Protein AF-0000000072579150 (afdb_homodimer)

Sequence (1490 aa):
MTHGRAPGAPGARDAARRALRGLVMAATVRIHRPDAGYALDEPGTFLGSGYFIAPSWVLTCAHVACGGEGGEVVVVYEPAPGRGMSAVSGQVAAALPEGAGRLPGNWPAPDLALVRLSEPVDHECVYLSERPAAYFGEGTVLYAGWTVVDGRLRMLDGTLTVQGTIGGWNADVQMRLGDNDLPDGVSGGPVIDPERGEVIGVLKSRSDHARGGTSTGLEQLRTLPVPAGELKSEPDDLYQAVVHAHDRYHRDRQRHPDARRHTWADVQGQLGARPGQTLSPDERVQLLGRLADLPPPASTRSLLDLLDSLQDFEAPAPLPAPRGWRDGLGALYEYARDDGALYLVLDYAVHAMTADRPFLAPSTPAAEEALWAGVWQAAQRLGPGRRSALVERRMARMTARRPAPGPAAGPRGAPAGGPEGAAAGQSSVLVEIVRRGWEPDRCDWSVFVVRSDGEATRLKEVQRVPLADLSAHLSAPLKEAFRQCDTPGRPAVLQVATEASLLALDVDEWRLGPEDERLGTQRPVVLRCSDRDQLTENGENPEYGENPEYGETSGHGAYPGHGAYPGHGAYPGHGAYPAHRAYGENGDHRLDIDEERRARWRWLHAHPVTAAVLDCDDGLRKPVPPVEELRGLSHGTVPVLCRFDAHGVQGDAEGLARLVRGGFGVALWRRGYGLPETVCGEFHRGTLDQIAGPAGAHRLPEAVRDLRHRLRSGRPETFWAHGIALLYDDPHQPLPGAGDLLEAPMTHGRAPGAPGARDAARRALRGLVMAATVRIHRPDAGYALDEPGTFLGSGYFIAPSWVLTCAHVACGGEGGEVVVVYEPAPGRGMSAVSGQVAAALPEGAGRLPGNWPAPDLALVRLSEPVDHECVYLSERPAAYFGEGTVLYAGWTVVDGRLRMLDGTLTVQGTIGGWNADVQMRLGDNDLPDGVSGGPVIDPERGEVIGVLKSRSDHARGGTSTGLEQLRTLPVPAGELKSEPDDLYQAVVHAHDRYHRDRQRHPDARRHTWADVQGQLGARPGQTLSPDERVQLLGRLADLPPPASTRSLLDLLDSLQDFEAPAPLPAPRGWRDGLGALYEYARDDGALYLVLDYAVHAMTADRPFLAPSTPAAEEALWAGVWQAAQRLGPGRRSALVERRMARMTARRPAPGPAAGPRGAPAGGPEGAAAGQSSVLVEIVRRGWEPDRCDWSVFVVRSDGEATRLKEVQRVPLADLSAHLSAPLKEAFRQCDTPGRPAVLQVATEASLLALDVDEWRLGPEDERLGTQRPVVLRCSDRDQLTENGENPEYGENPEYGETSGHGAYPGHGAYPGHGAYPGHGAYPAHRAYGENGDHRLDIDEERRARWRWLHAHPVTAAVLDCDDGLRKPVPPVEELRGLSHGTVPVLCRFDAHGVQGDAEGLARLVRGGFGVALWRRGYGLPETVCGEFHRGTLDQIAGPAGAHRLPEAVRDLRHRLRSGRPETFWAHGIALLYDDPHQPLPGAGDLLEAP

Structure (mmCIF, N/CA/C/O backbone):
data_AF-0000000072579150-model_v1
#
loop_
_entity.id
_entity.type
_entity.pdbx_description
1 polymer 'vWA-MoxR associated protein C-terminal domain-containing protein'
#
loop_
_atom_site.group_PDB
_atom_site.id
_atom_site.type_symbol
_atom_site.label_atom_id
_atom_site.label_alt_id
_atom_site.label_comp_id
_atom_site.label_asym_id
_atom_site.label_entity_id
_atom_site.label_seq_id
_atom_site.pdbx_PDB_ins_code
_atom_site.Cartn_x
_atom_site.Cartn_y
_atom_site.Cartn_z
_atom_site.occupancy
_atom_site.B_iso_or_equiv
_atom_site.auth_seq_id
_atom_site.auth_comp_id
_atom_site.auth_asym_id
_atom_site.auth_atom_id
_atom_site.pdbx_PDB_model_num
ATOM 1 N N . MET A 1 1 ? -43.812 5.48 0.45 1 21.47 1 MET A N 1
ATOM 2 C CA . MET A 1 1 ? -43.812 4.441 -0.578 1 21.47 1 MET A CA 1
ATOM 3 C C . MET A 1 1 ? -42.406 3.918 -0.823 1 21.47 1 MET A C 1
ATOM 5 O O . MET A 1 1 ? -41.5 4.684 -1.188 1 21.47 1 MET A O 1
ATOM 9 N N . THR A 1 2 ? -41.969 2.936 -0.094 1 22.39 2 THR A N 1
ATOM 10 C CA . THR A 1 2 ? -40.719 2.246 0.233 1 22.39 2 THR A CA 1
ATOM 11 C C . THR A 1 2 ? -40.156 1.545 -0.997 1 22.39 2 THR A C 1
ATOM 13 O O . THR A 1 2 ? -40.719 0.555 -1.47 1 22.39 2 THR A O 1
ATOM 16 N N . HIS A 1 3 ? -39.812 2.314 -2.01 1 24.83 3 HIS A N 1
ATOM 17 C CA . HIS A 1 3 ? -39.5 1.744 -3.318 1 24.83 3 HIS A CA 1
ATOM 18 C C . HIS A 1 3 ? -38.469 0.644 -3.213 1 24.83 3 HIS A C 1
ATOM 20 O O . HIS A 1 3 ? -37.406 0.844 -2.605 1 24.83 3 HIS A O 1
ATOM 26 N N . GLY A 1 4 ? -38.812 -0.585 -3.127 1 26.56 4 GLY A N 1
ATOM 27 C CA . GLY A 1 4 ? -38.25 -1.912 -3.191 1 26.56 4 GLY A CA 1
ATOM 28 C C . GLY A 1 4 ? -37.094 -2.016 -4.199 1 26.56 4 GLY A C 1
ATOM 29 O O . GLY A 1 4 ? -37.156 -1.399 -5.266 1 26.56 4 GLY A O 1
ATOM 30 N N . ARG A 1 5 ? -35.938 -2.23 -3.746 1 32.72 5 ARG A N 1
ATOM 31 C CA . ARG A 1 5 ? -34.875 -2.525 -4.676 1 32.72 5 ARG A CA 1
ATOM 32 C C . ARG A 1 5 ? -35.344 -3.434 -5.805 1 32.72 5 ARG A C 1
ATOM 34 O O . ARG A 1 5 ? -35.812 -4.547 -5.555 1 32.72 5 ARG A O 1
ATOM 41 N N . ALA A 1 6 ? -35.719 -2.891 -6.945 1 32.41 6 ALA A N 1
ATOM 42 C CA . ALA A 1 6 ? -36.219 -3.582 -8.141 1 32.41 6 ALA A CA 1
ATOM 43 C C . ALA A 1 6 ? -35.406 -4.855 -8.398 1 32.41 6 ALA A C 1
ATOM 45 O O . ALA A 1 6 ? -34.188 -4.824 -8.43 1 32.41 6 ALA A O 1
ATOM 46 N N . PRO A 1 7 ? -35.875 -6.008 -8.141 1 34.78 7 PRO A N 1
ATOM 47 C CA . PRO A 1 7 ? -35.219 -7.223 -8.641 1 34.78 7 PRO A CA 1
ATOM 48 C C . PRO A 1 7 ? -34.531 -7.023 -9.992 1 34.78 7 PRO A C 1
ATOM 50 O O . PRO A 1 7 ? -35 -6.195 -10.789 1 34.78 7 PRO A O 1
ATOM 53 N N . GLY A 1 8 ? -33.156 -7.023 -9.992 1 40.5 8 GLY A N 1
ATOM 54 C CA . GLY A 1 8 ? -32.594 -6.941 -11.344 1 40.5 8 GLY A CA 1
ATOM 55 C C . GLY A 1 8 ? -33.562 -7.469 -12.398 1 40.5 8 GLY A C 1
ATOM 56 O O . GLY A 1 8 ? -34.438 -8.297 -12.109 1 40.5 8 GLY A O 1
ATOM 57 N N . ALA A 1 9 ? -33.75 -6.816 -13.398 1 47.03 9 ALA A N 1
ATOM 58 C CA . ALA A 1 9 ? -34.562 -7.238 -14.539 1 47.03 9 ALA A CA 1
ATOM 59 C C . ALA A 1 9 ? -34.312 -8.711 -14.867 1 47.03 9 ALA A C 1
ATOM 61 O O . ALA A 1 9 ? -33.188 -9.18 -14.836 1 47.03 9 ALA A O 1
ATOM 62 N N . PRO A 1 10 ? -35.281 -9.633 -14.789 1 51.59 10 PRO A N 1
ATOM 63 C CA . PRO A 1 10 ? -35.188 -11.039 -15.18 1 51.59 10 PRO A CA 1
ATOM 64 C C . PRO A 1 10 ? -34.094 -11.273 -16.219 1 51.59 10 PRO A C 1
ATOM 66 O O . PRO A 1 10 ? -33.375 -12.297 -16.156 1 51.59 10 PRO A O 1
ATOM 69 N N . GLY A 1 11 ? -33.719 -10.305 -16.906 1 62.31 11 GLY A N 1
ATOM 70 C CA . GLY A 1 11 ? -32.719 -10.383 -17.953 1 62.31 11 GLY A CA 1
ATOM 71 C C . GLY A 1 11 ? -31.297 -10.383 -17.391 1 62.31 11 GLY A C 1
ATOM 72 O O . GLY A 1 11 ? -30.438 -11.094 -17.891 1 62.31 11 GLY A O 1
ATOM 73 N N . ALA A 1 12 ? -31.109 -9.711 -16.297 1 72.88 12 ALA A N 1
ATOM 74 C CA . ALA A 1 12 ? -29.766 -9.617 -15.727 1 72.88 12 ALA A CA 1
ATOM 75 C C . ALA A 1 12 ? -29.359 -10.922 -15.047 1 72.88 12 ALA A C 1
ATOM 77 O O . ALA A 1 12 ? -28.203 -11.352 -15.141 1 72.88 12 ALA A O 1
ATOM 78 N N . ARG A 1 13 ? -30.266 -11.633 -14.469 1 79.19 13 ARG A N 1
ATOM 79 C CA . ARG A 1 13 ? -29.984 -12.906 -13.812 1 79.19 13 ARG A CA 1
ATOM 80 C C . ARG A 1 13 ? -29.719 -14 -14.836 1 79.19 13 ARG A C 1
ATOM 82 O O . ARG A 1 13 ? -28.859 -14.859 -14.625 1 79.19 13 ARG A O 1
ATOM 89 N N . ASP A 1 14 ? -30.375 -13.953 -15.93 1 79.69 14 ASP A N 1
ATOM 90 C CA . ASP A 1 14 ? -30.156 -14.922 -17 1 79.69 14 ASP A CA 1
ATOM 91 C C . ASP A 1 14 ? -28.781 -14.727 -17.641 1 79.69 14 ASP A C 1
ATOM 93 O O . ASP A 1 14 ? -28.094 -15.703 -17.953 1 79.69 14 ASP A O 1
ATOM 97 N N . ALA A 1 15 ? -28.484 -13.555 -17.781 1 84.06 15 ALA A N 1
ATOM 98 C CA . ALA A 1 15 ? -27.172 -13.25 -18.344 1 84.06 15 ALA A CA 1
ATOM 99 C C . ALA A 1 15 ? -26.047 -13.727 -17.422 1 84.06 15 ALA A C 1
ATOM 101 O O . ALA A 1 15 ? -25.031 -14.242 -17.875 1 84.06 15 ALA A O 1
ATOM 102 N N . ALA A 1 16 ? -26.266 -13.57 -16.125 1 88.56 16 ALA A N 1
ATOM 103 C CA . ALA A 1 16 ? -25.281 -14.016 -15.148 1 88.56 16 ALA A CA 1
ATOM 104 C C . ALA A 1 16 ? -25.125 -15.531 -15.164 1 88.56 16 ALA A C 1
ATOM 106 O O . ALA A 1 16 ? -24.016 -16.047 -15.055 1 88.56 16 ALA A O 1
ATOM 107 N N . ARG A 1 17 ? -26.156 -16.219 -15.344 1 87.56 17 ARG A N 1
ATOM 108 C CA . ARG A 1 17 ? -26.109 -17.672 -15.383 1 87.56 17 ARG A CA 1
ATOM 109 C C . ARG A 1 17 ? -25.406 -18.172 -16.641 1 87.56 17 ARG A C 1
ATOM 111 O O . ARG A 1 17 ? -24.688 -19.172 -16.609 1 87.56 17 ARG A O 1
ATOM 118 N N . ARG A 1 18 ? -25.656 -17.484 -17.734 1 87.38 18 ARG A N 1
ATOM 119 C CA . ARG A 1 18 ? -24.953 -17.828 -18.969 1 87.38 18 ARG A CA 1
ATOM 120 C C . ARG A 1 18 ? -23.453 -17.609 -18.812 1 87.38 18 ARG A C 1
ATOM 122 O O . ARG A 1 18 ? -22.641 -18.422 -19.281 1 87.38 18 ARG A O 1
ATOM 129 N N . ALA A 1 19 ? -23.172 -16.5 -18.172 1 89.94 19 ALA A N 1
ATOM 130 C CA . ALA A 1 19 ? -21.75 -16.219 -17.922 1 89.94 19 ALA A CA 1
ATOM 131 C C . ALA A 1 19 ? -21.125 -17.281 -17.031 1 89.94 19 ALA A C 1
ATOM 133 O O . ALA A 1 19 ? -19.984 -17.688 -17.25 1 89.94 19 ALA A O 1
ATOM 134 N N . LEU A 1 20 ? -21.828 -17.688 -16.047 1 92.5 20 LEU A N 1
ATOM 135 C CA . LEU A 1 20 ? -21.359 -18.75 -15.148 1 92.5 20 LEU A CA 1
ATOM 136 C C . LEU A 1 20 ? -21.078 -20.031 -15.914 1 92.5 20 LEU A C 1
ATOM 138 O O . LEU A 1 20 ? -20.031 -20.656 -15.727 1 92.5 20 LEU A O 1
ATOM 142 N N . ARG A 1 21 ? -21.953 -20.375 -16.797 1 88.69 21 ARG A N 1
ATOM 143 C CA . ARG A 1 21 ? -21.781 -21.562 -17.609 1 88.69 21 ARG A CA 1
ATOM 144 C C . ARG A 1 21 ? -20.531 -21.453 -18.484 1 88.69 21 ARG A C 1
ATOM 146 O O . ARG A 1 21 ? -19.797 -22.422 -18.641 1 88.69 21 ARG A O 1
ATOM 153 N N . GLY A 1 22 ? -20.375 -20.281 -19.016 1 88.31 22 GLY A N 1
ATOM 154 C CA . GLY A 1 22 ? -19.188 -20.047 -19.812 1 88.31 22 GLY A CA 1
ATOM 155 C C . GLY A 1 22 ? -17.891 -20.266 -19.047 1 88.31 22 GLY A C 1
ATOM 156 O O . GLY A 1 22 ? -16.953 -20.875 -19.562 1 88.31 22 GLY A O 1
ATOM 157 N N . LEU A 1 23 ? -17.859 -19.781 -17.844 1 91.94 23 LEU A N 1
ATOM 158 C CA . LEU A 1 23 ? -16.672 -19.922 -17 1 91.94 23 LEU A CA 1
ATOM 159 C C . LEU A 1 23 ? -16.422 -21.391 -16.672 1 91.94 23 LEU A C 1
ATOM 161 O O . LEU A 1 23 ? -15.273 -21.859 -16.688 1 91.94 23 LEU A O 1
ATOM 165 N N . VAL A 1 24 ? -17.422 -22.109 -16.375 1 93.5 24 VAL A N 1
ATOM 166 C CA . VAL A 1 24 ? -17.328 -23.516 -16.016 1 93.5 24 VAL A CA 1
ATOM 167 C C . VAL A 1 24 ? -16.812 -24.328 -17.203 1 93.5 24 VAL A C 1
ATOM 169 O O . VAL A 1 24 ? -15.883 -25.125 -17.062 1 93.5 24 VAL A O 1
ATOM 172 N N . MET A 1 25 ? -17.391 -24.094 -18.328 1 89.81 25 MET A N 1
ATOM 173 C CA . MET A 1 25 ? -17.016 -24.844 -19.531 1 89.81 25 MET A CA 1
ATOM 174 C C . MET A 1 25 ? -15.562 -24.562 -19.906 1 89.81 25 MET A C 1
ATOM 176 O O . MET A 1 25 ? -14.844 -25.469 -20.328 1 89.81 25 MET A O 1
ATOM 180 N N . ALA A 1 26 ? -15.172 -23.359 -19.719 1 90.25 26 ALA A N 1
ATOM 181 C CA . ALA A 1 26 ? -13.812 -22.969 -20.062 1 90.25 26 ALA A CA 1
ATOM 182 C C . ALA A 1 26 ? -12.781 -23.703 -19.203 1 90.25 26 ALA A C 1
ATOM 184 O O . ALA A 1 26 ? -11.656 -23.938 -19.641 1 90.25 26 ALA A O 1
ATOM 185 N N . ALA A 1 27 ? -13.195 -24.109 -18 1 95.31 27 ALA A N 1
ATOM 186 C CA . ALA A 1 27 ? -12.266 -24.719 -17.062 1 95.31 27 ALA A CA 1
ATOM 187 C C . ALA A 1 27 ? -12.398 -26.25 -17.078 1 95.31 27 ALA A C 1
ATOM 189 O O . ALA A 1 27 ? -11.609 -26.953 -16.453 1 95.31 27 ALA A O 1
ATOM 190 N N . THR A 1 28 ? -13.438 -26.781 -17.734 1 95.25 28 THR A N 1
ATOM 191 C CA . THR A 1 28 ? -13.68 -28.219 -17.797 1 95.25 28 THR A CA 1
ATOM 192 C C . THR A 1 28 ? -12.781 -28.875 -18.844 1 95.25 28 THR A C 1
ATOM 194 O O . THR A 1 28 ? -12.602 -28.328 -19.938 1 95.25 28 THR A O 1
ATOM 197 N N . VAL A 1 29 ? -12.242 -30.094 -18.547 1 96.56 29 VAL A N 1
ATOM 198 C CA . VAL A 1 29 ? -11.258 -30.719 -19.422 1 96.56 29 VAL A CA 1
ATOM 199 C C . VAL A 1 29 ? -11.648 -32.188 -19.672 1 96.56 29 VAL A C 1
ATOM 201 O O . VAL A 1 29 ? -12.516 -32.719 -18.984 1 96.56 29 VAL A O 1
ATOM 204 N N . ARG A 1 30 ? -10.961 -32.812 -20.672 1 94.19 30 ARG A N 1
ATOM 205 C CA . ARG A 1 30 ? -11.039 -34.25 -20.922 1 94.19 30 ARG A CA 1
ATOM 206 C C . ARG A 1 30 ? -9.75 -34.938 -20.516 1 94.19 30 ARG A C 1
ATOM 208 O O . ARG A 1 30 ? -8.656 -34.406 -20.734 1 94.19 30 ARG A O 1
ATOM 215 N N . ILE A 1 31 ? -9.945 -35.969 -19.875 1 94.06 31 ILE A N 1
ATOM 216 C CA . ILE A 1 31 ? -8.812 -36.781 -19.453 1 94.06 31 ILE A CA 1
ATOM 217 C C . ILE A 1 31 ? -8.688 -38 -20.359 1 94.06 31 ILE A C 1
ATOM 219 O O . ILE A 1 31 ? -9.664 -38.75 -20.547 1 94.06 31 ILE A O 1
ATOM 223 N N . HIS A 1 32 ? -7.516 -38.25 -20.922 1 92.69 32 HIS A N 1
ATOM 224 C CA . HIS A 1 32 ? -7.262 -39.312 -21.859 1 92.69 32 HIS A CA 1
ATOM 225 C C . HIS A 1 32 ? -6.105 -40.188 -21.391 1 92.69 32 HIS A C 1
ATOM 227 O O . HIS A 1 32 ? -5.305 -39.781 -20.547 1 92.69 32 HIS A O 1
ATOM 233 N N . ARG A 1 33 ? -6.02 -41.344 -21.922 1 90.5 33 ARG A N 1
ATOM 234 C CA . ARG A 1 33 ? -4.867 -42.219 -21.734 1 90.5 33 ARG A CA 1
ATOM 235 C C . ARG A 1 33 ? -3.617 -41.625 -22.375 1 90.5 33 ARG A C 1
ATOM 237 O O . ARG A 1 33 ? -3.713 -40.812 -23.297 1 90.5 33 ARG A O 1
ATOM 244 N N . PRO A 1 34 ? -2.434 -41.938 -21.812 1 84.69 34 PRO A N 1
ATOM 245 C CA . PRO A 1 34 ? -1.193 -41.344 -22.312 1 84.69 34 PRO A CA 1
ATOM 246 C C . PRO A 1 34 ? -0.967 -41.625 -23.797 1 84.69 34 PRO A C 1
ATOM 248 O O . PRO A 1 34 ? -0.273 -40.875 -24.484 1 84.69 34 PRO A O 1
ATOM 251 N N . ASP A 1 35 ? -1.376 -42.719 -24.312 1 74.38 35 ASP A N 1
ATOM 252 C CA . ASP A 1 35 ? -1.119 -43.094 -25.688 1 74.38 35 ASP A CA 1
ATOM 253 C C . ASP A 1 35 ? -1.994 -42.281 -26.656 1 74.38 35 ASP A C 1
ATOM 255 O O . ASP A 1 35 ? -2.078 -42.594 -27.844 1 74.38 35 ASP A O 1
ATOM 259 N N . ALA A 1 36 ? -2.781 -41.375 -26.125 1 63.34 36 ALA A N 1
ATOM 260 C CA . ALA A 1 36 ? -3.688 -40.594 -26.969 1 63.34 36 ALA A CA 1
ATOM 261 C C . ALA A 1 36 ? -2.912 -39.75 -27.984 1 63.34 36 ALA A C 1
ATOM 263 O O . ALA A 1 36 ? -3.443 -39.375 -29.031 1 63.34 36 ALA A O 1
ATOM 264 N N . GLY A 1 37 ? -1.57 -39.969 -28.047 1 57.25 37 GLY A N 1
ATOM 265 C CA . GLY A 1 37 ? -0.723 -39.312 -29.016 1 57.25 37 GLY A CA 1
ATOM 266 C C . GLY A 1 37 ? -1.36 -38.062 -29.609 1 57.25 37 GLY A C 1
ATOM 267 O O . GLY A 1 37 ? -1.888 -37.219 -28.875 1 57.25 37 GLY A O 1
ATOM 268 N N . TYR A 1 38 ? -1.384 -37.969 -31.062 1 57.72 38 TYR A N 1
ATOM 269 C CA . TYR A 1 38 ? -1.849 -36.875 -31.922 1 57.72 38 TYR A CA 1
ATOM 270 C C . TYR A 1 38 ? -3.348 -37 -32.156 1 57.72 38 TYR A C 1
ATOM 272 O O . TYR A 1 38 ? -3.939 -36.125 -32.812 1 57.72 38 TYR A O 1
ATOM 280 N N . ALA A 1 39 ? -3.965 -38.062 -31.641 1 65.62 39 ALA A N 1
ATOM 281 C CA . ALA A 1 39 ? -5.375 -38.188 -32 1 65.62 39 ALA A CA 1
ATOM 282 C C . ALA A 1 39 ? -6.277 -37.75 -30.859 1 65.62 39 ALA A C 1
ATOM 284 O O . ALA A 1 39 ? -6.969 -38.562 -30.25 1 65.62 39 ALA A O 1
ATOM 285 N N . LEU A 1 40 ? -6.332 -36.469 -30.578 1 71.38 40 LEU A N 1
ATOM 286 C CA . LEU A 1 40 ? -7.008 -35.844 -29.438 1 71.38 40 LEU A CA 1
ATOM 287 C C . LEU A 1 40 ? -8.523 -36 -29.562 1 71.38 40 LEU A C 1
ATOM 289 O O . LEU A 1 40 ? -9.234 -35.969 -28.547 1 71.38 40 LEU A O 1
ATOM 293 N N . ASP A 1 41 ? -9 -36.406 -30.703 1 76 41 ASP A N 1
ATOM 294 C CA . ASP A 1 41 ? -10.445 -36.469 -30.875 1 76 41 ASP A CA 1
ATOM 295 C C . ASP A 1 41 ? -10.93 -37.906 -30.938 1 76 41 ASP A C 1
ATOM 297 O O . ASP A 1 41 ? -12.125 -38.156 -31.156 1 76 41 ASP A O 1
ATOM 301 N N . GLU A 1 42 ? -10.023 -38.844 -30.641 1 78.06 42 GLU A N 1
ATOM 302 C CA . GLU A 1 42 ? -10.422 -40.25 -30.656 1 78.06 42 GLU A CA 1
ATOM 303 C C . GLU A 1 42 ? -11.078 -40.656 -29.344 1 78.06 42 GLU A C 1
ATOM 305 O O . GLU A 1 42 ? -10.461 -40.562 -28.281 1 78.06 42 GLU A O 1
ATOM 310 N N . PRO A 1 43 ? -12.266 -41.125 -29.359 1 84 43 PRO A N 1
ATOM 311 C CA . PRO A 1 43 ? -12.992 -41.531 -28.156 1 84 43 PRO A CA 1
ATOM 312 C C . PRO A 1 43 ? -12.344 -42.719 -27.438 1 84 43 PRO A C 1
ATOM 314 O O . PRO A 1 43 ? -12.586 -42.938 -26.234 1 84 43 PRO A O 1
ATOM 317 N N . GLY A 1 44 ? -11.586 -43.469 -28.125 1 83.81 44 GLY A N 1
ATOM 318 C CA . GLY A 1 44 ? -11 -44.656 -27.547 1 83.81 44 GLY A CA 1
ATOM 319 C C . GLY A 1 44 ? -10.062 -44.375 -26.391 1 83.81 44 GLY A C 1
ATOM 320 O O . GLY A 1 44 ? -9.875 -45.219 -25.516 1 83.81 44 GLY A O 1
ATOM 321 N N . THR A 1 45 ? -9.469 -43.312 -26.391 1 88.12 45 THR A N 1
ATOM 322 C CA . THR A 1 45 ? -8.516 -42.969 -25.328 1 88.12 45 THR A CA 1
ATOM 323 C C . THR A 1 45 ? -9.18 -42.125 -24.25 1 88.12 45 THR A C 1
ATOM 325 O O . THR A 1 45 ? -8.555 -41.812 -23.234 1 88.12 45 THR A O 1
ATOM 328 N N . PHE A 1 46 ? -10.438 -41.812 -24.375 1 91.75 46 PHE A N 1
ATOM 329 C CA . PHE A 1 46 ? -11.18 -40.938 -23.469 1 91.75 46 PHE A CA 1
ATOM 330 C C . PHE A 1 46 ? -11.555 -41.688 -22.203 1 91.75 46 PHE A C 1
ATOM 332 O O . PHE A 1 46 ? -12.156 -42.75 -22.25 1 91.75 46 PHE A O 1
ATOM 339 N N . LEU A 1 47 ? -11.148 -41.125 -21.031 1 90.56 47 LEU A N 1
ATOM 340 C CA . LEU A 1 47 ? -11.383 -41.781 -19.75 1 90.56 47 LEU A CA 1
ATOM 341 C C . LEU A 1 47 ? -12.523 -41.094 -19 1 90.56 47 LEU A C 1
ATOM 343 O O . LEU A 1 47 ? -13.234 -41.75 -18.234 1 90.56 47 LEU A O 1
ATOM 347 N N . GLY A 1 48 ? -12.609 -39.781 -19.141 1 93.69 48 GLY A N 1
ATOM 348 C CA . GLY A 1 48 ? -13.609 -39 -18.422 1 93.69 48 GLY A CA 1
ATOM 349 C C . GLY A 1 48 ? -13.32 -37.5 -18.406 1 93.69 48 GLY A C 1
ATOM 350 O O . GLY A 1 48 ? -12.523 -37.031 -19.203 1 93.69 48 GLY A O 1
ATOM 351 N N . SER A 1 49 ? -14.031 -36.812 -17.516 1 95.62 49 SER A N 1
ATOM 352 C CA . SER A 1 49 ? -13.914 -35.375 -17.438 1 95.62 49 SER A CA 1
ATOM 353 C C . SER A 1 49 ? -13.148 -34.938 -16.188 1 95.62 49 SER A C 1
ATOM 355 O O . SER A 1 49 ? -12.844 -35.75 -15.328 1 95.62 49 SER A O 1
ATOM 357 N N . GLY A 1 50 ? -12.727 -33.75 -16.109 1 97.94 50 GLY A N 1
ATOM 358 C CA . GLY A 1 50 ? -12.125 -33.031 -15 1 97.94 50 GLY A CA 1
ATOM 359 C C . GLY A 1 50 ? -12.234 -31.531 -15.133 1 97.94 50 GLY A C 1
ATOM 360 O O . GLY A 1 50 ? -12.891 -31.031 -16.047 1 97.94 50 GLY A O 1
ATOM 361 N N . TYR A 1 51 ? -11.688 -30.828 -14.227 1 98.19 51 TYR A N 1
ATOM 362 C CA . TYR A 1 51 ? -11.672 -29.375 -14.336 1 98.19 51 TYR A CA 1
ATOM 363 C C . TYR A 1 51 ? -10.484 -28.781 -13.586 1 98.19 51 TYR A C 1
ATOM 365 O O . TYR A 1 51 ? -10.023 -29.344 -12.594 1 98.19 51 TYR A O 1
ATOM 373 N N . PHE A 1 52 ? -9.977 -27.641 -14.102 1 97.94 52 PHE A N 1
ATOM 374 C CA . PHE A 1 52 ? -8.867 -26.922 -13.477 1 97.94 52 PHE A CA 1
ATOM 375 C C . PHE A 1 52 ? -9.312 -26.266 -12.18 1 97.94 52 PHE A C 1
ATOM 377 O O . PHE A 1 52 ? -10.266 -25.484 -12.172 1 97.94 52 PHE A O 1
ATOM 384 N N . ILE A 1 53 ? -8.633 -26.531 -11.078 1 98 53 ILE A N 1
ATOM 385 C CA . ILE A 1 53 ? -9 -25.938 -9.797 1 98 53 ILE A CA 1
ATOM 386 C C . ILE A 1 53 ? -7.918 -24.953 -9.367 1 98 53 ILE A C 1
ATOM 388 O O . ILE A 1 53 ? -8.148 -24.109 -8.484 1 98 53 ILE A O 1
ATOM 392 N N . ALA A 1 54 ? -6.781 -25.062 -9.891 1 96.94 54 ALA A N 1
ATOM 393 C CA . ALA A 1 54 ? -5.633 -24.172 -9.711 1 96.94 54 ALA A CA 1
ATOM 394 C C . ALA A 1 54 ? -4.703 -24.234 -10.922 1 96.94 54 ALA A C 1
ATOM 396 O O . ALA A 1 54 ? -4.832 -25.125 -11.766 1 96.94 54 ALA A O 1
ATOM 397 N N . PRO A 1 55 ? -3.799 -23.297 -11.031 1 93.12 55 PRO A N 1
ATOM 398 C CA . PRO A 1 55 ? -2.879 -23.375 -12.172 1 93.12 55 PRO A CA 1
ATOM 399 C C . PRO A 1 55 ? -2.121 -24.703 -12.219 1 93.12 55 PRO A C 1
ATOM 401 O O . PRO A 1 55 ? -1.401 -25.031 -11.281 1 93.12 55 PRO A O 1
ATOM 404 N N . SER A 1 56 ? -2.355 -25.469 -13.281 1 94.44 56 SER A N 1
ATOM 405 C CA . SER A 1 56 ? -1.661 -26.703 -13.602 1 94.44 56 SER A CA 1
ATOM 406 C C . SER A 1 56 ? -2.186 -27.859 -12.758 1 94.44 56 SER A C 1
ATOM 408 O O . SER A 1 56 ? -1.519 -28.891 -12.617 1 94.44 56 SER A O 1
ATOM 410 N N . TRP A 1 57 ? -3.379 -27.641 -12.117 1 97.06 57 TRP A N 1
ATOM 411 C CA . TRP A 1 57 ? -3.975 -28.703 -11.312 1 97.06 57 TRP A CA 1
ATOM 412 C C . TRP A 1 57 ? -5.395 -29.016 -11.773 1 97.06 57 TRP A C 1
ATOM 414 O O . TRP A 1 57 ? -6.223 -28.109 -11.898 1 97.06 57 TRP A O 1
ATOM 424 N N . VAL A 1 58 ? -5.637 -30.281 -11.969 1 98 58 VAL A N 1
ATOM 425 C CA . VAL A 1 58 ? -6.953 -30.75 -12.383 1 98 58 VAL A CA 1
ATOM 426 C C . VAL A 1 58 ? -7.535 -31.672 -11.32 1 98 58 VAL A C 1
ATOM 428 O O . VAL A 1 58 ? -6.84 -32.531 -10.805 1 98 58 VAL A O 1
ATOM 431 N N . LEU A 1 59 ? -8.75 -31.422 -10.938 1 98.31 59 LEU A N 1
ATOM 432 C CA . LEU A 1 59 ? -9.516 -32.312 -10.07 1 98.31 59 LEU A CA 1
ATOM 433 C C . LEU A 1 59 ? -10.453 -33.188 -10.875 1 98.31 59 LEU A C 1
ATOM 435 O O . LEU A 1 59 ? -11.109 -32.719 -11.812 1 98.31 59 LEU A O 1
ATOM 439 N N . THR A 1 60 ? -10.461 -34.438 -10.625 1 96.88 60 THR A N 1
ATOM 440 C CA . THR A 1 60 ? -11.312 -35.406 -11.281 1 96.88 60 THR A CA 1
ATOM 441 C C . THR A 1 60 ? -11.594 -36.594 -10.352 1 96.88 60 THR A C 1
ATOM 443 O O . THR A 1 60 ? -11.375 -36.5 -9.141 1 96.88 60 THR A O 1
ATOM 446 N N . CYS A 1 61 ? -12.297 -37.625 -10.883 1 93.56 61 CYS A N 1
ATOM 447 C CA . CYS A 1 61 ? -12.516 -38.844 -10.133 1 93.56 61 CYS A CA 1
ATOM 448 C C . CYS A 1 61 ? -11.289 -39.75 -10.219 1 93.56 61 CYS A C 1
ATOM 450 O O . CYS A 1 61 ? -10.625 -39.812 -11.25 1 93.56 61 CYS A O 1
ATOM 452 N N . ALA A 1 62 ? -11.023 -40.438 -9.141 1 92.5 62 ALA A N 1
ATOM 453 C CA . ALA A 1 62 ? -9.906 -41.375 -9.102 1 92.5 62 ALA A CA 1
ATOM 454 C C . ALA A 1 62 ? -10.07 -42.469 -10.148 1 92.5 62 ALA A C 1
ATOM 456 O O . ALA A 1 62 ? -9.102 -42.875 -10.797 1 92.5 62 ALA A O 1
ATOM 457 N N . HIS A 1 63 ? -11.289 -42.969 -10.391 1 88.69 63 HIS A N 1
ATOM 458 C CA . HIS A 1 63 ? -11.492 -44.062 -11.359 1 88.69 63 HIS A CA 1
ATOM 459 C C . HIS A 1 63 ? -11.273 -43.562 -12.781 1 88.69 63 HIS A C 1
ATOM 461 O O . HIS A 1 63 ? -11.031 -44.375 -13.688 1 88.69 63 HIS A O 1
ATOM 467 N N . VAL A 1 64 ? -11.391 -42.281 -12.969 1 91.12 64 VAL A N 1
ATOM 468 C CA . VAL A 1 64 ? -11.109 -41.688 -14.266 1 91.12 64 VAL A CA 1
ATOM 469 C C . VAL A 1 64 ? -9.602 -41.562 -14.469 1 91.12 64 VAL A C 1
ATOM 471 O O . VAL A 1 64 ? -9.055 -42.094 -15.43 1 91.12 64 VAL A O 1
ATOM 474 N N . ALA A 1 65 ? -8.891 -40.938 -13.508 1 91.5 65 ALA A N 1
ATOM 475 C CA . ALA A 1 65 ? -7.465 -40.625 -13.641 1 91.5 65 ALA A CA 1
ATOM 476 C C . ALA A 1 65 ? -6.625 -41.906 -13.562 1 91.5 65 ALA A C 1
ATOM 478 O O . ALA A 1 65 ? -5.566 -42 -14.195 1 91.5 65 ALA A O 1
ATOM 479 N N . CYS A 1 66 ? -7.047 -42.812 -12.758 1 87.12 66 CYS A N 1
ATOM 480 C CA . CYS A 1 66 ? -6.262 -44.031 -12.547 1 87.12 66 CYS A CA 1
ATOM 481 C C . CYS A 1 66 ? -6.688 -45.125 -13.516 1 87.12 66 CYS A C 1
ATOM 483 O O . CYS A 1 66 ? -6.168 -46.25 -13.461 1 87.12 66 CYS A O 1
ATOM 485 N N . GLY A 1 67 ? -7.688 -44.844 -14.227 1 75.5 67 GLY A N 1
ATOM 486 C CA . GLY A 1 67 ? -8.062 -45.781 -15.273 1 75.5 67 GLY A CA 1
ATOM 487 C C . GLY A 1 67 ? -6.988 -45.969 -16.328 1 75.5 67 GLY A C 1
ATOM 488 O O . GLY A 1 67 ? -6.977 -46.969 -17.047 1 75.5 67 GLY A O 1
ATOM 489 N N . GLY A 1 68 ? -6.145 -45 -16.422 1 64.06 68 GLY A N 1
ATOM 490 C CA . GLY A 1 68 ? -5.023 -45.094 -17.344 1 64.06 68 GLY A CA 1
ATOM 491 C C . GLY A 1 68 ? -3.873 -45.906 -16.797 1 64.06 68 GLY A C 1
ATOM 492 O O . GLY A 1 68 ? -3.918 -46.375 -15.656 1 64.06 68 GLY A O 1
ATOM 493 N N . GLU A 1 69 ? -2.926 -46.344 -17.672 1 65.31 69 GLU A N 1
ATOM 494 C CA . GLU A 1 69 ? -1.725 -47.094 -17.281 1 65.31 69 GLU A CA 1
ATOM 495 C C . GLU A 1 69 ? -0.73 -46.188 -16.562 1 65.31 69 GLU A C 1
ATOM 497 O O . GLU A 1 69 ? -0.342 -45.125 -17.094 1 65.31 69 GLU A O 1
ATOM 502 N N . GLY A 1 70 ? -0.331 -46.469 -15.336 1 67.81 70 GLY A N 1
ATOM 503 C CA . GLY A 1 70 ? 0.861 -45.938 -14.688 1 67.81 70 GLY A CA 1
ATOM 504 C C . GLY A 1 70 ? 0.646 -44.594 -14.062 1 67.81 70 GLY A C 1
ATOM 505 O O . GLY A 1 70 ? 1.604 -43.844 -13.828 1 67.81 70 GLY A O 1
ATOM 506 N N . GLY A 1 71 ? -0.633 -44.188 -13.898 1 83.25 71 GLY A N 1
ATOM 507 C CA . GLY A 1 71 ? -0.859 -42.906 -13.242 1 83.25 71 GLY A CA 1
ATOM 508 C C . GLY A 1 71 ? -0.591 -41.719 -14.141 1 83.25 71 GLY A C 1
ATOM 509 O O . GLY A 1 71 ? -0.583 -40.562 -13.672 1 83.25 71 GLY A O 1
ATOM 510 N N . GLU A 1 72 ? -0.214 -41.906 -15.383 1 89.75 72 GLU A N 1
ATOM 511 C CA . GLU A 1 72 ? -0.027 -40.844 -16.359 1 89.75 72 GLU A CA 1
ATOM 512 C C . GLU A 1 72 ? -1.276 -40.656 -17.219 1 89.75 72 GLU A C 1
ATOM 514 O O . GLU A 1 72 ? -1.929 -41.625 -17.594 1 89.75 72 GLU A O 1
ATOM 519 N N . VAL A 1 73 ? -1.626 -39.375 -17.453 1 92.81 73 VAL A N 1
ATOM 520 C CA . VAL A 1 73 ? -2.787 -39.062 -18.281 1 92.81 73 VAL A CA 1
ATOM 521 C C . VAL A 1 73 ? -2.461 -37.906 -19.219 1 92.81 73 VAL A C 1
ATOM 523 O O . VAL A 1 73 ? -1.417 -37.281 -19.078 1 92.81 73 VAL A O 1
ATOM 526 N N . VAL A 1 74 ? -3.25 -37.75 -20.203 1 93.38 74 VAL A N 1
ATOM 527 C CA . VAL A 1 74 ? -3.223 -36.562 -21.062 1 93.38 74 VAL A CA 1
ATOM 528 C C . VAL A 1 74 ? -4.473 -35.719 -20.812 1 93.38 74 VAL A C 1
ATOM 530 O O . VAL A 1 74 ? -5.594 -36.219 -20.844 1 93.38 74 VAL A O 1
ATOM 533 N N . VAL A 1 75 ? -4.273 -34.5 -20.516 1 94.25 75 VAL A N 1
ATOM 534 C CA . VAL A 1 75 ? -5.371 -33.562 -20.297 1 94.25 75 VAL A CA 1
ATOM 535 C C . VAL A 1 75 ? -5.574 -32.719 -21.547 1 94.25 75 VAL A C 1
ATOM 537 O O . VAL A 1 75 ? -4.637 -32.062 -22.016 1 94.25 75 VAL A O 1
ATOM 540 N N . VAL A 1 76 ? -6.758 -32.719 -22.062 1 93.94 76 VAL A N 1
ATOM 541 C CA . VAL A 1 76 ? -7.109 -31.891 -23.219 1 93.94 76 VAL A CA 1
ATOM 542 C C . VAL A 1 76 ? -7.984 -30.719 -22.781 1 93.94 76 VAL A C 1
ATOM 544 O O . VAL A 1 76 ? -9.016 -30.922 -22.125 1 93.94 76 VAL A O 1
ATOM 547 N N . TYR A 1 77 ? -7.594 -29.562 -23.109 1 92.19 77 TYR A N 1
ATOM 548 C CA . TYR A 1 77 ? -8.227 -28.359 -22.594 1 92.19 77 TYR A CA 1
ATOM 549 C C . TYR A 1 77 ? -8.195 -27.25 -23.641 1 92.19 77 TYR A C 1
ATOM 551 O O . TYR A 1 77 ? -7.555 -27.391 -24.688 1 92.19 77 TYR A O 1
ATOM 559 N N . GLU A 1 78 ? -8.953 -26.203 -23.391 1 87.25 78 GLU A N 1
ATOM 560 C CA . GLU A 1 78 ? -8.914 -24.969 -24.172 1 87.25 78 GLU A CA 1
ATOM 561 C C . GLU A 1 78 ? -8.227 -23.844 -23.391 1 87.25 78 GLU A C 1
ATOM 563 O O . GLU A 1 78 ? -8.727 -23.406 -22.359 1 87.25 78 GLU A O 1
ATOM 568 N N . PRO A 1 79 ? -7.109 -23.344 -23.906 1 82.44 79 PRO A N 1
ATOM 569 C CA . PRO A 1 79 ? -6.391 -22.297 -23.203 1 82.44 79 PRO A CA 1
ATOM 570 C C . PRO A 1 79 ? -7.234 -21.031 -23 1 82.44 79 PRO A C 1
ATOM 572 O O . PRO A 1 79 ? -7.145 -20.375 -21.969 1 82.44 79 PRO A O 1
ATOM 575 N N . ALA A 1 80 ? -7.938 -20.641 -24.031 1 78.19 80 ALA A N 1
ATOM 576 C CA . ALA A 1 80 ? -8.898 -19.547 -24.031 1 78.19 80 ALA A CA 1
ATOM 577 C C . ALA A 1 80 ? -10.062 -19.844 -24.969 1 78.19 80 ALA A C 1
ATOM 579 O O . ALA A 1 80 ? -9.922 -20.609 -25.922 1 78.19 80 ALA A O 1
ATOM 580 N N . PRO A 1 81 ? -11.141 -19.203 -24.641 1 73.44 81 PRO A N 1
ATOM 581 C CA . PRO A 1 81 ? -12.258 -19.453 -25.547 1 73.44 81 PRO A CA 1
ATOM 582 C C . PRO A 1 81 ? -11.922 -19.141 -27.016 1 73.44 81 PRO A C 1
ATOM 584 O O . PRO A 1 81 ? -11.422 -18.062 -27.312 1 73.44 81 PRO A O 1
ATOM 587 N N . GLY A 1 82 ? -12.055 -20.016 -27.797 1 74.88 82 GLY A N 1
ATOM 588 C CA . GLY A 1 82 ? -11.875 -19.812 -29.219 1 74.88 82 GLY A CA 1
ATOM 589 C C . GLY A 1 82 ? -10.469 -20.109 -29.703 1 74.88 82 GLY A C 1
ATOM 590 O O . GLY A 1 82 ? -10.172 -20.016 -30.891 1 74.88 82 GLY A O 1
ATOM 591 N N . ARG A 1 83 ? -9.57 -20.516 -28.875 1 80.44 83 ARG A N 1
ATOM 592 C CA . ARG A 1 83 ? -8.18 -20.719 -29.25 1 80.44 83 ARG A CA 1
ATOM 593 C C . ARG A 1 83 ? -7.934 -22.188 -29.625 1 80.44 83 ARG A C 1
ATOM 595 O O . ARG A 1 83 ? -6.793 -22.578 -29.891 1 80.44 83 ARG A O 1
ATOM 602 N N . GLY A 1 84 ? -8.93 -22.984 -29.719 1 84.12 84 GLY A N 1
ATOM 603 C CA . GLY A 1 84 ? -8.758 -24.391 -30.078 1 84.12 84 GLY A CA 1
ATOM 604 C C . GLY A 1 84 ? -8.312 -25.25 -28.906 1 84.12 84 GLY A C 1
ATOM 605 O O . GLY A 1 84 ? -7.945 -24.734 -27.844 1 84.12 84 GLY A O 1
ATOM 606 N N . MET A 1 85 ? -8.375 -26.562 -29.078 1 87.56 85 MET A N 1
ATOM 607 C CA . MET A 1 85 ? -8.031 -27.5 -28.016 1 87.56 85 MET A CA 1
ATOM 608 C C . MET A 1 85 ? -6.527 -27.766 -27.984 1 87.56 85 MET A C 1
ATOM 610 O O . MET A 1 85 ? -5.875 -27.781 -29.031 1 87.56 85 MET A O 1
ATOM 614 N N . SER A 1 86 ? -5.969 -27.875 -26.844 1 90.56 86 SER A N 1
ATOM 615 C CA . SER A 1 86 ? -4.57 -28.234 -26.609 1 90.56 86 SER A CA 1
ATOM 616 C C . SER A 1 86 ? -4.457 -29.438 -25.672 1 90.56 86 SER A C 1
ATOM 618 O O . SER A 1 86 ? -5.418 -29.797 -25 1 90.56 86 SER A O 1
ATOM 620 N N . ALA A 1 87 ? -3.316 -30.078 -25.734 1 92.62 87 ALA A N 1
ATOM 621 C CA . ALA A 1 87 ? -3.08 -31.25 -24.906 1 92.62 87 ALA A CA 1
ATOM 622 C C . ALA A 1 87 ? -1.789 -31.094 -24.094 1 92.62 87 ALA A C 1
ATOM 624 O O . ALA A 1 87 ? -0.817 -30.516 -24.578 1 92.62 87 ALA A O 1
ATOM 625 N N . VAL A 1 88 ? -1.862 -31.562 -22.891 1 92.62 88 VAL A N 1
ATOM 626 C CA . VAL A 1 88 ? -0.683 -31.547 -22.031 1 92.62 88 VAL A CA 1
ATOM 627 C C . VAL A 1 88 ? -0.65 -32.812 -21.172 1 92.62 88 VAL A C 1
ATOM 629 O O . VAL A 1 88 ? -1.693 -33.281 -20.719 1 92.62 88 VAL A O 1
ATOM 632 N N . SER A 1 89 ? 0.499 -33.344 -21 1 92.56 89 SER A N 1
ATOM 633 C CA . SER A 1 89 ? 0.639 -34.531 -20.156 1 92.56 89 SER A CA 1
ATOM 634 C C . SER A 1 89 ? 0.479 -34.188 -18.688 1 92.56 89 SER A C 1
ATOM 636 O O . SER A 1 89 ? 0.745 -33.031 -18.281 1 92.56 89 SER A O 1
ATOM 638 N N . GLY A 1 90 ? -0.075 -35.094 -17.922 1 93.38 90 GLY A N 1
ATOM 639 C CA . GLY A 1 90 ? -0.227 -34.938 -16.484 1 93.38 90 GLY A CA 1
ATOM 640 C C . GLY A 1 90 ? 0.038 -36.25 -15.719 1 93.38 90 GLY A C 1
ATOM 641 O O . GLY A 1 90 ? 0.087 -37.312 -16.312 1 93.38 90 GLY A O 1
ATOM 642 N N . GLN A 1 91 ? 0.302 -36.125 -14.469 1 93.12 91 GLN A N 1
ATOM 643 C CA . GLN A 1 91 ? 0.518 -37.25 -13.562 1 93.12 91 GLN A CA 1
ATOM 644 C C . GLN A 1 91 ? -0.426 -37.188 -12.367 1 93.12 91 GLN A C 1
ATOM 646 O O . GLN A 1 91 ? -0.677 -36.094 -11.828 1 93.12 91 GLN A O 1
ATOM 651 N N . VAL A 1 92 ? -0.999 -38.281 -12 1 93.62 92 VAL A N 1
ATOM 652 C CA . VAL A 1 92 ? -1.839 -38.312 -10.812 1 93.62 92 VAL A CA 1
ATOM 653 C C . VAL A 1 92 ? -0.987 -38.094 -9.562 1 93.62 92 VAL A C 1
ATOM 655 O O . VAL A 1 92 ? -0.133 -38.906 -9.227 1 93.62 92 VAL A O 1
ATOM 658 N N . ALA A 1 93 ? -1.174 -37 -8.906 1 93.12 93 ALA A N 1
ATOM 659 C CA . ALA A 1 93 ? -0.408 -36.625 -7.719 1 93.12 93 ALA A CA 1
ATOM 660 C C . ALA A 1 93 ? -0.978 -37.281 -6.473 1 93.12 93 ALA A C 1
ATOM 662 O O . ALA A 1 93 ? -0.241 -37.594 -5.531 1 93.12 93 ALA A O 1
ATOM 663 N N . ALA A 1 94 ? -2.303 -37.5 -6.496 1 92.88 94 ALA A N 1
ATOM 664 C CA . ALA A 1 94 ? -2.992 -38.156 -5.379 1 92.88 94 ALA A CA 1
ATOM 665 C C . ALA A 1 94 ? -4.324 -38.75 -5.828 1 92.88 94 ALA A C 1
ATOM 667 O O . ALA A 1 94 ? -4.977 -38.219 -6.73 1 92.88 94 ALA A O 1
ATOM 668 N N . ALA A 1 95 ? -4.684 -39.75 -5.289 1 92.06 95 ALA A N 1
ATOM 669 C CA . ALA A 1 95 ? -5.984 -40.375 -5.449 1 92.06 95 ALA A CA 1
ATOM 670 C C . ALA A 1 95 ? -6.57 -40.781 -4.098 1 92.06 95 ALA A C 1
ATOM 672 O O . ALA A 1 95 ? -5.859 -41.312 -3.234 1 92.06 95 ALA A O 1
ATOM 673 N N . LEU A 1 96 ? -7.777 -40.438 -3.928 1 88.62 96 LEU A N 1
ATOM 674 C CA . LEU A 1 96 ? -8.445 -40.688 -2.656 1 88.62 96 LEU A CA 1
ATOM 675 C C . LEU A 1 96 ? -9.539 -41.75 -2.814 1 88.62 96 LEU A C 1
ATOM 677 O O . LEU A 1 96 ? -10.336 -41.688 -3.75 1 88.62 96 LEU A O 1
ATOM 681 N N . PRO A 1 97 ? -9.766 -42.656 -2.01 1 84.44 97 PRO A N 1
ATOM 682 C CA . PRO A 1 97 ? -8.836 -42.875 -0.897 1 84.44 97 PRO A CA 1
ATOM 683 C C . PRO A 1 97 ? -7.5 -43.469 -1.354 1 84.44 97 PRO A C 1
ATOM 685 O O . PRO A 1 97 ? -7.422 -44.094 -2.416 1 84.44 97 PRO A O 1
ATOM 688 N N . GLU A 1 98 ? -6.57 -43.312 -0.521 1 77.88 98 GLU A N 1
ATOM 689 C CA . GLU A 1 98 ? -5.242 -43.812 -0.859 1 77.88 98 GLU A CA 1
ATOM 690 C C . GLU A 1 98 ? -5.188 -45.344 -0.779 1 77.88 98 GLU A C 1
ATOM 692 O O . GLU A 1 98 ? -5.836 -45.938 0.076 1 77.88 98 GLU A O 1
ATOM 697 N N . GLY A 1 99 ? -4.309 -45.938 -1.522 1 64.5 99 GLY A N 1
ATOM 698 C CA . GLY A 1 99 ? -4.043 -47.375 -1.433 1 64.5 99 GLY A CA 1
ATOM 699 C C . GLY A 1 99 ? -5.145 -48.219 -2.035 1 64.5 99 GLY A C 1
ATOM 700 O O . GLY A 1 99 ? -5.141 -49.438 -1.889 1 64.5 99 GLY A O 1
ATOM 701 N N . ALA A 1 100 ? -6.242 -47.531 -2.438 1 63.59 100 ALA A N 1
ATOM 702 C CA . ALA A 1 100 ? -7.332 -48.344 -2.996 1 63.59 100 ALA A CA 1
ATOM 703 C C . ALA A 1 100 ? -6.891 -49.062 -4.266 1 63.59 100 ALA A C 1
ATOM 705 O O . ALA A 1 100 ? -6.078 -48.531 -5.035 1 63.59 100 ALA A O 1
ATOM 706 N N . GLY A 1 101 ? -6.312 -50.219 -4.141 1 54.72 101 GLY A N 1
ATOM 707 C CA . GLY A 1 101 ? -5.914 -51.031 -5.285 1 54.72 101 GLY A CA 1
ATOM 708 C C . GLY A 1 101 ? -6.582 -50.594 -6.578 1 54.72 101 GLY A C 1
ATOM 709 O O . GLY A 1 101 ? -7.633 -49.938 -6.555 1 54.72 101 GLY A O 1
ATOM 710 N N . ARG A 1 102 ? -5.734 -50.375 -7.547 1 52.84 102 ARG A N 1
ATOM 711 C CA . ARG A 1 102 ? -6.074 -50 -8.914 1 52.84 102 ARG A CA 1
ATOM 712 C C . ARG A 1 102 ? -7.184 -50.875 -9.477 1 52.84 102 ARG A C 1
ATOM 714 O O . ARG A 1 102 ? -6.91 -51.844 -10.172 1 52.84 102 ARG A O 1
ATOM 721 N N . LEU A 1 103 ? -8.18 -51.188 -8.648 1 48.97 103 LEU A N 1
ATOM 722 C CA . LEU A 1 103 ? -9.117 -52.031 -9.391 1 48.97 103 LEU A CA 1
ATOM 723 C C . LEU A 1 103 ? -9.82 -51.219 -10.477 1 48.97 103 LEU A C 1
ATOM 725 O O . LEU A 1 103 ? -10.227 -50.062 -10.242 1 48.97 103 LEU A O 1
ATOM 729 N N . PRO A 1 104 ? -9.664 -51.625 -11.703 1 51.25 104 PRO A N 1
ATOM 730 C CA . PRO A 1 104 ? -10.391 -51.031 -12.836 1 51.25 104 PRO A CA 1
ATOM 731 C C . PRO A 1 104 ? -11.883 -50.844 -12.547 1 51.25 104 PRO A C 1
ATOM 733 O O . PRO A 1 104 ? -12.531 -51.75 -12.031 1 51.25 104 PRO A O 1
ATOM 736 N N . GLY A 1 105 ? -12.578 -49.656 -12.664 1 56.69 105 GLY A N 1
ATOM 737 C CA . GLY A 1 105 ? -13.992 -49.344 -12.773 1 56.69 105 GLY A CA 1
ATOM 738 C C . GLY A 1 105 ? -14.617 -48.969 -11.445 1 56.69 105 GLY A C 1
ATOM 739 O O . GLY A 1 105 ? -15.664 -48.312 -11.406 1 56.69 105 GLY A O 1
ATOM 740 N N . ASN A 1 106 ? -14.039 -49.469 -10.297 1 68.44 106 ASN A N 1
ATOM 741 C CA . ASN A 1 106 ? -14.781 -49.156 -9.07 1 68.44 106 ASN A CA 1
ATOM 742 C C . ASN A 1 106 ? -13.867 -48.594 -7.996 1 68.44 106 ASN A C 1
ATOM 744 O O . ASN A 1 106 ? -13.078 -49.312 -7.387 1 68.44 106 ASN A O 1
ATOM 748 N N . TRP A 1 107 ? -13.664 -47.312 -7.859 1 81.56 107 TRP A N 1
ATOM 749 C CA . TRP A 1 107 ? -12.914 -46.625 -6.805 1 81.56 107 TRP A CA 1
ATOM 750 C C . TRP A 1 107 ? -13.82 -46.281 -5.637 1 81.56 107 TRP A C 1
ATOM 752 O O . TRP A 1 107 ? -14.898 -45.688 -5.832 1 81.56 107 TRP A O 1
ATOM 762 N N . PRO A 1 108 ? -13.523 -46.688 -4.473 1 80.62 108 PRO A N 1
ATOM 763 C CA . PRO A 1 108 ? -14.375 -46.344 -3.33 1 80.62 108 PRO A CA 1
ATOM 764 C C . PRO A 1 108 ? -14.477 -44.844 -3.088 1 80.62 108 PRO A C 1
ATOM 766 O O . PRO A 1 108 ? -13.633 -44.062 -3.576 1 80.62 108 PRO A O 1
ATOM 769 N N . ALA A 1 109 ? -15.555 -44.469 -2.43 1 82.38 109 ALA A N 1
ATOM 770 C CA . ALA A 1 109 ? -15.711 -43.094 -2.059 1 82.38 109 ALA A CA 1
ATOM 771 C C . ALA A 1 109 ? -14.523 -42.594 -1.227 1 82.38 109 ALA A C 1
ATOM 773 O O . ALA A 1 109 ? -13.984 -43.344 -0.413 1 82.38 109 ALA A O 1
ATOM 774 N N . PRO A 1 110 ? -14.008 -41.438 -1.388 1 87.94 110 PRO A N 1
ATOM 775 C CA . PRO A 1 110 ? -14.688 -40.344 -2.066 1 87.94 110 PRO A CA 1
ATOM 776 C C . PRO A 1 110 ? -14.391 -40.281 -3.562 1 87.94 110 PRO A C 1
ATOM 778 O O . PRO A 1 110 ? -14.992 -39.5 -4.289 1 87.94 110 PRO A O 1
ATOM 781 N N . ASP A 1 111 ? -13.453 -41.188 -4.098 1 89.44 111 ASP A N 1
ATOM 782 C CA . ASP A 1 111 ? -13.172 -41.312 -5.523 1 89.44 111 ASP A CA 1
ATOM 783 C C . ASP A 1 111 ? -12.75 -39.969 -6.129 1 89.44 111 ASP A C 1
ATOM 785 O O . ASP A 1 111 ? -13.359 -39.5 -7.09 1 89.44 111 ASP A O 1
ATOM 789 N N . LEU A 1 112 ? -11.703 -39.375 -5.566 1 93.38 112 LEU A N 1
ATOM 790 C CA . LEU A 1 112 ? -11.141 -38.125 -6.062 1 93.38 112 LEU A CA 1
ATOM 791 C C . LEU A 1 112 ? -9.68 -38.312 -6.469 1 93.38 112 LEU A C 1
ATOM 793 O O . LEU A 1 112 ? -8.969 -39.125 -5.887 1 93.38 112 LEU A O 1
ATOM 797 N N . ALA A 1 113 ? -9.305 -37.594 -7.438 1 94.62 113 ALA A N 1
ATOM 798 C CA . ALA A 1 113 ? -7.906 -37.594 -7.852 1 94.62 113 ALA A CA 1
ATOM 799 C C . ALA A 1 113 ? -7.457 -36.188 -8.258 1 94.62 113 ALA A C 1
ATOM 801 O O . ALA A 1 113 ? -8.234 -35.406 -8.836 1 94.62 113 ALA A O 1
ATOM 802 N N . LEU A 1 114 ? -6.258 -35.844 -7.891 1 96.31 114 LEU A N 1
ATOM 803 C CA . LEU A 1 114 ? -5.594 -34.625 -8.344 1 96.31 114 LEU A CA 1
ATOM 804 C C . LEU A 1 114 ? -4.535 -34.969 -9.398 1 96.31 114 LEU A C 1
ATOM 806 O O . LEU A 1 114 ? -3.656 -35.781 -9.164 1 96.31 114 LEU A O 1
ATOM 810 N N . VAL A 1 115 ? -4.691 -34.312 -10.531 1 95.75 115 VAL A N 1
ATOM 811 C CA . VAL A 1 115 ? -3.736 -34.469 -11.625 1 95.75 115 VAL A CA 1
ATOM 812 C C . VAL A 1 115 ? -2.871 -33.219 -11.75 1 95.75 115 VAL A C 1
ATOM 814 O O . VAL A 1 115 ? -3.391 -32.094 -11.844 1 95.75 115 VAL A O 1
ATOM 817 N N . ARG A 1 116 ? -1.61 -33.375 -11.711 1 95.5 116 ARG A N 1
ATOM 818 C CA . ARG A 1 116 ? -0.683 -32.281 -11.938 1 95.5 116 ARG A CA 1
ATOM 819 C C . ARG A 1 116 ? -0.165 -32.281 -13.375 1 95.5 116 ARG A C 1
ATOM 821 O O . ARG A 1 116 ? 0.262 -33.312 -13.883 1 95.5 116 ARG A O 1
ATOM 828 N N . LEU A 1 117 ? -0.159 -31.188 -14.016 1 95.12 117 LEU A N 1
ATOM 829 C CA . LEU A 1 117 ? 0.344 -31.078 -15.383 1 95.12 117 LEU A CA 1
ATOM 830 C C . LEU A 1 117 ? 1.869 -31.078 -15.398 1 95.12 117 LEU A C 1
ATOM 832 O O . LEU A 1 117 ? 2.506 -30.641 -14.438 1 95.12 117 LEU A O 1
ATOM 836 N N . SER A 1 118 ? 2.43 -31.469 -16.469 1 91.69 118 SER A N 1
ATOM 837 C CA . SER A 1 118 ? 3.877 -31.609 -16.578 1 91.69 118 SER A CA 1
ATOM 838 C C . SER A 1 118 ? 4.527 -30.281 -16.969 1 91.69 118 SER A C 1
ATOM 840 O O . SER A 1 118 ? 5.742 -30.125 -16.828 1 91.69 118 SER A O 1
ATOM 842 N N . GLU A 1 119 ? 3.781 -29.359 -17.5 1 89.19 119 GLU A N 1
ATOM 843 C CA . GLU A 1 119 ? 4.281 -28.047 -17.906 1 89.19 119 GLU A CA 1
ATOM 844 C C . GLU A 1 119 ? 3.248 -26.953 -17.656 1 89.19 119 GLU A C 1
ATOM 846 O O . GLU A 1 119 ? 2.053 -27.234 -17.562 1 89.19 119 GLU A O 1
ATOM 851 N N . PRO A 1 120 ? 3.805 -25.797 -17.516 1 87.25 120 PRO A N 1
ATOM 852 C CA . PRO A 1 120 ? 2.861 -24.688 -17.312 1 87.25 120 PRO A CA 1
ATOM 853 C C . PRO A 1 120 ? 2.068 -24.359 -18.578 1 87.25 120 PRO A C 1
ATOM 855 O O . PRO A 1 120 ? 2.633 -24.312 -19.672 1 87.25 120 PRO A O 1
ATOM 858 N N . VAL A 1 121 ? 0.792 -24.219 -18.438 1 88 121 VAL A N 1
ATOM 859 C CA . VAL A 1 121 ? -0.073 -23.844 -19.562 1 88 121 VAL A CA 1
ATOM 860 C C . VAL A 1 121 ? -1.084 -22.797 -19.094 1 88 121 VAL A C 1
ATOM 862 O O . VAL A 1 121 ? -1.387 -22.703 -17.906 1 88 121 VAL A O 1
ATOM 865 N N . ASP A 1 122 ? -1.556 -22.016 -20.016 1 85.94 122 ASP A N 1
ATOM 866 C CA . ASP A 1 122 ? -2.602 -21.031 -19.719 1 85.94 122 ASP A CA 1
ATOM 867 C C . ASP A 1 122 ? -3.979 -21.688 -19.703 1 85.94 122 ASP A C 1
ATOM 869 O O . ASP A 1 122 ? -4.312 -22.484 -20.594 1 85.94 122 ASP A O 1
ATOM 873 N N . HIS A 1 123 ? -4.715 -21.438 -18.75 1 90.56 123 HIS A N 1
ATOM 874 C CA . HIS A 1 123 ? -6.074 -21.969 -18.625 1 90.56 123 HIS A CA 1
ATOM 875 C C . HIS A 1 123 ? -6.855 -21.219 -17.547 1 90.56 123 HIS A C 1
ATOM 877 O O . HIS A 1 123 ? -6.27 -20.547 -16.703 1 90.56 123 HIS A O 1
ATOM 883 N N . GLU A 1 124 ? -8.195 -21.344 -17.594 1 91.5 124 GLU A N 1
ATOM 884 C CA . GLU A 1 124 ? -9.078 -20.812 -16.547 1 91.5 124 GLU A CA 1
ATOM 885 C C . GLU A 1 124 ? -9.289 -21.844 -15.445 1 91.5 124 GLU A C 1
ATOM 887 O O . GLU A 1 124 ? -9.219 -23.062 -15.688 1 91.5 124 GLU A O 1
ATOM 892 N N . CYS A 1 125 ? -9.484 -21.391 -14.289 1 96 125 CYS A N 1
ATOM 893 C CA . CYS A 1 125 ? -9.812 -22.266 -13.156 1 96 125 CYS A CA 1
ATOM 894 C C . CYS A 1 125 ? -11.219 -21.984 -12.648 1 96 125 CYS A C 1
ATOM 896 O O . CYS A 1 125 ? -11.703 -20.859 -12.727 1 96 125 CYS A O 1
ATOM 898 N N . VAL A 1 126 ? -11.828 -22.984 -12.133 1 97.88 126 VAL A N 1
ATOM 899 C CA . VAL A 1 126 ? -13.125 -22.797 -11.5 1 97.88 126 VAL A CA 1
ATOM 900 C C . VAL A 1 126 ? -12.938 -22.188 -10.109 1 97.88 126 VAL A C 1
ATOM 902 O O . VAL A 1 126 ? -11.844 -22.25 -9.547 1 97.88 126 VAL A O 1
ATOM 905 N N . TYR A 1 127 ? -14.008 -21.594 -9.609 1 97.38 127 TYR A N 1
ATOM 906 C CA . TYR A 1 127 ? -14.016 -21.094 -8.242 1 97.38 127 TYR A CA 1
ATOM 907 C C . TYR A 1 127 ? -14.617 -22.109 -7.281 1 97.38 127 TYR A C 1
ATOM 909 O O . TYR A 1 127 ? -15.797 -22.453 -7.391 1 97.38 127 TYR A O 1
ATOM 917 N N . LEU A 1 128 ? -13.836 -22.594 -6.309 1 97.19 128 LEU A N 1
ATOM 918 C CA . LEU A 1 128 ? -14.273 -23.594 -5.352 1 97.19 128 LEU A CA 1
ATOM 919 C C . LEU A 1 128 ? -14.953 -22.953 -4.152 1 97.19 128 LEU A C 1
ATOM 921 O O . LEU A 1 128 ? -14.477 -21.938 -3.631 1 97.19 128 LEU A O 1
ATOM 925 N N . SER A 1 129 ? -15.977 -23.531 -3.73 1 92.5 129 SER A N 1
ATOM 926 C CA . SER A 1 129 ? -16.641 -23.078 -2.516 1 92.5 129 SER A CA 1
ATOM 927 C C . SER A 1 129 ? -15.805 -23.391 -1.277 1 92.5 129 SER A C 1
ATOM 929 O O . SER A 1 129 ? -15.188 -24.453 -1.189 1 92.5 129 SER A O 1
ATOM 931 N N . GLU A 1 130 ? -15.82 -22.5 -0.363 1 88.56 130 GLU A N 1
ATOM 932 C CA . GLU A 1 130 ? -15.203 -22.781 0.928 1 88.56 130 GLU A CA 1
ATOM 933 C C . GLU A 1 130 ? -16.203 -23.406 1.898 1 88.56 130 GLU A C 1
ATOM 935 O O . GLU A 1 130 ? -15.82 -23.828 2.992 1 88.56 130 GLU A O 1
ATOM 940 N N . ARG A 1 131 ? -17.406 -23.5 1.475 1 83.31 131 ARG A N 1
ATOM 941 C CA . ARG A 1 131 ? -18.438 -24.094 2.299 1 83.31 131 ARG A CA 1
ATOM 942 C C . ARG A 1 131 ? -18.625 -25.578 1.952 1 83.31 131 ARG A C 1
ATOM 944 O O . ARG A 1 131 ? -18.594 -25.953 0.778 1 83.31 131 ARG A O 1
ATOM 951 N N . PRO A 1 132 ? -18.812 -26.344 2.947 1 77.19 132 PRO A N 1
ATOM 952 C CA . PRO A 1 132 ? -19.047 -27.766 2.662 1 77.19 132 PRO A CA 1
ATOM 953 C C . PRO A 1 132 ? -20.328 -28.016 1.884 1 77.19 132 PRO A C 1
ATOM 955 O O . PRO A 1 132 ? -21.328 -27.328 2.107 1 77.19 132 PRO A O 1
ATOM 958 N N . ALA A 1 133 ? -20.234 -28.969 1.005 1 73.31 133 ALA A N 1
ATOM 959 C CA . ALA A 1 133 ? -21.344 -29.328 0.136 1 73.31 133 ALA A CA 1
ATOM 960 C C . ALA A 1 133 ? -22.547 -29.797 0.951 1 73.31 133 ALA A C 1
ATOM 962 O O . ALA A 1 133 ? -23.688 -29.641 0.529 1 73.31 133 ALA A O 1
ATOM 963 N N . ALA A 1 134 ? -22.266 -30.406 2.031 1 65.31 134 ALA A N 1
ATOM 964 C CA . ALA A 1 134 ? -23.344 -30.922 2.881 1 65.31 134 ALA A CA 1
ATOM 965 C C . ALA A 1 134 ? -24.312 -29.812 3.262 1 65.31 134 ALA A C 1
ATOM 967 O O . ALA A 1 134 ? -25.469 -30.078 3.613 1 65.31 134 ALA A O 1
ATOM 968 N N . TYR A 1 135 ? -23.875 -28.656 3.104 1 64.06 135 TYR A N 1
ATOM 969 C CA . TYR A 1 135 ? -24.703 -27.531 3.512 1 64.06 135 TYR A CA 1
ATOM 970 C C . TYR A 1 135 ? -25.578 -27.047 2.355 1 64.06 135 TYR A C 1
ATOM 972 O O . TYR A 1 135 ? -26.422 -26.172 2.535 1 64.06 135 TYR A O 1
ATOM 980 N N . PHE A 1 136 ? -25.188 -27.641 1.201 1 68.25 136 PHE A N 1
ATOM 981 C CA . PHE A 1 136 ? -26.062 -27.344 0.075 1 68.25 136 PHE A CA 1
ATOM 982 C C . PHE A 1 136 ? -27.406 -28.047 0.234 1 68.25 136 PHE A C 1
ATOM 984 O O . PHE A 1 136 ? -27.469 -29.266 0.379 1 68.25 136 PHE A O 1
ATOM 991 N N . GLY A 1 137 ? -28.453 -27.469 0.825 1 63.84 137 GLY A N 1
ATOM 992 C CA . GLY A 1 137 ? -29.766 -28.016 1.079 1 63.84 137 GLY A CA 1
ATOM 993 C C . GLY A 1 137 ? -30.453 -28.547 -0.172 1 63.84 137 GLY A C 1
ATOM 994 O O . GLY A 1 137 ? -29.781 -29.125 -1.046 1 63.84 137 GLY A O 1
ATOM 995 N N . GLU A 1 138 ? -31.641 -28.297 -0.393 1 68.06 138 GLU A N 1
ATOM 996 C CA . GLU A 1 138 ? -32.5 -28.703 -1.501 1 68.06 138 GLU A CA 1
ATOM 997 C C . GLU A 1 138 ? -32.469 -27.688 -2.633 1 68.06 138 GLU A C 1
ATOM 999 O O . GLU A 1 138 ? -32.188 -26.5 -2.4 1 68.06 138 GLU A O 1
ATOM 1004 N N . GLY A 1 139 ? -32.219 -28.219 -3.852 1 79.94 139 GLY A N 1
ATOM 1005 C CA . GLY A 1 139 ? -32.281 -27.297 -4.969 1 79.94 139 GLY A CA 1
ATOM 1006 C C . GLY A 1 139 ? -31.672 -27.859 -6.242 1 79.94 139 GLY A C 1
ATOM 1007 O O . GLY A 1 139 ? -31.5 -29.062 -6.375 1 79.94 139 GLY A O 1
ATOM 1008 N N . THR A 1 140 ? -31.531 -26.953 -7.152 1 86.06 140 THR A N 1
ATOM 1009 C CA . THR A 1 140 ? -31 -27.297 -8.469 1 86.06 140 THR A CA 1
ATOM 1010 C C . THR A 1 140 ? -29.516 -26.953 -8.562 1 86.06 140 THR A C 1
ATOM 1012 O O . THR A 1 140 ? -29.078 -25.906 -8.078 1 86.06 140 THR A O 1
ATOM 1015 N N . VAL A 1 141 ? -28.734 -27.938 -9.086 1 90.19 141 VAL A N 1
ATOM 1016 C CA . VAL A 1 141 ? -27.328 -27.688 -9.344 1 90.19 141 VAL A CA 1
ATOM 1017 C C . VAL A 1 141 ? -27.047 -27.766 -10.844 1 90.19 141 VAL A C 1
ATOM 1019 O O . VAL A 1 141 ? -27.859 -28.297 -11.602 1 90.19 141 VAL A O 1
ATOM 1022 N N . LEU A 1 142 ? -26 -27.203 -11.266 1 89.62 142 LEU A N 1
ATOM 1023 C CA . LEU A 1 142 ? -25.516 -27.297 -12.633 1 89.62 142 LEU A CA 1
ATOM 1024 C C . LEU A 1 142 ? -24.344 -28.281 -12.719 1 89.62 142 LEU A C 1
ATOM 1026 O O . LEU A 1 142 ? -23.641 -28.5 -11.727 1 89.62 142 LEU A O 1
ATOM 1030 N N . TYR A 1 143 ? -24.172 -28.938 -13.797 1 91 143 TYR A N 1
ATOM 1031 C CA . TYR A 1 143 ? -23.016 -29.781 -14.039 1 91 143 TYR A CA 1
ATOM 1032 C C . TYR A 1 143 ? -22.469 -29.562 -15.445 1 91 143 TYR A C 1
ATOM 1034 O O . TYR A 1 143 ? -23.141 -28.984 -16.297 1 91 143 TYR A O 1
ATOM 1042 N N . ALA A 1 144 ? -21.219 -29.906 -15.68 1 92.06 144 ALA A N 1
ATOM 1043 C CA . ALA A 1 144 ? -20.562 -29.875 -16.984 1 92.06 144 ALA A CA 1
ATOM 1044 C C . ALA A 1 144 ? -19.609 -31.062 -17.141 1 92.06 144 ALA A C 1
ATOM 1046 O O . ALA A 1 144 ? -19.172 -31.656 -16.156 1 92.06 144 ALA A O 1
ATOM 1047 N N . GLY A 1 145 ? -19.422 -31.453 -18.359 1 93 145 GLY A N 1
ATOM 1048 C CA . GLY A 1 145 ? -18.5 -32.531 -18.672 1 93 145 GLY A CA 1
ATOM 1049 C C . GLY A 1 145 ? -18.438 -32.844 -20.156 1 93 145 GLY A C 1
ATOM 1050 O O . GLY A 1 145 ? -18.953 -32.094 -20.969 1 93 145 GLY A O 1
ATOM 1051 N N . TRP A 1 146 ? -17.672 -33.812 -20.438 1 91.56 146 TRP A N 1
ATOM 1052 C CA . TRP A 1 146 ? -17.547 -34.312 -21.797 1 91.56 146 TRP A CA 1
ATOM 1053 C C . TRP A 1 146 ? -18.172 -35.688 -21.938 1 91.56 146 TRP A C 1
ATOM 1055 O O . TRP A 1 146 ? -18.266 -36.438 -20.969 1 91.56 146 TRP A O 1
ATOM 1065 N N . THR A 1 147 ? -18.656 -35.969 -23.078 1 88.44 147 THR A N 1
ATOM 1066 C CA . THR A 1 147 ? -19.219 -37.25 -23.406 1 88.44 147 THR A CA 1
ATOM 1067 C C . THR A 1 147 ? -19 -37.594 -24.875 1 88.44 147 THR A C 1
ATOM 1069 O O . THR A 1 147 ? -18.406 -36.812 -25.609 1 88.44 147 THR A O 1
ATOM 1072 N N . VAL A 1 148 ? -19.312 -38.844 -25.188 1 87.81 148 VAL A N 1
ATOM 1073 C CA . VAL A 1 148 ? -19.234 -39.281 -26.578 1 87.81 148 VAL A CA 1
ATOM 1074 C C . VAL A 1 148 ? -20.641 -39.344 -27.172 1 87.81 148 VAL A C 1
ATOM 1076 O O . VAL A 1 148 ? -21.5 -40.094 -26.656 1 87.81 148 VAL A O 1
ATOM 1079 N N . VAL A 1 149 ? -20.891 -38.531 -28.141 1 81.31 149 VAL A N 1
ATOM 1080 C CA . VAL A 1 149 ? -22.141 -38.531 -28.891 1 81.31 149 VAL A CA 1
ATOM 1081 C C . VAL A 1 149 ? -21.844 -38.844 -30.359 1 81.31 149 VAL A C 1
ATOM 1083 O O . VAL A 1 149 ? -21.125 -38.125 -31.031 1 81.31 149 VAL A O 1
ATOM 1086 N N . ASP A 1 150 ? -22.438 -39.875 -30.875 1 82.62 150 ASP A N 1
ATOM 1087 C CA . ASP A 1 150 ? -22.266 -40.281 -32.281 1 82.62 150 ASP A CA 1
ATOM 1088 C C . ASP A 1 150 ? -20.781 -40.406 -32.625 1 82.62 150 ASP A C 1
ATOM 1090 O O . ASP A 1 150 ? -20.328 -39.906 -33.656 1 82.62 150 ASP A O 1
ATOM 1094 N N . GLY A 1 151 ? -20.062 -40.875 -31.672 1 82.31 151 GLY A N 1
ATOM 1095 C CA . GLY A 1 151 ? -18.656 -41.188 -31.891 1 82.31 151 GLY A CA 1
ATOM 1096 C C . GLY A 1 151 ? -17.766 -39.969 -31.781 1 82.31 151 GLY A C 1
ATOM 1097 O O . GLY A 1 151 ? -16.562 -40.031 -32.062 1 82.31 151 GLY A O 1
ATOM 1098 N N . ARG A 1 152 ? -18.391 -38.938 -31.438 1 86.56 152 ARG A N 1
ATOM 1099 C CA . ARG A 1 152 ? -17.594 -37.719 -31.312 1 86.56 152 ARG A CA 1
ATOM 1100 C C . ARG A 1 152 ? -17.641 -37.188 -29.875 1 86.56 152 ARG A C 1
ATOM 1102 O O . ARG A 1 152 ? -18.672 -37.25 -29.203 1 86.56 152 ARG A O 1
ATOM 1109 N N . LEU A 1 153 ? -16.453 -36.719 -29.453 1 89.5 153 LEU A N 1
ATOM 1110 C CA . LEU A 1 153 ? -16.375 -36.125 -28.109 1 89.5 153 LEU A CA 1
ATOM 1111 C C . LEU A 1 153 ? -17.031 -34.75 -28.109 1 89.5 153 LEU A C 1
ATOM 1113 O O . LEU A 1 153 ? -16.719 -33.906 -28.938 1 89.5 153 LEU A O 1
ATOM 1117 N N . ARG A 1 154 ? -17.953 -34.562 -27.25 1 86.75 154 ARG A N 1
ATOM 1118 C CA . ARG A 1 154 ? -18.688 -33.312 -27.125 1 86.75 154 ARG A CA 1
ATOM 1119 C C . ARG A 1 154 ? -18.797 -32.875 -25.672 1 86.75 154 ARG A C 1
ATOM 1121 O O . ARG A 1 154 ? -18.922 -33.719 -24.766 1 86.75 154 ARG A O 1
ATOM 1128 N N . MET A 1 155 ? -18.703 -31.578 -25.531 1 88.75 155 MET A N 1
ATOM 1129 C CA . MET A 1 155 ? -18.938 -31.016 -24.203 1 88.75 155 MET A CA 1
ATOM 1130 C C . MET A 1 155 ? -20.438 -30.938 -23.922 1 88.75 155 MET A C 1
ATOM 1132 O O . MET A 1 155 ? -21.234 -30.625 -24.812 1 88.75 155 MET A O 1
ATOM 1136 N N . LEU A 1 156 ? -20.812 -31.219 -22.734 1 85.31 156 LEU A N 1
ATOM 1137 C CA . LEU A 1 156 ? -22.219 -31.125 -22.344 1 85.31 156 LEU A CA 1
ATOM 1138 C C . LEU A 1 156 ? -22.359 -30.453 -20.984 1 85.31 156 LEU A C 1
ATOM 1140 O O . LEU A 1 156 ? -21.453 -30.516 -20.156 1 85.31 156 LEU A O 1
ATOM 1144 N N . ASP A 1 157 ? -23.406 -29.688 -20.766 1 87.06 157 ASP A N 1
ATOM 1145 C CA . ASP A 1 157 ? -23.812 -29.141 -19.469 1 87.06 157 ASP A CA 1
ATOM 1146 C C . ASP A 1 157 ? -25.312 -29.266 -19.25 1 87.06 157 ASP A C 1
ATOM 1148 O O . ASP A 1 157 ? -26.062 -29.547 -20.203 1 87.06 157 ASP A O 1
ATOM 1152 N N . GLY A 1 158 ? -25.734 -29.25 -18.031 1 85.44 158 GLY A N 1
ATOM 1153 C CA . GLY A 1 158 ? -27.141 -29.375 -17.719 1 85.44 158 GLY A CA 1
ATOM 1154 C C . GLY A 1 158 ? -27.453 -29.125 -16.25 1 85.44 158 GLY A C 1
ATOM 1155 O O . GLY A 1 158 ? -26.609 -28.594 -15.516 1 85.44 158 GLY A O 1
ATOM 1156 N N . THR A 1 159 ? -28.672 -29.359 -15.898 1 86.81 159 THR A N 1
ATOM 1157 C CA . THR A 1 159 ? -29.125 -29.172 -14.523 1 86.81 159 THR A CA 1
ATOM 1158 C C . THR A 1 159 ? -29.484 -30.531 -13.898 1 86.81 159 THR A C 1
ATOM 1160 O O . THR A 1 159 ? -29.875 -31.453 -14.594 1 86.81 159 THR A O 1
ATOM 1163 N N . LEU A 1 160 ? -29.203 -30.609 -12.617 1 85.81 160 LEU A N 1
ATOM 1164 C CA . LEU A 1 160 ? -29.609 -31.75 -11.797 1 85.81 160 LEU A CA 1
ATOM 1165 C C . LEU A 1 160 ? -30.328 -31.281 -10.531 1 85.81 160 LEU A C 1
ATOM 1167 O O . LEU A 1 160 ? -30.141 -30.141 -10.102 1 85.81 160 LEU A O 1
ATOM 1171 N N . THR A 1 161 ? -31.125 -32.125 -10.047 1 84.38 161 THR A N 1
ATOM 1172 C CA . THR A 1 161 ? -31.797 -31.828 -8.781 1 84.38 161 THR A CA 1
ATOM 1173 C C . THR A 1 161 ? -31.188 -32.656 -7.645 1 84.38 161 THR A C 1
ATOM 1175 O O . THR A 1 161 ? -30.922 -33.844 -7.797 1 84.38 161 THR A O 1
ATOM 1178 N N . VAL A 1 162 ? -31.016 -31.953 -6.562 1 82.56 162 VAL A N 1
ATOM 1179 C CA . VAL A 1 162 ? -30.484 -32.625 -5.375 1 82.56 162 VAL A CA 1
ATOM 1180 C C . VAL A 1 162 ? -31.609 -33.406 -4.684 1 82.56 162 VAL A C 1
ATOM 1182 O O . VAL A 1 162 ? -32.625 -32.812 -4.293 1 82.56 162 VAL A O 1
ATOM 1185 N N . GLN A 1 163 ? -31.422 -34.625 -4.57 1 76.38 163 GLN A N 1
ATOM 1186 C CA . GLN A 1 163 ? -32.469 -35.5 -4.012 1 76.38 163 GLN A CA 1
ATOM 1187 C C . GLN A 1 163 ? -32.125 -35.906 -2.582 1 76.38 163 GLN A C 1
ATOM 1189 O O . GLN A 1 163 ? -32.938 -36.531 -1.9 1 76.38 163 GLN A O 1
ATOM 1194 N N . GLY A 1 164 ? -30.953 -35.5 -2.104 1 71.56 164 GLY A N 1
ATOM 1195 C CA . GLY A 1 164 ? -30.5 -35.875 -0.77 1 71.56 164 GLY A CA 1
ATOM 1196 C C . GLY A 1 164 ? -29.031 -36.219 -0.715 1 71.56 164 GLY A C 1
ATOM 1197 O O . GLY A 1 164 ? -28.25 -35.781 -1.568 1 71.56 164 GLY A O 1
ATOM 1198 N N . THR A 1 165 ? -28.656 -36.812 0.444 1 68.19 165 THR A N 1
ATOM 1199 C CA . THR A 1 165 ? -27.266 -37.188 0.625 1 68.19 165 THR A CA 1
ATOM 1200 C C . THR A 1 165 ? -27.125 -38.656 0.965 1 68.19 165 THR A C 1
ATOM 1202 O O . THR A 1 165 ? -28.094 -39.281 1.41 1 68.19 165 THR A O 1
ATOM 1205 N N . ILE A 1 166 ? -26.141 -39.281 0.505 1 65.94 166 ILE A N 1
ATOM 1206 C CA . ILE A 1 166 ? -25.781 -40.656 0.895 1 65.94 166 ILE A CA 1
ATOM 1207 C C . ILE A 1 166 ? -24.609 -40.625 1.864 1 65.94 166 ILE A C 1
ATOM 1209 O O . ILE A 1 166 ? -23.641 -39.875 1.659 1 65.94 166 ILE A O 1
ATOM 1213 N N . GLY A 1 167 ? -24.5 -41.469 2.934 1 59.53 167 GLY A N 1
ATOM 1214 C CA . GLY A 1 167 ? -23.406 -41.594 3.879 1 59.53 167 GLY A CA 1
ATOM 1215 C C . GLY A 1 167 ? -23.609 -40.75 5.137 1 59.53 167 GLY A C 1
ATOM 1216 O O . GLY A 1 167 ? -22.812 -40.844 6.078 1 59.53 167 GLY A O 1
ATOM 1217 N N . GLY A 1 168 ? -24.797 -40.125 5.371 1 49.53 168 GLY A N 1
ATOM 1218 C CA . GLY A 1 168 ? -25.094 -39.344 6.57 1 49.53 168 GLY A CA 1
ATOM 1219 C C . GLY A 1 168 ? -24.203 -38.125 6.758 1 49.53 168 GLY A C 1
ATOM 1220 O O . GLY A 1 168 ? -23.641 -37.625 5.789 1 49.53 168 GLY A O 1
ATOM 1221 N N . TRP A 1 169 ? -24.281 -37.469 7.926 1 47.97 169 TRP A N 1
ATOM 1222 C CA . TRP A 1 169 ? -23.5 -36.281 8.273 1 47.97 169 TRP A CA 1
ATOM 1223 C C . TRP A 1 169 ? -22.047 -36.656 8.5 1 47.97 169 TRP A C 1
ATOM 1225 O O . TRP A 1 169 ? -21.328 -35.938 9.203 1 47.97 169 TRP A O 1
ATOM 1235 N N . ASN A 1 170 ? -21.594 -37.812 7.855 1 47.94 170 ASN A N 1
ATOM 1236 C CA . ASN A 1 170 ? -20.25 -38.281 8.109 1 47.94 170 ASN A CA 1
ATOM 1237 C C . ASN A 1 170 ? -19.281 -37.875 7.004 1 47.94 170 ASN A C 1
ATOM 1239 O O . ASN A 1 170 ? -19.672 -37.188 6.062 1 47.94 170 ASN A O 1
ATOM 1243 N N . ALA A 1 171 ? -17.984 -38.25 7.148 1 51.53 171 ALA A N 1
ATOM 1244 C CA . ALA A 1 171 ? -16.797 -37.906 6.367 1 51.53 171 ALA A CA 1
ATOM 1245 C C . ALA A 1 171 ? -16.969 -38.312 4.902 1 51.53 171 ALA A C 1
ATOM 1247 O O . ALA A 1 171 ? -16.312 -37.75 4.02 1 51.53 171 ALA A O 1
ATOM 1248 N N . ASP A 1 172 ? -18.047 -39.125 4.512 1 55.38 172 ASP A N 1
ATOM 1249 C CA . ASP A 1 172 ? -18.094 -39.625 3.135 1 55.38 172 ASP A CA 1
ATOM 1250 C C . ASP A 1 172 ? -19.406 -39.188 2.459 1 55.38 172 ASP A C 1
ATOM 1252 O O . ASP A 1 172 ? -19.906 -39.906 1.579 1 55.38 172 ASP A O 1
ATOM 1256 N N . VAL A 1 173 ? -19.875 -38.125 2.84 1 56.19 173 VAL A N 1
ATOM 1257 C CA . VAL A 1 173 ? -21.188 -37.719 2.369 1 56.19 173 VAL A CA 1
ATOM 1258 C C . VAL A 1 173 ? -21.109 -37.344 0.891 1 56.19 173 VAL A C 1
ATOM 1260 O O . VAL A 1 173 ? -20.156 -36.688 0.458 1 56.19 173 VAL A O 1
ATOM 1263 N N . GLN A 1 174 ? -21.984 -38 0.081 1 72.5 174 GLN A N 1
ATOM 1264 C CA . GLN A 1 174 ? -22.172 -37.625 -1.318 1 72.5 174 GLN A CA 1
ATOM 1265 C C . GLN A 1 174 ? -23.594 -37.125 -1.568 1 72.5 174 GLN A C 1
ATOM 1267 O O . GLN A 1 174 ? -24.531 -37.594 -0.938 1 72.5 174 GLN A O 1
ATOM 1272 N N . MET A 1 175 ? -23.719 -36.125 -2.369 1 72.81 175 MET A N 1
ATOM 1273 C CA . MET A 1 175 ? -25.031 -35.688 -2.789 1 72.81 175 MET A CA 1
ATOM 1274 C C . MET A 1 175 ? -25.609 -36.562 -3.883 1 72.81 175 MET A C 1
ATOM 1276 O O . MET A 1 175 ? -24.891 -36.969 -4.805 1 72.81 175 MET A O 1
ATOM 1280 N N . ARG A 1 176 ? -26.797 -36.938 -3.686 1 72.69 176 ARG A N 1
ATOM 1281 C CA . ARG A 1 176 ? -27.484 -37.688 -4.723 1 72.69 176 ARG A CA 1
ATOM 1282 C C . ARG A 1 176 ? -28.172 -36.75 -5.723 1 72.69 176 ARG A C 1
ATOM 1284 O O . ARG A 1 176 ? -28.875 -35.844 -5.328 1 72.69 176 ARG A O 1
ATOM 1291 N N . LEU A 1 177 ? -27.891 -37 -6.969 1 76.81 177 LEU A N 1
ATOM 1292 C CA . LEU A 1 177 ? -28.406 -36.156 -8.031 1 76.81 177 LEU A CA 1
ATOM 1293 C C . LEU A 1 177 ? -29.359 -36.938 -8.938 1 76.81 177 LEU A C 1
ATOM 1295 O O . LEU A 1 177 ? -29.125 -38.094 -9.227 1 76.81 177 LEU A O 1
ATOM 1299 N N . GLY A 1 178 ? -30.5 -36.281 -9.164 1 73.94 178 GLY A N 1
ATOM 1300 C CA . GLY A 1 178 ? -31.5 -36.938 -9.984 1 73.94 178 GLY A CA 1
ATOM 1301 C C . GLY A 1 178 ? -32 -36.062 -11.125 1 73.94 178 GLY A C 1
ATOM 1302 O O . GLY A 1 178 ? -31.406 -35.031 -11.453 1 73.94 178 GLY A O 1
ATOM 1303 N N . ASP A 1 179 ? -33.094 -36.688 -11.859 1 64.5 179 ASP A N 1
ATOM 1304 C CA . ASP A 1 179 ? -33.969 -36.062 -12.859 1 64.5 179 ASP A CA 1
ATOM 1305 C C . ASP A 1 179 ? -33.344 -36.156 -14.25 1 64.5 179 ASP A C 1
ATOM 1307 O O . ASP A 1 179 ? -34.031 -35.938 -15.258 1 64.5 179 ASP A O 1
ATOM 1311 N N . ASN A 1 180 ? -32.094 -36.25 -14.422 1 66.94 180 ASN A N 1
ATOM 1312 C CA . ASN A 1 180 ? -31.5 -36.375 -15.758 1 66.94 180 ASN A CA 1
ATOM 1313 C C . ASN A 1 180 ? -30.562 -37.562 -15.859 1 66.94 180 ASN A C 1
ATOM 1315 O O . ASN A 1 180 ? -29.969 -38 -14.867 1 66.94 180 ASN A O 1
ATOM 1319 N N . ASP A 1 181 ? -30.609 -38.219 -17.016 1 72 181 ASP A N 1
ATOM 1320 C CA . ASP A 1 181 ? -29.641 -39.281 -17.312 1 72 181 ASP A CA 1
ATOM 1321 C C . ASP A 1 181 ? -28.25 -38.688 -17.547 1 72 181 ASP A C 1
ATOM 1323 O O . ASP A 1 181 ? -28.094 -37.688 -18.281 1 72 181 ASP A O 1
ATOM 1327 N N . LEU A 1 182 ? -27.297 -39.125 -16.688 1 81.62 182 LEU A N 1
ATOM 1328 C CA . LEU A 1 182 ? -25.922 -38.688 -16.891 1 81.62 182 LEU A CA 1
ATOM 1329 C C . LEU A 1 182 ? -25.188 -39.594 -17.844 1 81.62 182 LEU A C 1
ATOM 1331 O O . LEU A 1 182 ? -25.016 -40.812 -17.562 1 81.62 182 LEU A O 1
ATOM 1335 N N . PRO A 1 183 ? -24.828 -39.125 -19 1 80.44 183 PRO A N 1
ATOM 1336 C CA . PRO A 1 183 ? -24.109 -39.938 -19.969 1 80.44 183 PRO A CA 1
ATOM 1337 C C . PRO A 1 183 ? -22.734 -40.375 -19.469 1 80.44 183 PRO A C 1
ATOM 1339 O O . PRO A 1 183 ? -22.203 -39.781 -18.531 1 80.44 183 PRO A O 1
ATOM 1342 N N . ASP A 1 184 ? -22.25 -41.375 -20.094 1 83.81 184 ASP A N 1
ATOM 1343 C CA . ASP A 1 184 ? -20.906 -41.844 -19.781 1 83.81 184 ASP A CA 1
ATOM 1344 C C . ASP A 1 184 ? -19.875 -40.781 -20.094 1 83.81 184 ASP A C 1
ATOM 1346 O O . ASP A 1 184 ? -20.016 -40.031 -21.062 1 83.81 184 ASP A O 1
ATOM 1350 N N . GLY A 1 185 ? -18.891 -40.688 -19.25 1 89.06 185 GLY A N 1
ATOM 1351 C CA . GLY A 1 185 ? -17.781 -39.781 -19.531 1 89.06 185 GLY A CA 1
ATOM 1352 C C . GLY A 1 185 ? -17.844 -38.5 -18.719 1 89.06 185 GLY A C 1
ATOM 1353 O O . GLY A 1 185 ? -16.844 -37.812 -18.562 1 89.06 185 GLY A O 1
ATOM 1354 N N . VAL A 1 186 ? -19.016 -38.188 -18.203 1 89.88 186 VAL A N 1
ATOM 1355 C CA . VAL A 1 186 ? -19.188 -36.906 -17.484 1 89.88 186 VAL A CA 1
ATOM 1356 C C . VAL A 1 186 ? -18.531 -37 -16.094 1 89.88 186 VAL A C 1
ATOM 1358 O O . VAL A 1 186 ? -18.312 -36 -15.438 1 89.88 186 VAL A O 1
ATOM 1361 N N . SER A 1 187 ? -18.219 -38.25 -15.719 1 92.25 187 SER A N 1
ATOM 1362 C CA . SER A 1 187 ? -17.594 -38.438 -14.414 1 92.25 187 SER A CA 1
ATOM 1363 C C . SER A 1 187 ? -16.328 -37.594 -14.289 1 92.25 187 SER A C 1
ATOM 1365 O O . SER A 1 187 ? -15.516 -37.531 -15.211 1 92.25 187 SER A O 1
ATOM 1367 N N . GLY A 1 188 ? -16.234 -36.938 -13.172 1 95.31 188 GLY A N 1
ATOM 1368 C CA . GLY A 1 188 ? -15.102 -36.094 -12.883 1 95.31 188 GLY A CA 1
ATOM 1369 C C . GLY A 1 188 ? -15.383 -34.625 -13.148 1 95.31 188 GLY A C 1
ATOM 1370 O O . GLY A 1 188 ? -14.594 -33.75 -12.766 1 95.31 188 GLY A O 1
ATOM 1371 N N . GLY A 1 189 ? -16.469 -34.344 -13.789 1 96 189 GLY A N 1
ATOM 1372 C CA . GLY A 1 189 ? -16.859 -32.969 -14.086 1 96 189 GLY A CA 1
ATOM 1373 C C . GLY A 1 189 ? -17.312 -32.188 -12.859 1 96 189 GLY A C 1
ATOM 1374 O O . GLY A 1 189 ? -17.547 -32.781 -11.797 1 96 189 GLY A O 1
ATOM 1375 N N . PRO A 1 190 ? -17.438 -30.891 -12.984 1 96.25 190 PRO A N 1
ATOM 1376 C CA . PRO A 1 190 ? -17.797 -30.031 -11.844 1 96.25 190 PRO A CA 1
ATOM 1377 C C . PRO A 1 190 ? -19.297 -30.016 -11.578 1 96.25 190 PRO A C 1
ATOM 1379 O O . PRO A 1 190 ? -20.094 -30.141 -12.516 1 96.25 190 PRO A O 1
ATOM 1382 N N . VAL A 1 191 ? -19.719 -29.891 -10.359 1 93.44 191 VAL A N 1
ATOM 1383 C CA . VAL A 1 191 ? -21.062 -29.594 -9.898 1 93.44 191 VAL A CA 1
ATOM 1384 C C . VAL A 1 191 ? -21.125 -28.188 -9.305 1 93.44 191 VAL A C 1
ATOM 1386 O O . VAL A 1 191 ? -20.328 -27.844 -8.43 1 93.44 191 VAL A O 1
ATOM 1389 N N . ILE A 1 192 ? -22.078 -27.359 -9.797 1 93.5 192 ILE A N 1
ATOM 1390 C CA . ILE A 1 192 ? -22.047 -25.922 -9.5 1 93.5 192 ILE A CA 1
ATOM 1391 C C . ILE A 1 192 ? -23.328 -25.531 -8.766 1 93.5 192 ILE A C 1
ATOM 1393 O O . ILE A 1 192 ? -24.422 -25.953 -9.125 1 93.5 192 ILE A O 1
ATOM 1397 N N . ASP A 1 193 ? -23.188 -24.781 -7.688 1 91.75 193 ASP A N 1
ATOM 1398 C CA . ASP A 1 193 ? -24.297 -24.047 -7.098 1 91.75 193 ASP A CA 1
ATOM 1399 C C . ASP A 1 193 ? -24.609 -22.797 -7.91 1 91.75 193 ASP A C 1
ATOM 1401 O O . ASP A 1 193 ? -23.844 -21.828 -7.898 1 91.75 193 ASP A O 1
ATOM 1405 N N . PRO A 1 194 ? -25.734 -22.766 -8.578 1 89.81 194 PRO A N 1
ATOM 1406 C CA . PRO A 1 194 ? -26 -21.641 -9.469 1 89.81 194 PRO A CA 1
ATOM 1407 C C . PRO A 1 194 ? -26.375 -20.359 -8.711 1 89.81 194 PRO A C 1
ATOM 1409 O O . PRO A 1 194 ? -26.344 -19.266 -9.289 1 89.81 194 PRO A O 1
ATOM 1412 N N . GLU A 1 195 ? -26.766 -20.5 -7.492 1 86.69 195 GLU A N 1
ATOM 1413 C CA . GLU A 1 195 ? -27.141 -19.328 -6.715 1 86.69 195 GLU A CA 1
ATOM 1414 C C . GLU A 1 195 ? -25.906 -18.562 -6.223 1 86.69 195 GLU A C 1
ATOM 1416 O O . GLU A 1 195 ? -25.859 -17.328 -6.281 1 86.69 195 GLU A O 1
ATOM 1421 N N . ARG A 1 196 ? -24.953 -19.281 -5.836 1 88.56 196 ARG A N 1
ATOM 1422 C CA . ARG A 1 196 ? -23.75 -18.656 -5.309 1 88.56 196 ARG A CA 1
ATOM 1423 C C . ARG A 1 196 ? -22.688 -18.516 -6.391 1 88.56 196 ARG A C 1
ATOM 1425 O O . ARG A 1 196 ? -21.719 -17.766 -6.23 1 88.56 196 ARG A O 1
ATOM 1432 N N . GLY A 1 197 ? -22.812 -19.312 -7.43 1 93 197 GLY A N 1
ATOM 1433 C CA . GLY A 1 197 ? -21.812 -19.312 -8.484 1 93 197 GLY A CA 1
ATOM 1434 C C . GLY A 1 197 ? -20.5 -19.922 -8.047 1 93 197 GLY A C 1
ATOM 1435 O O . GLY A 1 197 ? -19.438 -19.328 -8.25 1 93 197 GLY A O 1
ATOM 1436 N N . GLU A 1 198 ? -20.609 -21.031 -7.395 1 94.5 198 GLU A N 1
ATOM 1437 C CA . GLU A 1 198 ? -19.422 -21.734 -6.875 1 94.5 198 GLU A CA 1
ATOM 1438 C C . GLU A 1 198 ? -19.469 -23.219 -7.211 1 94.5 198 GLU A C 1
ATOM 1440 O O . GLU A 1 198 ? -20.547 -23.812 -7.242 1 94.5 198 GLU A O 1
ATOM 1445 N N . VAL A 1 199 ? -18.344 -23.75 -7.48 1 95.94 199 VAL A N 1
ATOM 1446 C CA . VAL A 1 199 ? -18.266 -25.188 -7.633 1 95.94 199 VAL A CA 1
ATOM 1447 C C . VAL A 1 199 ? -18.281 -25.859 -6.258 1 95.94 199 VAL A C 1
ATOM 1449 O O . VAL A 1 199 ? -17.531 -25.453 -5.363 1 95.94 199 VAL A O 1
ATOM 1452 N N . ILE A 1 200 ? -19.109 -26.906 -6.121 1 93.06 200 ILE A N 1
ATOM 1453 C CA . ILE A 1 200 ? -19.297 -27.453 -4.785 1 93.06 200 ILE A CA 1
ATOM 1454 C C . ILE A 1 200 ? -18.891 -28.922 -4.766 1 93.06 200 ILE A C 1
ATOM 1456 O O . ILE A 1 200 ? -18.797 -29.531 -3.697 1 93.06 200 ILE A O 1
ATOM 1460 N N . GLY A 1 201 ? -18.594 -29.5 -5.992 1 94.38 201 GLY A N 1
ATOM 1461 C CA . GLY A 1 201 ? -18.266 -30.922 -5.945 1 94.38 201 GLY A CA 1
ATOM 1462 C C . GLY A 1 201 ? -17.812 -31.469 -7.289 1 94.38 201 GLY A C 1
ATOM 1463 O O . GLY A 1 201 ? -17.594 -30.703 -8.234 1 94.38 201 GLY A O 1
ATOM 1464 N N . VAL A 1 202 ? -17.641 -32.844 -7.301 1 94.94 202 VAL A N 1
ATOM 1465 C CA . VAL A 1 202 ? -17.219 -33.594 -8.469 1 94.94 202 VAL A CA 1
ATOM 1466 C C . VAL A 1 202 ? -18.297 -34.625 -8.828 1 94.94 202 VAL A C 1
ATOM 1468 O O . VAL A 1 202 ? -18.766 -35.375 -7.965 1 94.94 202 VAL A O 1
ATOM 1471 N N . LEU A 1 203 ? -18.625 -34.656 -10.047 1 92.12 203 LEU A N 1
ATOM 1472 C CA . LEU A 1 203 ? -19.719 -35.5 -10.539 1 92.12 203 LEU A CA 1
ATOM 1473 C C . LEU A 1 203 ? -19.25 -36.938 -10.703 1 92.12 203 LEU A C 1
ATOM 1475 O O . LEU A 1 203 ? -18.141 -37.188 -11.211 1 92.12 203 LEU A O 1
ATOM 1479 N N . LYS A 1 204 ? -20.031 -37.875 -10.203 1 88.38 204 LYS A N 1
ATOM 1480 C CA . LYS A 1 204 ? -19.828 -39.281 -10.398 1 88.38 204 LYS A CA 1
ATOM 1481 C C . LYS A 1 204 ? -21.062 -39.938 -11.039 1 88.38 204 LYS A C 1
ATOM 1483 O O . LYS A 1 204 ? -22.141 -39.906 -10.461 1 88.38 204 LYS A O 1
ATOM 1488 N N . SER A 1 205 ? -20.906 -40.344 -12.25 1 76.25 205 SER A N 1
ATOM 1489 C CA . SER A 1 205 ? -22.016 -41 -12.938 1 76.25 205 SER A CA 1
ATOM 1490 C C . SER A 1 205 ? -22.125 -42.469 -12.547 1 76.25 205 SER A C 1
ATOM 1492 O O . SER A 1 205 ? -21.141 -43.094 -12.188 1 76.25 205 SER A O 1
ATOM 1494 N N . ARG A 1 206 ? -23.359 -43 -12.312 1 62.84 206 ARG A N 1
ATOM 1495 C CA . ARG A 1 206 ? -23.594 -44.406 -11.969 1 62.84 206 ARG A CA 1
ATOM 1496 C C . ARG A 1 206 ? -23.562 -45.281 -13.211 1 62.84 206 ARG A C 1
ATOM 1498 O O . ARG A 1 206 ? -24.016 -44.875 -14.281 1 62.84 206 ARG A O 1
ATOM 1505 N N . SER A 1 207 ? -22.594 -46.344 -13.297 1 51.44 207 SER A N 1
ATOM 1506 C CA . SER A 1 207 ? -22.375 -47.281 -14.398 1 51.44 207 SER A CA 1
ATOM 1507 C C . SER A 1 207 ? -23.688 -47.938 -14.82 1 51.44 207 SER A C 1
ATOM 1509 O O . SER A 1 207 ? -23.859 -48.281 -15.992 1 51.44 207 SER A O 1
ATOM 1511 N N . ASP A 1 208 ? -24.5 -48.469 -13.844 1 48.44 208 ASP A N 1
ATOM 1512 C CA . ASP A 1 208 ? -25.484 -49.5 -14.188 1 48.44 208 ASP A CA 1
ATOM 1513 C C . ASP A 1 208 ? -26.766 -48.875 -14.734 1 48.44 208 ASP A C 1
ATOM 1515 O O . ASP A 1 208 ? -27.859 -49.406 -14.547 1 48.44 208 ASP A O 1
ATOM 1519 N N . HIS A 1 209 ? -26.703 -48 -15.672 1 49.56 209 HIS A N 1
ATOM 1520 C CA . HIS A 1 209 ? -27.844 -47.5 -16.422 1 49.56 209 HIS A CA 1
ATOM 1521 C C . HIS A 1 209 ? -28.906 -46.938 -15.484 1 49.56 209 HIS A C 1
ATOM 1523 O O . HIS A 1 209 ? -30.094 -46.875 -15.836 1 49.56 209 HIS A O 1
ATOM 1529 N N . ALA A 1 210 ? -28.656 -46.875 -14.195 1 52.94 210 ALA A N 1
ATOM 1530 C CA . ALA A 1 210 ? -29.688 -46.281 -13.336 1 52.94 210 ALA A CA 1
ATOM 1531 C C . ALA A 1 210 ? -29.75 -44.781 -13.484 1 52.94 210 ALA A C 1
ATOM 1533 O O . ALA A 1 210 ? -28.75 -44.125 -13.859 1 52.94 210 ALA A O 1
ATOM 1534 N N . ARG A 1 211 ? -30.922 -44.125 -13.328 1 61.94 211 ARG A N 1
ATOM 1535 C CA . ARG A 1 211 ? -31.281 -42.719 -13.422 1 61.94 211 ARG A CA 1
ATOM 1536 C C . ARG A 1 211 ? -30.578 -41.906 -12.328 1 61.94 211 ARG A C 1
ATOM 1538 O O . ARG A 1 211 ? -30.562 -42.312 -11.164 1 61.94 211 ARG A O 1
ATOM 1545 N N . GLY A 1 212 ? -29.562 -40.969 -12.719 1 71.44 212 GLY A N 1
ATOM 1546 C CA . GLY A 1 212 ? -28.984 -39.969 -11.836 1 71.44 212 GLY A CA 1
ATOM 1547 C C . GLY A 1 212 ? -27.531 -40.219 -11.508 1 71.44 212 GLY A C 1
ATOM 1548 O O . GLY A 1 212 ? -26.828 -40.906 -12.266 1 71.44 212 GLY A O 1
ATOM 1549 N N . GLY A 1 213 ? -26.875 -39.594 -10.695 1 83.31 213 GLY A N 1
ATOM 1550 C CA . GLY A 1 213 ? -25.5 -39.688 -10.266 1 83.31 213 GLY A CA 1
ATOM 1551 C C . GLY A 1 213 ? -25.266 -39.125 -8.867 1 83.31 213 GLY A C 1
ATOM 1552 O O . GLY A 1 213 ? -26.219 -39 -8.094 1 83.31 213 GLY A O 1
ATOM 1553 N N . THR A 1 214 ? -24.094 -39.188 -8.43 1 85.25 214 THR A N 1
ATOM 1554 C CA . THR A 1 214 ? -23.719 -38.594 -7.141 1 85.25 214 THR A CA 1
ATOM 1555 C C . THR A 1 214 ? -22.641 -37.531 -7.32 1 85.25 214 THR A C 1
ATOM 1557 O O . THR A 1 214 ? -22.109 -37.344 -8.422 1 85.25 214 THR A O 1
ATOM 1560 N N . SER A 1 215 ? -22.516 -36.781 -6.336 1 88.75 215 SER A N 1
ATOM 1561 C CA . SER A 1 215 ? -21.469 -35.75 -6.293 1 88.75 215 SER A CA 1
ATOM 1562 C C . SER A 1 215 ? -20.672 -35.844 -4.996 1 88.75 215 SER A C 1
ATOM 1564 O O . SER A 1 215 ? -21.25 -35.938 -3.91 1 88.75 215 SER A O 1
ATOM 1566 N N . THR A 1 216 ? -19.438 -35.938 -5.156 1 89.81 216 THR A N 1
ATOM 1567 C CA . THR A 1 216 ? -18.547 -35.875 -3.994 1 89.81 216 THR A CA 1
ATOM 1568 C C . THR A 1 216 ? -18.188 -34.406 -3.676 1 89.81 216 THR A C 1
ATOM 1570 O O . THR A 1 216 ? -17.75 -33.688 -4.555 1 89.81 216 THR A O 1
ATOM 1573 N N . GLY A 1 217 ? -18.328 -34.062 -2.395 1 90.38 217 GLY A N 1
ATOM 1574 C CA . GLY A 1 217 ? -18.047 -32.719 -1.969 1 90.38 217 GLY A CA 1
ATOM 1575 C C . GLY A 1 217 ? -16.562 -32.375 -1.962 1 90.38 217 GLY A C 1
ATOM 1576 O O . GLY A 1 217 ? -15.734 -33.25 -1.692 1 90.38 217 GLY A O 1
ATOM 1577 N N . LEU A 1 218 ? -16.281 -31.094 -2.156 1 93.06 218 LEU A N 1
ATOM 1578 C CA . LEU A 1 218 ? -14.906 -30.641 -2.244 1 93.06 218 LEU A CA 1
ATOM 1579 C C . LEU A 1 218 ? -14.203 -30.766 -0.9 1 93.06 218 LEU A C 1
ATOM 1581 O O . LEU A 1 218 ? -12.969 -30.797 -0.841 1 93.06 218 LEU A O 1
ATOM 1585 N N . GLU A 1 219 ? -14.961 -30.75 0.218 1 89.94 219 GLU A N 1
ATOM 1586 C CA . GLU A 1 219 ? -14.375 -30.844 1.552 1 89.94 219 GLU A CA 1
ATOM 1587 C C . GLU A 1 219 ? -13.586 -32.156 1.721 1 89.94 219 GLU A C 1
ATOM 1589 O O . GLU A 1 219 ? -12.734 -32.25 2.602 1 89.94 219 GLU A O 1
ATOM 1594 N N . GLN A 1 220 ? -13.867 -33.094 0.81 1 90.38 220 GLN A N 1
ATOM 1595 C CA . GLN A 1 220 ? -13.164 -34.375 0.877 1 90.38 220 GLN A CA 1
ATOM 1596 C C . GLN A 1 220 ? -11.688 -34.219 0.515 1 90.38 220 GLN A C 1
ATOM 1598 O O . GLN A 1 220 ? -10.867 -35.094 0.82 1 90.38 220 GLN A O 1
ATOM 1603 N N . LEU A 1 221 ? -11.344 -33.156 -0.139 1 93.31 221 LEU A N 1
ATOM 1604 C CA . LEU A 1 221 ? -9.945 -32.844 -0.416 1 93.31 221 LEU A CA 1
ATOM 1605 C C . LEU A 1 221 ? -9.156 -32.688 0.879 1 93.31 221 LEU A C 1
ATOM 1607 O O . LEU A 1 221 ? -7.934 -32.812 0.888 1 93.31 221 LEU A O 1
ATOM 1611 N N . ARG A 1 222 ? -9.828 -32.344 1.975 1 91.5 222 ARG A N 1
ATOM 1612 C CA . ARG A 1 222 ? -9.188 -32.156 3.27 1 91.5 222 ARG A CA 1
ATOM 1613 C C . ARG A 1 222 ? -8.609 -33.469 3.789 1 91.5 222 ARG A C 1
ATOM 1615 O O . ARG A 1 222 ? -7.812 -33.469 4.73 1 91.5 222 ARG A O 1
ATOM 1622 N N . THR A 1 223 ? -8.984 -34.562 3.113 1 90.12 223 THR A N 1
ATOM 1623 C CA . THR A 1 223 ? -8.508 -35.875 3.557 1 90.12 223 THR A CA 1
ATOM 1624 C C . THR A 1 223 ? -7.215 -36.25 2.844 1 90.12 223 THR A C 1
ATOM 1626 O O . THR A 1 223 ? -6.672 -37.344 3.068 1 90.12 223 THR A O 1
ATOM 1629 N N . LEU A 1 224 ? -6.727 -35.438 2.006 1 92.25 224 LEU A N 1
ATOM 1630 C CA . LEU A 1 224 ? -5.398 -35.656 1.443 1 92.25 224 LEU A CA 1
ATOM 1631 C C . LEU A 1 224 ? -4.375 -35.906 2.545 1 92.25 224 LEU A C 1
ATOM 1633 O O . LEU A 1 224 ? -4.492 -35.375 3.645 1 92.25 224 LEU A O 1
ATOM 1637 N N . PRO A 1 225 ? -3.389 -36.656 2.252 1 87.06 225 PRO A N 1
ATOM 1638 C CA . PRO A 1 225 ? -2.422 -37 3.291 1 87.06 225 PRO A CA 1
ATOM 1639 C C . PRO A 1 225 ? -1.673 -35.781 3.844 1 87.06 225 PRO A C 1
ATOM 1641 O O . PRO A 1 225 ? -1.322 -34.875 3.088 1 87.06 225 PRO A O 1
ATOM 1644 N N . VAL A 1 226 ? -1.475 -35.781 5.109 1 87.31 226 VAL A N 1
ATOM 1645 C CA . VAL A 1 226 ? -0.679 -34.781 5.797 1 87.31 226 VAL A CA 1
ATOM 1646 C C . VAL A 1 226 ? 0.767 -35.25 5.922 1 87.31 226 VAL A C 1
ATOM 1648 O O . VAL A 1 226 ? 1.021 -36.375 6.379 1 87.31 226 VAL A O 1
ATOM 1651 N N . PRO A 1 227 ? 1.623 -34.469 5.551 1 85.06 227 PRO A N 1
ATOM 1652 C CA . PRO A 1 227 ? 3.018 -34.875 5.688 1 85.06 227 PRO A CA 1
ATOM 1653 C C . PRO A 1 227 ? 3.41 -35.188 7.133 1 85.06 227 PRO A C 1
ATOM 1655 O O . PRO A 1 227 ? 2.953 -34.5 8.047 1 85.06 227 PRO A O 1
ATOM 1658 N N . ALA A 1 228 ? 4.117 -36.281 7.441 1 78.94 228 ALA A N 1
ATOM 1659 C CA . ALA A 1 228 ? 4.508 -36.75 8.773 1 78.94 228 ALA A CA 1
ATOM 1660 C C . ALA A 1 228 ? 5.508 -35.781 9.406 1 78.94 228 ALA A C 1
ATOM 1662 O O . ALA A 1 228 ? 5.465 -35.531 10.617 1 78.94 228 ALA A O 1
ATOM 1663 N N . GLY A 1 229 ? 6.34 -35.031 8.711 1 78.12 229 GLY A N 1
ATOM 1664 C CA . GLY A 1 229 ? 7.383 -34.188 9.258 1 78.12 229 GLY A CA 1
ATOM 1665 C C . GLY A 1 229 ? 6.992 -32.719 9.281 1 78.12 229 GLY A C 1
ATOM 1666 O O . GLY A 1 229 ? 5.828 -32.375 9.062 1 78.12 229 GLY A O 1
ATOM 1667 N N . GLU A 1 230 ? 7.879 -32 9.961 1 81.38 230 GLU A N 1
ATOM 1668 C CA . GLU A 1 230 ? 7.676 -30.562 10.016 1 81.38 230 GLU A CA 1
ATOM 1669 C C . GLU A 1 230 ? 7.535 -29.969 8.617 1 81.38 230 GLU A C 1
ATOM 1671 O O . GLU A 1 230 ? 8.25 -30.359 7.691 1 81.38 230 GLU A O 1
ATOM 1676 N N . LEU A 1 231 ? 6.492 -29.219 8.484 1 86.81 231 LEU A N 1
ATOM 1677 C CA . LEU A 1 231 ? 6.32 -28.5 7.223 1 86.81 231 LEU A CA 1
ATOM 1678 C C . LEU A 1 231 ? 7.379 -27.422 7.062 1 86.81 231 LEU A C 1
ATOM 1680 O O . LEU A 1 231 ? 7.535 -26.562 7.934 1 86.81 231 LEU A O 1
ATOM 1684 N N . LYS A 1 232 ? 8.094 -27.5 6.004 1 85.31 232 LYS A N 1
ATOM 1685 C CA . LYS A 1 232 ? 9.141 -26.516 5.762 1 85.31 232 LYS A CA 1
ATOM 1686 C C . LYS A 1 232 ? 8.695 -25.484 4.734 1 85.31 232 LYS A C 1
ATOM 1688 O O . LYS A 1 232 ? 9.203 -24.359 4.711 1 85.31 232 LYS A O 1
ATOM 1693 N N . SER A 1 233 ? 7.793 -25.938 3.916 1 89.5 233 SER A N 1
ATOM 1694 C CA . SER A 1 233 ? 7.273 -25.047 2.879 1 89.5 233 SER A CA 1
ATOM 1695 C C . SER A 1 233 ? 5.871 -25.469 2.447 1 89.5 233 SER A C 1
ATOM 1697 O O . SER A 1 233 ? 5.414 -26.562 2.771 1 89.5 233 SER A O 1
ATOM 1699 N N . GLU A 1 234 ? 5.23 -24.641 1.771 1 91 234 GLU A N 1
ATOM 1700 C CA . GLU A 1 234 ? 3.842 -24.844 1.363 1 91 234 GLU A CA 1
ATOM 1701 C C . GLU A 1 234 ? 3.699 -26.062 0.463 1 91 234 GLU A C 1
ATOM 1703 O O . GLU A 1 234 ? 2.787 -26.875 0.649 1 91 234 GLU A O 1
ATOM 1708 N N . PRO A 1 235 ? 4.605 -26.344 -0.456 1 89.38 235 PRO A N 1
ATOM 1709 C CA . PRO A 1 235 ? 4.426 -27.484 -1.368 1 89.38 235 PRO A CA 1
ATOM 1710 C C . PRO A 1 235 ? 4.582 -28.828 -0.672 1 89.38 235 PRO A C 1
ATOM 1712 O O . PRO A 1 235 ? 4.242 -29.875 -1.245 1 89.38 235 PRO A O 1
ATOM 1715 N N . ASP A 1 236 ? 5.094 -28.828 0.55 1 89.75 236 ASP A N 1
ATOM 1716 C CA . ASP A 1 236 ? 5.25 -30.078 1.295 1 89.75 236 ASP A CA 1
ATOM 1717 C C . ASP A 1 236 ? 3.893 -30.703 1.597 1 89.75 236 ASP A C 1
ATOM 1719 O O . ASP A 1 236 ? 3.801 -31.922 1.814 1 89.75 236 ASP A O 1
ATOM 1723 N N . ASP A 1 237 ? 2.932 -29.891 1.645 1 93.56 237 ASP A N 1
ATOM 1724 C CA . ASP A 1 237 ? 1.561 -30.344 1.858 1 93.56 237 ASP A CA 1
ATOM 1725 C C . ASP A 1 237 ? 0.697 -30.078 0.626 1 93.56 237 ASP A C 1
ATOM 1727 O O . ASP A 1 237 ? 0.367 -28.938 0.327 1 93.56 237 ASP A O 1
ATOM 1731 N N . LEU A 1 238 ? 0.244 -31.125 0.037 1 94.19 238 LEU A N 1
ATOM 1732 C CA . LEU A 1 238 ? -0.436 -31.031 -1.251 1 94.19 238 LEU A CA 1
ATOM 1733 C C . LEU A 1 238 ? -1.733 -30.25 -1.127 1 94.19 238 LEU A C 1
ATOM 1735 O O . LEU A 1 238 ? -2.062 -29.438 -2.004 1 94.19 238 LEU A O 1
ATOM 1739 N N . TYR A 1 239 ? -2.502 -30.453 -0.099 1 95.75 239 TYR A N 1
ATOM 1740 C CA . TYR A 1 239 ? -3.74 -29.719 0.095 1 95.75 239 TYR A CA 1
ATOM 1741 C C . TYR A 1 239 ? -3.475 -28.219 0.124 1 95.75 239 TYR A C 1
ATOM 1743 O O . TYR A 1 239 ? -4.152 -27.438 -0.559 1 95.75 239 TYR A O 1
ATOM 1751 N N . GLN A 1 240 ? -2.49 -27.859 0.896 1 96 240 GLN A N 1
ATOM 1752 C CA . GLN A 1 240 ? -2.148 -26.438 1.038 1 96 240 GLN A CA 1
ATOM 1753 C C . GLN A 1 240 ? -1.68 -25.859 -0.289 1 96 240 GLN A C 1
ATOM 1755 O O . GLN A 1 240 ? -2.123 -24.781 -0.685 1 96 240 GLN A O 1
ATOM 1760 N N . ALA A 1 241 ? -0.816 -26.562 -0.937 1 95.25 241 ALA A N 1
ATOM 1761 C CA . ALA A 1 241 ? -0.246 -26.094 -2.195 1 95.25 241 ALA A CA 1
ATOM 1762 C C . ALA A 1 241 ? -1.34 -25.812 -3.221 1 95.25 241 ALA A C 1
ATOM 1764 O O . ALA A 1 241 ? -1.349 -24.75 -3.85 1 95.25 241 ALA A O 1
ATOM 1765 N N . VAL A 1 242 ? -2.285 -26.672 -3.344 1 96.88 242 VAL A N 1
ATOM 1766 C CA . VAL A 1 242 ? -3.301 -26.578 -4.387 1 96.88 242 VAL A CA 1
ATOM 1767 C C . VAL A 1 242 ? -4.332 -25.516 -4.02 1 96.88 242 VAL A C 1
ATOM 1769 O O . VAL A 1 242 ? -4.676 -24.672 -4.84 1 96.88 242 VAL A O 1
ATOM 1772 N N . VAL A 1 243 ? -4.758 -25.5 -2.828 1 97.44 243 VAL A N 1
ATOM 1773 C CA . VAL A 1 243 ? -5.816 -24.594 -2.412 1 97.44 243 VAL A CA 1
ATOM 1774 C C . VAL A 1 243 ? -5.277 -23.156 -2.346 1 97.44 243 VAL A C 1
ATOM 1776 O O . VAL A 1 243 ? -5.98 -22.203 -2.695 1 97.44 243 VAL A O 1
ATOM 1779 N N . HIS A 1 244 ? -4.074 -23 -1.878 1 97.31 244 HIS A N 1
ATOM 1780 C CA . HIS A 1 244 ? -3.459 -21.672 -1.898 1 97.31 244 HIS A CA 1
ATOM 1781 C C . HIS A 1 244 ? -3.324 -21.156 -3.324 1 97.31 244 HIS A C 1
ATOM 1783 O O . HIS A 1 244 ? -3.652 -20 -3.6 1 97.31 244 HIS A O 1
ATOM 1789 N N . ALA A 1 245 ? -2.814 -22.016 -4.168 1 96.38 245 ALA A N 1
ATOM 1790 C CA . ALA A 1 245 ? -2.684 -21.625 -5.566 1 96.38 245 ALA A CA 1
ATOM 1791 C C . ALA A 1 245 ? -4.031 -21.219 -6.156 1 96.38 245 ALA A C 1
ATOM 1793 O O . ALA A 1 245 ? -4.121 -20.266 -6.93 1 96.38 245 ALA A O 1
ATOM 1794 N N . HIS A 1 246 ? -5.078 -21.938 -5.797 1 97.62 246 HIS A N 1
ATOM 1795 C CA . HIS A 1 246 ? -6.438 -21.625 -6.23 1 97.62 246 HIS A CA 1
ATOM 1796 C C . HIS A 1 246 ? -6.844 -20.219 -5.812 1 97.62 246 HIS A C 1
ATOM 1798 O O . HIS A 1 246 ? -7.285 -19.422 -6.645 1 97.62 246 HIS A O 1
ATOM 1804 N N . ASP A 1 247 ? -6.711 -19.969 -4.578 1 97.88 247 ASP A N 1
ATOM 1805 C CA . ASP A 1 247 ? -7.176 -18.688 -4.039 1 97.88 247 ASP A CA 1
ATOM 1806 C C . ASP A 1 247 ? -6.355 -17.531 -4.59 1 97.88 247 ASP A C 1
ATOM 1808 O O . ASP A 1 247 ? -6.902 -16.484 -4.922 1 97.88 247 ASP A O 1
ATOM 1812 N N . ARG A 1 248 ? -5.059 -17.719 -4.664 1 96.12 248 ARG A N 1
ATOM 1813 C CA . ARG A 1 248 ? -4.199 -16.672 -5.223 1 96.12 248 ARG A CA 1
ATOM 1814 C C . ARG A 1 248 ? -4.547 -16.406 -6.684 1 96.12 248 ARG A C 1
ATOM 1816 O O . ARG A 1 248 ? -4.559 -15.258 -7.121 1 96.12 248 ARG A O 1
ATOM 1823 N N . TYR A 1 249 ? -4.859 -17.438 -7.414 1 95.19 249 TYR A N 1
ATOM 1824 C CA . TYR A 1 249 ? -5.23 -17.297 -8.82 1 95.19 249 TYR A CA 1
ATOM 1825 C C . TYR A 1 249 ? -6.449 -16.391 -8.977 1 95.19 249 TYR A C 1
ATOM 1827 O O . TYR A 1 249 ? -6.445 -15.469 -9.789 1 95.19 249 TYR A O 1
ATOM 1835 N N . HIS A 1 250 ? -7.465 -16.672 -8.25 1 96.12 250 HIS A N 1
ATOM 1836 C CA . HIS A 1 250 ? -8.703 -15.93 -8.414 1 96.12 250 HIS A CA 1
ATOM 1837 C C . HIS A 1 250 ? -8.547 -14.477 -7.965 1 96.12 250 HIS A C 1
ATOM 1839 O O . HIS A 1 250 ? -9.148 -13.578 -8.539 1 96.12 250 HIS A O 1
ATOM 1845 N N . ARG A 1 251 ? -7.77 -14.227 -6.93 1 94.38 251 ARG A N 1
ATOM 1846 C CA . ARG A 1 251 ? -7.465 -12.844 -6.551 1 94.38 251 ARG A CA 1
ATOM 1847 C C . ARG A 1 251 ? -6.75 -12.117 -7.68 1 94.38 251 ARG A C 1
ATOM 1849 O O . ARG A 1 251 ? -7.133 -11 -8.047 1 94.38 251 ARG A O 1
ATOM 1856 N N . ASP A 1 252 ? -5.695 -12.773 -8.164 1 91.38 252 ASP A N 1
ATOM 1857 C CA . ASP A 1 252 ? -4.879 -12.148 -9.195 1 91.38 252 ASP A CA 1
ATOM 1858 C C . ASP A 1 252 ? -5.684 -11.938 -10.477 1 91.38 252 ASP A C 1
ATOM 1860 O O . ASP A 1 252 ? -5.52 -10.922 -11.164 1 91.38 252 ASP A O 1
ATOM 1864 N N . ARG A 1 253 ? -6.543 -12.898 -10.781 1 90.88 253 ARG A N 1
ATOM 1865 C CA . ARG A 1 253 ? -7.391 -12.781 -11.969 1 90.88 253 ARG A CA 1
ATOM 1866 C C . ARG A 1 253 ? -8.367 -11.617 -11.828 1 90.88 253 ARG A C 1
ATOM 1868 O O . ARG A 1 253 ? -8.617 -10.898 -12.797 1 90.88 253 ARG A O 1
ATOM 1875 N N . GLN A 1 254 ? -8.867 -11.438 -10.656 1 90.62 254 GLN A N 1
ATOM 1876 C CA . GLN A 1 254 ? -9.812 -10.352 -10.422 1 90.62 254 GLN A CA 1
ATOM 1877 C C . GLN A 1 254 ? -9.133 -8.992 -10.555 1 90.62 254 GLN A C 1
ATOM 1879 O O . GLN A 1 254 ? -9.734 -8.031 -11.039 1 90.62 254 GLN A O 1
ATOM 1884 N N . ARG A 1 255 ? -7.949 -8.891 -10.211 1 86.75 255 ARG A N 1
ATOM 1885 C CA . ARG A 1 255 ? -7.238 -7.617 -10.148 1 86.75 255 ARG A CA 1
ATOM 1886 C C . ARG A 1 255 ? -6.488 -7.348 -11.445 1 86.75 255 ARG A C 1
ATOM 1888 O O . ARG A 1 255 ? -5.852 -6.301 -11.602 1 86.75 255 ARG A O 1
ATOM 1895 N N . HIS A 1 256 ? -6.52 -8.273 -12.305 1 84.75 256 HIS A N 1
ATOM 1896 C CA . HIS A 1 256 ? -5.766 -8.102 -13.547 1 84.75 256 HIS A CA 1
ATOM 1897 C C . HIS A 1 256 ? -6.309 -6.938 -14.367 1 84.75 256 HIS A C 1
ATOM 1899 O O . HIS A 1 256 ? -7.504 -6.891 -14.672 1 84.75 256 HIS A O 1
ATOM 1905 N N . PRO A 1 257 ? -5.461 -6.02 -14.711 1 76.75 257 PRO A N 1
ATOM 1906 C CA . PRO A 1 257 ? -5.922 -4.793 -15.367 1 76.75 257 PRO A CA 1
ATOM 1907 C C . PRO A 1 257 ? -6.402 -5.031 -16.797 1 76.75 257 PRO A C 1
ATOM 1909 O O . PRO A 1 257 ? -7.188 -4.238 -17.328 1 76.75 257 PRO A O 1
ATOM 1912 N N . ASP A 1 258 ? -5.934 -6.082 -17.469 1 73.5 258 ASP A N 1
ATOM 1913 C CA . ASP A 1 258 ? -6.273 -6.328 -18.875 1 73.5 258 ASP A CA 1
ATOM 1914 C C . ASP A 1 258 ? -7.348 -7.406 -18.984 1 73.5 258 ASP A C 1
ATOM 1916 O O . ASP A 1 258 ? -7.473 -8.047 -20.031 1 73.5 258 ASP A O 1
ATOM 1920 N N . ALA A 1 259 ? -8.039 -7.562 -17.953 1 74.12 259 ALA A N 1
ATOM 1921 C CA . ALA A 1 259 ? -9.078 -8.586 -18 1 74.12 259 ALA A CA 1
ATOM 1922 C C . ALA A 1 259 ? -10.219 -8.172 -18.922 1 74.12 259 ALA A C 1
ATOM 1924 O O . ALA A 1 259 ? -10.758 -7.066 -18.797 1 74.12 259 ALA A O 1
ATOM 1925 N N . ARG A 1 260 ? -10.453 -8.914 -19.953 1 75.06 260 ARG A N 1
ATOM 1926 C CA . ARG A 1 260 ? -11.516 -8.609 -20.891 1 75.06 260 ARG A CA 1
ATOM 1927 C C . ARG A 1 260 ? -12.742 -9.477 -20.641 1 75.06 260 ARG A C 1
ATOM 1929 O O . ARG A 1 260 ? -13.828 -9.18 -21.141 1 75.06 260 ARG A O 1
ATOM 1936 N N . ARG A 1 261 ? -12.555 -10.469 -19.875 1 82.5 261 ARG A N 1
ATOM 1937 C CA . ARG A 1 261 ? -13.656 -11.383 -19.594 1 82.5 261 ARG A CA 1
ATOM 1938 C C . ARG A 1 261 ? -14.062 -11.32 -18.125 1 82.5 261 ARG A C 1
ATOM 1940 O O . ARG A 1 261 ? -13.258 -10.953 -17.266 1 82.5 261 ARG A O 1
ATOM 1947 N N . HIS A 1 262 ? -15.273 -11.711 -17.906 1 88.56 262 HIS A N 1
ATOM 1948 C CA . HIS A 1 262 ? -15.789 -11.75 -16.531 1 88.56 262 HIS A CA 1
ATOM 1949 C C . HIS A 1 262 ? -15.023 -12.758 -15.688 1 88.56 262 HIS A C 1
ATOM 1951 O O . HIS A 1 262 ? -14.664 -13.836 -16.172 1 88.56 262 HIS A O 1
ATOM 1957 N N . THR A 1 263 ? -14.805 -12.328 -14.547 1 92.44 263 THR A N 1
ATOM 1958 C CA . THR A 1 263 ? -14.234 -13.25 -13.57 1 92.44 263 THR A CA 1
ATOM 1959 C C . THR A 1 263 ? -15.344 -13.914 -12.75 1 92.44 263 THR A C 1
ATOM 1961 O O . THR A 1 263 ? -16.516 -13.555 -12.875 1 92.44 263 THR A O 1
ATOM 1964 N N . TRP A 1 264 ? -14.961 -14.938 -12.047 1 94.5 264 TRP A N 1
ATOM 1965 C CA . TRP A 1 264 ? -15.93 -15.586 -11.164 1 94.5 264 TRP A CA 1
ATOM 1966 C C . TRP A 1 264 ? -16.516 -14.586 -10.172 1 94.5 264 TRP A C 1
ATOM 1968 O O . TRP A 1 264 ? -17.719 -14.602 -9.906 1 94.5 264 TRP A O 1
ATOM 1978 N N . ALA A 1 265 ? -15.719 -13.672 -9.609 1 92.94 265 ALA A N 1
ATOM 1979 C CA . ALA A 1 265 ? -16.203 -12.656 -8.672 1 92.94 265 ALA A CA 1
ATOM 1980 C C . ALA A 1 265 ? -17.203 -11.727 -9.336 1 92.94 265 ALA A C 1
ATOM 1982 O O . ALA A 1 265 ? -18.188 -11.32 -8.719 1 92.94 265 ALA A O 1
ATOM 1983 N N . ASP A 1 266 ? -16.969 -11.367 -10.57 1 91.81 266 ASP A N 1
ATOM 1984 C CA . ASP A 1 266 ? -17.906 -10.539 -11.32 1 91.81 266 ASP A CA 1
ATOM 1985 C C . ASP A 1 266 ? -19.281 -11.203 -11.414 1 91.81 266 ASP A C 1
ATOM 1987 O O . ASP A 1 266 ? -20.297 -10.578 -11.125 1 91.81 266 ASP A O 1
ATOM 1991 N N . VAL A 1 267 ? -19.219 -12.445 -11.844 1 92.44 267 VAL A N 1
ATOM 1992 C CA . VAL A 1 267 ? -20.469 -13.18 -12.062 1 92.44 267 VAL A CA 1
ATOM 1993 C C . VAL A 1 267 ? -21.188 -13.367 -10.734 1 92.44 267 VAL A C 1
ATOM 1995 O O . VAL A 1 267 ? -22.422 -13.242 -10.672 1 92.44 267 VAL A O 1
ATOM 1998 N N . GLN A 1 268 ? -20.484 -13.688 -9.695 1 92.12 268 GLN A N 1
ATOM 1999 C CA . GLN A 1 268 ? -21.078 -13.812 -8.367 1 92.12 268 GLN A CA 1
ATOM 2000 C C . GLN A 1 268 ? -21.766 -12.516 -7.938 1 92.12 268 GLN A C 1
ATOM 2002 O O . GLN A 1 268 ? -22.828 -12.547 -7.324 1 92.12 268 GLN A O 1
ATOM 2007 N N . GLY A 1 269 ? -21.094 -11.398 -8.195 1 87.75 269 GLY A N 1
ATOM 2008 C CA . GLY A 1 269 ? -21.719 -10.109 -7.93 1 87.75 269 GLY A CA 1
ATOM 2009 C C . GLY A 1 269 ? -23.016 -9.906 -8.688 1 87.75 269 GLY A C 1
ATOM 2010 O O . GLY A 1 269 ? -23.984 -9.391 -8.133 1 87.75 269 GLY A O 1
ATOM 2011 N N . GLN A 1 270 ? -23.078 -10.305 -9.906 1 86.5 270 GLN A N 1
ATOM 2012 C CA . GLN A 1 270 ? -24.25 -10.156 -10.758 1 86.5 270 GLN A CA 1
ATOM 2013 C C . GLN A 1 270 ? -25.375 -11.07 -10.289 1 86.5 270 GLN A C 1
ATOM 2015 O O . GLN A 1 270 ? -26.562 -10.75 -10.453 1 86.5 270 GLN A O 1
ATOM 2020 N N . LEU A 1 271 ? -24.953 -12.227 -9.719 1 87.5 271 LEU A N 1
ATOM 2021 C CA . LEU A 1 271 ? -25.938 -13.188 -9.211 1 87.5 271 LEU A CA 1
ATOM 2022 C C . LEU A 1 271 ? -26.531 -12.711 -7.887 1 87.5 271 LEU A C 1
ATOM 2024 O O . LEU A 1 271 ? -27.531 -13.258 -7.422 1 87.5 271 LEU A O 1
ATOM 2028 N N . GLY A 1 272 ? -25.875 -11.555 -7.352 1 78 272 GLY A N 1
ATOM 2029 C CA . GLY A 1 272 ? -26.312 -11.078 -6.051 1 78 272 GLY A CA 1
ATOM 2030 C C . GLY A 1 272 ? -25.922 -12 -4.914 1 78 272 GLY A C 1
ATOM 2031 O O . GLY A 1 272 ? -26.609 -12.062 -3.893 1 78 272 GLY A O 1
ATOM 2032 N N . ALA A 1 273 ? -24.953 -12.883 -5.309 1 63.53 273 ALA A N 1
ATOM 2033 C CA . ALA A 1 273 ? -24.484 -13.836 -4.312 1 63.53 273 ALA A CA 1
ATOM 2034 C C . ALA A 1 273 ? -23.875 -13.117 -3.111 1 63.53 273 ALA A C 1
ATOM 2036 O O . ALA A 1 273 ? -22.984 -12.273 -3.27 1 63.53 273 ALA A O 1
ATOM 2037 N N . ARG A 1 274 ? -24.5 -12.703 -2.031 1 58.62 274 ARG A N 1
ATOM 2038 C CA . ARG A 1 274 ? -23.875 -12.109 -0.863 1 58.62 274 ARG A CA 1
ATOM 2039 C C . ARG A 1 274 ? -23.781 -13.109 0.282 1 58.62 274 ARG A C 1
ATOM 2041 O O . ARG A 1 274 ? -24.781 -13.453 0.899 1 58.62 274 ARG A O 1
ATOM 2048 N N . PRO A 1 275 ? -22.625 -13.844 0.206 1 52.34 275 PRO A N 1
ATOM 2049 C CA . PRO A 1 275 ? -22.547 -14.688 1.4 1 52.34 275 PRO A CA 1
ATOM 2050 C C . PRO A 1 275 ? -22.719 -13.898 2.695 1 52.34 275 PRO A C 1
ATOM 2052 O O . PRO A 1 275 ? -21.891 -13.023 2.99 1 52.34 275 PRO A O 1
ATOM 2055 N N . GLY A 1 276 ? -23.578 -14.094 3.555 1 52.34 276 GLY A N 1
ATOM 2056 C CA . GLY A 1 276 ? -23.859 -13.609 4.898 1 52.34 276 GLY A CA 1
ATOM 2057 C C . GLY A 1 276 ? -23.875 -12.102 4.992 1 52.34 276 GLY A C 1
ATOM 2058 O O . GLY A 1 276 ? -23.812 -11.539 6.09 1 52.34 276 GLY A O 1
ATOM 2059 N N . GLN A 1 277 ? -24.031 -11.242 3.887 1 60.06 277 GLN A N 1
ATOM 2060 C CA . GLN A 1 277 ? -24.125 -9.789 3.85 1 60.06 277 GLN A CA 1
ATOM 2061 C C . GLN A 1 277 ? -22.859 -9.141 4.379 1 60.06 277 GLN A C 1
ATOM 2063 O O . GLN A 1 277 ? -22.922 -8.133 5.086 1 60.06 277 GLN A O 1
ATOM 2068 N N . THR A 1 278 ? -21.734 -9.852 4.203 1 80.38 278 THR A N 1
ATOM 2069 C CA . THR A 1 278 ? -20.484 -9.352 4.773 1 80.38 278 THR A CA 1
ATOM 2070 C C . THR A 1 278 ? -19.594 -8.742 3.691 1 80.38 278 THR A C 1
ATOM 2072 O O . THR A 1 278 ? -19.812 -7.598 3.283 1 80.38 278 THR A O 1
ATOM 2075 N N . LEU A 1 279 ? -18.75 -9.539 3.068 1 86.69 279 LEU A N 1
ATOM 2076 C CA . LEU A 1 279 ? -17.797 -9.07 2.062 1 86.69 279 LEU A CA 1
ATOM 2077 C C . LEU A 1 279 ? -18.359 -9.258 0.657 1 86.69 279 LEU A C 1
ATOM 2079 O O . LEU A 1 279 ? -19.016 -10.266 0.373 1 86.69 279 LEU A O 1
ATOM 2083 N N . SER A 1 280 ? -18.328 -8.258 -0.179 1 88.38 280 SER A N 1
ATOM 2084 C CA . SER A 1 280 ? -18.641 -8.438 -1.593 1 88.38 280 SER A CA 1
ATOM 2085 C C . SER A 1 280 ? -17.781 -9.547 -2.205 1 88.38 280 SER A C 1
ATOM 2087 O O . SER A 1 280 ? -16.766 -9.938 -1.633 1 88.38 280 SER A O 1
ATOM 2089 N N . PRO A 1 281 ? -18.219 -10.172 -3.326 1 90.75 281 PRO A N 1
ATOM 2090 C CA . PRO A 1 281 ? -17.453 -11.242 -3.945 1 90.75 281 PRO A CA 1
ATOM 2091 C C . PRO A 1 281 ? -16 -10.852 -4.223 1 90.75 281 PRO A C 1
ATOM 2093 O O . PRO A 1 281 ? -15.086 -11.656 -4.031 1 90.75 281 PRO A O 1
ATOM 2096 N N . ASP A 1 282 ? -15.789 -9.609 -4.625 1 91.31 282 ASP A N 1
ATOM 2097 C CA . ASP A 1 282 ? -14.422 -9.172 -4.887 1 91.31 282 ASP A CA 1
ATOM 2098 C C . ASP A 1 282 ? -13.609 -9.086 -3.596 1 91.31 282 ASP A C 1
ATOM 2100 O O . ASP A 1 282 ? -12.438 -9.445 -3.568 1 91.31 282 ASP A O 1
ATOM 2104 N N . GLU A 1 283 ? -14.219 -8.555 -2.512 1 92.06 283 GLU A N 1
ATOM 2105 C CA . GLU A 1 283 ? -13.539 -8.492 -1.221 1 92.06 283 GLU A CA 1
ATOM 2106 C C . GLU A 1 283 ? -13.211 -9.883 -0.697 1 92.06 283 GLU A C 1
ATOM 2108 O O . GLU A 1 283 ? -12.164 -10.094 -0.086 1 92.06 283 GLU A O 1
ATOM 2113 N N . ARG A 1 284 ? -14.125 -10.789 -0.922 1 93 284 ARG A N 1
ATOM 2114 C CA . ARG A 1 284 ? -13.945 -12.164 -0.476 1 93 284 ARG A CA 1
ATOM 2115 C C . ARG A 1 284 ? -12.773 -12.82 -1.205 1 93 284 ARG A C 1
ATOM 2117 O O . ARG A 1 284 ? -11.938 -13.477 -0.582 1 93 284 ARG A O 1
ATOM 2124 N N . VAL A 1 285 ? -12.742 -12.648 -2.512 1 94.62 285 VAL A N 1
ATOM 2125 C CA . VAL A 1 285 ? -11.664 -13.219 -3.312 1 94.62 285 VAL A CA 1
ATOM 2126 C C . VAL A 1 285 ? -10.32 -12.633 -2.875 1 94.62 285 VAL A C 1
ATOM 2128 O O . VAL A 1 285 ? -9.312 -13.336 -2.809 1 94.62 285 VAL A O 1
ATOM 2131 N N . GLN A 1 286 ? -10.328 -11.344 -2.518 1 94.88 286 GLN A N 1
ATOM 2132 C CA . GLN A 1 286 ? -9.109 -10.703 -2.043 1 94.88 286 GLN A CA 1
ATOM 2133 C C . GLN A 1 286 ? -8.688 -11.258 -0.684 1 94.88 286 GLN A C 1
ATOM 2135 O O . GLN A 1 286 ? -7.508 -11.523 -0.448 1 94.88 286 GLN A O 1
ATOM 2140 N N . LEU A 1 287 ? -9.633 -11.414 0.186 1 96.19 287 LEU A N 1
ATOM 2141 C CA . LEU A 1 287 ? -9.328 -11.945 1.512 1 96.19 287 LEU A CA 1
ATOM 2142 C C . LEU A 1 287 ? -8.758 -13.352 1.418 1 96.19 287 LEU A C 1
ATOM 2144 O O . LEU A 1 287 ? -7.746 -13.664 2.047 1 96.19 287 LEU A O 1
ATOM 2148 N N . LEU A 1 288 ? -9.375 -14.164 0.582 1 97.38 288 LEU A N 1
ATOM 2149 C CA . LEU A 1 288 ? -8.914 -15.539 0.425 1 97.38 288 LEU A CA 1
ATOM 2150 C C . LEU A 1 288 ? -7.512 -15.578 -0.162 1 97.38 288 LEU A C 1
ATOM 2152 O O . LEU A 1 288 ? -6.668 -16.359 0.284 1 97.38 288 LEU A O 1
ATOM 2156 N N . GLY A 1 289 ? -7.258 -14.742 -1.165 1 97.38 289 GLY A N 1
ATOM 2157 C CA . GLY A 1 289 ? -5.922 -14.648 -1.726 1 97.38 289 GLY A CA 1
ATOM 2158 C C . GLY A 1 289 ? -4.879 -14.195 -0.715 1 97.38 289 GLY A C 1
ATOM 2159 O O . GLY A 1 289 ? -3.773 -14.742 -0.676 1 97.38 289 GLY A O 1
ATOM 2160 N N . ARG A 1 290 ? -5.246 -13.219 0.116 1 97.56 290 ARG A N 1
ATOM 2161 C CA . ARG A 1 290 ? -4.32 -12.727 1.13 1 97.56 290 ARG A CA 1
ATOM 2162 C C . ARG A 1 290 ? -4.062 -13.781 2.199 1 97.56 290 ARG A C 1
ATOM 2164 O O . ARG A 1 290 ? -2.941 -13.906 2.699 1 97.56 290 ARG A O 1
ATOM 2171 N N . LEU A 1 291 ? -5.051 -14.523 2.578 1 97.94 291 LEU A N 1
ATOM 2172 C CA . LEU A 1 291 ? -4.871 -15.625 3.518 1 97.94 291 LEU A CA 1
ATOM 2173 C C . LEU A 1 291 ? -3.965 -16.703 2.926 1 97.94 291 LEU A C 1
ATOM 2175 O O . LEU A 1 291 ? -3.146 -17.281 3.637 1 97.94 291 LEU A O 1
ATOM 2179 N N . ALA A 1 292 ? -4.102 -16.875 1.602 1 97.69 292 ALA A N 1
ATOM 2180 C CA . ALA A 1 292 ? -3.312 -17.906 0.915 1 97.69 292 ALA A CA 1
ATOM 2181 C C . ALA A 1 292 ? -1.85 -17.484 0.802 1 97.69 292 ALA A C 1
ATOM 2183 O O . ALA A 1 292 ? -0.977 -18.312 0.533 1 97.69 292 ALA A O 1
ATOM 2184 N N . ASP A 1 293 ? -1.607 -16.203 0.982 1 96.25 293 ASP A N 1
ATOM 2185 C CA . ASP A 1 293 ? -0.23 -15.719 0.964 1 96.25 293 ASP A CA 1
ATOM 2186 C C . ASP A 1 293 ? 0.492 -16.062 2.264 1 96.25 293 ASP A C 1
ATOM 2188 O O . ASP A 1 293 ? 1.721 -15.992 2.338 1 96.25 293 ASP A O 1
ATOM 2192 N N . LEU A 1 294 ? -0.247 -16.422 3.289 1 96.62 294 LEU A N 1
ATOM 2193 C CA . LEU A 1 294 ? 0.333 -16.797 4.574 1 96.62 294 LEU A CA 1
ATOM 2194 C C . LEU A 1 294 ? 0.671 -18.281 4.609 1 96.62 294 LEU A C 1
ATOM 2196 O O . LEU A 1 294 ? 0.027 -19.094 3.934 1 96.62 294 LEU A O 1
ATOM 2200 N N . PRO A 1 295 ? 1.699 -18.641 5.414 1 95.06 295 PRO A N 1
ATOM 2201 C CA . PRO A 1 295 ? 1.823 -20.062 5.699 1 95.06 295 PRO A CA 1
ATOM 2202 C C . PRO A 1 295 ? 0.552 -20.656 6.305 1 95.06 295 PRO A C 1
ATOM 2204 O O . PRO A 1 295 ? -0.229 -19.938 6.934 1 95.06 295 PRO A O 1
ATOM 2207 N N . PRO A 1 296 ? 0.307 -21.891 6.02 1 95.94 296 PRO A N 1
ATOM 2208 C CA . PRO A 1 296 ? -0.895 -22.516 6.57 1 95.94 296 PRO A CA 1
ATOM 2209 C C . PRO A 1 296 ? -0.875 -22.609 8.094 1 95.94 296 PRO A C 1
ATOM 2211 O O . PRO A 1 296 ? 0.139 -22.281 8.719 1 95.94 296 PRO A O 1
ATOM 2214 N N . PRO A 1 297 ? -2.055 -22.891 8.719 1 94 297 PRO A N 1
ATOM 2215 C CA . PRO A 1 297 ? -2.035 -23.125 10.164 1 94 297 PRO A CA 1
ATOM 2216 C C . PRO A 1 297 ? -1.021 -24.203 10.562 1 94 297 PRO A C 1
ATOM 2218 O O . PRO A 1 297 ? -0.734 -25.109 9.789 1 94 297 PRO A O 1
ATOM 2221 N N . ALA A 1 298 ? -0.476 -24.109 11.766 1 89.75 298 ALA A N 1
ATOM 2222 C CA . ALA A 1 298 ? 0.543 -25.031 12.258 1 89.75 298 ALA A CA 1
ATOM 2223 C C . ALA A 1 298 ? 0.012 -26.453 12.305 1 89.75 298 ALA A C 1
ATOM 2225 O O . ALA A 1 298 ? 0.758 -27.406 12.062 1 89.75 298 ALA A O 1
ATOM 2226 N N . SER A 1 299 ? -1.22 -26.609 12.664 1 88.56 299 SER A N 1
ATOM 2227 C CA . SER A 1 299 ? -1.899 -27.906 12.711 1 88.56 299 SER A CA 1
ATOM 2228 C C . SER A 1 299 ? -3.414 -27.734 12.641 1 88.56 299 SER A C 1
ATOM 2230 O O . SER A 1 299 ? -3.926 -26.625 12.781 1 88.56 299 SER A O 1
ATOM 2232 N N . THR A 1 300 ? -4.074 -28.812 12.328 1 89.38 300 THR A N 1
ATOM 2233 C CA . THR A 1 300 ? -5.531 -28.797 12.375 1 89.38 300 THR A CA 1
ATOM 2234 C C . THR A 1 300 ? -6.023 -28.391 13.758 1 89.38 300 THR A C 1
ATOM 2236 O O . THR A 1 300 ? -6.973 -27.609 13.883 1 89.38 300 THR A O 1
ATOM 2239 N N . ARG A 1 301 ? -5.387 -28.859 14.773 1 89.12 301 ARG A N 1
ATOM 2240 C CA . ARG A 1 301 ? -5.77 -28.531 16.141 1 89.12 301 ARG A CA 1
ATOM 2241 C C . ARG A 1 301 ? -5.605 -27.047 16.422 1 89.12 301 ARG A C 1
ATOM 2243 O O . ARG A 1 301 ? -6.469 -26.422 17.047 1 89.12 301 ARG A O 1
ATOM 2250 N N . SER A 1 302 ? -4.473 -26.547 15.953 1 90.94 302 SER A N 1
ATOM 2251 C CA . SER A 1 302 ? -4.246 -25.109 16.172 1 90.94 302 SER A CA 1
ATOM 2252 C C . SER A 1 302 ? -5.328 -24.281 15.508 1 90.94 302 SER A C 1
ATOM 2254 O O . SER A 1 302 ? -5.746 -23.25 16.047 1 90.94 302 SER A O 1
ATOM 2256 N N . LEU A 1 303 ? -5.742 -24.641 14.328 1 93.19 303 LEU A N 1
ATOM 2257 C CA . LEU A 1 303 ? -6.805 -23.938 13.625 1 93.19 303 LEU A CA 1
ATOM 2258 C C . LEU A 1 303 ? -8.125 -24.047 14.383 1 93.19 303 LEU A C 1
ATOM 2260 O O . LEU A 1 303 ? -8.852 -23.062 14.531 1 93.19 303 LEU A O 1
ATOM 2264 N N . LEU A 1 304 ? -8.445 -25.234 14.867 1 90.31 304 LEU A N 1
ATOM 2265 C CA . LEU A 1 304 ? -9.68 -25.453 15.633 1 90.31 304 LEU A CA 1
ATOM 2266 C C . LEU A 1 304 ? -9.664 -24.625 16.922 1 90.31 304 LEU A C 1
ATOM 2268 O O . LEU A 1 304 ? -10.68 -24.031 17.281 1 90.31 304 LEU A O 1
ATOM 2272 N N . ASP A 1 305 ? -8.555 -24.609 17.562 1 90.38 305 ASP A 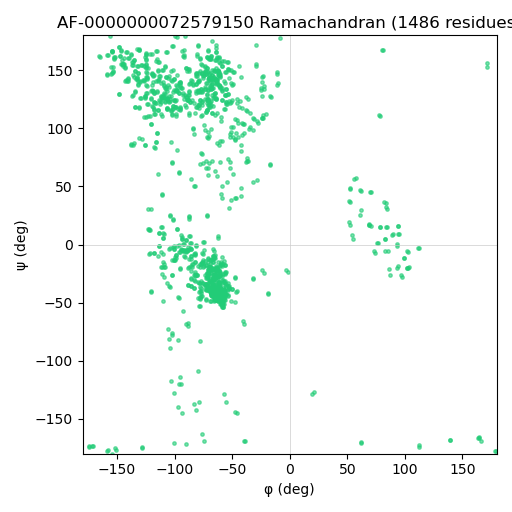N 1
ATOM 2273 C CA . ASP A 1 305 ? -8.414 -23.797 18.766 1 90.38 305 ASP A CA 1
ATOM 2274 C C . ASP A 1 305 ? -8.641 -22.312 18.469 1 90.38 305 ASP A C 1
ATOM 2276 O O . ASP A 1 305 ? -9.273 -21.609 19.25 1 90.38 305 ASP A O 1
ATOM 2280 N N . LEU A 1 306 ? -8.062 -21.891 17.375 1 93.12 306 LEU A N 1
ATOM 2281 C CA . LEU A 1 306 ? -8.227 -20.516 16.953 1 93.12 306 LEU A CA 1
ATOM 2282 C C . LEU A 1 306 ? -9.695 -20.188 16.703 1 93.12 306 LEU A C 1
ATOM 2284 O O . LEU A 1 306 ? -10.203 -19.172 17.156 1 93.12 306 LEU A O 1
ATOM 2288 N N . LEU A 1 307 ? -10.414 -21.031 16.031 1 90.88 307 LEU A N 1
ATOM 2289 C CA . LEU A 1 307 ? -11.836 -20.844 15.75 1 90.88 307 LEU A CA 1
ATOM 2290 C C . LEU A 1 307 ? -12.648 -20.797 17.047 1 90.88 307 LEU A C 1
ATOM 2292 O O . LEU A 1 307 ? -13.562 -19.984 17.188 1 90.88 307 LEU A O 1
ATOM 2296 N N . ASP A 1 308 ? -12.227 -21.578 17.969 1 88.62 308 ASP A N 1
ATOM 2297 C CA . ASP A 1 308 ? -12.922 -21.641 19.25 1 88.62 308 ASP A CA 1
ATOM 2298 C C . ASP A 1 308 ? -12.68 -20.375 20.062 1 88.62 308 ASP A C 1
ATOM 2300 O O . ASP A 1 308 ? -13.484 -20.031 20.938 1 88.62 308 ASP A O 1
ATOM 2304 N N . SER A 1 309 ? -11.586 -19.719 19.781 1 89.88 309 SER A N 1
ATOM 2305 C CA . SER A 1 309 ? -11.195 -18.547 20.562 1 89.88 309 SER A CA 1
ATOM 2306 C C . SER A 1 309 ? -11.938 -17.297 20.078 1 89.88 309 SER A C 1
ATOM 2308 O O . SER A 1 309 ? -11.945 -16.281 20.766 1 89.88 309 SER A O 1
ATOM 2310 N N . LEU A 1 310 ? -12.547 -17.375 18.906 1 90.81 310 LEU A N 1
ATOM 2311 C CA . LEU A 1 310 ? -13.266 -16.219 18.375 1 90.81 310 LEU A CA 1
ATOM 2312 C C . LEU A 1 310 ? -14.516 -15.938 19.203 1 90.81 310 LEU A C 1
ATOM 2314 O O . LEU A 1 310 ? -15.266 -16.859 19.531 1 90.81 310 LEU A O 1
ATOM 2318 N N . GLN A 1 311 ? -14.711 -14.68 19.469 1 80.5 311 GLN A N 1
ATOM 2319 C CA . GLN A 1 311 ? -15.852 -14.289 20.281 1 80.5 311 GLN A CA 1
ATOM 2320 C C . GLN A 1 311 ? -17.156 -14.445 19.516 1 80.5 311 GLN A C 1
ATOM 2322 O O . GLN A 1 311 ? -17.219 -14.156 18.312 1 80.5 311 GLN A O 1
ATOM 2327 N N . ASP A 1 312 ? -18.156 -14.906 20.094 1 73.62 312 ASP A N 1
ATOM 2328 C CA . ASP A 1 312 ? -19.531 -15 19.578 1 73.62 312 ASP A CA 1
ATOM 2329 C C . ASP A 1 312 ? -19.625 -16.016 18.453 1 73.62 312 ASP A C 1
ATOM 2331 O O . ASP A 1 312 ? -20.422 -15.859 17.531 1 73.62 312 ASP A O 1
ATOM 2335 N N . PHE A 1 313 ? -18.578 -16.922 18.328 1 79.06 313 PHE A N 1
ATOM 2336 C CA . PHE A 1 313 ? -18.641 -17.969 17.312 1 79.06 313 PHE A CA 1
ATOM 2337 C C . PHE A 1 313 ? -18.656 -19.344 17.938 1 79.06 313 PHE A C 1
ATOM 2339 O O . PHE A 1 313 ? -17.75 -19.703 18.703 1 79.06 313 PHE A O 1
ATOM 2346 N N . GLU A 1 314 ? -19.719 -19.969 17.797 1 73.88 314 GLU A N 1
ATOM 2347 C CA . GLU A 1 314 ? -19.859 -21.359 18.234 1 73.88 314 GLU A CA 1
ATOM 2348 C C . GLU A 1 314 ? -20.359 -22.25 17.109 1 73.88 314 GLU A C 1
ATOM 2350 O O . GLU A 1 314 ? -21.422 -22.016 16.547 1 73.88 314 GLU A O 1
ATOM 2355 N N . ALA A 1 315 ? -19.469 -23.078 16.656 1 74.88 315 ALA A N 1
ATOM 2356 C CA . ALA A 1 315 ? -19.844 -24 15.586 1 74.88 315 ALA A CA 1
ATOM 2357 C C . ALA A 1 315 ? -19.219 -25.375 15.812 1 74.88 315 ALA A C 1
ATOM 2359 O O . ALA A 1 315 ? -18.125 -25.484 16.359 1 74.88 315 ALA A O 1
ATOM 2360 N N . PRO A 1 316 ? -20.047 -26.375 15.445 1 74.06 316 PRO A N 1
ATOM 2361 C CA . PRO A 1 316 ? -19.438 -27.703 15.484 1 74.06 316 PRO A CA 1
ATOM 2362 C C . PRO A 1 316 ? -18.266 -27.844 14.508 1 74.06 316 PRO A C 1
ATOM 2364 O O . PRO A 1 316 ? -18.234 -27.156 13.477 1 74.06 316 PRO A O 1
ATOM 2367 N N . ALA A 1 317 ? -17.375 -28.625 14.867 1 69.12 317 ALA A N 1
ATOM 2368 C CA . ALA A 1 317 ? -16.234 -28.828 13.977 1 69.12 317 ALA A CA 1
ATOM 2369 C C . ALA A 1 317 ? -16.688 -29.484 12.672 1 69.12 317 ALA A C 1
ATOM 2371 O O . ALA A 1 317 ? -17.359 -30.516 12.688 1 69.12 317 ALA A O 1
ATOM 2372 N N . PRO A 1 318 ? -16.375 -28.906 11.656 1 73.88 318 PRO A N 1
ATOM 2373 C CA . PRO A 1 318 ? -16.734 -29.5 10.367 1 73.88 318 PRO A CA 1
ATOM 2374 C C . PRO A 1 318 ? -16 -30.828 10.109 1 73.88 318 PRO A C 1
ATOM 2376 O O . PRO A 1 318 ? -14.883 -31.016 10.586 1 73.88 318 PRO A O 1
ATOM 2379 N N . LEU A 1 319 ? -16.688 -31.797 9.508 1 76.44 319 LEU A N 1
ATOM 2380 C CA . LEU A 1 319 ? -16.062 -33.031 9.039 1 76.44 319 LEU A CA 1
ATOM 2381 C C . LEU A 1 319 ? -16.016 -33.062 7.516 1 76.44 319 LEU A C 1
ATOM 2383 O O . LEU A 1 319 ? -17 -32.781 6.848 1 76.44 319 LEU A O 1
ATOM 2387 N N . PRO A 1 320 ? -14.945 -33.469 6.945 1 85.19 320 PRO A N 1
ATOM 2388 C CA . PRO A 1 320 ? -13.617 -33.625 7.539 1 85.19 320 PRO A CA 1
ATOM 2389 C C . PRO A 1 320 ? -13.078 -32.344 8.156 1 85.19 320 PRO A C 1
ATOM 2391 O O . PRO A 1 320 ? -13.492 -31.234 7.77 1 85.19 320 PRO A O 1
ATOM 2394 N N . ALA A 1 321 ? -12.164 -32.469 9.047 1 86.44 321 ALA A N 1
ATOM 2395 C CA . ALA A 1 321 ? -11.648 -31.344 9.805 1 86.44 321 ALA A CA 1
ATOM 2396 C C . ALA A 1 321 ? -10.984 -30.328 8.875 1 86.44 321 ALA A C 1
ATOM 2398 O O . ALA A 1 321 ? -10.359 -30.688 7.879 1 86.44 321 ALA A O 1
ATOM 2399 N N . PRO A 1 322 ? -11.102 -29.047 9.227 1 91.12 322 PRO A N 1
ATOM 2400 C CA . PRO A 1 322 ? -10.484 -28.016 8.398 1 91.12 322 PRO A CA 1
ATOM 2401 C C . PRO A 1 322 ? -8.961 -28.094 8.398 1 91.12 322 PRO A C 1
ATOM 2403 O O . PRO A 1 322 ? -8.359 -28.5 9.398 1 91.12 322 PRO A O 1
ATOM 2406 N N . ARG A 1 323 ? -8.367 -27.688 7.27 1 93.25 323 ARG A N 1
ATOM 2407 C CA . ARG A 1 323 ? -6.918 -27.797 7.105 1 93.25 323 ARG A CA 1
ATOM 2408 C C . ARG A 1 323 ? -6.305 -26.422 6.855 1 93.25 323 ARG A C 1
ATOM 2410 O O . ARG A 1 323 ? -5.211 -26.125 7.344 1 93.25 323 ARG A O 1
ATOM 2417 N N . GLY A 1 324 ? -6.953 -25.641 6.082 1 95.5 324 GLY A N 1
ATOM 2418 C CA . GLY A 1 324 ? -6.395 -24.359 5.699 1 95.5 324 GLY A CA 1
ATOM 2419 C C . GLY A 1 324 ? -7.207 -23.188 6.211 1 95.5 324 GLY A C 1
ATOM 2420 O O . GLY A 1 324 ? -8.32 -23.359 6.711 1 95.5 324 GLY A O 1
ATOM 2421 N N . TRP A 1 325 ? -6.676 -21.953 6.172 1 97.31 325 TRP A N 1
ATOM 2422 C CA . TRP A 1 325 ? -7.359 -20.734 6.59 1 97.31 325 TRP A CA 1
ATOM 2423 C C . TRP A 1 325 ? -8.703 -20.594 5.887 1 97.31 325 TRP A C 1
ATOM 2425 O O . TRP A 1 325 ? -9.68 -20.141 6.484 1 97.31 325 TRP A O 1
ATOM 2435 N N . ARG A 1 326 ? -8.703 -20.984 4.602 1 96.06 326 ARG A N 1
ATOM 2436 C CA . ARG A 1 326 ? -9.93 -20.922 3.809 1 96.06 326 ARG A CA 1
ATOM 2437 C C . ARG A 1 326 ? -11.047 -21.734 4.457 1 96.06 326 ARG A C 1
ATOM 2439 O O . ARG A 1 326 ? -12.211 -21.344 4.422 1 96.06 326 ARG A O 1
ATOM 2446 N N . ASP A 1 327 ? -10.703 -22.891 5.016 1 93.38 327 ASP A N 1
ATOM 2447 C CA . ASP A 1 327 ? -11.688 -23.75 5.648 1 93.38 327 ASP A CA 1
ATOM 2448 C C . ASP A 1 327 ? -12.312 -23.078 6.867 1 93.38 327 ASP A C 1
ATOM 2450 O O . ASP A 1 327 ? -13.516 -23.219 7.109 1 93.38 327 ASP A O 1
ATOM 2454 N N . GLY A 1 328 ? -11.461 -22.391 7.609 1 91.56 328 GLY A N 1
ATOM 2455 C CA . GLY A 1 328 ? -11.992 -21.625 8.727 1 91.56 328 GLY A CA 1
ATOM 2456 C C . GLY A 1 328 ? -12.984 -20.562 8.305 1 91.56 328 GLY A C 1
ATOM 2457 O O . GLY A 1 328 ? -14.016 -20.359 8.953 1 91.56 328 GLY A O 1
ATOM 2458 N N . LEU A 1 329 ? -12.625 -19.875 7.277 1 91 329 LEU A N 1
ATOM 2459 C CA . LEU A 1 329 ? -13.523 -18.859 6.746 1 91 329 LEU A CA 1
ATOM 2460 C C . LEU A 1 329 ? -14.852 -19.469 6.309 1 91 329 LEU A C 1
ATOM 2462 O O . LEU A 1 329 ? -15.914 -18.906 6.539 1 91 329 LEU A O 1
ATOM 2466 N N . GLY A 1 330 ? -14.75 -20.672 5.625 1 88.62 330 GLY A N 1
ATOM 2467 C CA . GLY A 1 330 ? -15.961 -21.375 5.25 1 88.62 330 GLY A CA 1
ATOM 2468 C C . GLY A 1 330 ? -16.844 -21.719 6.434 1 88.62 330 GLY A C 1
ATOM 2469 O O . GLY A 1 330 ? -18.078 -21.609 6.348 1 88.62 330 GLY A O 1
ATOM 2470 N N . ALA A 1 331 ? -16.25 -22.062 7.488 1 85.62 331 ALA A N 1
ATOM 2471 C CA . ALA A 1 331 ? -16.984 -22.375 8.711 1 85.62 331 ALA A CA 1
ATOM 2472 C C . ALA A 1 331 ? -17.703 -21.141 9.25 1 85.62 331 ALA A C 1
ATOM 2474 O O . ALA A 1 331 ? -18.828 -21.219 9.727 1 85.62 331 ALA A O 1
ATOM 2475 N N . LEU A 1 332 ? -17.047 -19.984 9.211 1 85.81 332 LEU A N 1
ATOM 2476 C CA . LEU A 1 332 ? -17.641 -18.75 9.695 1 85.81 332 LEU A CA 1
ATOM 2477 C C . LEU A 1 332 ? -18.875 -18.391 8.875 1 85.81 332 LEU A C 1
ATOM 2479 O O . LEU A 1 332 ? -19.891 -17.953 9.422 1 85.81 332 LEU A O 1
ATOM 2483 N N . TYR A 1 333 ? -18.766 -18.484 7.594 1 79.62 333 TYR A N 1
ATOM 2484 C CA . TYR A 1 333 ? -19.875 -18.125 6.723 1 79.62 333 TYR A CA 1
ATOM 2485 C C . TYR A 1 333 ? -21.078 -19.031 6.941 1 79.62 333 TYR A C 1
ATOM 2487 O O . TYR A 1 333 ? -22.219 -18.625 6.754 1 79.62 333 TYR A O 1
ATOM 2495 N N . GLU A 1 334 ? -20.797 -20.156 7.332 1 75.06 334 GLU A N 1
ATOM 2496 C CA . GLU A 1 334 ? -21.875 -21.109 7.527 1 75.06 334 GLU A CA 1
ATOM 2497 C C . GLU A 1 334 ? -22.609 -20.844 8.836 1 75.06 334 GLU A C 1
ATOM 2499 O O . GLU A 1 334 ? -23.844 -21 8.906 1 75.06 334 GLU A O 1
ATOM 2504 N N . TYR A 1 335 ? -21.922 -20.391 9.797 1 72.44 335 TYR A N 1
ATOM 2505 C CA . TYR A 1 335 ? -22.547 -20.375 11.117 1 72.44 335 TYR A CA 1
ATOM 2506 C C . TYR A 1 335 ? -22.672 -18.953 11.648 1 72.44 335 TYR A C 1
ATOM 2508 O O . TYR A 1 335 ? -23.266 -18.734 12.711 1 72.44 335 TYR A O 1
ATOM 2516 N N . ALA A 1 336 ? -22.094 -17.984 10.953 1 67.06 336 ALA A N 1
ATOM 2517 C CA . ALA A 1 336 ? -22.141 -16.609 11.445 1 67.06 336 ALA A CA 1
ATOM 2518 C C . ALA A 1 336 ? -23.531 -16 11.281 1 67.06 336 ALA A C 1
ATOM 2520 O O . ALA A 1 336 ? -24.188 -16.234 10.266 1 67.06 336 ALA A O 1
ATOM 2521 N N . ARG A 1 337 ? -23.969 -15.352 12.375 1 63 337 ARG A N 1
ATOM 2522 C CA . ARG A 1 337 ? -25.234 -14.609 12.336 1 63 337 ARG A CA 1
ATOM 2523 C C . ARG A 1 337 ? -25.062 -13.289 11.586 1 63 337 ARG A C 1
ATOM 2525 O O . ARG A 1 337 ? -23.984 -12.711 11.578 1 63 337 ARG A O 1
ATOM 2532 N N . ASP A 1 338 ? -26.047 -12.836 10.922 1 63.22 338 ASP A N 1
ATOM 2533 C CA . ASP A 1 338 ? -26.031 -11.68 10.031 1 63.22 338 ASP A CA 1
ATOM 2534 C C . ASP A 1 338 ? -25.484 -10.445 10.75 1 63.22 338 ASP A C 1
ATOM 2536 O O . ASP A 1 338 ? -24.656 -9.711 10.203 1 63.22 338 ASP A O 1
ATOM 2540 N N . ASP A 1 339 ? -25.922 -10.484 12.125 1 65.25 339 ASP A N 1
ATOM 2541 C CA . ASP A 1 339 ? -25.5 -9.289 12.836 1 65.25 339 ASP A CA 1
ATOM 2542 C C . ASP A 1 339 ? -24.062 -9.438 13.352 1 65.25 339 ASP A C 1
ATOM 2544 O O . ASP A 1 339 ? -23.719 -10.445 13.969 1 65.25 339 ASP A O 1
ATOM 2548 N N . GLY A 1 340 ? -23.016 -8.859 12.625 1 78.88 340 GLY A N 1
ATOM 2549 C CA . GLY A 1 340 ? -21.656 -8.867 13.125 1 78.88 340 GLY A CA 1
ATOM 2550 C C . GLY A 1 340 ? -20.719 -9.734 12.305 1 78.88 340 GLY A C 1
ATOM 2551 O O . GLY A 1 340 ? -19.562 -9.938 12.672 1 78.88 340 GLY A O 1
ATOM 2552 N N . ALA A 1 341 ? -21.359 -10.359 11.336 1 85.12 341 ALA A N 1
ATOM 2553 C CA . ALA A 1 341 ? -20.594 -11.297 10.516 1 85.12 341 ALA A CA 1
ATOM 2554 C C . ALA A 1 341 ? -19.312 -10.664 10 1 85.12 341 ALA A C 1
ATOM 2556 O O . ALA A 1 341 ? -18.266 -11.312 9.969 1 85.12 341 ALA A O 1
ATOM 2557 N N . LEU A 1 342 ? -19.469 -9.383 9.656 1 89.69 342 LEU A N 1
ATOM 2558 C CA . LEU A 1 342 ? -18.281 -8.734 9.125 1 89.69 342 LEU A CA 1
ATOM 2559 C C . LEU A 1 342 ? -17.172 -8.664 10.18 1 89.69 342 LEU A C 1
ATOM 2561 O O . LEU A 1 342 ? -16.016 -8.977 9.891 1 89.69 342 LEU A O 1
ATOM 2565 N N . TYR A 1 343 ? -17.531 -8.273 11.406 1 91.25 343 TYR A N 1
ATOM 2566 C CA . TYR A 1 343 ? -16.547 -8.203 12.477 1 91.25 343 TYR A CA 1
ATOM 2567 C C . TYR A 1 343 ? -15.914 -9.562 12.727 1 91.25 343 TYR A C 1
ATOM 2569 O O . TYR A 1 343 ? -14.703 -9.656 12.93 1 91.25 343 TYR A O 1
ATOM 2577 N N . LEU A 1 344 ? -16.719 -10.57 12.742 1 91.31 344 LEU A N 1
ATOM 2578 C CA . LEU A 1 344 ? -16.219 -11.922 13 1 91.31 344 LEU A CA 1
ATOM 2579 C C . LEU A 1 344 ? -15.211 -12.344 11.938 1 91.31 344 LEU A C 1
ATOM 2581 O O . LEU A 1 344 ? -14.164 -12.914 12.266 1 91.31 344 LEU A O 1
ATOM 2585 N N . VAL A 1 345 ? -15.484 -12.078 10.68 1 93 345 VAL A N 1
ATOM 2586 C CA . VAL A 1 345 ? -14.586 -12.422 9.586 1 93 345 VAL A CA 1
ATOM 2587 C C . VAL A 1 345 ? -13.273 -11.664 9.727 1 93 345 VAL A C 1
ATOM 2589 O O . VAL A 1 345 ? -12.195 -12.242 9.562 1 93 345 VAL A O 1
ATOM 2592 N N . LEU A 1 346 ? -13.391 -10.375 10.055 1 95.25 346 LEU A N 1
ATOM 2593 C CA . LEU A 1 346 ? -12.195 -9.555 10.203 1 95.25 346 LEU A CA 1
ATOM 2594 C C . LEU A 1 346 ? -11.391 -9.977 11.43 1 95.25 346 LEU A C 1
ATOM 2596 O O . LEU A 1 346 ? -10.156 -9.984 11.398 1 95.25 346 LEU A O 1
ATOM 2600 N N . ASP A 1 347 ? -12.086 -10.297 12.492 1 95.06 347 ASP A N 1
ATOM 2601 C CA . ASP A 1 347 ? -11.422 -10.797 13.688 1 95.06 347 ASP A CA 1
ATOM 2602 C C . ASP A 1 347 ? -10.68 -12.102 13.398 1 95.06 347 ASP A C 1
ATOM 2604 O O . ASP A 1 347 ? -9.555 -12.305 13.867 1 95.06 347 ASP A O 1
ATOM 2608 N N . TYR A 1 348 ? -11.312 -12.969 12.594 1 95.75 348 TYR A N 1
ATOM 2609 C CA . TYR A 1 348 ? -10.664 -14.203 12.164 1 95.75 348 TYR A CA 1
ATOM 2610 C C . TYR A 1 348 ? -9.383 -13.914 11.398 1 95.75 348 TYR A C 1
ATOM 2612 O O . TYR A 1 348 ? -8.359 -14.562 11.617 1 95.75 348 TYR A O 1
ATOM 2620 N N . ALA A 1 349 ? -9.438 -12.945 10.5 1 97.38 349 ALA A N 1
ATOM 2621 C CA . ALA A 1 349 ? -8.266 -12.57 9.711 1 97.38 349 ALA A CA 1
ATOM 2622 C C . ALA A 1 349 ? -7.145 -12.062 10.609 1 97.38 349 ALA A C 1
ATOM 2624 O O . ALA A 1 349 ? -5.969 -12.344 10.367 1 97.38 349 ALA A O 1
ATOM 2625 N N . VAL A 1 350 ? -7.496 -11.305 11.641 1 96.88 350 VAL A N 1
ATOM 2626 C CA . VAL A 1 350 ? -6.496 -10.812 12.586 1 96.88 350 VAL A CA 1
ATOM 2627 C C . VAL A 1 350 ? -5.848 -11.992 13.312 1 96.88 350 VAL A C 1
ATOM 2629 O O . VAL A 1 350 ? -4.625 -12.023 13.484 1 96.88 350 VAL A O 1
ATOM 2632 N N . HIS A 1 351 ? -6.605 -12.945 13.695 1 96.44 351 HIS A N 1
ATOM 2633 C CA . HIS A 1 351 ? -6.066 -14.141 14.336 1 96.44 351 HIS A CA 1
ATOM 2634 C C . HIS A 1 351 ? -5.152 -14.906 13.391 1 96.44 351 HIS A C 1
ATOM 2636 O O . HIS A 1 351 ? -4.086 -15.375 13.797 1 96.44 351 HIS A O 1
ATOM 2642 N N . ALA A 1 352 ? -5.559 -15.039 12.148 1 97.12 352 ALA A N 1
ATOM 2643 C CA . ALA A 1 352 ? -4.766 -15.766 11.164 1 97.12 352 ALA A CA 1
ATOM 2644 C C . ALA A 1 352 ? -3.412 -15.102 10.938 1 97.12 352 ALA A C 1
ATOM 2646 O O . ALA A 1 352 ? -2.381 -15.773 10.906 1 97.12 352 ALA A O 1
ATOM 2647 N N . MET A 1 353 ? -3.41 -13.742 10.812 1 96.38 353 MET A N 1
ATOM 2648 C CA . MET A 1 353 ? -2.172 -13.039 10.492 1 96.38 353 MET A CA 1
ATOM 2649 C C . MET A 1 353 ? -1.199 -13.078 11.664 1 96.38 353 MET A C 1
ATOM 2651 O O . MET A 1 353 ? 0.006 -12.898 11.484 1 96.38 353 MET A O 1
ATOM 2655 N N . THR A 1 354 ? -1.697 -13.352 12.867 1 94.81 354 THR A N 1
ATOM 2656 C CA . THR A 1 354 ? -0.851 -13.32 14.055 1 94.81 354 THR A CA 1
ATOM 2657 C C . THR A 1 354 ? -0.635 -14.734 14.594 1 94.81 354 THR A C 1
ATOM 2659 O O . THR A 1 354 ? -0.058 -14.906 15.672 1 94.81 354 THR A O 1
ATOM 2662 N N . ALA A 1 355 ? -1.104 -15.727 13.906 1 94.56 355 ALA A N 1
ATOM 2663 C CA . ALA A 1 355 ? -1.006 -17.109 14.367 1 94.56 355 ALA A CA 1
ATOM 2664 C C . ALA A 1 355 ? 0.431 -17.625 14.281 1 94.56 355 ALA A C 1
ATOM 2666 O O . ALA A 1 355 ? 1.24 -17.078 13.523 1 94.56 355 ALA A O 1
ATOM 2667 N N . ASP A 1 356 ? 0.685 -18.688 15.008 1 89.44 356 ASP A N 1
ATOM 2668 C CA . ASP A 1 356 ? 1.966 -19.375 14.898 1 89.44 356 ASP A CA 1
ATOM 2669 C C . ASP A 1 356 ? 2.107 -20.047 13.531 1 89.44 356 ASP A C 1
ATOM 2671 O O . ASP A 1 356 ? 1.121 -20.516 12.961 1 89.44 356 ASP A O 1
ATOM 2675 N N . ARG A 1 357 ? 3.344 -20.016 13.133 1 89.56 357 ARG A N 1
ATOM 2676 C CA . ARG A 1 357 ? 3.605 -20.516 11.789 1 89.56 357 ARG A CA 1
ATOM 2677 C C . ARG A 1 357 ? 4.453 -21.781 11.828 1 89.56 357 ARG A C 1
ATOM 2679 O O . ARG A 1 357 ? 5.355 -21.906 12.664 1 89.56 357 ARG A O 1
ATOM 2686 N N . PRO A 1 358 ? 4.102 -22.703 10.938 1 90.19 358 PRO A N 1
ATOM 2687 C CA . PRO A 1 358 ? 4.977 -23.875 10.836 1 90.19 358 PRO A CA 1
ATOM 2688 C C . PRO A 1 358 ? 6.328 -23.547 10.203 1 90.19 358 PRO A C 1
ATOM 2690 O O . PRO A 1 358 ? 7.312 -24.25 10.445 1 90.19 358 PRO A O 1
ATOM 2693 N N . PHE A 1 359 ? 6.391 -22.562 9.383 1 89.5 359 PHE A N 1
ATOM 2694 C CA . PHE A 1 359 ? 7.59 -22.047 8.734 1 89.5 359 PHE A CA 1
ATOM 2695 C C . PHE A 1 359 ? 7.438 -20.578 8.406 1 89.5 359 PHE A C 1
ATOM 2697 O O . PHE A 1 359 ? 6.332 -20.031 8.477 1 89.5 359 PHE A O 1
ATOM 2704 N N . LEU A 1 360 ? 8.547 -19.922 8.172 1 87.56 360 LEU A N 1
ATOM 2705 C CA . LEU A 1 360 ? 8.531 -18.516 7.758 1 87.56 360 LEU A CA 1
ATOM 2706 C C . LEU A 1 360 ? 9.141 -18.344 6.371 1 87.56 360 LEU A C 1
ATOM 2708 O O . LEU A 1 360 ? 10.305 -18.703 6.152 1 87.56 360 LEU A O 1
ATOM 2712 N N . ALA A 1 361 ? 8.336 -17.922 5.477 1 87.56 361 ALA A N 1
ATOM 2713 C CA . ALA A 1 361 ? 8.852 -17.547 4.164 1 87.56 361 ALA A CA 1
ATOM 2714 C C . ALA A 1 361 ? 9.242 -16.062 4.137 1 87.56 361 ALA A C 1
ATOM 2716 O O . ALA A 1 361 ? 8.688 -15.258 4.887 1 87.56 361 ALA A O 1
ATOM 2717 N N . PRO A 1 362 ? 10.188 -15.672 3.328 1 84.81 362 PRO A N 1
ATOM 2718 C CA . PRO A 1 362 ? 10.586 -14.266 3.215 1 84.81 362 PRO A CA 1
ATOM 2719 C C . PRO A 1 362 ? 9.414 -13.352 2.865 1 84.81 362 PRO A C 1
ATOM 2721 O O . PRO A 1 362 ? 9.422 -12.164 3.223 1 84.81 362 PRO A O 1
ATOM 2724 N N . SER A 1 363 ? 8.414 -13.898 2.238 1 89.44 363 SER A N 1
ATOM 2725 C CA . SER A 1 363 ? 7.273 -13.086 1.829 1 89.44 363 SER A CA 1
ATOM 2726 C C . SER A 1 363 ? 6.258 -12.953 2.957 1 89.44 363 SER A C 1
ATOM 2728 O O . SER A 1 363 ? 5.32 -12.156 2.865 1 89.44 363 SER A O 1
ATOM 2730 N N . THR A 1 364 ? 6.395 -13.68 4.02 1 91.69 364 THR A N 1
ATOM 2731 C CA . THR A 1 364 ? 5.379 -13.781 5.062 1 91.69 364 THR A CA 1
ATOM 2732 C C . THR A 1 364 ? 5.129 -12.422 5.707 1 91.69 364 THR A C 1
ATOM 2734 O O . THR A 1 364 ? 3.977 -12.008 5.867 1 91.69 364 THR A O 1
ATOM 2737 N N . PRO A 1 365 ? 6.184 -11.641 6.059 1 88.12 365 PRO A N 1
ATOM 2738 C CA . PRO A 1 365 ? 5.914 -10.344 6.688 1 88.12 365 PRO A CA 1
ATOM 2739 C C . PRO A 1 365 ? 5.098 -9.414 5.793 1 88.12 365 PRO A C 1
ATOM 2741 O O . PRO A 1 365 ? 4.156 -8.766 6.262 1 88.12 365 PRO A O 1
ATOM 2744 N N . ALA A 1 366 ? 5.492 -9.352 4.574 1 89.75 366 ALA A N 1
ATOM 2745 C CA . ALA A 1 366 ? 4.746 -8.516 3.637 1 89.75 366 ALA A CA 1
ATOM 2746 C C . ALA A 1 366 ? 3.307 -9 3.496 1 89.75 366 ALA A C 1
ATOM 2748 O O . ALA A 1 366 ? 2.387 -8.195 3.338 1 89.75 366 ALA A O 1
ATOM 2749 N N . ALA A 1 367 ? 3.115 -10.32 3.512 1 94.94 367 ALA A N 1
ATOM 2750 C CA . ALA A 1 367 ? 1.775 -10.898 3.426 1 94.94 367 ALA A CA 1
ATOM 2751 C C . ALA A 1 367 ? 0.93 -10.5 4.633 1 94.94 367 ALA A C 1
ATOM 2753 O O . ALA A 1 367 ? -0.255 -10.188 4.492 1 94.94 367 ALA A O 1
ATOM 2754 N N . GLU A 1 368 ? 1.529 -10.547 5.789 1 95 368 GLU A N 1
ATOM 2755 C CA . GLU A 1 368 ? 0.833 -10.141 7.008 1 95 368 GLU A CA 1
ATOM 2756 C C . GLU A 1 368 ? 0.399 -8.68 6.93 1 95 368 GLU A C 1
ATOM 2758 O O . GLU A 1 368 ? -0.735 -8.344 7.277 1 95 368 GLU A O 1
ATOM 2763 N N . GLU A 1 369 ? 1.262 -7.855 6.426 1 91.94 369 GLU A N 1
ATOM 2764 C CA . GLU A 1 369 ? 0.953 -6.434 6.305 1 91.94 369 GLU A CA 1
ATOM 2765 C C . GLU A 1 369 ? -0.151 -6.195 5.277 1 91.94 369 GLU A C 1
ATOM 2767 O O . GLU A 1 369 ? -1.022 -5.348 5.484 1 91.94 369 GLU A O 1
ATOM 2772 N N . ALA A 1 370 ? -0.043 -6.855 4.188 1 93.75 370 ALA A N 1
ATOM 2773 C CA . ALA A 1 370 ? -1.071 -6.727 3.16 1 93.75 370 ALA A CA 1
ATOM 2774 C C . ALA A 1 370 ? -2.434 -7.164 3.689 1 93.75 370 ALA A C 1
ATOM 2776 O O . ALA A 1 370 ? -3.455 -6.547 3.379 1 93.75 370 ALA A O 1
ATOM 2777 N N . LEU A 1 371 ? -2.455 -8.273 4.441 1 96.94 371 LEU A N 1
ATOM 2778 C CA . LEU A 1 371 ? -3.703 -8.742 5.039 1 96.94 371 LEU A CA 1
ATOM 2779 C C . LEU A 1 371 ? -4.262 -7.707 6.008 1 96.94 371 LEU A C 1
ATOM 2781 O O . LEU A 1 371 ? -5.465 -7.426 6 1 96.94 371 LEU A O 1
ATOM 2785 N N . TRP A 1 372 ? -3.42 -7.121 6.781 1 94.31 372 TRP A N 1
ATOM 2786 C CA . TRP A 1 372 ? -3.875 -6.094 7.715 1 94.31 372 TRP A CA 1
ATOM 2787 C C . TRP A 1 372 ? -4.469 -4.902 6.969 1 94.31 372 TRP A C 1
ATOM 2789 O O . TRP A 1 372 ? -5.512 -4.375 7.359 1 94.31 372 TRP A O 1
ATOM 2799 N N . ALA A 1 373 ? -3.758 -4.473 5.977 1 91.81 373 ALA A N 1
ATOM 2800 C CA . ALA A 1 373 ? -4.262 -3.35 5.191 1 91.81 373 ALA A CA 1
ATOM 2801 C C . ALA A 1 373 ? -5.672 -3.629 4.68 1 91.81 373 ALA A C 1
ATOM 2803 O O . ALA A 1 373 ? -6.535 -2.748 4.715 1 91.81 373 ALA A O 1
ATOM 2804 N N . GLY A 1 374 ? -5.887 -4.848 4.184 1 93.19 374 GLY A N 1
ATOM 2805 C CA . GLY A 1 374 ? -7.215 -5.234 3.736 1 93.19 374 GLY A CA 1
ATOM 2806 C C . GLY A 1 374 ? -8.242 -5.246 4.855 1 93.19 374 GLY A C 1
ATOM 2807 O O . GLY A 1 374 ? -9.367 -4.777 4.68 1 93.19 374 GLY A O 1
ATOM 2808 N N . VAL A 1 375 ? -7.848 -5.812 5.996 1 94.56 375 VAL A N 1
ATOM 2809 C CA . VAL A 1 375 ? -8.719 -5.875 7.164 1 94.56 375 VAL A CA 1
ATOM 2810 C C . VAL A 1 375 ? -9.086 -4.461 7.609 1 94.56 375 VAL A C 1
ATOM 2812 O O . VAL A 1 375 ? -10.258 -4.176 7.879 1 94.56 375 VAL A O 1
ATOM 2815 N N . TRP A 1 376 ? -8.102 -3.641 7.648 1 91.62 376 TRP A N 1
ATOM 2816 C CA . TRP A 1 376 ? -8.32 -2.283 8.141 1 91.62 376 TRP A CA 1
ATOM 2817 C C . TRP A 1 376 ? -9.227 -1.504 7.195 1 91.62 376 TRP A C 1
ATOM 2819 O O . TRP A 1 376 ? -10.078 -0.731 7.645 1 91.62 376 TRP A O 1
ATOM 2829 N N . G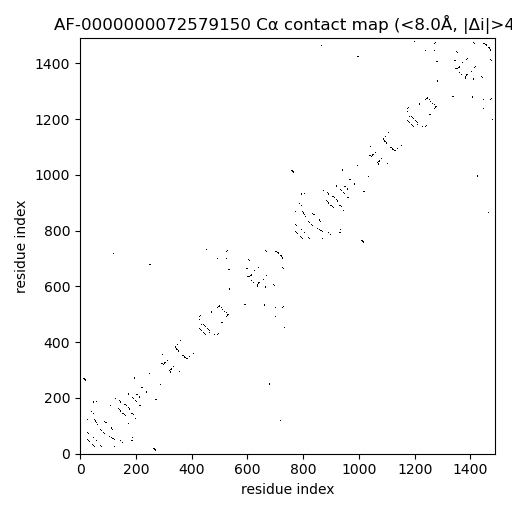LN A 1 377 ? -9.039 -1.685 5.949 1 89.81 377 GLN A N 1
ATOM 2830 C CA . GLN A 1 377 ? -9.922 -1.051 4.973 1 89.81 377 GLN A CA 1
ATOM 2831 C C . GLN A 1 377 ? -11.367 -1.491 5.172 1 89.81 377 GLN A C 1
ATOM 2833 O O . GLN A 1 377 ? -12.281 -0.66 5.191 1 89.81 377 GLN A O 1
ATOM 2838 N N . ALA A 1 378 ? -11.617 -2.775 5.301 1 91.62 378 ALA A N 1
ATOM 2839 C CA . ALA A 1 378 ? -12.969 -3.291 5.5 1 91.62 378 ALA A CA 1
ATOM 2840 C C . ALA A 1 378 ? -13.531 -2.852 6.848 1 91.62 378 ALA A C 1
ATOM 2842 O O . ALA A 1 378 ? -14.734 -2.613 6.98 1 91.62 378 ALA A O 1
ATOM 2843 N N . ALA A 1 379 ? -12.656 -2.703 7.84 1 91.81 379 ALA A N 1
ATOM 2844 C CA . ALA A 1 379 ? -13.062 -2.377 9.211 1 91.81 379 ALA A CA 1
ATOM 2845 C C . ALA A 1 379 ? -13.633 -0.966 9.289 1 91.81 379 ALA A C 1
ATOM 2847 O O . ALA A 1 379 ? -14.297 -0.613 10.266 1 91.81 379 ALA A O 1
ATOM 2848 N N . GLN A 1 380 ? -13.305 -0.137 8.305 1 88.12 380 GLN A N 1
ATOM 2849 C CA . GLN A 1 380 ? -13.805 1.233 8.328 1 88.12 380 GLN A CA 1
ATOM 2850 C C . GLN A 1 380 ? -15.328 1.262 8.305 1 88.12 380 GLN A C 1
ATOM 2852 O O . GLN A 1 380 ? -15.938 2.268 8.664 1 88.12 380 GLN A O 1
ATOM 2857 N N . ARG A 1 381 ? -15.953 0.168 7.902 1 86.75 381 ARG A N 1
ATOM 2858 C CA . ARG A 1 381 ? -17.406 0.064 7.852 1 86.75 381 ARG A CA 1
ATOM 2859 C C . ARG A 1 381 ? -17.969 -0.288 9.227 1 86.75 381 ARG A C 1
ATOM 2861 O O . ARG A 1 381 ? -19.188 -0.264 9.422 1 86.75 381 ARG A O 1
ATOM 2868 N N . LEU A 1 382 ? -17.109 -0.624 10.188 1 88.81 382 LEU A N 1
ATOM 2869 C CA . LEU A 1 382 ? -17.531 -1.003 11.531 1 88.81 382 LEU A CA 1
ATOM 2870 C C . LEU A 1 382 ? -17.578 0.212 12.453 1 88.81 382 LEU A C 1
ATOM 2872 O O . LEU A 1 382 ? -17.047 1.273 12.109 1 88.81 382 LEU A O 1
ATOM 2876 N N . GLY A 1 383 ? -18.266 0.106 13.586 1 87.12 383 GLY A N 1
ATOM 2877 C CA . GLY A 1 383 ? -18.25 1.136 14.617 1 87.12 383 GLY A CA 1
ATOM 2878 C C . GLY A 1 383 ? -16.891 1.327 15.25 1 87.12 383 GLY A C 1
ATOM 2879 O O . GLY A 1 383 ? -16.016 0.459 15.133 1 87.12 383 GLY A O 1
ATOM 2880 N N . PRO A 1 384 ? -16.594 2.406 15.844 1 86.69 384 PRO A N 1
ATOM 2881 C CA . PRO A 1 384 ? -15.281 2.713 16.406 1 86.69 384 PRO A CA 1
ATOM 2882 C C . PRO A 1 384 ? -14.828 1.69 17.453 1 86.69 384 PRO A C 1
ATOM 2884 O O . PRO A 1 384 ? -13.641 1.365 17.531 1 86.69 384 PRO A O 1
ATOM 2887 N N . GLY A 1 385 ? -15.789 1.253 18.281 1 86.88 385 GLY A N 1
ATOM 2888 C CA . GLY A 1 385 ? -15.422 0.254 19.281 1 86.88 385 GLY A CA 1
ATOM 2889 C C . GLY A 1 385 ? -14.844 -1.008 18.672 1 86.88 385 GLY A C 1
ATOM 2890 O O . GLY A 1 385 ? -13.812 -1.51 19.125 1 86.88 385 GLY A O 1
ATOM 2891 N N . ARG A 1 386 ? -15.484 -1.495 17.625 1 90.12 386 ARG A N 1
ATOM 2892 C CA . ARG A 1 386 ? -15.031 -2.711 16.953 1 90.12 386 ARG A CA 1
ATOM 2893 C C . ARG A 1 386 ? -13.727 -2.469 16.203 1 90.12 386 ARG A C 1
ATOM 2895 O O . ARG A 1 386 ? -12.859 -3.348 16.156 1 90.12 386 ARG A O 1
ATOM 2902 N N . ARG A 1 387 ? -13.57 -1.315 15.586 1 91.06 387 ARG A N 1
ATOM 2903 C CA . ARG A 1 387 ? -12.32 -0.972 14.922 1 91.06 387 ARG A CA 1
ATOM 2904 C C . ARG A 1 387 ? -11.156 -0.997 15.906 1 91.06 387 ARG A C 1
ATOM 2906 O O . ARG A 1 387 ? -10.125 -1.624 15.641 1 91.06 387 ARG A O 1
ATOM 2913 N N . SER A 1 388 ? -11.367 -0.365 17.031 1 88.56 388 SER A N 1
ATOM 2914 C CA . SER A 1 388 ? -10.32 -0.31 18.047 1 88.56 388 SER A CA 1
ATOM 2915 C C . SER A 1 388 ? -10.016 -1.698 18.609 1 88.56 388 SER A C 1
ATOM 2917 O O . SER A 1 388 ? -8.859 -2.014 18.906 1 88.56 388 SER A O 1
ATOM 2919 N N . ALA A 1 389 ? -11.062 -2.438 18.719 1 91.38 389 ALA A N 1
ATOM 2920 C CA . ALA A 1 389 ? -10.883 -3.791 19.25 1 91.38 389 ALA A CA 1
ATOM 2921 C C . ALA A 1 389 ? -9.992 -4.621 18.328 1 91.38 389 ALA A C 1
ATOM 2923 O O . ALA A 1 389 ? -9.18 -5.418 18.797 1 91.38 389 ALA A O 1
ATOM 2924 N N . LEU A 1 390 ? -10.164 -4.492 17.031 1 92.69 390 LEU A N 1
ATOM 2925 C CA . LEU A 1 390 ? -9.336 -5.223 16.078 1 92.69 390 LEU A CA 1
ATOM 2926 C C . LEU A 1 390 ? -7.875 -4.805 16.188 1 92.69 390 LEU A C 1
ATOM 2928 O O . LEU A 1 390 ? -6.98 -5.652 16.125 1 92.69 390 LEU A O 1
ATOM 2932 N N . VAL A 1 391 ? -7.645 -3.516 16.344 1 90.75 391 VAL A N 1
ATOM 2933 C CA . VAL A 1 391 ? -6.285 -2.996 16.484 1 90.75 391 VAL A CA 1
ATOM 2934 C C . VAL A 1 391 ? -5.656 -3.541 17.766 1 90.75 391 VAL A C 1
ATOM 2936 O O . VAL A 1 391 ? -4.52 -4.016 17.75 1 90.75 391 VAL A O 1
ATOM 2939 N N . GLU A 1 392 ? -6.406 -3.469 18.844 1 89.69 392 GLU A N 1
ATOM 2940 C CA . GLU A 1 392 ? -5.914 -3.963 20.125 1 89.69 392 GLU A CA 1
ATOM 2941 C C . GLU A 1 392 ? -5.605 -5.457 20.062 1 89.69 392 GLU A C 1
ATOM 2943 O O . GLU A 1 392 ? -4.602 -5.91 20.609 1 89.69 392 GLU A O 1
ATOM 2948 N N . ARG A 1 393 ? -6.473 -6.121 19.406 1 92.25 393 ARG A N 1
ATOM 2949 C CA . ARG A 1 393 ? -6.262 -7.559 19.25 1 92.25 393 ARG A CA 1
ATOM 2950 C C . ARG A 1 393 ? -4.984 -7.848 18.484 1 92.25 393 ARG A C 1
ATOM 2952 O O . ARG A 1 393 ? -4.195 -8.711 18.875 1 92.25 393 ARG A O 1
ATOM 2959 N N . ARG A 1 394 ? -4.812 -7.195 17.391 1 92.25 394 ARG A N 1
ATOM 2960 C CA . ARG A 1 394 ? -3.605 -7.387 16.594 1 92.25 394 ARG A CA 1
ATOM 2961 C C . ARG A 1 394 ? -2.355 -7.109 17.422 1 92.25 394 ARG A C 1
ATOM 2963 O O . ARG A 1 394 ? -1.412 -7.902 17.422 1 92.25 394 ARG A O 1
ATOM 2970 N N . MET A 1 395 ? -2.363 -6.027 18.156 1 87.75 395 MET A N 1
ATOM 2971 C CA . MET A 1 395 ? -1.21 -5.633 18.969 1 87.75 395 MET A CA 1
ATOM 2972 C C . MET A 1 395 ? -0.936 -6.652 20.062 1 87.75 395 MET A C 1
ATOM 2974 O O . MET A 1 395 ? 0.212 -7.047 20.281 1 87.75 395 MET A O 1
ATOM 2978 N N . ALA A 1 396 ? -1.963 -7.039 20.734 1 89.69 396 ALA A N 1
ATOM 2979 C CA . ALA A 1 396 ? -1.827 -8.008 21.828 1 89.69 396 ALA A CA 1
ATOM 2980 C C . ALA A 1 396 ? -1.269 -9.328 21.312 1 89.69 396 ALA A C 1
ATOM 2982 O O . ALA A 1 396 ? -0.37 -9.906 21.938 1 89.69 396 ALA A O 1
ATOM 2983 N N . ARG A 1 397 ? -1.723 -9.727 20.188 1 91.75 397 ARG A N 1
ATOM 2984 C CA . ARG A 1 397 ? -1.314 -11.023 19.656 1 91.75 397 ARG A CA 1
ATOM 2985 C C . ARG A 1 397 ? 0.088 -10.961 19.062 1 91.75 397 ARG A C 1
ATOM 2987 O O . ARG A 1 397 ? 0.839 -11.938 19.125 1 91.75 397 ARG A O 1
ATOM 2994 N N . MET A 1 398 ? 0.416 -9.891 18.438 1 87.5 398 MET A N 1
ATOM 2995 C CA . MET A 1 398 ? 1.769 -9.711 17.906 1 87.5 398 MET A CA 1
ATOM 2996 C C . MET A 1 398 ? 2.793 -9.719 19.047 1 87.5 398 MET A C 1
ATOM 2998 O O . MET A 1 398 ? 3.887 -10.266 18.891 1 87.5 398 MET A O 1
ATOM 3002 N N . THR A 1 399 ? 2.414 -9.125 20.141 1 83.19 399 THR A N 1
ATOM 3003 C CA . THR A 1 399 ? 3.303 -9.078 21.297 1 83.19 399 THR A CA 1
ATOM 3004 C C . THR A 1 399 ? 3.449 -10.469 21.922 1 83.19 399 THR A C 1
ATOM 3006 O O . THR A 1 399 ? 4.523 -10.82 22.406 1 83.19 399 THR A O 1
ATOM 3009 N N . ALA A 1 400 ? 2.443 -11.18 21.797 1 84.75 400 ALA A N 1
ATOM 3010 C CA . ALA A 1 400 ? 2.42 -12.5 22.422 1 84.75 400 ALA A CA 1
ATOM 3011 C C . ALA A 1 400 ? 3.072 -13.547 21.531 1 84.75 400 ALA A C 1
ATOM 3013 O O . ALA A 1 400 ? 3.43 -14.633 21.984 1 84.75 400 ALA A O 1
ATOM 3014 N N . ARG A 1 401 ? 3.189 -13.141 20.281 1 81 401 ARG A N 1
ATOM 3015 C CA . ARG A 1 401 ? 3.689 -14.133 19.328 1 81 401 ARG A CA 1
ATOM 3016 C C . ARG A 1 401 ? 5.133 -14.508 19.641 1 81 401 ARG A C 1
ATOM 3018 O O . ARG A 1 401 ? 5.973 -13.633 19.875 1 81 401 ARG A O 1
ATOM 3025 N N . ARG A 1 402 ? 5.375 -15.773 19.766 1 66.56 402 ARG A N 1
ATOM 3026 C CA . ARG A 1 402 ? 6.707 -16.328 19.953 1 66.56 402 ARG A CA 1
ATOM 3027 C C . ARG A 1 402 ? 7.562 -16.141 18.703 1 66.56 402 ARG A C 1
ATOM 3029 O O . ARG A 1 402 ? 7.066 -16.234 17.578 1 66.56 402 ARG A O 1
ATOM 3036 N N . PRO A 1 403 ? 8.82 -15.562 18.875 1 60.53 403 PRO A N 1
ATOM 3037 C CA . PRO A 1 403 ? 9.672 -15.445 17.688 1 60.53 403 PRO A CA 1
ATOM 3038 C C . PRO A 1 403 ? 9.711 -16.734 16.859 1 60.53 403 PRO A C 1
ATOM 3040 O O . PRO A 1 403 ? 9.789 -17.828 17.422 1 60.53 403 PRO A O 1
ATOM 3043 N N . ALA A 1 404 ? 9.055 -16.734 15.703 1 58.59 404 ALA A N 1
ATOM 3044 C CA . ALA A 1 404 ? 9.086 -17.891 14.828 1 58.59 404 ALA A CA 1
ATOM 3045 C C . ALA A 1 404 ? 10.516 -18.375 14.594 1 58.59 404 ALA A C 1
ATOM 3047 O O . ALA A 1 404 ? 11.453 -17.578 14.641 1 58.59 404 ALA A O 1
ATOM 3048 N N . PRO A 1 405 ? 10.688 -19.781 14.625 1 52.81 405 PRO A N 1
ATOM 3049 C CA . PRO A 1 405 ? 12.031 -20.25 14.281 1 52.81 405 PRO A CA 1
ATOM 3050 C C . PRO A 1 405 ? 12.547 -19.656 12.969 1 52.81 405 PRO A C 1
ATOM 3052 O O . PRO A 1 405 ? 11.766 -19.375 12.062 1 52.81 405 PRO A O 1
ATOM 3055 N N . GLY A 1 406 ? 13.359 -18.703 13.008 1 48.5 406 GLY A N 1
ATOM 3056 C CA . GLY A 1 406 ? 13.977 -18.125 11.82 1 48.5 406 GLY A CA 1
ATOM 3057 C C . GLY A 1 406 ? 14.039 -19.094 10.656 1 48.5 406 GLY A C 1
ATOM 3058 O O . GLY A 1 406 ? 13.883 -20.297 10.844 1 48.5 406 GLY A O 1
ATOM 3059 N N . PRO A 1 407 ? 13.703 -18.719 9.461 1 44.81 407 PRO A N 1
ATOM 3060 C CA . PRO A 1 407 ? 13.781 -19.641 8.336 1 44.81 407 PRO A CA 1
ATOM 3061 C C . PRO A 1 407 ? 14.727 -20.812 8.602 1 44.81 407 PRO A C 1
ATOM 3063 O O . PRO A 1 407 ? 15.758 -20.656 9.25 1 44.81 407 PRO A O 1
ATOM 3066 N N . ALA A 1 408 ? 14.219 -22.062 8.734 1 37.25 408 ALA A N 1
ATOM 3067 C CA . ALA A 1 408 ? 15.117 -23.219 8.688 1 37.25 408 ALA A CA 1
ATOM 3068 C C . ALA A 1 408 ? 16.266 -22.984 7.711 1 37.25 408 ALA A C 1
ATOM 3070 O O . ALA A 1 408 ? 16.047 -22.594 6.566 1 37.25 408 ALA A O 1
ATOM 3071 N N . ALA A 1 409 ? 17.453 -22.641 8.25 1 35.31 409 ALA A N 1
ATOM 3072 C CA . ALA A 1 409 ? 18.594 -22.766 7.336 1 35.31 409 ALA A CA 1
ATOM 3073 C C . ALA A 1 409 ? 18.422 -23.984 6.426 1 35.31 409 ALA A C 1
ATOM 3075 O O . ALA A 1 409 ? 18.25 -25.109 6.902 1 35.31 409 ALA A O 1
ATOM 3076 N N . GLY A 1 410 ? 17.562 -24.031 5.465 1 32.31 410 GLY A N 1
ATOM 3077 C CA . GLY A 1 410 ? 17.672 -25.234 4.652 1 32.31 410 GLY A CA 1
ATOM 3078 C C . GLY A 1 410 ? 18.938 -26.031 4.941 1 32.31 410 GLY A C 1
ATOM 3079 O O . GLY A 1 410 ? 19.844 -25.531 5.602 1 32.31 410 GLY A O 1
ATOM 3080 N N . PRO A 1 411 ? 18.891 -27.453 4.828 1 28.14 411 PRO A N 1
ATOM 3081 C CA . PRO A 1 411 ? 20.156 -28.141 5.082 1 28.14 411 PRO A CA 1
ATOM 3082 C C . PRO A 1 411 ? 21.375 -27.234 4.855 1 28.14 411 PRO A C 1
ATOM 3084 O O . PRO A 1 411 ? 21.359 -26.391 3.959 1 28.14 411 PRO A O 1
ATOM 3087 N N . ARG A 1 412 ? 22 -26.953 5.93 1 31.61 412 ARG A N 1
ATOM 3088 C CA . ARG A 1 412 ? 23.359 -26.484 5.746 1 31.61 412 ARG A CA 1
ATOM 3089 C C . ARG A 1 412 ? 24 -27.125 4.512 1 31.61 412 ARG A C 1
ATOM 3091 O O . ARG A 1 412 ? 24.312 -28.312 4.512 1 31.61 412 ARG A O 1
ATOM 3098 N N . GLY A 1 413 ? 23.328 -27.016 3.352 1 27.11 413 GLY A N 1
ATOM 3099 C CA . GLY A 1 413 ? 24.203 -27.594 2.336 1 27.11 413 GLY A CA 1
ATOM 3100 C C . GLY A 1 413 ? 25.656 -27.578 2.732 1 27.11 413 GLY A C 1
ATOM 3101 O O . GLY A 1 413 ? 26.047 -26.891 3.678 1 27.11 413 GLY A O 1
ATOM 3102 N N . ALA A 1 414 ? 26.406 -28.625 2.334 1 28.69 414 ALA A N 1
ATOM 3103 C CA . ALA A 1 414 ? 27.828 -28.688 2.641 1 28.69 414 ALA A CA 1
ATOM 3104 C C . ALA A 1 414 ? 28.406 -27.297 2.869 1 28.69 414 ALA A C 1
ATOM 3106 O O . ALA A 1 414 ? 28.016 -26.344 2.205 1 28.69 414 ALA A O 1
ATOM 3107 N N . PRO A 1 415 ? 28.766 -26.953 4.152 1 28.53 415 PRO A N 1
ATOM 3108 C CA . PRO A 1 415 ? 29.562 -25.734 4.324 1 28.53 415 PRO A CA 1
ATOM 3109 C C . PRO A 1 415 ? 30.203 -25.266 3.025 1 28.53 415 PRO A C 1
ATOM 3111 O O . PRO A 1 415 ? 31.094 -25.938 2.5 1 28.53 415 PRO A O 1
ATOM 3114 N N . ALA A 1 416 ? 29.453 -24.812 2.1 1 29 416 ALA A N 1
ATOM 3115 C CA . ALA A 1 416 ? 30.375 -24.312 1.09 1 29 416 ALA A CA 1
ATOM 3116 C C . ALA A 1 416 ? 31.516 -23.516 1.732 1 29 416 ALA A C 1
ATOM 3118 O O . ALA A 1 416 ? 31.312 -22.859 2.752 1 29 416 ALA A O 1
ATOM 3119 N N . GLY A 1 417 ? 32.75 -23.859 1.637 1 27.69 417 GLY A N 1
ATOM 3120 C CA . GLY A 1 417 ? 33.906 -23.125 2.064 1 27.69 417 GLY A CA 1
ATOM 3121 C C . GLY A 1 417 ? 33.656 -21.625 2.197 1 27.69 417 GLY A C 1
ATOM 3122 O O . GLY A 1 417 ? 32.688 -21.109 1.686 1 27.69 417 GLY A O 1
ATOM 3123 N N . GLY A 1 418 ? 34.062 -20.859 3.188 1 28.5 418 GLY A N 1
ATOM 3124 C CA . GLY A 1 418 ? 34.125 -19.406 3.383 1 28.5 418 GLY A CA 1
ATOM 3125 C C . GLY A 1 418 ? 33.875 -18.625 2.113 1 28.5 418 GLY A C 1
ATOM 3126 O O . GLY A 1 418 ? 33.938 -19.172 1.012 1 28.5 418 GLY A O 1
ATOM 3127 N N . PRO A 1 419 ? 33.094 -17.531 2.123 1 32.31 419 PRO A N 1
ATOM 3128 C CA . PRO A 1 419 ? 33 -16.766 0.879 1 32.31 419 PRO A CA 1
ATOM 3129 C C . PRO A 1 419 ? 34.156 -17.062 -0.09 1 32.31 419 PRO A C 1
ATOM 3131 O O . PRO A 1 419 ? 34.031 -16.781 -1.286 1 32.31 419 PRO A O 1
ATOM 3134 N N . GLU A 1 420 ? 35.281 -17.156 0.451 1 33.06 420 GLU A N 1
ATOM 3135 C CA . GLU A 1 420 ? 36.5 -17.422 -0.284 1 33.06 420 GLU A CA 1
ATOM 3136 C C . GLU A 1 420 ? 36.5 -18.797 -0.924 1 33.06 420 GLU A C 1
ATOM 3138 O O . GLU A 1 420 ? 37.25 -19.062 -1.869 1 33.06 420 GLU A O 1
ATOM 3143 N N . GLY A 1 421 ? 35.969 -19.906 -0.265 1 32.84 421 GLY A N 1
ATOM 3144 C CA . GLY A 1 421 ? 36.5 -21.25 -0.497 1 32.84 421 GLY A CA 1
ATOM 3145 C C . GLY A 1 421 ? 35.812 -21.953 -1.66 1 32.84 421 GLY A C 1
ATOM 3146 O O . GLY A 1 421 ? 36.469 -22.547 -2.506 1 32.84 421 GLY A O 1
ATOM 3147 N N . ALA A 1 422 ? 34.5 -22.328 -1.573 1 37.94 422 ALA A N 1
ATOM 3148 C CA . ALA A 1 422 ? 34.125 -23.328 -2.57 1 37.94 422 ALA A CA 1
ATOM 3149 C C . ALA A 1 422 ? 34.031 -22.703 -3.959 1 37.94 422 ALA A C 1
ATOM 3151 O O . ALA A 1 422 ? 34.281 -23.359 -4.965 1 37.94 422 ALA A O 1
ATOM 3152 N N . ALA A 1 423 ? 33.344 -21.531 -4.082 1 43.84 423 ALA A N 1
ATOM 3153 C CA . ALA A 1 423 ? 33.281 -20.953 -5.426 1 43.84 423 ALA A CA 1
ATOM 3154 C C . ALA A 1 423 ? 34.656 -20.391 -5.844 1 43.84 423 ALA A C 1
ATOM 3156 O O . ALA A 1 423 ? 34.875 -20.141 -7.031 1 43.84 423 ALA A O 1
ATOM 3157 N N . ALA A 1 424 ? 35.375 -19.906 -4.898 1 46.16 424 ALA A N 1
ATOM 3158 C CA . ALA A 1 424 ? 36.688 -19.266 -5.109 1 46.16 424 ALA A CA 1
ATOM 3159 C C . ALA A 1 424 ? 37.656 -20.234 -5.75 1 46.16 424 ALA A C 1
ATOM 3161 O O . ALA A 1 424 ? 38.688 -19.812 -6.316 1 46.16 424 ALA A O 1
ATOM 3162 N N . GLY A 1 425 ? 37.156 -21.391 -5.641 1 58.81 425 GLY A N 1
ATOM 3163 C CA . GLY A 1 425 ? 38.25 -22.203 -6.125 1 58.81 425 GLY A CA 1
ATOM 3164 C C . GLY A 1 425 ? 37.969 -22.875 -7.453 1 58.81 425 GLY A C 1
ATOM 3165 O O . GLY A 1 425 ? 38.844 -23.5 -8.055 1 58.81 425 GLY A O 1
ATOM 3166 N N . GLN A 1 426 ? 36.5 -22.656 -7.898 1 78.69 426 GLN A N 1
ATOM 3167 C CA . GLN A 1 426 ? 36.219 -23.422 -9.102 1 78.69 426 GLN A CA 1
ATOM 3168 C C . GLN A 1 426 ? 36.312 -22.562 -10.352 1 78.69 426 GLN A C 1
ATOM 3170 O O . GLN A 1 426 ? 35.938 -21.375 -10.312 1 78.69 426 GLN A O 1
ATOM 3175 N N . SER A 1 427 ? 36.906 -23.094 -11.328 1 90.25 427 SER A N 1
ATOM 3176 C CA . SER A 1 427 ? 37 -22.469 -12.641 1 90.25 427 SER A CA 1
ATOM 3177 C C . SER A 1 427 ? 35.594 -22.281 -13.258 1 90.25 427 SER A C 1
ATOM 3179 O O . SER A 1 427 ? 34.656 -22.969 -12.867 1 90.25 427 SER A O 1
ATOM 3181 N N . SER A 1 428 ? 35.438 -21.266 -14.039 1 95.25 428 SER A N 1
ATOM 3182 C CA . SER A 1 428 ? 34.188 -21 -14.75 1 95.25 428 SER A CA 1
ATOM 3183 C C . SER A 1 428 ? 34.406 -20.859 -16.25 1 95.25 428 SER A C 1
ATOM 3185 O O . SER A 1 428 ? 35.562 -20.844 -16.703 1 95.25 428 SER A O 1
ATOM 3187 N N . VAL A 1 429 ? 33.406 -20.938 -16.984 1 96.31 429 VAL A N 1
ATOM 3188 C CA . VAL A 1 429 ? 33.438 -20.766 -18.422 1 96.31 429 VAL A CA 1
ATOM 3189 C C . VAL A 1 429 ? 32.812 -19.422 -18.797 1 96.31 429 VAL A C 1
ATOM 3191 O O . VAL A 1 429 ? 31.75 -19.062 -18.281 1 96.31 429 VAL A O 1
ATOM 3194 N N . LEU A 1 430 ? 33.469 -18.672 -19.625 1 96.88 430 LEU A N 1
ATOM 3195 C CA . LEU A 1 430 ? 32.969 -17.375 -20.078 1 96.88 430 LEU A CA 1
ATOM 3196 C C . LEU A 1 430 ? 32.812 -17.359 -21.594 1 96.88 430 LEU A C 1
ATOM 3198 O O . LEU A 1 430 ? 33.719 -17.766 -22.328 1 96.88 430 LEU A O 1
ATOM 3202 N N . VAL A 1 431 ? 31.672 -17.016 -22.047 1 97.25 431 VAL A N 1
ATOM 3203 C CA . VAL A 1 431 ? 31.438 -16.781 -23.469 1 97.25 431 VAL A CA 1
ATOM 3204 C C . VAL A 1 431 ? 31.125 -15.305 -23.688 1 97.25 431 VAL A C 1
ATOM 3206 O O . VAL A 1 431 ? 30.266 -14.734 -23.031 1 97.25 431 VAL A O 1
ATOM 3209 N N . GLU A 1 432 ? 31.844 -14.672 -24.516 1 96 432 GLU A N 1
ATOM 3210 C CA . GLU A 1 432 ? 31.594 -13.289 -24.906 1 96 432 GLU A CA 1
ATOM 3211 C C . GLU A 1 432 ? 30.984 -13.211 -26.297 1 96 432 GLU A C 1
ATOM 3213 O O . GLU A 1 432 ? 31.531 -13.766 -27.25 1 96 432 GLU A O 1
ATOM 3218 N N . ILE A 1 433 ? 29.844 -12.602 -26.391 1 95.25 433 ILE A N 1
ATOM 3219 C CA . ILE A 1 433 ? 29.141 -12.414 -27.656 1 95.25 433 ILE A CA 1
ATOM 3220 C C . ILE A 1 433 ? 29.031 -10.922 -27.969 1 95.25 433 ILE A C 1
ATOM 3222 O O . ILE A 1 433 ? 28.453 -10.164 -27.172 1 95.25 433 ILE A O 1
ATOM 3226 N N . VAL A 1 434 ? 29.516 -10.477 -29.031 1 91.56 434 VAL A N 1
ATOM 3227 C CA . VAL A 1 434 ? 29.5 -9.07 -29.422 1 91.56 434 VAL A CA 1
ATOM 3228 C C . VAL A 1 434 ? 28.812 -8.906 -30.766 1 91.56 434 VAL A C 1
ATOM 3230 O O . VAL A 1 434 ? 29.25 -9.469 -31.766 1 91.56 434 VAL A O 1
ATOM 3233 N N . ARG A 1 435 ? 27.766 -8.125 -30.719 1 90.69 435 ARG A N 1
ATOM 3234 C CA . ARG A 1 435 ? 27.047 -7.848 -31.953 1 90.69 435 ARG A CA 1
ATOM 3235 C C . ARG A 1 435 ? 27.875 -6.961 -32.875 1 90.69 435 ARG A C 1
ATOM 3237 O O . ARG A 1 435 ? 28.531 -6.02 -32.438 1 90.69 435 ARG A O 1
ATOM 3244 N N . ARG A 1 436 ? 27.75 -7.23 -34.094 1 88.69 436 ARG A N 1
ATOM 3245 C CA . ARG A 1 436 ? 28.453 -6.395 -35.062 1 88.69 436 ARG A CA 1
ATOM 3246 C C . ARG A 1 436 ? 27.594 -5.195 -35.469 1 88.69 436 ARG A C 1
ATOM 3248 O O . ARG A 1 436 ? 26.406 -5.34 -35.781 1 88.69 436 ARG A O 1
ATOM 3255 N N . GLY A 1 437 ? 28.062 -3.99 -35.344 1 81.25 437 GLY A N 1
ATOM 3256 C CA . GLY A 1 437 ? 27.328 -2.756 -35.594 1 81.25 437 GLY A CA 1
ATOM 3257 C C . GLY A 1 437 ? 26.75 -2.686 -37 1 81.25 437 GLY A C 1
ATOM 3258 O O . GLY A 1 437 ? 25.609 -2.256 -37.188 1 81.25 437 GLY A O 1
ATOM 3259 N N . TRP A 1 438 ? 27.531 -3.098 -38.031 1 84.94 438 TRP A N 1
ATOM 3260 C CA . TRP A 1 438 ? 27.125 -2.924 -39.406 1 84.94 438 TRP A CA 1
ATOM 3261 C C . TRP A 1 438 ? 26.281 -4.102 -39.906 1 84.94 438 TRP A C 1
ATOM 3263 O O . TRP A 1 438 ? 25.609 -4.02 -40.906 1 84.94 438 TRP A O 1
ATOM 3273 N N . GLU A 1 439 ? 26.359 -5.223 -39.25 1 90.75 439 GLU A N 1
ATOM 3274 C CA . GLU A 1 439 ? 25.562 -6.418 -39.5 1 90.75 439 GLU A CA 1
ATOM 3275 C C . GLU A 1 439 ? 24.844 -6.883 -38.219 1 90.75 439 GLU A C 1
ATOM 3277 O O . GLU A 1 439 ? 25.266 -7.836 -37.594 1 90.75 439 GLU A O 1
ATOM 3282 N N . PRO A 1 440 ? 23.703 -6.309 -38 1 85.69 440 PRO A N 1
ATOM 3283 C CA . PRO A 1 440 ? 23.078 -6.523 -36.719 1 85.69 440 PRO A CA 1
ATOM 3284 C C . PRO A 1 440 ? 22.625 -7.969 -36.5 1 85.69 440 PRO A C 1
ATOM 3286 O O . PRO A 1 440 ? 22.344 -8.375 -35.375 1 85.69 440 PRO A O 1
ATOM 3289 N N . ASP A 1 441 ? 22.562 -8.773 -37.562 1 90.31 441 ASP A N 1
ATOM 3290 C CA . ASP A 1 441 ? 22.125 -10.164 -37.406 1 90.31 441 ASP A CA 1
ATOM 3291 C C . ASP A 1 441 ? 23.328 -11.094 -37.219 1 90.31 441 ASP A C 1
ATOM 3293 O O . ASP A 1 441 ? 23.156 -12.312 -37.156 1 90.31 441 ASP A O 1
ATOM 3297 N N . ARG A 1 442 ? 24.531 -10.469 -37.125 1 93.62 442 ARG A N 1
ATOM 3298 C CA . ARG A 1 442 ? 25.734 -11.258 -36.938 1 93.62 442 ARG A CA 1
ATOM 3299 C C . ARG A 1 442 ? 26.5 -10.797 -35.688 1 93.62 442 ARG A C 1
ATOM 3301 O O . ARG A 1 442 ? 26.297 -9.688 -35.219 1 93.62 442 ARG A O 1
ATOM 3308 N N . CYS A 1 443 ? 27.25 -11.758 -35.188 1 94.56 443 CYS A N 1
ATOM 3309 C CA . CYS A 1 443 ? 28.016 -11.453 -34 1 94.56 443 CYS A CA 1
ATOM 3310 C C . CYS A 1 443 ? 29.359 -12.164 -34 1 94.56 443 CYS A C 1
ATOM 3312 O O . CYS A 1 443 ? 29.562 -13.086 -34.781 1 94.56 443 CYS A O 1
ATOM 3314 N N . ASP A 1 444 ? 30.297 -11.586 -33.281 1 94.94 444 ASP A N 1
ATOM 3315 C CA . ASP A 1 444 ? 31.547 -12.25 -32.938 1 94.94 444 ASP A CA 1
ATOM 3316 C C . ASP A 1 444 ? 31.453 -12.883 -31.547 1 94.94 444 ASP A C 1
ATOM 3318 O O . ASP A 1 444 ? 30.766 -12.359 -30.672 1 94.94 444 ASP A O 1
ATOM 3322 N N . TRP A 1 445 ? 32 -14.062 -31.453 1 95.62 445 TRP A N 1
ATOM 3323 C CA . TRP A 1 445 ? 31.969 -14.648 -30.109 1 95.62 445 TRP A CA 1
ATOM 3324 C C . TRP A 1 445 ? 33.312 -15.242 -29.75 1 95.62 445 TRP A C 1
ATOM 3326 O O . TRP A 1 445 ? 34.156 -15.523 -30.625 1 95.62 445 TRP A O 1
ATOM 3336 N N . SER A 1 446 ? 33.719 -15.273 -28.469 1 96.56 446 SER A N 1
ATOM 3337 C CA . SER A 1 446 ? 34.906 -15.883 -27.891 1 96.56 446 SER A CA 1
ATOM 3338 C C . SER A 1 446 ? 34.562 -16.719 -26.672 1 96.56 446 SER A C 1
ATOM 3340 O O . SER A 1 446 ? 33.688 -16.359 -25.891 1 96.56 446 SER A O 1
ATOM 3342 N N . VAL A 1 447 ? 35.156 -17.891 -26.531 1 96.88 447 VAL A N 1
ATOM 3343 C CA . VAL A 1 447 ? 34.969 -18.766 -25.375 1 96.88 447 VAL A CA 1
ATOM 3344 C C . VAL A 1 447 ? 36.25 -18.781 -24.547 1 96.88 447 VAL A C 1
ATOM 3346 O O . VAL A 1 447 ? 37.344 -18.969 -25.078 1 96.88 447 VAL A O 1
ATOM 3349 N N . PHE A 1 448 ? 36.062 -18.562 -23.234 1 96.12 448 PHE A N 1
ATOM 3350 C CA . PHE A 1 448 ? 37.219 -18.516 -22.312 1 96.12 448 PHE A CA 1
ATOM 3351 C C . PHE A 1 448 ? 37.031 -19.516 -21.188 1 96.12 448 PHE A C 1
ATOM 3353 O O . PHE A 1 448 ? 35.906 -19.828 -20.781 1 96.12 448 PHE A O 1
ATOM 3360 N N . VAL A 1 449 ? 38.062 -20.062 -20.688 1 95.19 449 VAL A N 1
ATOM 3361 C CA . VAL A 1 449 ? 38.125 -20.75 -19.391 1 95.19 449 VAL A CA 1
ATOM 3362 C C . VAL A 1 449 ? 38.719 -19.797 -18.328 1 95.19 449 VAL A C 1
ATOM 3364 O O . VAL A 1 449 ? 39.812 -19.266 -18.5 1 95.19 449 VAL A O 1
ATOM 3367 N N . VAL A 1 450 ? 37.906 -19.562 -17.406 1 93.62 450 VAL A N 1
ATOM 3368 C CA . VAL A 1 450 ? 38.312 -18.641 -16.344 1 93.62 450 VAL A CA 1
ATOM 3369 C C . VAL A 1 450 ? 38.719 -19.438 -15.102 1 93.62 450 VAL A C 1
ATOM 3371 O O . VAL A 1 450 ? 37.875 -20.109 -14.5 1 93.62 450 VAL A O 1
ATOM 3374 N N . ARG A 1 451 ? 39.938 -19.312 -14.672 1 89.5 451 ARG A N 1
ATOM 3375 C CA . ARG A 1 451 ? 40.406 -20.016 -13.492 1 89.5 451 ARG A CA 1
ATOM 3376 C C . ARG A 1 451 ? 39.969 -19.328 -12.211 1 89.5 451 ARG A C 1
ATOM 3378 O O . ARG A 1 451 ? 39.375 -18.234 -12.25 1 89.5 451 ARG A O 1
ATOM 3385 N N . SER A 1 452 ? 40.188 -19.984 -11.109 1 84.88 452 SER A N 1
ATOM 3386 C CA . SER A 1 452 ? 39.719 -19.5 -9.812 1 84.88 452 SER A CA 1
ATOM 3387 C C . SER A 1 452 ? 40.438 -18.188 -9.438 1 84.88 452 SER A C 1
ATOM 3389 O O . SER A 1 452 ? 39.906 -17.391 -8.664 1 84.88 452 SER A O 1
ATOM 3391 N N . ASP A 1 453 ? 41.562 -17.953 -10.031 1 81.81 453 ASP A N 1
ATOM 3392 C CA . ASP A 1 453 ? 42.312 -16.75 -9.727 1 81.81 453 ASP A CA 1
ATOM 3393 C C . ASP A 1 453 ? 41.875 -15.586 -10.609 1 81.81 453 ASP A C 1
ATOM 3395 O O . ASP A 1 453 ? 42.375 -14.461 -10.445 1 81.81 453 ASP A O 1
ATOM 3399 N N . GLY A 1 454 ? 41 -15.844 -11.547 1 83.31 454 GLY A N 1
ATOM 3400 C CA . GLY A 1 454 ? 40.469 -14.773 -12.375 1 83.31 454 GLY A CA 1
ATOM 3401 C C . GLY A 1 454 ? 41.125 -14.727 -13.758 1 83.31 454 GLY A C 1
ATOM 3402 O O . GLY A 1 454 ? 40.656 -13.984 -14.625 1 83.31 454 GLY A O 1
ATOM 3403 N N . GLU A 1 455 ? 42.094 -15.516 -13.977 1 87.31 455 GLU A N 1
ATOM 3404 C CA . GLU A 1 455 ? 42.781 -15.516 -15.266 1 87.31 455 GLU A CA 1
ATOM 3405 C C . GLU A 1 455 ? 41.938 -16.234 -16.328 1 87.31 455 GLU A C 1
ATOM 3407 O O . GLU A 1 455 ? 41.469 -17.344 -16.109 1 87.31 455 GLU A O 1
ATOM 3412 N N . ALA A 1 456 ? 41.812 -15.578 -17.438 1 93.06 456 ALA A N 1
ATOM 3413 C CA . ALA A 1 456 ? 41 -16.109 -18.531 1 93.06 456 ALA A CA 1
ATOM 3414 C C . ALA A 1 456 ? 41.875 -16.562 -19.703 1 93.06 456 ALA A C 1
ATOM 3416 O O . ALA A 1 456 ? 42.75 -15.836 -20.125 1 93.06 456 ALA A O 1
ATOM 3417 N N . THR A 1 457 ? 41.656 -17.75 -20.078 1 92.88 457 THR A N 1
ATOM 3418 C CA . THR A 1 457 ? 42.344 -18.281 -21.266 1 92.88 457 THR A CA 1
ATOM 3419 C C . THR A 1 457 ? 41.344 -18.5 -22.391 1 92.88 457 THR A C 1
ATOM 3421 O O . THR A 1 457 ? 40.312 -19.188 -22.234 1 92.88 457 THR A O 1
ATOM 3424 N N . ARG A 1 458 ? 41.656 -17.938 -23.547 1 95.44 458 ARG A N 1
ATOM 3425 C CA . ARG A 1 458 ? 40.75 -18.062 -24.688 1 95.44 458 ARG A CA 1
ATOM 3426 C C . ARG A 1 458 ? 40.906 -19.422 -25.359 1 95.44 458 ARG A C 1
ATOM 3428 O O . ARG A 1 458 ? 42 -19.844 -25.688 1 95.44 458 ARG A O 1
ATOM 3435 N N . LEU A 1 459 ? 39.844 -20.047 -25.594 1 94.44 459 LEU A N 1
ATOM 3436 C CA . LEU A 1 459 ? 39.844 -21.359 -26.25 1 94.44 459 LEU A CA 1
ATOM 3437 C C . LEU A 1 459 ? 39.594 -21.219 -27.75 1 94.44 459 LEU A C 1
ATOM 3439 O O . LEU A 1 459 ? 40.188 -21.938 -28.547 1 94.44 459 LEU A O 1
ATOM 3443 N N . LYS A 1 460 ? 38.625 -20.422 -28.016 1 94.88 460 LYS A N 1
ATOM 3444 C CA . LYS A 1 460 ? 38.25 -20.266 -29.406 1 94.88 460 LYS A CA 1
ATOM 3445 C C . LYS A 1 460 ? 37.594 -18.906 -29.641 1 94.88 460 LYS A C 1
ATOM 3447 O O . LYS A 1 460 ? 36.969 -18.344 -28.734 1 94.88 460 LYS A O 1
ATOM 3452 N N . GLU A 1 461 ? 37.781 -18.344 -30.797 1 95.25 461 GLU A N 1
ATOM 3453 C CA . GLU A 1 461 ? 37.156 -17.109 -31.266 1 95.25 461 GLU A CA 1
ATOM 3454 C C . GLU A 1 461 ? 36.688 -17.25 -32.719 1 95.25 461 GLU A C 1
ATOM 3456 O O . GLU A 1 461 ? 37.406 -17.766 -33.562 1 95.25 461 GLU A O 1
ATOM 3461 N N . VAL A 1 462 ? 35.469 -16.938 -32.938 1 95.38 462 VAL A N 1
ATOM 3462 C CA . VAL A 1 462 ? 34.938 -16.969 -34.281 1 95.38 462 VAL A CA 1
ATOM 3463 C C . VAL A 1 462 ? 34.219 -15.648 -34.594 1 95.38 462 VAL A C 1
ATOM 3465 O O . VAL A 1 462 ? 33.562 -15.07 -33.719 1 95.38 462 VAL A O 1
ATOM 3468 N N . GLN A 1 463 ? 34.406 -15.164 -35.844 1 94.31 463 GLN A N 1
ATOM 3469 C CA . GLN A 1 463 ? 33.781 -13.891 -36.25 1 94.31 463 GLN A CA 1
ATOM 3470 C C . GLN A 1 463 ? 32.656 -14.117 -37.219 1 94.31 463 GLN A C 1
ATOM 3472 O O . GLN A 1 463 ? 32.594 -15.156 -37.875 1 94.31 463 GLN A O 1
ATOM 3477 N N . ARG A 1 464 ? 31.75 -13.172 -37.188 1 94.12 464 ARG A N 1
ATOM 3478 C CA . ARG A 1 464 ? 30.703 -13.016 -38.188 1 94.12 464 ARG A CA 1
ATOM 3479 C C . ARG A 1 464 ? 29.781 -14.234 -38.219 1 94.12 464 ARG A C 1
ATOM 3481 O O . ARG A 1 464 ? 29.531 -14.805 -39.281 1 94.12 464 ARG A O 1
ATOM 3488 N N . VAL A 1 465 ? 29.375 -14.68 -37.094 1 95.19 465 VAL A N 1
ATOM 3489 C CA . VAL A 1 465 ? 28.438 -15.797 -36.969 1 95.19 465 VAL A CA 1
ATOM 3490 C C . VAL A 1 465 ? 27 -15.258 -36.875 1 95.19 465 VAL A C 1
ATOM 3492 O O . VAL A 1 465 ? 26.75 -14.273 -36.188 1 95.19 465 VAL A O 1
ATOM 3495 N N . PRO A 1 466 ? 26.062 -15.859 -37.625 1 94.62 466 PRO A N 1
ATOM 3496 C CA . PRO A 1 466 ? 24.672 -15.43 -37.469 1 94.62 466 PRO A CA 1
ATOM 3497 C C . PRO A 1 466 ? 24.156 -15.672 -36.031 1 94.62 466 PRO A C 1
ATOM 3499 O O . PRO A 1 466 ? 24.375 -16.734 -35.469 1 94.62 466 PRO A O 1
ATOM 3502 N N . LEU A 1 467 ? 23.453 -14.742 -35.5 1 92.06 467 LEU A N 1
ATOM 3503 C CA . LEU A 1 467 ? 22.922 -14.805 -34.156 1 92.06 467 LEU A CA 1
ATOM 3504 C C . LEU A 1 467 ? 21.984 -16 -34 1 92.06 467 LEU A C 1
ATOM 3506 O O . LEU A 1 467 ? 21.922 -16.625 -32.938 1 92.06 467 LEU A O 1
ATOM 3510 N N . ALA A 1 468 ? 21.234 -16.359 -35.031 1 90.06 468 ALA A N 1
ATOM 3511 C CA . ALA A 1 468 ? 20.25 -17.422 -35 1 90.06 468 ALA A CA 1
ATOM 3512 C C . ALA A 1 468 ? 20.906 -18.797 -34.844 1 90.06 468 ALA A C 1
ATOM 3514 O O . ALA A 1 468 ? 20.281 -19.75 -34.375 1 90.06 468 ALA A O 1
ATOM 3515 N N . ASP A 1 469 ? 22.188 -18.906 -35.188 1 92.12 469 ASP A N 1
ATOM 3516 C CA . ASP A 1 469 ? 22.875 -20.203 -35.219 1 92.12 469 ASP A CA 1
ATOM 3517 C C . ASP A 1 469 ? 23.906 -20.281 -34.094 1 92.12 469 ASP A C 1
ATOM 3519 O O . ASP A 1 469 ? 24.797 -21.141 -34.125 1 92.12 469 ASP A O 1
ATOM 3523 N N . LEU A 1 470 ? 23.828 -19.438 -33.188 1 93.31 470 LEU A N 1
ATOM 3524 C CA . LEU A 1 470 ? 24.859 -19.312 -32.156 1 93.31 470 LEU A CA 1
ATOM 3525 C C . LEU A 1 470 ? 25 -20.625 -31.375 1 93.31 470 LEU A C 1
ATOM 3527 O O . LEU A 1 470 ? 26.125 -21.062 -31.094 1 93.31 470 LEU A O 1
ATOM 3531 N N . SER A 1 471 ? 23.891 -21.234 -30.984 1 93.06 471 SER A N 1
ATOM 3532 C CA . SER A 1 471 ? 23.938 -22.453 -30.172 1 93.06 471 SER A CA 1
ATOM 3533 C C . SER A 1 471 ? 24.688 -23.562 -30.906 1 93.06 471 SER A C 1
ATOM 3535 O O . SER A 1 471 ? 25.484 -24.281 -30.297 1 93.06 471 SER A O 1
ATOM 3537 N N . ALA A 1 472 ? 24.422 -23.672 -32.125 1 92.44 472 ALA A N 1
ATOM 3538 C CA . ALA A 1 472 ? 25.078 -24.703 -32.938 1 92.44 472 ALA A CA 1
ATOM 3539 C C . ALA A 1 472 ? 26.578 -24.438 -33.062 1 92.44 472 ALA A C 1
ATOM 3541 O O . ALA A 1 472 ? 27.375 -25.359 -32.938 1 92.44 472 ALA A O 1
ATOM 3542 N N . HIS A 1 473 ? 26.969 -23.188 -33.281 1 93.75 473 HIS A N 1
ATOM 3543 C CA . HIS A 1 473 ? 28.375 -22.812 -33.469 1 93.75 473 HIS A CA 1
ATOM 3544 C C . HIS A 1 473 ? 29.156 -22.891 -32.188 1 93.75 473 HIS A C 1
ATOM 3546 O O . HIS A 1 473 ? 30.359 -23.156 -32.188 1 93.75 473 HIS A O 1
ATOM 3552 N N . LEU A 1 474 ? 28.484 -22.734 -31.094 1 95.19 474 LEU A N 1
ATOM 3553 C CA . LEU A 1 474 ? 29.172 -22.672 -29.797 1 95.19 474 LEU A CA 1
ATOM 3554 C C . LEU A 1 474 ? 29.172 -24.031 -29.125 1 95.19 474 LEU A C 1
ATOM 3556 O O . LEU A 1 474 ? 29.812 -24.219 -28.094 1 95.19 474 LEU A O 1
ATOM 3560 N N . SER A 1 475 ? 28.5 -25.031 -29.656 1 94.44 475 SER A N 1
ATOM 3561 C CA . SER A 1 475 ? 28.312 -26.328 -29.016 1 94.44 475 SER A CA 1
ATOM 3562 C C . SER A 1 475 ? 29.641 -27.016 -28.719 1 94.44 475 SER A C 1
ATOM 3564 O O . SER A 1 475 ? 29.938 -27.344 -27.562 1 94.44 475 SER A O 1
ATOM 3566 N N . ALA A 1 476 ? 30.469 -27.141 -29.688 1 92 476 ALA A N 1
ATOM 3567 C CA . ALA A 1 476 ? 31.719 -27.859 -29.547 1 92 476 ALA A CA 1
ATOM 3568 C C . ALA A 1 476 ? 32.688 -27.109 -28.625 1 92 476 ALA A C 1
ATOM 3570 O O . ALA A 1 476 ? 33.25 -27.688 -27.703 1 92 476 ALA A O 1
ATOM 3571 N N . PRO A 1 477 ? 32.875 -25.812 -28.859 1 94.19 477 PRO A N 1
ATOM 3572 C CA . PRO A 1 477 ? 33.781 -25.078 -27.953 1 94.19 477 PRO A CA 1
ATOM 3573 C C . PRO A 1 477 ? 33.312 -25.109 -26.5 1 94.19 477 PRO A C 1
ATOM 3575 O O . PRO A 1 477 ? 34.125 -25.188 -25.594 1 94.19 477 PRO A O 1
ATOM 3578 N N . LEU A 1 478 ? 32.062 -24.984 -26.266 1 96.06 478 LEU A N 1
ATOM 3579 C CA . LEU A 1 478 ? 31.547 -25.016 -24.906 1 96.06 478 LEU A CA 1
ATOM 3580 C C . LEU A 1 478 ? 31.75 -26.375 -24.25 1 96.06 478 LEU A C 1
ATOM 3582 O O . LEU A 1 478 ? 32.125 -26.469 -23.078 1 96.06 478 LEU A O 1
ATOM 3586 N N . LYS A 1 479 ? 31.484 -27.453 -25.031 1 92.75 479 LYS A N 1
ATOM 3587 C CA . LYS A 1 479 ? 31.719 -28.781 -24.5 1 92.75 479 LYS A CA 1
ATOM 3588 C C . LYS A 1 479 ? 33.156 -28.953 -24.062 1 92.75 479 LYS A C 1
ATOM 3590 O O . LYS A 1 479 ? 33.438 -29.562 -23.016 1 92.75 479 LYS A O 1
ATOM 3595 N N . GLU A 1 480 ? 34.031 -28.422 -24.906 1 91.44 480 GLU A N 1
ATOM 3596 C CA . GLU A 1 480 ? 35.469 -28.5 -24.547 1 91.44 480 GLU A CA 1
ATOM 3597 C C . GLU A 1 480 ? 35.75 -27.672 -23.297 1 91.44 480 GLU A C 1
ATOM 3599 O O . GLU A 1 480 ? 36.5 -28.125 -22.422 1 91.44 480 GLU A O 1
ATOM 3604 N N . ALA A 1 481 ? 35.25 -26.516 -23.266 1 94.88 481 ALA A N 1
ATOM 3605 C CA . ALA A 1 481 ? 35.469 -25.672 -22.094 1 94.88 481 ALA A CA 1
ATOM 3606 C C . ALA A 1 481 ? 34.938 -26.344 -20.828 1 94.88 481 ALA A C 1
ATOM 3608 O O . ALA A 1 481 ? 35.594 -26.312 -19.781 1 94.88 481 ALA A O 1
ATOM 3609 N N . PHE A 1 482 ? 33.75 -26.938 -20.875 1 94.62 482 PHE A N 1
ATOM 3610 C CA . PHE A 1 482 ? 33.156 -27.609 -19.719 1 94.62 482 PHE A CA 1
ATOM 3611 C C . PHE A 1 482 ? 34 -28.797 -19.281 1 94.62 482 PHE A C 1
ATOM 3613 O O . PHE A 1 482 ? 34.156 -29.062 -18.094 1 94.62 482 PHE A O 1
ATOM 3620 N N . ARG A 1 483 ? 34.531 -29.5 -20.219 1 91 483 ARG A N 1
ATOM 3621 C CA . ARG A 1 483 ? 35.406 -30.625 -19.906 1 91 483 ARG A CA 1
ATOM 3622 C C . ARG A 1 483 ? 36.594 -30.172 -19.062 1 91 483 ARG A C 1
ATOM 3624 O O . ARG A 1 483 ? 37.031 -30.922 -18.203 1 91 483 ARG A O 1
ATOM 3631 N N . GLN A 1 484 ? 37 -28.984 -19.297 1 90.44 484 GLN A N 1
ATOM 3632 C CA . GLN A 1 484 ? 38.188 -28.453 -18.609 1 90.44 484 GLN A CA 1
ATOM 3633 C C . GLN A 1 484 ? 37.812 -27.922 -17.234 1 90.44 484 GLN A C 1
ATOM 3635 O O . GLN A 1 484 ? 38.656 -27.844 -16.328 1 90.44 484 GLN A O 1
ATOM 3640 N N . CYS A 1 485 ? 36.594 -27.547 -17.125 1 91.81 485 CYS A N 1
ATOM 3641 C CA . CYS A 1 485 ? 36.25 -26.781 -15.922 1 91.81 485 CYS A CA 1
ATOM 3642 C C . CYS A 1 485 ? 35.344 -27.594 -14.992 1 91.81 485 CYS A C 1
ATOM 3644 O O . CYS A 1 485 ? 35.312 -27.344 -13.789 1 91.81 485 CYS A O 1
ATOM 3646 N N . ASP A 1 486 ? 34.625 -28.5 -15.469 1 90.69 486 ASP A N 1
ATOM 3647 C CA . ASP A 1 486 ? 33.625 -29.234 -14.672 1 90.69 486 ASP A CA 1
ATOM 3648 C C . ASP A 1 486 ? 34.312 -30.125 -13.648 1 90.69 486 ASP A C 1
ATOM 3650 O O . ASP A 1 486 ? 35.406 -30.672 -13.914 1 90.69 486 ASP A O 1
ATOM 3654 N N . THR A 1 487 ? 33.781 -30.188 -12.523 1 86.31 487 THR A N 1
ATOM 3655 C CA . THR A 1 487 ? 34.156 -31.172 -11.508 1 86.31 487 THR A CA 1
ATOM 3656 C C . THR A 1 487 ? 32.969 -32.062 -11.18 1 86.31 487 THR A C 1
ATOM 3658 O O . THR A 1 487 ? 31.797 -31.688 -11.344 1 86.31 487 THR A O 1
ATOM 3661 N N . PRO A 1 488 ? 33.281 -33.312 -10.898 1 82.5 488 PRO A N 1
ATOM 3662 C CA . PRO A 1 488 ? 32.188 -34.25 -10.625 1 82.5 488 PRO A CA 1
ATOM 3663 C C . PRO A 1 488 ? 31.203 -33.688 -9.586 1 82.5 488 PRO A C 1
ATOM 3665 O O . PRO A 1 488 ? 31.609 -33.344 -8.484 1 82.5 488 PRO A O 1
ATOM 3668 N N . GLY A 1 489 ? 29.969 -33.625 -9.938 1 82.62 489 GLY A N 1
ATOM 3669 C CA . GLY A 1 489 ? 28.906 -33.156 -9.055 1 82.62 489 GLY A CA 1
ATOM 3670 C C . GLY A 1 489 ? 28.766 -31.656 -8.992 1 82.62 489 GLY A C 1
ATOM 3671 O O . GLY A 1 489 ? 27.844 -31.141 -8.367 1 82.62 489 GLY A O 1
ATOM 3672 N N . ARG A 1 490 ? 29.719 -31.031 -9.656 1 87.19 490 ARG A N 1
ATOM 3673 C CA . ARG A 1 490 ? 29.703 -29.578 -9.602 1 87.19 490 ARG A CA 1
ATOM 3674 C C . ARG A 1 490 ? 30 -28.969 -10.977 1 87.19 490 ARG A C 1
ATOM 3676 O O . ARG A 1 490 ? 31.125 -28.547 -11.242 1 87.19 490 ARG A O 1
ATOM 3683 N N . PRO A 1 491 ? 29.062 -28.844 -11.711 1 92.56 491 PRO A N 1
ATOM 3684 C CA . PRO A 1 491 ? 29.266 -28.203 -13.016 1 92.56 491 PRO A CA 1
ATOM 3685 C C . PRO A 1 491 ? 29.688 -26.734 -12.898 1 92.56 491 PRO A C 1
ATOM 3687 O O . PRO A 1 491 ? 29.203 -26.031 -12.016 1 92.56 491 PRO A O 1
ATOM 3690 N N . ALA A 1 492 ? 30.578 -26.344 -13.781 1 94.44 492 ALA A N 1
ATOM 3691 C CA . ALA A 1 492 ? 31.094 -24.984 -13.773 1 94.44 492 ALA A CA 1
ATOM 3692 C C . ALA A 1 492 ? 30 -23.984 -14.195 1 94.44 492 ALA A C 1
ATOM 3694 O O . ALA A 1 492 ? 29.172 -24.312 -15.047 1 94.44 492 ALA A O 1
ATOM 3695 N N . VAL A 1 493 ? 30.109 -22.828 -13.617 1 96.19 493 VAL A N 1
ATOM 3696 C CA . VAL A 1 493 ? 29.188 -21.75 -13.984 1 96.19 493 VAL A CA 1
ATOM 3697 C C . VAL A 1 493 ? 29.5 -21.281 -15.398 1 96.19 493 VAL A C 1
ATOM 3699 O O . VAL A 1 493 ? 30.656 -21.141 -15.781 1 96.19 493 VAL A O 1
ATOM 3702 N N . LEU A 1 494 ? 28.516 -21.109 -16.188 1 97.38 494 LEU A N 1
ATOM 3703 C CA . LEU A 1 494 ? 28.641 -20.469 -17.484 1 97.38 494 LEU A CA 1
ATOM 3704 C C . LEU A 1 494 ? 28.297 -19 -17.406 1 97.38 494 LEU A C 1
ATOM 3706 O O . LEU A 1 494 ? 27.172 -18.625 -17.094 1 97.38 494 LEU A O 1
ATOM 3710 N N . GLN A 1 495 ? 29.234 -18.156 -17.656 1 97.12 495 GLN A N 1
ATOM 3711 C CA . GLN A 1 495 ? 29.031 -16.719 -17.75 1 97.12 495 GLN A CA 1
ATOM 3712 C C . GLN A 1 495 ? 28.922 -16.266 -19.188 1 97.12 495 GLN A C 1
ATOM 3714 O O . GLN A 1 495 ? 29.781 -16.562 -20.016 1 97.12 495 GLN A O 1
ATOM 3719 N N . VAL A 1 496 ? 27.844 -15.617 -19.484 1 97.56 496 VAL A N 1
ATOM 3720 C CA . VAL A 1 496 ? 27.609 -15.117 -20.828 1 97.56 496 VAL A CA 1
ATOM 3721 C C . VAL A 1 496 ? 27.672 -13.594 -20.828 1 97.56 496 VAL A C 1
ATOM 3723 O O . VAL A 1 496 ? 26.797 -12.922 -20.281 1 97.56 496 VAL A O 1
ATOM 3726 N N . ALA A 1 497 ? 28.672 -13.062 -21.422 1 96.56 497 ALA A N 1
ATOM 3727 C CA . ALA A 1 497 ? 28.844 -11.617 -21.516 1 96.56 497 ALA A CA 1
ATOM 3728 C C . ALA A 1 497 ? 28.391 -11.094 -22.875 1 96.56 497 ALA A C 1
ATOM 3730 O O . ALA A 1 497 ? 28.891 -11.516 -23.906 1 96.56 497 ALA A O 1
ATOM 3731 N N . THR A 1 498 ? 27.438 -10.273 -22.844 1 94.12 498 THR A N 1
ATOM 3732 C CA . THR A 1 498 ? 26.922 -9.68 -24.062 1 94.12 498 THR A CA 1
ATOM 3733 C C . THR A 1 498 ? 26.562 -8.211 -23.844 1 94.12 498 THR A C 1
ATOM 3735 O O . THR A 1 498 ? 26.562 -7.73 -22.703 1 94.12 498 THR A O 1
ATOM 3738 N N . GLU A 1 499 ? 26.359 -7.508 -24.969 1 90.25 499 GLU A N 1
ATOM 3739 C CA . GLU A 1 499 ? 25.859 -6.137 -24.875 1 90.25 499 GLU A CA 1
ATOM 3740 C C . GLU A 1 499 ? 24.422 -6.102 -24.375 1 90.25 499 GLU A C 1
ATOM 3742 O O . GLU A 1 499 ? 23.719 -7.113 -24.438 1 90.25 499 GLU A O 1
ATOM 3747 N N . ALA A 1 500 ? 24.062 -4.941 -23.938 1 87.44 500 ALA A N 1
ATOM 3748 C CA . ALA A 1 500 ? 22.75 -4.77 -23.328 1 87.44 500 ALA A CA 1
ATOM 3749 C C . ALA A 1 500 ? 21.641 -5.211 -24.281 1 87.44 500 ALA A C 1
ATOM 3751 O O . ALA A 1 500 ? 20.625 -5.773 -23.844 1 87.44 500 ALA A O 1
ATOM 3752 N N . SER A 1 501 ? 21.781 -5.02 -25.531 1 83.38 501 SER A N 1
ATOM 3753 C CA . SER A 1 501 ? 20.75 -5.316 -26.516 1 83.38 501 SER A CA 1
ATOM 3754 C C . SER A 1 501 ? 20.562 -6.82 -26.688 1 83.38 501 SER A C 1
ATOM 3756 O O . SER A 1 501 ? 19.547 -7.27 -27.219 1 83.38 501 SER A O 1
ATOM 3758 N N . LEU A 1 502 ? 21.484 -7.641 -26.219 1 88.38 502 LEU A N 1
ATOM 3759 C CA . LEU A 1 502 ? 21.422 -9.086 -26.391 1 88.38 502 LEU A CA 1
ATOM 3760 C C . LEU A 1 502 ? 21.219 -9.797 -25.062 1 88.38 502 LEU A C 1
ATOM 3762 O O . LEU A 1 502 ? 21.312 -11.023 -24.984 1 88.38 502 LEU A O 1
ATOM 3766 N N . LEU A 1 503 ? 20.938 -9.039 -24.078 1 87.81 503 LEU A N 1
ATOM 3767 C CA . LEU A 1 503 ? 20.766 -9.641 -22.75 1 87.81 503 LEU A CA 1
ATOM 3768 C C . LEU A 1 503 ? 19.531 -10.547 -22.719 1 87.81 503 LEU A C 1
ATOM 3770 O O . LEU A 1 503 ? 19.375 -11.352 -21.812 1 87.81 503 LEU A O 1
ATOM 3774 N N . ALA A 1 504 ? 18.75 -10.5 -23.719 1 83 504 ALA A N 1
ATOM 3775 C CA . ALA A 1 504 ? 17.531 -11.305 -23.797 1 83 504 ALA A CA 1
ATOM 3776 C C . ALA A 1 504 ? 17.828 -12.695 -24.359 1 83 504 ALA A C 1
ATOM 3778 O O . ALA A 1 504 ? 16.938 -13.547 -24.406 1 83 504 ALA A O 1
ATOM 3779 N N . LEU A 1 505 ? 19.016 -12.977 -24.75 1 88.56 505 LEU A N 1
ATOM 3780 C CA . LEU A 1 505 ? 19.375 -14.281 -25.297 1 88.56 505 LEU A CA 1
ATOM 3781 C C . LEU A 1 505 ? 19.094 -15.391 -24.281 1 88.56 505 LEU A C 1
ATOM 3783 O O . LEU A 1 505 ? 19.422 -15.258 -23.094 1 88.56 505 LEU A O 1
ATOM 3787 N N . ASP A 1 506 ? 18.438 -16.453 -24.75 1 91.12 506 ASP A N 1
ATOM 3788 C CA . ASP A 1 506 ? 18.047 -17.531 -23.844 1 91.12 506 ASP A CA 1
ATOM 3789 C C . ASP A 1 506 ? 19.062 -18.672 -23.859 1 91.12 506 ASP A C 1
ATOM 3791 O O . ASP A 1 506 ? 18.703 -19.844 -24.062 1 91.12 506 ASP A O 1
ATOM 3795 N N . VAL A 1 507 ? 20.266 -18.359 -23.469 1 94.88 507 VAL A N 1
ATOM 3796 C CA . VAL A 1 507 ? 21.375 -19.312 -23.5 1 94.88 507 VAL A CA 1
ATOM 3797 C C . VAL A 1 507 ? 21.047 -20.484 -22.578 1 94.88 507 VAL A C 1
ATOM 3799 O O . VAL A 1 507 ? 21.4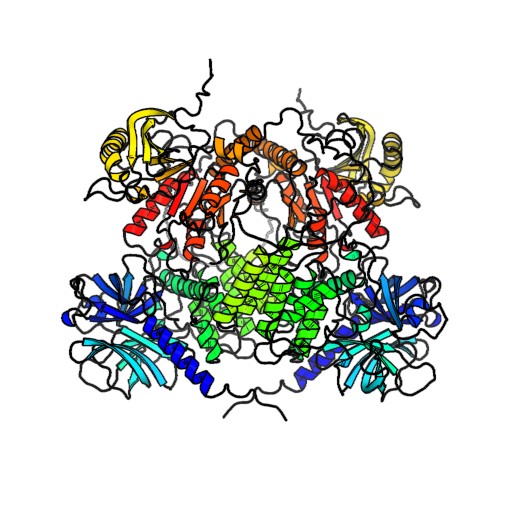38 -21.625 -22.859 1 94.88 507 VAL A O 1
ATOM 3802 N N . ASP A 1 508 ? 20.359 -20.25 -21.547 1 94.81 508 ASP A N 1
ATOM 3803 C CA . ASP A 1 508 ? 20.016 -21.297 -20.578 1 94.81 508 ASP A CA 1
ATOM 3804 C C . ASP A 1 508 ? 19.125 -22.359 -21.219 1 94.81 508 ASP A C 1
ATOM 3806 O O . ASP A 1 508 ? 19.016 -23.469 -20.719 1 94.81 508 ASP A O 1
ATOM 3810 N N . GLU A 1 509 ? 18.5 -22.062 -22.328 1 93.56 509 GLU A N 1
ATOM 3811 C CA . GLU A 1 509 ? 17.578 -22.984 -23 1 93.56 509 GLU A CA 1
ATOM 3812 C C . GLU A 1 509 ? 18.281 -23.797 -24.078 1 93.56 509 GLU A C 1
ATOM 3814 O O . GLU A 1 509 ? 17.703 -24.703 -24.672 1 93.56 509 GLU A O 1
ATOM 3819 N N . TRP A 1 510 ? 19.547 -23.516 -24.328 1 94.75 510 TRP A N 1
ATOM 3820 C CA . TRP A 1 510 ? 20.297 -24.188 -25.391 1 94.75 510 TRP A CA 1
ATOM 3821 C C . TRP A 1 510 ? 20.562 -25.641 -25.047 1 94.75 510 TRP A C 1
ATOM 3823 O O . TRP A 1 510 ? 20.781 -25.969 -23.875 1 94.75 510 TRP A O 1
ATOM 3833 N N . ARG A 1 511 ? 20.5 -26.438 -26.062 1 93.56 511 ARG A N 1
ATOM 3834 C CA . ARG A 1 511 ? 20.969 -27.812 -26.016 1 93.56 511 ARG A CA 1
ATOM 3835 C C . ARG A 1 511 ? 22.188 -28.016 -26.891 1 93.56 511 ARG A C 1
ATOM 3837 O O . ARG A 1 511 ? 22.172 -27.672 -28.078 1 93.56 511 ARG A O 1
ATOM 3844 N N . LEU A 1 512 ? 23.297 -28.453 -26.297 1 91.44 512 LEU A N 1
ATOM 3845 C CA . LEU A 1 512 ? 24.531 -28.594 -27.047 1 91.44 512 LEU A CA 1
ATOM 3846 C C . LEU A 1 512 ? 24.516 -29.859 -27.906 1 91.44 512 LEU A C 1
ATOM 3848 O O . LEU A 1 512 ? 25.328 -30 -28.812 1 91.44 512 LEU A O 1
ATOM 3852 N N . GLY A 1 513 ? 23.625 -30.844 -27.578 1 87.69 513 GLY A N 1
ATOM 3853 C CA . GLY A 1 513 ? 23.328 -32.031 -28.344 1 87.69 513 GLY A CA 1
ATOM 3854 C C . GLY A 1 513 ? 21.875 -32.438 -28.281 1 87.69 513 GLY A C 1
ATOM 3855 O O . GLY A 1 513 ? 21.141 -31.984 -27.406 1 87.69 513 GLY A O 1
ATOM 3856 N N . PRO A 1 514 ? 21.484 -33.25 -29.266 1 84.94 514 PRO A N 1
ATOM 3857 C CA . PRO A 1 514 ? 20.078 -33.656 -29.328 1 84.94 514 PRO A CA 1
ATOM 3858 C C . PRO A 1 514 ? 19.625 -34.375 -28.062 1 84.94 514 PRO A C 1
ATOM 3860 O O . PRO A 1 514 ? 18.469 -34.25 -27.672 1 84.94 514 PRO A O 1
ATOM 3863 N N . GLU A 1 515 ? 20.547 -35.094 -27.391 1 86.38 515 GLU A N 1
ATOM 3864 C CA . GLU A 1 515 ? 20.172 -35.844 -26.203 1 86.38 515 GLU A CA 1
ATOM 3865 C C . GLU A 1 515 ? 20.578 -35.125 -24.922 1 86.38 515 GLU A C 1
ATOM 3867 O O . GLU A 1 515 ? 20.312 -35.594 -23.812 1 86.38 515 GLU A O 1
ATOM 3872 N N . ASP A 1 516 ? 21.234 -33.969 -25.109 1 89.25 516 ASP A N 1
ATOM 3873 C CA . ASP A 1 516 ? 21.719 -33.219 -23.953 1 89.25 516 ASP A CA 1
ATOM 3874 C C . ASP A 1 516 ? 20.594 -32.438 -23.281 1 89.25 516 ASP A C 1
ATOM 3876 O O . ASP A 1 516 ? 19.656 -32 -23.953 1 89.25 516 ASP A O 1
ATOM 3880 N N . GLU A 1 517 ? 20.719 -32.312 -22 1 91.69 517 GLU A N 1
ATOM 3881 C CA . GLU A 1 517 ? 19.828 -31.438 -21.266 1 91.69 517 GLU A CA 1
ATOM 3882 C C . GLU A 1 517 ? 20.109 -29.969 -21.578 1 91.69 517 GLU A C 1
ATOM 3884 O O . GLU A 1 517 ? 21.172 -29.641 -22.094 1 91.69 517 GLU A O 1
ATOM 3889 N N . ARG A 1 518 ? 19.172 -29.203 -21.312 1 94.75 518 ARG A N 1
ATOM 3890 C CA . ARG A 1 518 ? 19.359 -27.766 -21.469 1 94.75 518 ARG A CA 1
ATOM 3891 C C . ARG A 1 518 ? 20.484 -27.266 -20.578 1 94.75 518 ARG A C 1
ATOM 3893 O O . ARG A 1 518 ? 20.656 -27.75 -19.453 1 94.75 518 ARG A O 1
ATOM 3900 N N . LEU A 1 519 ? 21.203 -26.281 -21.016 1 95.81 519 LEU A N 1
ATOM 3901 C CA . LEU A 1 519 ? 22.359 -25.75 -20.281 1 95.81 519 LEU A CA 1
ATOM 3902 C C . LEU A 1 519 ? 21.938 -25.266 -18.891 1 95.81 519 LEU A C 1
ATOM 3904 O O . LEU A 1 519 ? 22.641 -25.516 -17.906 1 95.81 519 LEU A O 1
ATOM 3908 N N . GLY A 1 520 ? 20.859 -24.562 -18.859 1 95.69 520 GLY A N 1
ATOM 3909 C CA . GLY A 1 520 ? 20.422 -23.953 -17.609 1 95.69 520 GLY A CA 1
ATOM 3910 C C . GLY A 1 520 ? 20.016 -24.984 -16.562 1 95.69 520 GLY A C 1
ATOM 3911 O O . GLY A 1 520 ? 19.953 -24.672 -15.367 1 95.69 520 GLY A O 1
ATOM 3912 N N . THR A 1 521 ? 19.609 -26.156 -16.938 1 94.94 521 THR A N 1
ATOM 3913 C CA . THR A 1 521 ? 19.25 -27.234 -16.016 1 94.94 521 THR A CA 1
ATOM 3914 C C . THR A 1 521 ? 20.5 -27.969 -15.539 1 94.94 521 THR A C 1
ATOM 3916 O O . THR A 1 521 ? 20.516 -28.5 -14.43 1 94.94 521 THR A O 1
ATOM 3919 N N . GLN A 1 522 ? 21.5 -27.953 -16.312 1 94.06 522 GLN A N 1
ATOM 3920 C CA . GLN A 1 522 ? 22.719 -28.703 -16.031 1 94.06 522 GLN A CA 1
ATOM 3921 C C . GLN A 1 522 ? 23.656 -27.906 -15.125 1 94.06 522 GLN A C 1
ATOM 3923 O O . GLN A 1 522 ? 24.391 -28.469 -14.328 1 94.06 522 GLN A O 1
ATOM 3928 N N . ARG A 1 523 ? 23.656 -26.625 -15.344 1 95.5 523 ARG A N 1
ATOM 3929 C CA . ARG A 1 523 ? 24.625 -25.781 -14.672 1 95.5 523 ARG A CA 1
ATOM 3930 C C . ARG A 1 523 ? 24.094 -24.359 -14.492 1 95.5 523 ARG A C 1
ATOM 3932 O O . ARG A 1 523 ? 23.109 -23.984 -15.148 1 95.5 523 ARG A O 1
ATOM 3939 N N . PRO A 1 524 ? 24.688 -23.594 -13.539 1 96.5 524 PRO A N 1
ATOM 3940 C CA . PRO A 1 524 ? 24.312 -22.172 -13.453 1 96.5 524 PRO A CA 1
ATOM 3941 C C . PRO A 1 524 ? 24.719 -21.391 -14.695 1 96.5 524 PRO A C 1
ATOM 3943 O O . PRO A 1 524 ? 25.828 -21.531 -15.195 1 96.5 524 PRO A O 1
ATOM 3946 N N . VAL A 1 525 ? 23.812 -20.656 -15.234 1 97.44 525 VAL A N 1
ATOM 3947 C CA . VAL A 1 525 ? 24.047 -19.766 -16.375 1 97.44 525 VAL A CA 1
ATOM 3948 C C . VAL A 1 525 ? 23.734 -18.328 -15.961 1 97.44 525 VAL A C 1
ATOM 3950 O O . VAL A 1 525 ? 22.609 -18.016 -15.578 1 97.44 525 VAL A O 1
ATOM 3953 N N . VAL A 1 526 ? 24.703 -17.469 -16.031 1 97.19 526 VAL A N 1
ATOM 3954 C CA . VAL A 1 526 ? 24.516 -16.078 -15.633 1 97.19 526 VAL A CA 1
ATOM 3955 C C . VAL A 1 526 ? 24.906 -15.156 -16.781 1 97.19 526 VAL A C 1
ATOM 3957 O O . VAL A 1 526 ? 25.75 -15.508 -17.609 1 97.19 526 VAL A O 1
ATOM 3960 N N . LEU A 1 527 ? 24.297 -14.016 -16.812 1 96.38 527 LEU A N 1
ATOM 3961 C CA . LEU A 1 527 ? 24.562 -13.023 -17.859 1 96.38 527 LEU A CA 1
ATOM 3962 C C . LEU A 1 527 ? 25.391 -11.867 -17.312 1 96.38 527 LEU A C 1
ATOM 3964 O O . LEU A 1 527 ? 25.281 -11.523 -16.125 1 96.38 527 LEU A O 1
ATOM 3968 N N . ARG A 1 528 ? 26.25 -11.367 -18.078 1 96.06 528 ARG A N 1
ATOM 3969 C CA . ARG A 1 528 ? 27.047 -10.172 -17.812 1 96.06 528 ARG A CA 1
ATOM 3970 C C . ARG A 1 528 ? 26.891 -9.148 -18.922 1 96.06 528 ARG A C 1
ATOM 3972 O O . ARG A 1 528 ? 26.594 -9.5 -20.062 1 96.06 528 ARG A O 1
ATOM 3979 N N . CYS A 1 529 ? 27.062 -7.926 -18.578 1 93.56 529 CYS A N 1
ATOM 3980 C CA . CYS A 1 529 ? 26.938 -6.855 -19.562 1 93.56 529 CYS A CA 1
ATOM 3981 C C . CYS A 1 529 ? 28.297 -6.375 -20.031 1 93.56 529 CYS A C 1
ATOM 3983 O O . CYS A 1 529 ? 29.016 -5.715 -19.281 1 93.56 529 CYS A O 1
ATOM 3985 N N . SER A 1 530 ? 28.562 -6.547 -21.25 1 91.56 530 SER A N 1
ATOM 3986 C CA . SER A 1 530 ? 29.906 -6.262 -21.766 1 91.56 530 SER A CA 1
ATOM 3987 C C . SER A 1 530 ? 30.094 -4.77 -22.016 1 91.56 530 SER A C 1
ATOM 3989 O O . SER A 1 530 ? 31.219 -4.27 -22.016 1 91.56 530 SER A O 1
ATOM 3991 N N . ASP A 1 531 ? 29.031 -4.078 -22.266 1 86.75 531 ASP A N 1
ATOM 3992 C CA . ASP A 1 531 ? 29.156 -2.656 -22.578 1 86.75 531 ASP A CA 1
ATOM 3993 C C . ASP A 1 531 ? 28.75 -1.795 -21.375 1 86.75 531 ASP A C 1
ATOM 3995 O O . ASP A 1 531 ? 28.281 -0.667 -21.547 1 86.75 531 ASP A O 1
ATOM 3999 N N . ARG A 1 532 ? 28.859 -2.324 -20.219 1 85.88 532 ARG A N 1
ATOM 4000 C CA . ARG A 1 532 ? 28.422 -1.631 -19 1 85.88 532 ARG A CA 1
ATOM 4001 C C . ARG A 1 532 ? 29.125 -0.283 -18.859 1 85.88 532 ARG A C 1
ATOM 4003 O O . ARG A 1 532 ? 28.484 0.716 -18.516 1 85.88 532 ARG A O 1
ATOM 4010 N N . ASP A 1 533 ? 30.406 -0.182 -19.141 1 78.75 533 ASP A N 1
ATOM 4011 C CA . ASP A 1 533 ? 31.156 1.054 -18.984 1 78.75 533 ASP A CA 1
ATOM 4012 C C . ASP A 1 533 ? 30.734 2.1 -20 1 78.75 533 ASP A C 1
ATOM 4014 O O . ASP A 1 533 ? 30.688 3.293 -19.703 1 78.75 533 ASP A O 1
ATOM 4018 N N . GLN A 1 534 ? 30.391 1.621 -21.156 1 76.06 534 GLN A N 1
ATOM 4019 C CA . GLN A 1 534 ? 29.906 2.521 -22.203 1 76.06 534 GLN A CA 1
ATOM 4020 C C . GLN A 1 534 ? 28.531 3.076 -21.859 1 76.06 534 GLN A C 1
ATOM 4022 O O . GLN A 1 534 ? 28.234 4.242 -22.125 1 76.06 534 GLN A O 1
ATOM 4027 N N . LEU A 1 535 ? 27.734 2.283 -21.297 1 73.19 535 LEU A N 1
ATOM 4028 C CA . LEU A 1 535 ? 26.391 2.684 -20.906 1 73.19 535 LEU A CA 1
ATOM 4029 C C . LEU A 1 535 ? 26.422 3.746 -19.812 1 73.19 535 LEU A C 1
ATOM 4031 O O . LEU A 1 535 ? 25.578 4.645 -19.781 1 73.19 535 LEU A O 1
ATOM 4035 N N . THR A 1 536 ? 27.25 3.68 -18.953 1 67.12 536 THR A N 1
ATOM 4036 C CA . THR A 1 536 ? 27.344 4.617 -17.844 1 67.12 536 THR A CA 1
ATOM 4037 C C . THR A 1 536 ? 27.859 5.973 -18.328 1 67.12 536 THR A C 1
ATOM 4039 O O . THR A 1 536 ? 27.5 7.012 -17.766 1 67.12 536 THR A O 1
ATOM 4042 N N . GLU A 1 537 ? 28.656 6.02 -19.422 1 56.56 537 GLU A N 1
ATOM 4043 C CA . GLU A 1 537 ? 29.188 7.258 -19.969 1 56.56 537 GLU A CA 1
ATOM 4044 C C . GLU A 1 537 ? 28.125 8 -20.781 1 56.56 537 GLU A C 1
ATOM 4046 O O . GLU A 1 537 ? 28.031 9.227 -20.703 1 56.56 537 GLU A O 1
ATOM 4051 N N . ASN A 1 538 ? 27.391 7.324 -21.672 1 49.66 538 ASN A N 1
ATOM 4052 C CA . ASN A 1 538 ? 26.469 7.914 -22.641 1 49.66 538 ASN A CA 1
ATOM 4053 C C . ASN A 1 538 ? 25.156 8.344 -21.984 1 49.66 538 ASN A C 1
ATOM 4055 O O . ASN A 1 538 ? 24.281 8.898 -22.641 1 49.66 538 ASN A O 1
ATOM 4059 N N . GLY A 1 539 ? 24.859 7.957 -20.969 1 48.72 539 GLY A N 1
ATOM 4060 C CA . GLY A 1 539 ? 23.547 8.242 -20.422 1 48.72 539 GLY A CA 1
ATOM 4061 C C . GLY A 1 539 ? 23.25 9.727 -20.312 1 48.72 539 GLY A C 1
ATOM 4062 O O . GLY A 1 539 ? 22.156 10.125 -19.922 1 48.72 539 GLY A O 1
ATOM 4063 N N . GLU A 1 540 ? 24.281 10.656 -20.375 1 40.25 540 GLU A N 1
ATOM 4064 C CA . GLU A 1 540 ? 23.953 12.078 -20.344 1 40.25 540 GLU A CA 1
ATOM 4065 C C . GLU A 1 540 ? 23.625 12.594 -21.75 1 40.25 540 GLU A C 1
ATOM 4067 O O . GLU A 1 540 ? 23.406 13.789 -21.938 1 40.25 540 GLU A O 1
ATOM 4072 N N . ASN A 1 541 ? 24.047 11.984 -22.844 1 32.81 541 ASN A N 1
ATOM 4073 C CA . ASN A 1 541 ? 23.875 12.734 -24.078 1 32.81 541 ASN A CA 1
ATOM 4074 C C . ASN A 1 541 ? 22.406 12.773 -24.516 1 32.81 541 ASN A C 1
ATOM 4076 O O . ASN A 1 541 ? 21.844 11.742 -24.891 1 32.81 541 ASN A O 1
ATOM 4080 N N . PRO A 1 542 ? 21.672 13.789 -24.266 1 35.62 542 PRO A N 1
ATOM 4081 C CA . PRO A 1 542 ? 20.391 14.086 -24.891 1 35.62 542 PRO A CA 1
ATOM 4082 C C . PRO A 1 542 ? 20.453 14.07 -26.422 1 35.62 542 PRO A C 1
ATOM 4084 O O . PRO A 1 542 ? 19.641 14.719 -27.078 1 35.62 542 PRO A O 1
ATOM 4087 N N . GLU A 1 543 ? 21.219 13.328 -27.109 1 27.66 543 GLU A N 1
ATOM 4088 C CA . GLU A 1 543 ? 21.328 13.562 -28.547 1 27.66 543 GLU A CA 1
ATOM 4089 C C . GLU A 1 543 ? 19.953 13.492 -29.219 1 27.66 543 GLU A C 1
ATOM 4091 O O . GLU A 1 543 ? 19.844 13.617 -30.438 1 27.66 543 GLU A O 1
ATOM 4096 N N . TYR A 1 544 ? 19 12.797 -28.875 1 29.86 544 TYR A N 1
ATOM 4097 C CA . TYR A 1 544 ? 17.953 12.75 -29.891 1 29.86 544 TYR A CA 1
ATOM 4098 C C . TYR A 1 544 ? 17.422 14.148 -30.188 1 29.86 544 TYR A C 1
ATOM 4100 O O . TYR A 1 544 ? 16.469 14.594 -29.547 1 29.86 544 TYR A O 1
ATOM 4108 N N . GLY A 1 545 ? 18.344 15.242 -30.328 1 22.53 545 GLY A N 1
ATOM 4109 C CA . GLY A 1 545 ? 17.859 16.5 -30.891 1 22.53 545 GLY A CA 1
ATOM 4110 C C . GLY A 1 545 ? 17.047 16.297 -32.156 1 22.53 545 GLY A C 1
ATOM 4111 O O . GLY A 1 545 ? 16.844 15.172 -32.625 1 22.53 545 GLY A O 1
ATOM 4112 N N . GLU A 1 546 ? 17.25 17.359 -33.156 1 23.75 546 GLU A N 1
ATOM 4113 C CA . GLU A 1 546 ? 16.594 18.031 -34.281 1 23.75 546 GLU A CA 1
ATOM 4114 C C . GLU A 1 546 ? 16.656 17.172 -35.562 1 23.75 546 GLU A C 1
ATOM 4116 O O . GLU A 1 546 ? 17.75 16.875 -36.062 1 23.75 546 GLU A O 1
ATOM 4121 N N . ASN A 1 547 ? 16 16.094 -35.688 1 21.08 547 ASN A N 1
ATOM 4122 C CA . ASN A 1 547 ? 15.922 15.68 -37.094 1 21.08 547 ASN A CA 1
ATOM 4123 C C . ASN A 1 547 ? 15.586 16.859 -38 1 21.08 547 ASN A C 1
ATOM 4125 O O . ASN A 1 547 ? 14.602 17.578 -37.75 1 21.08 547 ASN A O 1
ATOM 4129 N N . PRO A 1 548 ? 16.562 17.469 -38.812 1 21.06 548 PRO A N 1
ATOM 4130 C CA . PRO A 1 548 ? 16.438 18.5 -39.844 1 21.06 548 PRO A CA 1
ATOM 4131 C C . PRO A 1 548 ? 15.25 18.234 -40.781 1 21.06 548 PRO A C 1
ATOM 4133 O O . PRO A 1 548 ? 14.719 17.125 -40.812 1 21.06 548 PRO A O 1
ATOM 4136 N N . GLU A 1 549 ? 14.734 19.453 -41.375 1 20.03 549 GLU A N 1
ATOM 4137 C CA . GLU A 1 549 ? 13.773 19.828 -42.406 1 20.03 549 GLU A CA 1
ATOM 4138 C C . GLU A 1 549 ? 14.047 19.094 -43.719 1 20.03 549 GLU A C 1
ATOM 4140 O O . GLU A 1 549 ? 15.102 19.281 -44.312 1 20.03 549 GLU A O 1
ATOM 4145 N N . TYR A 1 550 ? 13.914 17.859 -43.812 1 19.38 550 TYR A N 1
ATOM 4146 C CA . TYR A 1 550 ? 14 17.375 -45.188 1 19.38 550 TYR A CA 1
ATOM 4147 C C . TYR A 1 550 ? 13.047 18.156 -46.094 1 19.38 550 TYR A C 1
ATOM 4149 O O . TYR A 1 550 ? 11.844 18.219 -45.812 1 19.38 550 TYR A O 1
ATOM 4157 N N . GLY A 1 551 ? 13.555 19.312 -46.781 1 17.94 551 GLY A N 1
ATOM 4158 C CA . GLY A 1 551 ? 13.141 20.141 -47.906 1 17.94 551 GLY A CA 1
ATOM 4159 C C . GLY A 1 551 ? 12.609 19.328 -49.062 1 17.94 551 GLY A C 1
ATOM 4160 O O . GLY A 1 551 ? 13.156 19.406 -50.188 1 17.94 551 GLY A O 1
ATOM 4161 N N . GLU A 1 552 ? 11.836 18.328 -48.969 1 17.83 552 GLU A N 1
ATOM 4162 C CA . GLU A 1 552 ? 11.508 17.875 -50.344 1 17.83 552 GLU A CA 1
ATOM 4163 C C . GLU A 1 552 ? 10.773 18.969 -51.125 1 17.83 552 GLU A C 1
ATOM 4165 O O . GLU A 1 552 ? 9.984 19.719 -50.531 1 17.83 552 GLU A O 1
ATOM 4170 N N . THR A 1 553 ? 11.117 19.234 -52.438 1 17.27 553 THR A N 1
ATOM 4171 C CA . THR A 1 553 ? 10.961 20.094 -53.594 1 17.27 553 THR A CA 1
ATOM 4172 C C . THR A 1 553 ? 9.539 20.031 -54.125 1 17.27 553 THR A C 1
ATOM 4174 O O . THR A 1 553 ? 9.188 20.719 -55.094 1 17.27 553 THR A O 1
ATOM 4177 N N . SER A 1 554 ? 8.516 19.297 -53.781 1 17.12 554 SER A N 1
ATOM 4178 C CA . SER A 1 554 ? 7.816 19.234 -55.062 1 17.12 554 SER A CA 1
ATOM 4179 C C . SER A 1 554 ? 7.262 20.594 -55.469 1 17.12 554 SER A C 1
ATOM 4181 O O . SER A 1 554 ? 7.121 21.484 -54.625 1 17.12 554 SER A O 1
ATOM 4183 N N . GLY A 1 555 ? 6.645 20.797 -56.719 1 16.05 555 GLY A N 1
ATOM 4184 C CA . GLY A 1 555 ? 6.465 21.625 -57.906 1 16.05 555 GLY A CA 1
ATOM 4185 C C . GLY A 1 555 ? 5.34 22.625 -57.781 1 16.05 555 GLY A C 1
ATOM 4186 O O . GLY A 1 555 ? 5.5 23.797 -58.125 1 16.05 555 GLY A O 1
ATOM 4187 N N . HIS A 1 556 ? 4.031 22.312 -57.719 1 16.86 556 HIS A N 1
ATOM 4188 C CA . HIS A 1 556 ? 3.307 23.031 -58.781 1 16.86 556 HIS A CA 1
ATOM 4189 C C . HIS A 1 556 ? 3.002 24.469 -58.344 1 16.86 556 HIS A C 1
ATOM 4191 O O . HIS A 1 556 ? 3.111 24.797 -57.156 1 16.86 556 HIS A O 1
ATOM 4197 N N . GLY A 1 557 ? 1.797 25.062 -58.688 1 15.71 557 GLY A N 1
ATOM 4198 C CA . GLY A 1 557 ? 1.456 26.188 -59.562 1 15.71 557 GLY A CA 1
ATOM 4199 C C . GLY A 1 557 ? 1.182 27.469 -58.781 1 15.71 557 GLY A C 1
ATOM 4200 O O . GLY A 1 557 ? 1.176 27.469 -57.562 1 15.71 557 GLY A O 1
ATOM 4201 N N . ALA A 1 558 ? 0.016 28.219 -58.969 1 15.61 558 ALA A N 1
ATOM 4202 C CA . ALA A 1 558 ? -0.106 29.531 -59.594 1 15.61 558 ALA A CA 1
ATOM 4203 C C . ALA A 1 558 ? -0.266 30.625 -58.531 1 15.61 558 ALA A C 1
ATOM 4205 O O . ALA A 1 558 ? 0.446 31.641 -58.562 1 15.61 558 ALA A O 1
ATOM 4206 N N . TYR A 1 559 ? -1.448 30.875 -57.812 1 16.78 559 TYR A N 1
ATOM 4207 C CA . TYR A 1 559 ? -1.946 32.188 -58.156 1 16.78 559 TYR A CA 1
ATOM 4208 C C . TYR A 1 559 ? -1.394 33.281 -57.25 1 16.78 559 TYR A C 1
ATOM 4210 O O . TYR A 1 559 ? -0.99 32.969 -56.125 1 16.78 559 TYR A O 1
ATOM 4218 N N . PRO A 1 560 ? -1.831 34.594 -57.25 1 15.78 560 PRO A N 1
ATOM 4219 C CA . PRO A 1 560 ? -1.22 35.906 -57.438 1 15.78 560 PRO A CA 1
ATOM 4220 C C . PRO A 1 560 ? -1.001 36.656 -56.125 1 15.78 560 PRO A C 1
ATOM 4222 O O . PRO A 1 560 ? 0.109 37.094 -55.844 1 15.78 560 PRO A O 1
ATOM 4225 N N . GLY A 1 561 ? -2.01 37.312 -55.438 1 15.45 561 GLY A N 1
ATOM 4226 C CA . GLY A 1 561 ? -1.858 38.75 -55.469 1 15.45 561 GLY A CA 1
ATOM 4227 C C . GLY A 1 561 ? -1.146 39.312 -54.25 1 15.45 561 GLY A C 1
ATOM 4228 O O . GLY A 1 561 ? -0.356 38.594 -53.625 1 15.45 561 GLY A O 1
ATOM 4229 N N . HIS A 1 562 ? -1.786 40.156 -53.312 1 16.17 562 HIS A N 1
ATOM 4230 C CA . HIS A 1 562 ? -1.441 41.562 -53.156 1 16.17 562 HIS A CA 1
ATOM 4231 C C . HIS A 1 562 ? -0.578 41.812 -51.906 1 16.17 562 HIS A C 1
ATOM 4233 O O . HIS A 1 562 ? -0.395 40.906 -51.094 1 16.17 562 HIS A O 1
ATOM 4239 N N . GLY A 1 563 ? -1.03 42.625 -50.844 1 15.91 563 GLY A N 1
ATOM 4240 C CA . GLY A 1 563 ? -0.416 43.906 -50.531 1 15.91 563 GLY A CA 1
ATOM 4241 C C . GLY A 1 563 ? 0.548 43.812 -49.344 1 15.91 563 GLY A C 1
ATOM 4242 O O . GLY A 1 563 ? 0.562 42.812 -48.625 1 15.91 563 GLY A O 1
ATOM 4243 N N . ALA A 1 564 ? 1.097 44.969 -48.75 1 15.64 564 ALA A N 1
ATOM 4244 C CA . ALA A 1 564 ? 2.393 45.594 -48.5 1 15.64 564 ALA A CA 1
ATOM 4245 C C . ALA A 1 564 ? 2.793 45.469 -47.031 1 15.64 564 ALA A C 1
ATOM 4247 O O . ALA A 1 564 ? 3.904 45.031 -46.719 1 15.64 564 ALA A O 1
ATOM 4248 N N . TYR A 1 565 ? 2.256 46.156 -45.969 1 16.11 565 TYR A N 1
ATOM 4249 C CA . TYR A 1 565 ? 3.168 47.156 -45.438 1 16.11 565 TYR A CA 1
ATOM 4250 C C . TYR A 1 565 ? 3.986 46.594 -44.281 1 16.11 565 TYR A C 1
ATOM 4252 O O . TYR A 1 565 ? 3.637 45.562 -43.719 1 16.11 565 TYR A O 1
ATOM 4260 N N . PRO A 1 566 ? 4.395 47.5 -43.031 1 16.88 566 PRO A N 1
ATOM 4261 C CA . PRO A 1 566 ? 5.637 48.094 -42.531 1 16.88 566 PRO A CA 1
ATOM 4262 C C . PRO A 1 566 ? 6.055 47.5 -41.188 1 16.88 566 PRO A C 1
ATOM 4264 O O . PRO A 1 566 ? 5.398 47.75 -40.156 1 16.88 566 PRO A O 1
ATOM 4267 N N . GLY A 1 567 ? 6.32 46.281 -40.969 1 16.02 567 GLY A N 1
ATOM 4268 C CA . GLY A 1 567 ? 6.336 45.594 -39.688 1 16.02 567 GLY A CA 1
ATOM 4269 C C . GLY A 1 567 ? 7.559 45.938 -38.844 1 16.02 567 GLY A C 1
ATOM 4270 O O . GLY A 1 567 ? 8.688 45.688 -39.25 1 16.02 567 GLY A O 1
ATOM 4271 N N . HIS A 1 568 ? 7.41 46.812 -37.812 1 16.69 568 HIS A N 1
ATOM 4272 C CA . HIS A 1 568 ? 8.469 47.5 -37.094 1 16.69 568 HIS A CA 1
ATOM 4273 C C . HIS A 1 568 ? 9.359 46.5 -36.344 1 16.69 568 HIS A C 1
ATOM 4275 O O . HIS A 1 568 ? 8.938 45.375 -36.094 1 16.69 568 HIS A O 1
ATOM 4281 N N . GLY A 1 569 ? 10.555 46.906 -35.719 1 15.77 569 GLY A N 1
ATOM 4282 C CA . GLY A 1 569 ? 11.969 46.594 -35.594 1 15.77 569 GLY A CA 1
ATOM 4283 C C . GLY A 1 569 ? 12.289 45.719 -34.406 1 15.77 569 GLY A C 1
ATOM 4284 O O . GLY A 1 569 ? 11.383 45.25 -33.688 1 15.77 569 GLY A O 1
ATOM 4285 N N . ALA A 1 570 ? 13.211 46.125 -33.281 1 16.38 570 ALA A N 1
ATOM 4286 C CA . ALA A 1 570 ? 14.594 45.75 -33 1 16.38 570 ALA A CA 1
ATOM 4287 C C . ALA A 1 570 ? 14.68 44.938 -31.703 1 16.38 570 ALA A C 1
ATOM 4289 O O . ALA A 1 570 ? 15.68 44.25 -31.469 1 16.38 570 ALA A O 1
ATOM 4290 N N . TYR A 1 571 ? 13.727 44.719 -30.766 1 17.86 571 TYR A N 1
ATOM 4291 C CA . TYR A 1 571 ? 14.328 44.875 -29.438 1 17.86 571 TYR A CA 1
ATOM 4292 C C . TYR A 1 571 ? 15.203 43.656 -29.094 1 17.86 571 TYR A C 1
ATOM 4294 O O . TYR A 1 571 ? 14.891 42.531 -29.469 1 17.86 571 TYR A O 1
ATOM 4302 N N . PRO A 1 572 ? 16.438 43.844 -28.344 1 17.84 572 PRO A N 1
ATOM 4303 C CA . PRO A 1 572 ? 17.719 43.156 -28.125 1 17.84 572 PRO A CA 1
ATOM 4304 C C . PRO A 1 572 ? 17.578 41.969 -27.172 1 17.84 572 PRO A C 1
ATOM 4306 O O . PRO A 1 572 ? 16.641 41.906 -26.375 1 17.84 572 PRO A O 1
ATOM 4309 N N . GLY A 1 573 ? 18.391 40.812 -27.344 1 17.16 573 GLY A N 1
ATOM 4310 C CA . GLY A 1 573 ? 18.562 39.375 -27.109 1 17.16 573 GLY A CA 1
ATOM 4311 C C . GLY A 1 573 ? 19.188 39.062 -25.75 1 17.16 573 GLY A C 1
ATOM 4312 O O . GLY A 1 573 ? 20.375 39.312 -25.547 1 17.16 573 GLY A O 1
ATOM 4313 N N . HIS A 1 574 ? 18.531 39.562 -24.594 1 18.34 574 HIS A N 1
ATOM 4314 C CA . HIS A 1 574 ? 19.25 39.469 -23.328 1 18.34 574 HIS A CA 1
ATOM 4315 C C . HIS A 1 574 ? 19.734 38.031 -23.062 1 18.34 574 HIS A C 1
ATOM 4317 O O . HIS A 1 574 ? 19.094 37.094 -23.5 1 18.34 574 HIS A O 1
ATOM 4323 N N . GLY A 1 575 ? 20.969 37.844 -22.453 1 18 575 GLY A N 1
ATOM 4324 C CA . GLY A 1 575 ? 22.062 36.906 -22.234 1 18 575 GLY A CA 1
ATOM 4325 C C . GLY A 1 575 ? 21.75 35.844 -21.234 1 18 575 GLY A C 1
ATOM 4326 O O . GLY A 1 575 ? 21.094 36.094 -20.219 1 18 575 GLY A O 1
ATOM 4327 N N . ALA A 1 576 ? 21.766 34.531 -21.531 1 20.06 576 ALA A N 1
ATOM 4328 C CA . ALA A 1 576 ? 21.531 33.188 -21.016 1 20.06 576 ALA A CA 1
ATOM 4329 C C . ALA A 1 576 ? 22.562 32.812 -19.938 1 20.06 576 ALA A C 1
ATOM 4331 O O . ALA A 1 576 ? 23.75 32.656 -20.234 1 20.06 576 ALA A O 1
ATOM 4332 N N . TYR A 1 577 ? 22.516 33.406 -18.672 1 19.39 577 TYR A N 1
ATOM 4333 C CA . TYR A 1 577 ? 23.609 33.094 -17.75 1 19.39 577 TYR A CA 1
ATOM 4334 C C . TYR A 1 577 ? 23.719 31.609 -17.484 1 19.39 577 TYR A C 1
ATOM 4336 O O . TYR A 1 577 ? 22.703 30.922 -17.328 1 19.39 577 TYR A O 1
ATOM 4344 N N . PRO A 1 578 ? 24.844 30.891 -17.688 1 21.88 578 PRO A N 1
ATOM 4345 C CA . PRO A 1 578 ? 25.25 29.484 -17.594 1 21.88 578 PRO A CA 1
ATOM 4346 C C . PRO A 1 578 ? 25.328 28.984 -16.156 1 21.88 578 PRO A C 1
ATOM 4348 O O . PRO A 1 578 ? 25.859 29.672 -15.289 1 21.88 578 PRO A O 1
ATOM 4351 N N . ALA A 1 579 ? 24.406 28.422 -15.578 1 23.84 579 ALA A N 1
ATOM 4352 C CA . ALA A 1 579 ? 24.406 27.812 -14.25 1 23.84 579 ALA A CA 1
ATOM 4353 C C . ALA A 1 579 ? 25.625 26.922 -14.062 1 23.84 579 ALA A C 1
ATOM 4355 O O . ALA A 1 579 ? 25.781 25.906 -14.75 1 23.84 579 ALA A O 1
ATOM 4356 N N . HIS A 1 580 ? 26.734 27.406 -13.57 1 23.33 580 HIS A N 1
ATOM 4357 C CA . HIS A 1 580 ? 27.969 26.703 -13.242 1 23.33 580 HIS A CA 1
ATOM 4358 C C . HIS A 1 580 ? 27.719 25.625 -12.188 1 23.33 580 HIS A C 1
ATOM 4360 O O . HIS A 1 580 ? 27.109 25.891 -11.156 1 23.33 580 HIS A O 1
ATOM 4366 N N . ARG A 1 581 ? 27.766 24.359 -12.438 1 28.48 581 ARG A N 1
ATOM 4367 C CA . ARG A 1 581 ? 27.812 23.047 -11.82 1 28.48 581 ARG A CA 1
ATOM 4368 C C . ARG A 1 581 ? 28.969 22.953 -10.82 1 28.48 581 ARG A C 1
ATOM 4370 O O . ARG A 1 581 ? 30.125 22.891 -11.211 1 28.48 581 ARG A O 1
ATOM 4377 N N . ALA A 1 582 ? 28.828 23.562 -9.719 1 26.64 582 ALA A N 1
ATOM 4378 C CA . ALA A 1 582 ? 29.922 23.484 -8.758 1 26.64 582 ALA A CA 1
ATOM 4379 C C . ALA A 1 582 ? 30.219 22.031 -8.383 1 26.64 582 ALA A C 1
ATOM 4381 O O . ALA A 1 582 ? 29.578 21.484 -7.48 1 26.64 582 ALA A O 1
ATOM 4382 N N . TYR A 1 583 ? 30.406 21.031 -9.312 1 29.41 583 TYR A N 1
ATOM 4383 C CA . TYR A 1 583 ? 31.078 19.766 -9.117 1 29.41 583 TYR A CA 1
ATOM 4384 C C . TYR A 1 583 ? 32.406 19.953 -8.359 1 29.41 583 TYR A C 1
ATOM 4386 O O . TYR A 1 583 ? 33.156 20.859 -8.672 1 29.41 583 TYR A O 1
ATOM 4394 N N . GLY A 1 584 ? 32.438 19.844 -7.07 1 30.45 584 GLY A N 1
ATOM 4395 C CA . GLY A 1 584 ? 33.844 19.922 -6.641 1 30.45 584 GLY A CA 1
ATOM 4396 C C . GLY A 1 584 ? 34.812 19.406 -7.676 1 30.45 584 GLY A C 1
ATOM 4397 O O . GLY A 1 584 ? 34.406 18.719 -8.625 1 30.45 584 GLY A O 1
ATOM 4398 N N . GLU A 1 585 ? 36.031 19.781 -7.727 1 32.34 585 GLU A N 1
ATOM 4399 C CA . GLU A 1 585 ? 37.094 19.547 -8.711 1 32.34 585 GLU A CA 1
ATOM 4400 C C . GLU A 1 585 ? 37.062 18.109 -9.227 1 32.34 585 GLU A C 1
ATOM 4402 O O . GLU A 1 585 ? 37.281 17.859 -10.406 1 32.34 585 GLU A O 1
ATOM 4407 N N . ASN A 1 586 ? 37.344 17.016 -8.344 1 33.12 586 ASN A N 1
ATOM 4408 C CA . ASN A 1 586 ? 37.469 15.75 -9.07 1 33.12 586 ASN A CA 1
ATOM 4409 C C . ASN A 1 586 ? 36.125 15.25 -9.555 1 33.12 586 ASN A C 1
ATOM 4411 O O . ASN A 1 586 ? 35.281 14.883 -8.75 1 33.12 586 ASN A O 1
ATOM 4415 N N . GLY A 1 587 ? 35.281 15.633 -10.359 1 36.12 587 GLY A N 1
ATOM 4416 C CA . GLY A 1 587 ? 34.219 15.633 -11.336 1 36.12 587 GLY A CA 1
ATOM 4417 C C . GLY A 1 587 ? 33.781 14.234 -11.734 1 36.12 587 GLY A C 1
ATOM 4418 O O . GLY A 1 587 ? 33.062 14.055 -12.734 1 36.12 587 GLY A O 1
ATOM 4419 N N . ASP A 1 588 ? 34.469 13.133 -11.625 1 40.62 588 ASP A N 1
ATOM 4420 C CA . ASP A 1 588 ? 34.25 11.953 -12.461 1 40.62 588 ASP A CA 1
ATOM 4421 C C . ASP A 1 588 ? 33 11.195 -12.023 1 40.62 588 ASP A C 1
ATOM 4423 O O . ASP A 1 588 ? 33.031 10.422 -11.07 1 40.62 588 ASP A O 1
ATOM 4427 N N . HIS A 1 589 ? 31.891 11.688 -12.383 1 48.16 589 HIS A N 1
ATOM 4428 C CA . HIS A 1 589 ? 30.609 10.992 -12.25 1 48.16 589 HIS A CA 1
ATOM 4429 C C . HIS A 1 589 ? 30.781 9.484 -12.406 1 48.16 589 HIS A C 1
ATOM 4431 O O . HIS A 1 589 ? 30.078 8.703 -11.766 1 48.16 589 HIS A O 1
ATOM 4437 N N . ARG A 1 590 ? 31.797 9.117 -13.211 1 47.97 590 ARG A N 1
ATOM 4438 C CA . ARG A 1 590 ? 32.094 7.707 -13.438 1 47.97 590 ARG A CA 1
ATOM 4439 C C . ARG A 1 590 ? 32.625 7.047 -12.164 1 47.97 590 ARG A C 1
ATOM 4441 O O . ARG A 1 590 ? 32.281 5.902 -11.867 1 47.97 590 ARG A O 1
ATOM 4448 N N . LEU A 1 591 ? 33.469 7.773 -11.492 1 52.72 591 LEU A N 1
ATOM 4449 C CA . LEU A 1 591 ? 34.062 7.215 -10.281 1 52.72 591 LEU A CA 1
ATOM 4450 C C . LEU A 1 591 ? 33 6.973 -9.211 1 52.72 591 LEU A C 1
ATOM 4452 O O . LEU A 1 591 ? 33.031 5.973 -8.5 1 52.72 591 LEU A O 1
ATOM 4456 N N . ASP A 1 592 ? 31.812 7.77 -9.469 1 74.69 592 ASP A N 1
ATOM 4457 C CA . ASP A 1 592 ? 30.797 7.68 -8.438 1 74.69 592 ASP A CA 1
ATOM 4458 C C . ASP A 1 592 ? 29.875 6.48 -8.672 1 74.69 592 ASP A C 1
ATOM 4460 O O . ASP A 1 592 ? 29.609 5.711 -7.746 1 74.69 592 ASP A O 1
ATOM 4464 N N . ILE A 1 593 ? 29.719 6.129 -9.961 1 81.31 593 ILE A N 1
ATOM 4465 C CA . ILE A 1 593 ? 28.781 5.035 -10.227 1 81.31 593 ILE A CA 1
ATOM 4466 C C . ILE A 1 593 ? 29.5 3.699 -10.031 1 81.31 593 ILE A C 1
ATOM 4468 O O . ILE A 1 593 ? 28.891 2.729 -9.57 1 81.31 593 ILE A O 1
ATOM 4472 N N . ASP A 1 594 ? 30.766 3.66 -10.438 1 84.56 594 ASP A N 1
ATOM 4473 C CA . ASP A 1 594 ? 31.531 2.43 -10.25 1 84.56 594 ASP A CA 1
ATOM 4474 C C . ASP A 1 594 ? 31.719 2.125 -8.766 1 84.56 594 ASP A C 1
ATOM 4476 O O . ASP A 1 594 ? 31.672 0.962 -8.359 1 84.56 594 ASP A O 1
ATOM 4480 N N . GLU A 1 595 ? 31.922 3.176 -8.156 1 84.31 595 GLU A N 1
ATOM 4481 C CA . GLU A 1 595 ? 32.031 2.986 -6.711 1 84.31 595 GLU A CA 1
ATOM 4482 C C . GLU A 1 595 ? 30.719 2.506 -6.113 1 84.31 595 GLU A C 1
ATOM 4484 O O . GLU A 1 595 ? 30.703 1.648 -5.227 1 84.31 595 GLU A O 1
ATOM 4489 N N . GLU A 1 596 ? 29.734 3.074 -6.645 1 86.5 596 GLU A N 1
ATOM 4490 C CA . GLU A 1 596 ? 28.406 2.66 -6.18 1 86.5 596 GLU A CA 1
ATOM 4491 C C . GLU A 1 596 ? 28.125 1.209 -6.551 1 86.5 596 GLU A C 1
ATOM 4493 O O . GLU A 1 596 ? 27.531 0.463 -5.762 1 86.5 596 GLU A O 1
ATOM 4498 N N . ARG A 1 597 ? 28.5 0.842 -7.699 1 91.75 597 ARG A N 1
ATOM 4499 C CA . ARG A 1 597 ? 28.328 -0.53 -8.164 1 91.75 597 ARG A CA 1
ATOM 4500 C C . ARG A 1 597 ? 29.062 -1.512 -7.266 1 91.75 597 ARG A C 1
ATOM 4502 O O . ARG A 1 597 ? 28.516 -2.551 -6.887 1 91.75 597 ARG A O 1
ATOM 4509 N N . ARG A 1 598 ? 30.281 -1.168 -6.938 1 91.31 598 ARG A N 1
ATOM 4510 C CA . ARG A 1 598 ? 31.078 -2.018 -6.062 1 91.31 598 ARG A CA 1
ATOM 4511 C C . ARG A 1 598 ? 30.484 -2.076 -4.66 1 91.31 598 ARG A C 1
ATOM 4513 O O . ARG A 1 598 ? 30.469 -3.133 -4.027 1 91.31 598 ARG A O 1
ATOM 4520 N N . ALA A 1 599 ? 30.031 -0.92 -4.246 1 88.19 599 ALA A N 1
ATOM 4521 C CA . ALA A 1 599 ? 29.406 -0.87 -2.922 1 88.19 599 ALA A CA 1
ATOM 4522 C C . ALA A 1 599 ? 28.156 -1.734 -2.869 1 88.19 599 ALA A C 1
ATOM 4524 O O . ALA A 1 599 ? 27.938 -2.459 -1.896 1 88.19 599 ALA A O 1
ATOM 4525 N N . ARG A 1 600 ? 27.344 -1.662 -3.859 1 91.62 600 ARG A N 1
ATOM 4526 C CA . ARG A 1 600 ? 26.141 -2.479 -3.941 1 91.62 600 ARG A CA 1
ATOM 4527 C C . ARG A 1 600 ? 26.484 -3.965 -3.967 1 91.62 600 ARG A C 1
ATOM 4529 O O . ARG A 1 600 ? 25.844 -4.77 -3.293 1 91.62 600 ARG A O 1
ATOM 4536 N N . TRP A 1 601 ? 27.484 -4.316 -4.766 1 92.75 601 TRP A N 1
ATOM 4537 C CA . TRP A 1 601 ? 27.906 -5.711 -4.859 1 92.75 601 TRP A CA 1
ATOM 4538 C C . TRP A 1 601 ? 28.359 -6.234 -3.496 1 92.75 601 TRP A C 1
ATOM 4540 O O . TRP A 1 601 ? 27.953 -7.316 -3.076 1 92.75 601 TRP A O 1
ATOM 4550 N N . ARG A 1 602 ? 29.141 -5.402 -2.83 1 88.94 602 ARG A N 1
ATOM 4551 C CA . ARG A 1 602 ? 29.641 -5.801 -1.517 1 88.94 602 ARG A CA 1
ATOM 4552 C C . ARG A 1 602 ? 28.484 -5.98 -0.529 1 88.94 602 ARG A C 1
ATOM 4554 O O . ARG A 1 602 ? 28.453 -6.949 0.23 1 88.94 602 ARG A O 1
ATOM 4561 N N . TRP A 1 603 ? 27.609 -5.102 -0.609 1 89.12 603 TRP A N 1
ATOM 4562 C CA . TRP A 1 603 ? 26.484 -5.176 0.308 1 89.12 603 TRP A CA 1
ATOM 4563 C C . TRP A 1 603 ? 25.641 -6.422 0.038 1 89.12 603 TRP A C 1
ATOM 4565 O O . TRP A 1 603 ? 25.312 -7.164 0.964 1 89.12 603 TRP A O 1
ATOM 4575 N N . LEU A 1 604 ? 25.312 -6.695 -1.188 1 91.62 604 LEU A N 1
ATOM 4576 C CA . LEU A 1 604 ? 24.469 -7.812 -1.586 1 91.62 604 LEU A CA 1
ATOM 4577 C C . LEU A 1 604 ? 25.062 -9.141 -1.148 1 91.62 604 LEU A C 1
ATOM 4579 O O . LEU A 1 604 ? 24.344 -10.102 -0.896 1 91.62 604 LEU A O 1
ATOM 4583 N N . HIS A 1 605 ? 26.344 -9.172 -1.028 1 90.75 605 HIS A N 1
ATOM 4584 C CA . HIS A 1 605 ? 27 -10.438 -0.727 1 90.75 605 HIS A CA 1
ATOM 4585 C C . HIS A 1 605 ? 27.312 -10.562 0.763 1 90.75 605 HIS A C 1
ATOM 4587 O O . HIS A 1 605 ? 27.641 -11.648 1.247 1 90.75 605 HIS A O 1
ATOM 4593 N N . ALA A 1 606 ? 27.094 -9.406 1.454 1 85.19 606 ALA A N 1
ATOM 4594 C CA . ALA A 1 606 ? 27.422 -9.422 2.879 1 85.19 606 ALA A CA 1
ATOM 4595 C C . ALA A 1 606 ? 26.156 -9.375 3.727 1 85.19 606 ALA A C 1
ATOM 4597 O O . ALA A 1 606 ? 26.172 -9.719 4.91 1 85.19 606 ALA A O 1
ATOM 4598 N N . HIS A 1 607 ? 25.078 -8.945 3.137 1 84.06 607 HIS A N 1
ATOM 4599 C CA . HIS A 1 607 ? 23.859 -8.711 3.898 1 84.06 607 HIS A CA 1
ATOM 4600 C C . HIS A 1 607 ? 22.656 -9.367 3.223 1 84.06 607 HIS A C 1
ATOM 4602 O O . HIS A 1 607 ? 22.75 -9.828 2.082 1 84.06 607 HIS A O 1
ATOM 4608 N N . PRO A 1 608 ? 21.594 -9.422 3.977 1 81.81 608 PRO A N 1
ATOM 4609 C CA . PRO A 1 608 ? 20.375 -9.945 3.367 1 81.81 608 PRO A CA 1
ATOM 4610 C C . PRO A 1 608 ? 19.891 -9.109 2.188 1 81.81 608 PRO A C 1
ATOM 4612 O O . PRO A 1 608 ? 20.062 -7.887 2.188 1 81.81 608 PRO A O 1
ATOM 4615 N N . VAL A 1 609 ? 19.344 -9.828 1.277 1 88.31 609 VAL A N 1
ATOM 4616 C CA . VAL A 1 609 ? 18.938 -9.219 0.013 1 88.31 609 VAL A CA 1
ATOM 4617 C C . VAL A 1 609 ? 17.422 -9.117 -0.052 1 88.31 609 VAL A C 1
ATOM 4619 O O . VAL A 1 609 ? 16.719 -9.938 0.54 1 88.31 609 VAL A O 1
ATOM 4622 N N . THR A 1 610 ? 16.969 -8.039 -0.664 1 88.19 610 THR A N 1
ATOM 4623 C CA . THR A 1 610 ? 15.531 -7.879 -0.92 1 88.19 610 THR A CA 1
ATOM 4624 C C . THR A 1 610 ? 15.266 -7.77 -2.418 1 88.19 610 THR A C 1
ATOM 4626 O O . THR A 1 610 ? 16.109 -7.281 -3.174 1 88.19 610 THR A O 1
ATOM 4629 N N . ALA A 1 611 ? 14.148 -8.281 -2.809 1 92 611 ALA A N 1
ATOM 4630 C CA . ALA A 1 611 ? 13.734 -8.18 -4.207 1 92 611 ALA A CA 1
ATOM 4631 C C . ALA A 1 611 ? 12.719 -7.066 -4.398 1 92 611 ALA A C 1
ATOM 4633 O O . ALA A 1 611 ? 11.906 -6.793 -3.508 1 92 611 ALA A O 1
ATOM 4634 N N . ALA A 1 612 ? 12.812 -6.371 -5.488 1 92.69 612 ALA A N 1
ATOM 4635 C CA . ALA A 1 612 ? 11.828 -5.348 -5.828 1 92.69 612 ALA A CA 1
ATOM 4636 C C . ALA A 1 612 ? 11.398 -5.457 -7.289 1 92.69 612 ALA A C 1
ATOM 4638 O O . ALA A 1 612 ? 12.227 -5.324 -8.195 1 92.69 612 ALA A O 1
ATOM 4639 N N . VAL A 1 613 ? 10.117 -5.715 -7.527 1 93.31 613 VAL A N 1
ATOM 4640 C CA . VAL A 1 613 ? 9.578 -5.707 -8.883 1 93.31 613 VAL A CA 1
ATOM 4641 C C . VAL A 1 613 ? 9.406 -4.27 -9.367 1 93.31 613 VAL A C 1
ATOM 4643 O O . VAL A 1 613 ? 8.68 -3.484 -8.742 1 93.31 613 VAL A O 1
ATOM 4646 N N . LEU A 1 614 ? 10 -3.924 -10.438 1 93.5 614 LEU A N 1
ATOM 4647 C CA . LEU A 1 614 ? 10.109 -2.508 -10.766 1 93.5 614 LEU A CA 1
ATOM 4648 C C . LEU A 1 614 ? 9.234 -2.15 -11.961 1 93.5 614 LEU A C 1
ATOM 4650 O O . LEU A 1 614 ? 8.953 -0.974 -12.195 1 93.5 614 LEU A O 1
ATOM 4654 N N . ASP A 1 615 ? 8.742 -3.117 -12.75 1 90.25 615 ASP A N 1
ATOM 4655 C CA . ASP A 1 615 ? 8.062 -2.777 -14 1 90.25 615 ASP A CA 1
ATOM 4656 C C . ASP A 1 615 ? 6.641 -3.332 -14.023 1 90.25 615 ASP A C 1
ATOM 4658 O O . ASP A 1 615 ? 6.031 -3.449 -15.094 1 90.25 615 ASP A O 1
ATOM 4662 N N . CYS A 1 616 ? 6.18 -3.781 -12.852 1 88.56 616 CYS A N 1
ATOM 4663 C CA . CYS A 1 616 ? 4.859 -4.402 -12.805 1 88.56 616 CYS A CA 1
ATOM 4664 C C . CYS A 1 616 ? 4.184 -4.141 -11.461 1 88.56 616 CYS A C 1
ATOM 4666 O O . CYS A 1 616 ? 4.805 -4.293 -10.406 1 88.56 616 CYS A O 1
ATOM 4668 N N . ASP A 1 617 ? 2.988 -3.678 -11.508 1 80.88 617 ASP A N 1
ATOM 4669 C CA . ASP A 1 617 ? 2.146 -3.512 -10.32 1 80.88 617 ASP A CA 1
ATOM 4670 C C . ASP A 1 617 ? 0.914 -4.41 -10.398 1 80.88 617 ASP A C 1
ATOM 4672 O O . ASP A 1 617 ? -0.162 -3.963 -10.805 1 80.88 617 ASP A O 1
ATOM 4676 N N . ASP A 1 618 ? 1.032 -5.594 -9.93 1 77.12 618 ASP A N 1
ATOM 4677 C CA . ASP A 1 618 ? -0.029 -6.594 -9.898 1 77.12 618 ASP A CA 1
ATOM 4678 C C . ASP A 1 618 ? -0.65 -6.781 -11.281 1 77.12 618 ASP A C 1
ATOM 4680 O O . ASP A 1 618 ? -1.871 -6.703 -11.438 1 77.12 618 ASP A O 1
ATOM 4684 N N . GLY A 1 619 ? 0.208 -6.945 -12.305 1 75.56 619 GLY A N 1
ATOM 4685 C CA . GLY A 1 619 ? -0.237 -7.234 -13.656 1 75.56 619 GLY A CA 1
ATOM 4686 C C . GLY A 1 619 ? -0.219 -6.02 -14.562 1 75.56 619 GLY A C 1
ATOM 4687 O O . GLY A 1 619 ? -0.249 -6.152 -15.789 1 75.56 619 GLY A O 1
ATOM 4688 N N . LEU A 1 620 ? -0.223 -4.805 -13.945 1 76 620 LEU A N 1
ATOM 4689 C CA . LEU A 1 620 ? -0.159 -3.58 -14.742 1 76 620 LEU A CA 1
ATOM 4690 C C . LEU A 1 620 ? 1.287 -3.201 -15.039 1 76 620 LEU A C 1
ATOM 4692 O O . LEU A 1 620 ? 2.086 -3.01 -14.117 1 76 620 LEU A O 1
ATOM 4696 N N . ARG A 1 621 ? 1.571 -3.098 -16.266 1 79.38 621 ARG A N 1
ATOM 4697 C CA . ARG A 1 621 ? 2.918 -2.717 -16.672 1 79.38 621 ARG A CA 1
ATOM 4698 C C . ARG A 1 621 ? 3.225 -1.276 -16.281 1 79.38 621 ARG A C 1
ATOM 4700 O O . ARG A 1 621 ? 2.375 -0.394 -16.422 1 79.38 621 ARG A O 1
ATOM 4707 N N . LYS A 1 622 ? 4.344 -1.052 -15.75 1 80.31 622 LYS A N 1
ATOM 4708 C CA . LYS A 1 622 ? 4.855 0.283 -15.453 1 80.31 622 LYS A CA 1
ATOM 4709 C C . LYS A 1 622 ? 6.289 0.446 -15.945 1 80.31 622 LYS A C 1
ATOM 4711 O O . LYS A 1 622 ? 7.039 -0.529 -16.031 1 80.31 622 LYS A O 1
ATOM 4716 N N . PRO A 1 623 ? 6.59 1.585 -16.312 1 82.69 623 PRO A N 1
ATOM 4717 C CA . PRO A 1 623 ? 7.965 1.786 -16.766 1 82.69 623 PRO A CA 1
ATOM 4718 C C . PRO A 1 623 ? 8.992 1.605 -15.656 1 82.69 623 PRO A C 1
ATOM 4720 O O . PRO A 1 623 ? 8.719 1.937 -14.5 1 82.69 623 PRO A O 1
ATOM 4723 N N . VAL A 1 624 ? 10.086 1.067 -16.047 1 90.81 624 VAL A N 1
ATOM 4724 C CA . VAL A 1 624 ? 11.203 1.005 -15.109 1 90.81 624 VAL A CA 1
ATOM 4725 C C . VAL A 1 624 ? 11.609 2.416 -14.695 1 90.81 624 VAL A C 1
ATOM 4727 O O . VAL A 1 624 ? 11.719 3.311 -15.539 1 90.81 624 VAL A O 1
ATOM 4730 N N . PRO A 1 625 ? 11.867 2.68 -13.453 1 89.31 625 PRO A N 1
ATOM 4731 C CA . PRO A 1 625 ? 12.211 4.023 -12.984 1 89.31 625 PRO A CA 1
ATOM 4732 C C . PRO A 1 625 ? 13.461 4.582 -13.664 1 89.31 625 PRO A C 1
ATOM 4734 O O . PRO A 1 625 ? 14.305 3.818 -14.141 1 89.31 625 PRO A O 1
ATOM 4737 N N . PRO A 1 626 ? 13.578 5.906 -13.75 1 88.38 626 PRO A N 1
ATOM 4738 C CA . PRO A 1 626 ? 14.797 6.527 -14.266 1 88.38 626 PRO A CA 1
ATOM 4739 C C . PRO A 1 626 ? 16.031 6.207 -13.414 1 88.38 626 PRO A C 1
ATOM 4741 O O . PRO A 1 626 ? 15.891 5.789 -12.266 1 88.38 626 PRO A O 1
ATOM 4744 N N . VAL A 1 627 ? 17.172 6.371 -13.977 1 90.5 627 VAL A N 1
ATOM 4745 C CA . VAL A 1 627 ? 18.438 5.973 -13.383 1 90.5 627 VAL A CA 1
ATOM 4746 C C . VAL A 1 627 ? 18.625 6.664 -12.039 1 90.5 627 VAL A C 1
ATOM 4748 O O . VAL A 1 627 ? 19.094 6.051 -11.078 1 90.5 627 VAL A O 1
ATOM 4751 N N . GLU A 1 628 ? 18.266 7.902 -11.93 1 83.69 628 GLU A N 1
ATOM 4752 C CA . GLU A 1 628 ? 18.438 8.664 -10.695 1 83.69 628 GLU A CA 1
ATOM 4753 C C . GLU A 1 628 ? 17.656 8.031 -9.555 1 83.69 628 GLU A C 1
ATOM 4755 O O . GLU A 1 628 ? 18.141 7.949 -8.422 1 83.69 628 GLU A O 1
ATOM 4760 N N . GLU A 1 629 ? 16.469 7.578 -9.875 1 88.06 629 GLU A N 1
ATOM 4761 C CA . GLU A 1 629 ? 15.648 6.918 -8.875 1 88.06 629 GLU A CA 1
ATOM 4762 C C . GLU A 1 629 ? 16.188 5.539 -8.523 1 88.06 629 GLU A C 1
ATOM 4764 O O . GLU A 1 629 ? 16.141 5.121 -7.367 1 88.06 629 GLU A O 1
ATOM 4769 N N . LEU A 1 630 ? 16.656 4.879 -9.531 1 92.75 630 LEU A N 1
ATOM 4770 C CA . LEU A 1 630 ? 17.219 3.555 -9.312 1 92.75 630 LEU A CA 1
ATOM 4771 C C . LEU A 1 630 ? 18.438 3.629 -8.383 1 92.75 630 LEU A C 1
ATOM 4773 O O . LEU A 1 630 ? 18.594 2.779 -7.508 1 92.75 630 LEU A O 1
ATOM 4777 N N . ARG A 1 631 ? 19.25 4.633 -8.586 1 89.44 631 ARG A N 1
ATOM 4778 C CA . ARG A 1 631 ? 20.453 4.801 -7.762 1 89.44 631 ARG A CA 1
ATOM 4779 C C . ARG A 1 631 ? 20.078 5.043 -6.305 1 89.44 631 ARG A C 1
ATOM 4781 O O . ARG A 1 631 ? 20.875 4.762 -5.402 1 89.44 631 ARG A O 1
ATOM 4788 N N . GLY A 1 632 ? 18.906 5.531 -6.098 1 87.38 632 GLY A N 1
ATOM 4789 C CA . GLY A 1 632 ? 18.453 5.844 -4.754 1 87.38 632 GLY A CA 1
ATOM 4790 C C . GLY A 1 632 ? 17.922 4.641 -4.012 1 87.38 632 GLY A C 1
ATOM 4791 O O . GLY A 1 632 ? 17.641 4.711 -2.811 1 87.38 632 GLY A O 1
ATOM 4792 N N . LEU A 1 633 ? 17.766 3.514 -4.648 1 91.31 633 LEU A N 1
ATOM 4793 C CA . LEU A 1 633 ? 17.281 2.309 -3.986 1 91.31 633 LEU A CA 1
ATOM 4794 C C . LEU A 1 633 ? 18.297 1.777 -2.994 1 91.31 633 LEU A C 1
ATOM 4796 O O . LEU A 1 633 ? 19.5 2.047 -3.127 1 91.31 633 LEU A O 1
ATOM 4800 N N . SER A 1 634 ? 17.828 1.008 -2.104 1 90.94 634 SER A N 1
ATOM 4801 C CA . SER A 1 634 ? 18.719 0.39 -1.117 1 90.94 634 SER A CA 1
ATOM 4802 C C . SER A 1 634 ? 19.766 -0.495 -1.787 1 90.94 634 SER A C 1
ATOM 4804 O O . SER A 1 634 ? 19.484 -1.14 -2.799 1 90.94 634 SER A O 1
ATOM 4806 N N . HIS A 1 635 ? 20.969 -0.521 -1.22 1 89.56 635 HIS A N 1
ATOM 4807 C CA . HIS A 1 635 ? 22.047 -1.356 -1.757 1 89.56 635 HIS A CA 1
ATOM 4808 C C . HIS A 1 635 ? 21.672 -2.834 -1.704 1 89.56 635 HIS A C 1
ATOM 4810 O O . HIS A 1 635 ? 22.188 -3.639 -2.482 1 89.56 635 HIS A O 1
ATOM 4816 N N . GLY A 1 636 ? 20.781 -3.141 -0.879 1 90.25 636 GLY A N 1
ATOM 4817 C CA . GLY A 1 636 ? 20.375 -4.531 -0.734 1 90.25 636 GLY A CA 1
ATOM 4818 C C . GLY A 1 636 ? 19.281 -4.938 -1.7 1 90.25 636 GLY A C 1
ATOM 4819 O O . GLY A 1 636 ? 18.828 -6.082 -1.682 1 90.25 636 GLY A O 1
ATOM 4820 N N . THR A 1 637 ? 18.938 -4.105 -2.607 1 93 637 THR A N 1
ATOM 4821 C CA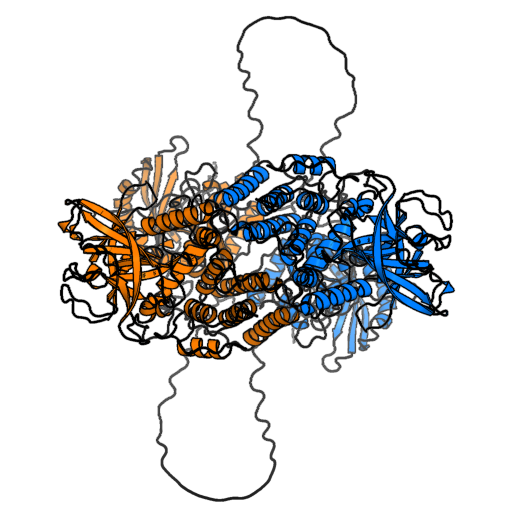 . THR A 1 637 ? 17.812 -4.363 -3.51 1 93 637 THR A CA 1
ATOM 4822 C C . THR A 1 637 ? 18.297 -5.102 -4.758 1 93 637 THR A C 1
ATOM 4824 O O . THR A 1 637 ? 19.266 -4.695 -5.395 1 93 637 THR A O 1
ATOM 4827 N N . VAL A 1 638 ? 17.672 -6.184 -5.051 1 95.56 638 VAL A N 1
ATOM 4828 C CA . VAL A 1 638 ? 17.812 -6.852 -6.34 1 95.56 638 VAL A CA 1
ATOM 4829 C C . VAL A 1 638 ? 16.594 -6.559 -7.211 1 95.56 638 VAL A C 1
ATOM 4831 O O . VAL A 1 638 ? 15.484 -7.02 -6.918 1 95.56 638 VAL A O 1
ATOM 4834 N N . PRO A 1 639 ? 16.797 -5.82 -8.25 1 95.81 639 PRO A N 1
ATOM 4835 C CA . PRO A 1 639 ? 15.672 -5.508 -9.125 1 95.81 639 PRO A CA 1
ATOM 4836 C C . PRO A 1 639 ? 15.148 -6.73 -9.875 1 95.81 639 PRO A C 1
ATOM 4838 O O . PRO A 1 639 ? 15.938 -7.586 -10.289 1 95.81 639 PRO A O 1
ATOM 4841 N N . VAL A 1 640 ? 13.852 -6.781 -10.039 1 95.12 640 VAL A N 1
ATOM 4842 C CA . VAL A 1 640 ? 13.172 -7.84 -10.781 1 95.12 640 VAL A CA 1
ATOM 4843 C C . VAL A 1 640 ? 12.289 -7.227 -11.867 1 95.12 640 VAL A C 1
ATOM 4845 O O . VAL A 1 640 ? 11.523 -6.297 -11.602 1 95.12 640 VAL A O 1
ATOM 4848 N N . LEU A 1 641 ? 12.438 -7.668 -13.086 1 92.44 641 LEU A N 1
ATOM 4849 C CA . LEU A 1 641 ? 11.57 -7.238 -14.172 1 92.44 641 LEU A CA 1
ATOM 4850 C C . LEU A 1 641 ? 10.602 -8.344 -14.57 1 92.44 641 LEU A C 1
ATOM 4852 O O . LEU A 1 641 ? 11.016 -9.406 -15.039 1 92.44 641 LEU A O 1
ATOM 4856 N N . CYS A 1 642 ? 9.344 -8.109 -14.398 1 90.69 642 CYS A N 1
ATOM 4857 C CA . CYS A 1 642 ? 8.273 -9.078 -14.633 1 90.69 642 CYS A CA 1
ATOM 4858 C C . CYS A 1 642 ? 7.805 -9.023 -16.078 1 90.69 642 CYS A C 1
ATOM 4860 O O . CYS A 1 642 ? 7.438 -10.047 -16.656 1 90.69 642 CYS A O 1
ATOM 4862 N N . ARG A 1 643 ? 7.801 -7.875 -16.641 1 85.69 643 ARG A N 1
ATOM 4863 C CA . ARG A 1 643 ? 7.211 -7.676 -17.969 1 85.69 643 ARG A CA 1
ATOM 4864 C C . ARG A 1 643 ? 8.281 -7.371 -19 1 85.69 643 ARG A C 1
ATOM 4866 O O . ARG A 1 643 ? 8.109 -6.484 -19.844 1 85.69 643 ARG A O 1
ATOM 4873 N N . PHE A 1 644 ? 9.305 -8.133 -18.859 1 83.25 644 PHE A N 1
ATOM 4874 C CA . PHE A 1 644 ? 10.406 -7.914 -19.797 1 83.25 644 PHE A CA 1
ATOM 4875 C C . PHE A 1 644 ? 10.031 -8.43 -21.188 1 83.25 644 PHE A C 1
ATOM 4877 O O . PHE A 1 644 ? 9.625 -9.578 -21.328 1 83.25 644 PHE A O 1
ATOM 4884 N N . ASP A 1 645 ? 9.938 -7.449 -22.094 1 72.69 645 ASP A N 1
ATOM 4885 C CA . ASP A 1 645 ? 9.711 -7.812 -23.484 1 72.69 645 ASP A CA 1
ATOM 4886 C C . ASP A 1 645 ? 10.844 -7.309 -24.375 1 72.69 645 ASP A C 1
ATOM 4888 O O . ASP A 1 645 ? 10.93 -6.109 -24.656 1 72.69 645 ASP A O 1
ATOM 4892 N N . ALA A 1 646 ? 11.688 -8.219 -24.75 1 62.09 646 ALA A N 1
ATOM 4893 C CA . ALA A 1 646 ? 12.867 -7.852 -25.531 1 62.09 646 ALA A CA 1
ATOM 4894 C C . ALA A 1 646 ? 12.461 -7.23 -26.859 1 62.09 646 ALA A C 1
ATOM 4896 O O . ALA A 1 646 ? 13.219 -6.449 -27.453 1 62.09 646 ALA A O 1
ATOM 4897 N N . HIS A 1 647 ? 11.297 -7.738 -27.375 1 59.19 647 HIS A N 1
ATOM 4898 C CA . HIS A 1 647 ? 10.914 -7.309 -28.703 1 59.19 647 HIS A CA 1
ATOM 4899 C C . HIS A 1 647 ? 9.844 -6.223 -28.656 1 59.19 647 HIS A C 1
ATOM 4901 O O . HIS A 1 647 ? 9.375 -5.746 -29.688 1 59.19 647 HIS A O 1
ATOM 4907 N N . GLY A 1 648 ? 9.438 -5.973 -27.391 1 55.38 648 GLY A N 1
ATOM 4908 C CA . GLY A 1 648 ? 8.273 -5.109 -27.359 1 55.38 648 GLY A CA 1
ATOM 4909 C C . GLY A 1 648 ? 8.586 -3.664 -27.688 1 55.38 648 GLY A C 1
ATOM 4910 O O . GLY A 1 648 ? 9.75 -3.26 -27.688 1 55.38 648 GLY A O 1
ATOM 4911 N N . VAL A 1 649 ? 7.633 -3.047 -28.281 1 48.62 649 VAL A N 1
ATOM 4912 C CA . VAL A 1 649 ? 7.641 -1.657 -28.719 1 48.62 649 VAL A CA 1
ATOM 4913 C C . VAL A 1 649 ? 8.188 -0.764 -27.609 1 48.62 649 VAL A C 1
ATOM 4915 O O . VAL A 1 649 ? 8.812 0.263 -27.891 1 48.62 649 VAL A O 1
ATOM 4918 N N . GLN A 1 650 ? 7.809 -1.06 -26.422 1 50.28 650 GLN A N 1
ATOM 4919 C CA . GLN A 1 650 ? 8.008 -0.006 -25.422 1 50.28 650 GLN A CA 1
ATOM 4920 C C . GLN A 1 650 ? 9.398 -0.091 -24.797 1 50.28 650 GLN A C 1
ATOM 4922 O O . GLN A 1 650 ? 9.695 0.622 -23.844 1 50.28 650 GLN A O 1
ATOM 4927 N N . GLY A 1 651 ? 10.461 -0.674 -25.406 1 54.69 651 GLY A N 1
ATOM 4928 C CA . GLY A 1 651 ? 11.812 -0.322 -25 1 54.69 651 GLY A CA 1
ATOM 4929 C C . GLY A 1 651 ? 12.297 -1.104 -23.797 1 54.69 651 GLY A C 1
ATOM 4930 O O . GLY A 1 651 ? 13.023 -0.571 -22.953 1 54.69 651 GLY A O 1
ATOM 4931 N N . ASP A 1 652 ? 11.875 -2.34 -23.578 1 61.53 652 ASP A N 1
ATOM 4932 C CA . ASP A 1 652 ? 12.227 -3.023 -22.328 1 61.53 652 ASP A CA 1
ATOM 4933 C C . ASP A 1 652 ? 13.727 -3.301 -22.25 1 61.53 652 ASP A C 1
ATOM 4935 O O . ASP A 1 652 ? 14.305 -3.309 -21.172 1 61.53 652 ASP A O 1
ATOM 4939 N N . ALA A 1 653 ? 14.352 -3.484 -23.438 1 69.88 653 ALA A N 1
ATOM 4940 C CA . ALA A 1 653 ? 15.812 -3.547 -23.359 1 69.88 653 ALA A CA 1
ATOM 4941 C C . ALA A 1 653 ? 16.375 -2.297 -22.688 1 69.88 653 ALA A C 1
ATOM 4943 O O . ALA A 1 653 ? 17.391 -2.365 -21.984 1 69.88 653 ALA A O 1
ATOM 4944 N N . GLU A 1 654 ? 15.57 -1.421 -22.828 1 80.88 654 GLU A N 1
ATOM 4945 C CA . GLU A 1 654 ? 15.969 -0.164 -22.203 1 80.88 654 GLU A CA 1
ATOM 4946 C C . GLU A 1 654 ? 15.867 -0.248 -20.672 1 80.88 654 GLU A C 1
ATOM 4948 O O . GLU A 1 654 ? 16.641 0.386 -19.969 1 80.88 654 GLU A O 1
ATOM 4953 N N . GLY A 1 655 ? 14.953 -1.081 -20.266 1 86.94 655 GLY A N 1
ATOM 4954 C CA . GLY A 1 655 ? 14.82 -1.25 -18.828 1 86.94 655 GLY A CA 1
ATOM 4955 C C . GLY A 1 655 ? 16.031 -1.899 -18.188 1 86.94 655 GLY A C 1
ATOM 4956 O O . GLY A 1 655 ? 16.531 -1.437 -17.156 1 86.94 655 GLY A O 1
ATOM 4957 N N . LEU A 1 656 ? 16.531 -2.926 -18.844 1 89.5 656 LEU A N 1
ATOM 4958 C CA . LEU A 1 656 ? 17.719 -3.602 -18.328 1 89.5 656 LEU A CA 1
ATOM 4959 C C . LEU A 1 656 ? 18.938 -2.689 -18.422 1 89.5 656 LEU A C 1
ATOM 4961 O O . LEU A 1 656 ? 19.781 -2.689 -17.516 1 89.5 656 LEU A O 1
ATOM 4965 N N . ALA A 1 657 ? 19 -1.972 -19.484 1 89.94 657 ALA A N 1
ATOM 4966 C CA . ALA A 1 657 ? 20.094 -1.031 -19.641 1 89.94 657 ALA A CA 1
ATOM 4967 C C . ALA A 1 657 ? 20.094 0.012 -18.531 1 89.94 657 ALA A C 1
ATOM 4969 O O . ALA A 1 657 ? 21.156 0.402 -18.031 1 89.94 657 ALA A O 1
ATOM 4970 N N . ARG A 1 658 ? 18.953 0.407 -18.156 1 91.25 658 ARG A N 1
ATOM 4971 C CA . ARG A 1 658 ? 18.828 1.386 -17.078 1 91.25 658 ARG A CA 1
ATOM 4972 C C . ARG A 1 658 ? 19.328 0.813 -15.758 1 91.25 658 ARG A C 1
ATOM 4974 O O . ARG A 1 658 ? 19.922 1.528 -14.953 1 91.25 658 ARG A O 1
ATOM 4981 N N . LEU A 1 659 ? 19.016 -0.443 -15.547 1 93.44 659 LEU A N 1
ATOM 4982 C CA . LEU A 1 659 ? 19.5 -1.084 -14.328 1 93.44 659 LEU A CA 1
ATOM 4983 C C . LEU A 1 659 ? 21.031 -1.102 -14.297 1 93.44 659 LEU A C 1
ATOM 4985 O O . LEU A 1 659 ? 21.641 -0.783 -13.266 1 93.44 659 LEU A O 1
ATOM 4989 N N . VAL A 1 660 ? 21.578 -1.424 -15.445 1 92.44 660 VAL A N 1
ATOM 4990 C CA . VAL A 1 660 ? 23.047 -1.474 -15.531 1 92.44 660 VAL A CA 1
ATOM 4991 C C . VAL A 1 660 ? 23.625 -0.073 -15.336 1 92.44 660 VAL A C 1
ATOM 4993 O O . VAL A 1 660 ? 24.578 0.112 -14.594 1 92.44 660 VAL A O 1
ATOM 4996 N N . ARG A 1 661 ? 22.953 0.86 -15.922 1 91.19 661 ARG A N 1
ATOM 4997 C CA . ARG A 1 661 ? 23.375 2.25 -15.773 1 91.19 661 ARG A CA 1
ATOM 4998 C C . ARG A 1 661 ? 23.234 2.713 -14.328 1 91.19 661 ARG A C 1
ATOM 5000 O O . ARG A 1 661 ? 24 3.57 -13.875 1 91.19 661 ARG A O 1
ATOM 5007 N N . GLY A 1 662 ? 22.281 2.117 -13.672 1 91.56 662 GLY A N 1
ATOM 5008 C CA . GLY A 1 662 ? 22.016 2.488 -12.289 1 91.56 662 GLY A CA 1
ATOM 5009 C C . GLY A 1 662 ? 22.953 1.817 -11.305 1 91.56 662 GLY A C 1
ATOM 5010 O O . GLY A 1 662 ? 22.844 2.025 -10.094 1 91.56 662 GLY A O 1
ATOM 5011 N N . GLY A 1 663 ? 23.844 1 -11.805 1 92.19 663 GLY A N 1
ATOM 5012 C CA . GLY A 1 663 ? 24.875 0.41 -10.969 1 92.19 663 GLY A CA 1
ATOM 5013 C C . GLY A 1 663 ? 24.5 -0.96 -10.438 1 92.19 663 GLY A C 1
ATOM 5014 O O . GLY A 1 663 ? 25.125 -1.46 -9.5 1 92.19 663 GLY A O 1
ATOM 5015 N N . PHE A 1 664 ? 23.531 -1.59 -10.969 1 95.19 664 PHE A N 1
ATOM 5016 C CA . PHE A 1 664 ? 23.109 -2.9 -10.484 1 95.19 664 PHE A CA 1
ATOM 5017 C C . PHE A 1 664 ? 23.891 -4.008 -11.18 1 95.19 664 PHE A C 1
ATOM 5019 O O . PHE A 1 664 ? 23.938 -4.066 -12.406 1 95.19 664 PHE A O 1
ATOM 5026 N N . GLY A 1 665 ? 24.531 -4.84 -10.383 1 95.06 665 GLY A N 1
ATOM 5027 C CA . GLY A 1 665 ? 25.25 -5.984 -10.906 1 95.06 665 GLY A CA 1
ATOM 5028 C C . GLY A 1 665 ? 24.484 -7.285 -10.797 1 95.06 665 GLY A C 1
ATOM 5029 O O . GLY A 1 665 ? 24.875 -8.297 -11.375 1 95.06 665 GLY A O 1
ATOM 5030 N N . VAL A 1 666 ? 23.469 -7.262 -10.047 1 95.88 666 VAL A N 1
ATOM 5031 C CA . VAL A 1 666 ? 22.578 -8.414 -9.891 1 95.88 666 VAL A CA 1
ATOM 5032 C C . VAL A 1 666 ? 21.141 -8 -10.188 1 95.88 666 VAL A C 1
ATOM 5034 O O . VAL A 1 666 ? 20.641 -7.012 -9.648 1 95.88 666 VAL A O 1
ATOM 5037 N N . ALA A 1 667 ? 20.469 -8.672 -11.062 1 95.75 667 ALA A N 1
ATOM 5038 C CA . ALA A 1 667 ? 19.078 -8.445 -11.422 1 95.75 667 ALA A CA 1
ATOM 5039 C C . ALA A 1 667 ? 18.438 -9.711 -11.977 1 95.75 667 ALA A C 1
ATOM 5041 O O . ALA A 1 667 ? 19.125 -10.609 -12.453 1 95.75 667 ALA A O 1
ATOM 5042 N N . LEU A 1 668 ? 17.188 -9.82 -11.82 1 95.06 668 LEU A N 1
ATOM 5043 C CA . LEU A 1 668 ? 16.422 -10.953 -12.336 1 95.06 668 LEU A CA 1
ATOM 5044 C C . LEU A 1 668 ? 15.289 -10.477 -13.234 1 95.06 668 LEU A C 1
ATOM 5046 O O . LEU A 1 668 ? 14.719 -9.406 -13.008 1 95.06 668 LEU A O 1
ATOM 5050 N N . TRP A 1 669 ? 15.016 -11.211 -14.289 1 92.69 669 TRP A N 1
ATOM 5051 C CA . TRP A 1 669 ? 13.844 -10.891 -15.094 1 92.69 669 TRP A CA 1
ATOM 5052 C C . TRP A 1 669 ? 13.234 -12.148 -15.703 1 92.69 669 TRP A C 1
ATOM 5054 O O . TRP A 1 669 ? 13.828 -13.227 -15.625 1 92.69 669 TRP A O 1
ATOM 5064 N N . ARG A 1 670 ? 12.055 -12.078 -16.125 1 89.88 670 ARG A N 1
ATOM 5065 C CA . ARG A 1 670 ? 11.336 -13.156 -16.781 1 89.88 670 ARG A CA 1
ATOM 5066 C C . ARG A 1 670 ? 11.172 -12.859 -18.281 1 89.88 670 ARG A C 1
ATOM 5068 O O . ARG A 1 670 ? 10.641 -11.812 -18.656 1 89.88 670 ARG A O 1
ATOM 5075 N N . ARG A 1 671 ? 11.719 -13.883 -19.062 1 85 671 ARG A N 1
ATOM 5076 C CA . ARG A 1 671 ? 11.586 -13.75 -20.516 1 85 671 ARG A CA 1
ATOM 5077 C C . ARG A 1 671 ? 10.227 -14.266 -20.984 1 85 671 ARG A C 1
ATOM 5079 O O . ARG A 1 671 ? 9.773 -15.32 -20.547 1 85 671 ARG A O 1
ATOM 5086 N N . GLY A 1 672 ? 9.578 -13.633 -21.859 1 69.62 672 GLY A N 1
ATOM 5087 C CA . GLY A 1 672 ? 8.398 -14.141 -22.547 1 69.62 672 GLY A CA 1
ATOM 5088 C C . GLY A 1 672 ? 7.145 -14.07 -21.688 1 69.62 672 GLY A C 1
ATOM 5089 O O . GLY A 1 672 ? 7.211 -14.203 -20.469 1 69.62 672 GLY A O 1
ATOM 5090 N N . TYR A 1 673 ? 6.242 -13.195 -22.094 1 61.12 673 TYR A N 1
ATOM 5091 C CA . TYR A 1 673 ? 4.98 -13.078 -21.375 1 61.12 673 TYR A CA 1
ATOM 5092 C C . TYR A 1 673 ? 3.924 -14 -21.969 1 61.12 673 TYR A C 1
ATOM 5094 O O . TYR A 1 673 ? 3.973 -14.32 -23.156 1 61.12 673 TYR A O 1
ATOM 5102 N N . GLY A 1 674 ? 3.412 -14.977 -21.062 1 60.41 674 GLY A N 1
ATOM 5103 C CA . GLY A 1 674 ? 2.195 -15.672 -21.453 1 60.41 674 GLY A CA 1
ATOM 5104 C C . GLY A 1 674 ? 1.18 -14.773 -22.125 1 60.41 674 GLY A C 1
ATOM 5105 O O . GLY A 1 674 ? 1.542 -13.758 -22.719 1 60.41 674 GLY A O 1
ATOM 5106 N N . LEU A 1 675 ? 0.057 -15.195 -22.312 1 64.25 675 LEU A N 1
ATOM 5107 C CA . LEU A 1 675 ? -1.083 -14.43 -22.812 1 64.25 675 LEU A CA 1
ATOM 5108 C C . LEU A 1 675 ? -1.231 -13.125 -22.031 1 64.25 675 LEU A C 1
ATOM 5110 O O . LEU A 1 675 ? -0.745 -13 -20.906 1 64.25 675 LEU A O 1
ATOM 5114 N N . PRO A 1 676 ? -1.708 -12.117 -22.656 1 64.12 676 PRO A N 1
ATOM 5115 C CA . PRO A 1 676 ? -1.888 -10.812 -22.016 1 64.12 676 PRO A CA 1
ATOM 5116 C C . PRO A 1 676 ? -2.57 -10.906 -20.656 1 64.12 676 PRO A C 1
ATOM 5118 O O . PRO A 1 676 ? -2.271 -10.109 -19.766 1 64.12 676 PRO A O 1
ATOM 5121 N N . GLU A 1 677 ? -3.375 -11.906 -20.5 1 67.62 677 GLU A N 1
ATOM 5122 C CA . GLU A 1 677 ? -4.168 -11.969 -19.281 1 67.62 677 GLU A CA 1
ATOM 5123 C C . GLU A 1 677 ? -3.523 -12.883 -18.234 1 67.62 677 GLU A C 1
ATOM 5125 O O . GLU A 1 677 ? -4.121 -13.172 -17.203 1 67.62 677 GLU A O 1
ATOM 5130 N N . THR A 1 678 ? -2.297 -13.195 -18.516 1 76.31 678 THR A N 1
ATOM 5131 C CA . THR A 1 678 ? -1.65 -14.102 -17.578 1 76.31 678 THR A CA 1
ATOM 5132 C C . THR A 1 678 ? -1.35 -13.391 -16.266 1 76.31 678 THR A C 1
ATOM 5134 O O . THR A 1 678 ? -0.875 -12.25 -16.25 1 76.31 678 THR A O 1
ATOM 5137 N N . VAL A 1 679 ? -1.784 -14.047 -15.195 1 82.81 679 VAL A N 1
ATOM 5138 C CA . VAL A 1 679 ? -1.535 -13.5 -13.867 1 82.81 679 VAL A CA 1
ATOM 5139 C C . VAL A 1 679 ? -0.071 -13.711 -13.492 1 82.81 679 VAL A C 1
ATOM 5141 O O . VAL A 1 679 ? 0.538 -14.719 -13.875 1 82.81 679 VAL A O 1
ATOM 5144 N N . CYS A 1 680 ? 0.503 -12.758 -12.773 1 88.31 680 CYS A N 1
ATOM 5145 C CA . CYS A 1 680 ? 1.93 -12.828 -12.477 1 88.31 680 CYS A CA 1
ATOM 5146 C C . CYS A 1 680 ? 2.18 -12.82 -10.977 1 88.31 680 CYS A C 1
ATOM 5148 O O . CYS A 1 680 ? 3.309 -12.609 -10.531 1 88.31 680 CYS A O 1
ATOM 5150 N N . GLY A 1 681 ? 1.176 -13.016 -10.227 1 89.19 681 GLY A N 1
ATOM 5151 C CA . GLY A 1 681 ? 1.335 -13 -8.781 1 89.19 681 GLY A CA 1
ATOM 5152 C C . GLY A 1 681 ? 2.312 -14.047 -8.273 1 89.19 681 GLY A C 1
ATOM 5153 O O . GLY A 1 681 ? 3.102 -13.773 -7.367 1 89.19 681 GLY A O 1
ATOM 5154 N N . GLU A 1 682 ? 2.27 -15.258 -8.875 1 90.69 682 GLU A N 1
ATOM 5155 C CA . GLU A 1 682 ? 3.172 -16.328 -8.461 1 90.69 682 GLU A CA 1
ATOM 5156 C C . GLU A 1 682 ? 4.621 -15.977 -8.773 1 90.69 682 GLU A C 1
ATOM 5158 O O . GLU A 1 682 ? 5.531 -16.344 -8.023 1 90.69 682 GLU A O 1
ATOM 5163 N N . PHE A 1 683 ? 4.805 -15.328 -9.906 1 91.06 683 PHE A N 1
ATOM 5164 C CA . PHE A 1 683 ? 6.156 -14.883 -10.242 1 91.06 683 PHE A CA 1
ATOM 5165 C C . PHE A 1 683 ? 6.672 -13.891 -9.203 1 91.06 683 PHE A C 1
ATOM 5167 O O . PHE A 1 683 ? 7.816 -13.992 -8.758 1 91.06 683 PHE A O 1
ATOM 5174 N N . HIS A 1 684 ? 5.883 -12.914 -8.867 1 92.12 684 HIS A N 1
ATOM 5175 C CA . HIS A 1 684 ? 6.27 -11.93 -7.863 1 92.12 684 HIS A CA 1
ATOM 5176 C C . HIS A 1 684 ? 6.609 -12.594 -6.535 1 92.12 684 HIS A C 1
ATOM 5178 O O . HIS A 1 684 ? 7.688 -12.367 -5.98 1 92.12 684 HIS A O 1
ATOM 5184 N N . ARG A 1 685 ? 5.742 -13.414 -6.07 1 90.56 685 ARG A N 1
ATOM 5185 C CA . ARG A 1 685 ? 5.945 -14.086 -4.793 1 90.56 685 ARG A CA 1
ATOM 5186 C C . ARG A 1 685 ? 7.156 -15.008 -4.848 1 90.56 685 ARG A C 1
ATOM 5188 O O . ARG A 1 685 ? 7.965 -15.039 -3.92 1 90.56 685 ARG A O 1
ATOM 5195 N N . GLY A 1 686 ? 7.238 -15.812 -5.922 1 91.12 686 GLY A N 1
ATOM 5196 C CA . GLY A 1 686 ? 8.352 -16.734 -6.082 1 91.12 686 GLY A CA 1
ATOM 5197 C C . GLY A 1 686 ? 9.703 -16.047 -6.078 1 91.12 686 GLY A C 1
ATOM 5198 O O . GLY A 1 686 ? 10.648 -16.531 -5.441 1 91.12 686 GLY A O 1
ATOM 5199 N N . THR A 1 687 ? 9.789 -14.938 -6.754 1 90.88 687 THR A N 1
ATOM 5200 C CA . THR A 1 687 ? 11.055 -14.211 -6.816 1 90.88 687 THR A CA 1
ATOM 5201 C C . THR A 1 687 ? 11.414 -13.641 -5.445 1 90.88 687 THR A C 1
ATOM 5203 O O . THR A 1 687 ? 12.578 -13.688 -5.039 1 90.88 687 THR A O 1
ATOM 5206 N N . LEU A 1 688 ? 10.453 -13.125 -4.797 1 88.31 688 LEU A N 1
ATOM 5207 C CA . LEU A 1 688 ? 10.711 -12.594 -3.461 1 88.31 688 LEU A CA 1
ATOM 5208 C C . LEU A 1 688 ? 11.242 -13.688 -2.539 1 88.31 688 LEU A C 1
ATOM 5210 O O . LEU A 1 688 ? 12.242 -13.492 -1.847 1 88.31 688 LEU A O 1
ATOM 5214 N N . ASP A 1 689 ? 10.664 -14.805 -2.611 1 87.31 689 ASP A N 1
ATOM 5215 C CA . ASP A 1 689 ? 11.031 -15.898 -1.719 1 87.31 689 ASP A CA 1
ATOM 5216 C C . ASP A 1 689 ? 12.383 -16.5 -2.102 1 87.31 689 ASP A C 1
ATOM 5218 O O . ASP A 1 689 ? 13.133 -16.938 -1.236 1 87.31 689 ASP A O 1
ATOM 5222 N N . GLN A 1 690 ? 12.602 -16.484 -3.4 1 83 690 GLN A N 1
ATOM 5223 C CA . GLN A 1 690 ? 13.844 -17.078 -3.883 1 83 690 GLN A CA 1
ATOM 5224 C C . GLN A 1 690 ? 15.031 -16.156 -3.652 1 83 690 GLN A C 1
ATOM 5226 O O . GLN A 1 690 ? 16.125 -16.594 -3.309 1 83 690 GLN A O 1
ATOM 5231 N N . ILE A 1 691 ? 14.797 -14.883 -3.908 1 79.81 691 ILE A N 1
ATOM 5232 C CA . ILE A 1 691 ? 15.875 -13.898 -3.844 1 79.81 691 ILE A CA 1
ATOM 5233 C C . ILE A 1 691 ? 16.172 -13.547 -2.387 1 79.81 691 ILE A C 1
ATOM 5235 O O . ILE A 1 691 ? 17.328 -13.484 -1.979 1 79.81 691 ILE A O 1
ATOM 5239 N N . ALA A 1 692 ? 15.016 -13.336 -1.75 1 75.38 692 ALA A N 1
ATOM 5240 C CA . ALA A 1 692 ? 15.195 -12.867 -0.376 1 75.38 692 ALA A CA 1
ATOM 5241 C C . ALA A 1 692 ? 15.789 -13.969 0.501 1 75.38 692 ALA A C 1
ATOM 5243 O O . ALA A 1 692 ? 15.562 -15.156 0.259 1 75.38 692 ALA A O 1
ATOM 5244 N N . GLY A 1 693 ? 16.766 -13.742 1.316 1 64.88 693 GLY A N 1
ATOM 5245 C CA . GLY A 1 693 ? 17.328 -14.727 2.229 1 64.88 693 GLY A CA 1
ATOM 5246 C C . GLY A 1 693 ? 18.594 -14.25 2.912 1 64.88 693 GLY A C 1
ATOM 5247 O O . GLY A 1 693 ? 19.172 -13.234 2.523 1 64.88 693 GLY A O 1
ATOM 5248 N N . PRO A 1 694 ? 18.719 -14.836 3.898 1 59.88 694 PRO A N 1
ATOM 5249 C CA . PRO A 1 694 ? 19.859 -14.43 4.723 1 59.88 694 PRO A CA 1
ATOM 5250 C C . PRO A 1 694 ? 21.203 -14.602 4.008 1 59.88 694 PRO A C 1
ATOM 5252 O O . PRO A 1 694 ? 22.172 -13.922 4.336 1 59.88 694 PRO A O 1
ATOM 5255 N N . ALA A 1 695 ? 21.047 -15.664 2.996 1 65.69 695 ALA A N 1
ATOM 5256 C CA . ALA A 1 695 ? 22.312 -15.961 2.346 1 65.69 695 ALA A CA 1
ATOM 5257 C C . ALA A 1 695 ? 22.594 -14.984 1.205 1 65.69 695 ALA A C 1
ATOM 5259 O O . ALA A 1 695 ? 21.672 -14.594 0.48 1 65.69 695 ALA A O 1
ATOM 5260 N N . GLY A 1 696 ? 23.312 -13.93 1.379 1 80.38 696 GLY A N 1
ATOM 5261 C CA . GLY A 1 696 ? 23.781 -12.938 0.425 1 80.38 696 GLY A CA 1
ATOM 5262 C C . GLY A 1 696 ? 23.516 -13.328 -1.018 1 80.38 696 GLY A C 1
ATOM 5263 O O . GLY A 1 696 ? 22.969 -14.398 -1.289 1 80.38 696 GLY A O 1
ATOM 5264 N N . ALA A 1 697 ? 23.766 -12.672 -2.082 1 90 697 ALA A N 1
ATOM 5265 C CA . ALA A 1 697 ? 23.5 -12.812 -3.508 1 90 697 ALA A CA 1
ATOM 5266 C C . ALA A 1 697 ? 24.375 -13.883 -4.133 1 90 697 ALA A C 1
ATOM 5268 O O . ALA A 1 697 ? 24.141 -14.312 -5.266 1 90 697 ALA A O 1
ATOM 5269 N N . HIS A 1 698 ? 25.328 -14.484 -3.377 1 89.69 698 HIS A N 1
ATOM 5270 C CA . HIS A 1 698 ? 26.266 -15.461 -3.928 1 89.69 698 HIS A CA 1
ATOM 5271 C C . HIS A 1 698 ? 25.547 -16.766 -4.262 1 89.69 698 HIS A C 1
ATOM 5273 O O . HIS A 1 698 ? 26.016 -17.547 -5.09 1 89.69 698 HIS A O 1
ATOM 5279 N N . ARG A 1 699 ? 24.453 -17.031 -3.703 1 91 699 ARG A N 1
ATOM 5280 C CA . ARG A 1 699 ? 23.75 -18.297 -3.881 1 91 699 ARG A CA 1
ATOM 5281 C C . ARG A 1 699 ? 22.828 -18.234 -5.102 1 91 699 ARG A C 1
ATOM 5283 O O . ARG A 1 699 ? 22.281 -19.266 -5.52 1 91 699 ARG A O 1
ATOM 5290 N N . LEU A 1 700 ? 22.578 -17.078 -5.656 1 93.19 700 LEU A N 1
ATOM 5291 C CA . LEU A 1 700 ? 21.516 -16.859 -6.629 1 93.19 700 LEU A CA 1
ATOM 5292 C C . LEU A 1 700 ? 21.766 -17.672 -7.898 1 93.19 700 LEU A C 1
ATOM 5294 O O . LEU A 1 700 ? 20.844 -18.25 -8.461 1 93.19 700 LEU A O 1
ATOM 5298 N N . PRO A 1 701 ? 23.047 -17.797 -8.422 1 94.12 701 PRO A N 1
ATOM 5299 C CA . PRO A 1 701 ? 23.266 -18.594 -9.633 1 94.12 701 PRO A CA 1
ATOM 5300 C C . PRO A 1 701 ? 22.844 -20.047 -9.461 1 94.12 701 PRO A C 1
ATOM 5302 O O . PRO A 1 701 ? 22.125 -20.594 -10.312 1 94.12 701 PRO A O 1
ATOM 5305 N N . GLU A 1 702 ? 23.188 -20.609 -8.367 1 93.06 702 GLU A N 1
ATOM 5306 C CA . GLU A 1 702 ? 22.797 -22 -8.117 1 93.06 702 GLU A CA 1
ATOM 5307 C C . GLU A 1 702 ? 21.297 -22.109 -7.836 1 93.06 702 GLU A C 1
ATOM 5309 O O . GLU A 1 702 ? 20.656 -23.094 -8.227 1 93.06 702 GLU A O 1
ATOM 5314 N N . ALA A 1 703 ? 20.812 -21.156 -7.156 1 92.81 703 ALA A N 1
ATOM 5315 C CA . ALA A 1 703 ? 19.375 -21.156 -6.863 1 92.81 703 ALA A CA 1
ATOM 5316 C C . ALA A 1 703 ? 18.562 -21.141 -8.148 1 92.81 703 ALA A C 1
ATOM 5318 O O . ALA A 1 703 ? 17.562 -21.844 -8.266 1 92.81 703 ALA A O 1
ATOM 5319 N N . VAL A 1 704 ? 18.953 -20.344 -9.078 1 94.75 704 VAL A N 1
ATOM 5320 C CA . VAL A 1 704 ? 18.25 -20.234 -10.344 1 94.75 704 VAL A CA 1
ATOM 5321 C C . VAL A 1 704 ? 18.391 -21.531 -11.133 1 94.75 704 VAL A C 1
ATOM 5323 O O . VAL A 1 704 ? 17.422 -22 -11.75 1 94.75 704 VAL A O 1
ATOM 5326 N N . ARG A 1 705 ? 19.531 -22.141 -11.141 1 94.94 705 ARG A N 1
ATOM 5327 C CA . ARG A 1 705 ? 19.734 -23.438 -11.789 1 94.94 705 ARG A CA 1
ATOM 5328 C C . ARG A 1 705 ? 18.797 -24.484 -11.195 1 94.94 705 ARG A C 1
ATOM 5330 O O . ARG A 1 705 ? 18.141 -25.219 -11.93 1 94.94 705 ARG A O 1
ATOM 5337 N N . ASP A 1 706 ? 18.781 -24.531 -9.93 1 93.81 706 ASP A N 1
ATOM 5338 C CA . ASP A 1 706 ? 17.922 -25.484 -9.25 1 93.81 706 ASP A CA 1
ATOM 5339 C C . ASP A 1 706 ? 16.453 -25.266 -9.617 1 93.81 706 ASP A C 1
ATOM 5341 O O . ASP A 1 706 ? 15.711 -26.234 -9.82 1 93.81 706 ASP A O 1
ATOM 5345 N N . LEU A 1 707 ? 16.078 -24.062 -9.664 1 93.75 707 LEU A N 1
ATOM 5346 C CA . LEU A 1 707 ? 14.711 -23.734 -10.07 1 93.75 707 LEU A CA 1
ATOM 5347 C C . LEU A 1 707 ? 14.414 -24.266 -11.469 1 93.75 707 LEU A C 1
ATOM 5349 O O . LEU A 1 707 ? 13.359 -24.844 -11.703 1 93.75 707 LEU A O 1
ATOM 5353 N N . ARG A 1 708 ? 15.289 -24.078 -12.344 1 94.12 708 ARG A N 1
ATOM 5354 C CA . ARG A 1 708 ? 15.117 -24.547 -13.711 1 94.12 708 ARG A CA 1
ATOM 5355 C C . ARG A 1 708 ? 15.031 -26.078 -13.75 1 94.12 708 ARG A C 1
ATOM 5357 O O . ARG A 1 708 ? 14.227 -26.641 -14.492 1 94.12 708 ARG A O 1
ATOM 5364 N N . HIS A 1 709 ? 15.852 -26.672 -12.992 1 93.56 709 HIS A N 1
ATOM 5365 C CA . HIS A 1 709 ? 15.844 -28.125 -12.922 1 93.56 709 HIS A CA 1
ATOM 5366 C C . HIS A 1 709 ? 14.5 -28.641 -12.422 1 93.56 709 HIS A C 1
ATOM 5368 O O . HIS A 1 709 ? 13.922 -29.547 -13.031 1 93.56 709 HIS A O 1
ATOM 5374 N N . ARG A 1 710 ? 14.047 -28.062 -11.43 1 91.94 710 ARG A N 1
ATOM 5375 C CA . ARG A 1 710 ? 12.773 -28.469 -10.867 1 91.94 710 ARG A CA 1
ATOM 5376 C C . ARG A 1 710 ? 11.617 -28.172 -11.82 1 91.94 710 ARG A C 1
ATOM 5378 O O . ARG A 1 710 ? 10.68 -28.969 -11.93 1 91.94 710 ARG A O 1
ATOM 5385 N N . LEU A 1 711 ? 11.719 -27.094 -12.445 1 91.5 711 LEU A N 1
ATOM 5386 C CA . LEU A 1 711 ? 10.719 -26.734 -13.438 1 91.5 711 LEU A CA 1
ATOM 5387 C C . LEU A 1 711 ? 10.641 -27.797 -14.539 1 91.5 711 LEU A C 1
ATOM 5389 O O . LEU A 1 711 ? 9.547 -28.25 -14.883 1 91.5 711 LEU A O 1
ATOM 5393 N N . ARG A 1 712 ? 11.766 -28.25 -14.992 1 90.38 712 ARG A N 1
ATOM 5394 C CA . ARG A 1 712 ? 11.812 -29.219 -16.078 1 90.38 712 ARG A CA 1
ATOM 5395 C C . ARG A 1 712 ? 11.438 -30.609 -15.594 1 90.38 712 ARG A C 1
ATOM 5397 O O . ARG A 1 712 ? 11.047 -31.469 -16.391 1 90.38 712 ARG A O 1
ATOM 5404 N N . SER A 1 713 ? 11.453 -30.766 -14.32 1 88.62 713 SER A N 1
ATOM 5405 C CA . SER A 1 713 ? 11.039 -32.031 -13.727 1 88.62 713 SER A CA 1
ATOM 5406 C C . SER A 1 713 ? 9.531 -32.062 -13.508 1 88.62 713 SER A C 1
ATOM 5408 O O . SER A 1 713 ? 9.008 -33 -12.922 1 88.62 713 SER A O 1
ATOM 5410 N N . GLY A 1 714 ? 8.852 -31.047 -13.875 1 87.44 714 GLY A N 1
ATOM 5411 C CA . GLY A 1 714 ? 7.398 -31.031 -13.828 1 87.44 714 GLY A CA 1
ATOM 5412 C C . GLY A 1 714 ? 6.852 -30.703 -12.453 1 87.44 714 GLY A C 1
ATOM 5413 O O . GLY A 1 714 ? 5.828 -31.25 -12.039 1 87.44 714 GLY A O 1
ATOM 5414 N N . ARG A 1 715 ? 7.484 -29.844 -11.742 1 86.25 715 ARG A N 1
ATOM 5415 C CA . ARG A 1 715 ? 7.027 -29.422 -10.422 1 86.25 715 ARG A CA 1
ATOM 5416 C C . ARG A 1 715 ? 6.281 -28.094 -10.508 1 86.25 715 ARG A C 1
ATOM 5418 O O . ARG A 1 715 ? 6.898 -27.031 -10.625 1 86.25 715 ARG A O 1
ATOM 5425 N N . PRO A 1 716 ? 5.02 -28.078 -10.273 1 87.06 716 PRO A N 1
ATOM 5426 C CA . PRO A 1 716 ? 4.211 -26.891 -10.523 1 87.06 716 PRO A CA 1
ATOM 5427 C C . PRO A 1 716 ? 4.617 -25.703 -9.641 1 87.06 716 PRO A C 1
ATOM 5429 O O . PRO A 1 716 ? 4.453 -24.547 -10.039 1 87.06 716 PRO A O 1
ATOM 5432 N N . GLU A 1 717 ? 5.176 -25.969 -8.469 1 86.75 717 GLU A N 1
ATOM 5433 C CA . GLU A 1 717 ? 5.562 -24.891 -7.562 1 86.75 717 GLU A CA 1
ATOM 5434 C C . GLU A 1 717 ? 6.684 -24.047 -8.156 1 86.75 717 GLU A C 1
ATOM 5436 O O . GLU A 1 717 ? 6.977 -22.969 -7.656 1 86.75 717 GLU A O 1
ATOM 5441 N N . THR A 1 718 ? 7.301 -24.5 -9.227 1 90.5 718 THR A N 1
ATOM 5442 C CA . THR A 1 718 ? 8.406 -23.766 -9.828 1 90.5 718 THR A CA 1
ATOM 5443 C C . THR A 1 718 ? 8.023 -23.25 -11.211 1 90.5 718 THR A C 1
ATOM 5445 O O . THR A 1 718 ? 8.82 -22.562 -11.859 1 90.5 718 THR A O 1
ATOM 5448 N N . PHE A 1 719 ? 6.84 -23.531 -11.672 1 90 719 PHE A N 1
ATOM 5449 C CA . PHE A 1 719 ? 6.438 -23.188 -13.031 1 90 719 PHE A CA 1
ATOM 5450 C C . PHE A 1 719 ? 6.441 -21.672 -13.227 1 90 719 PHE A C 1
ATOM 5452 O O . PHE A 1 719 ? 6.555 -21.188 -14.352 1 90 719 PHE A O 1
ATOM 5459 N N . TRP A 1 720 ? 6.355 -20.953 -12.117 1 88.75 720 TRP A N 1
ATOM 5460 C CA . TRP A 1 720 ? 6.387 -19.5 -12.203 1 88.75 720 TRP A CA 1
ATOM 5461 C C . TRP A 1 720 ? 7.727 -19.016 -12.742 1 88.75 720 TRP A C 1
ATOM 5463 O O . TRP A 1 720 ? 7.836 -17.891 -13.234 1 88.75 720 TRP A O 1
ATOM 5473 N N . ALA A 1 721 ? 8.734 -19.797 -12.672 1 91.44 721 ALA A N 1
ATOM 5474 C CA . ALA A 1 721 ? 10.102 -19.406 -13.016 1 91.44 721 ALA A CA 1
ATOM 5475 C C . ALA A 1 721 ? 10.391 -19.672 -14.492 1 91.44 721 ALA A C 1
ATOM 5477 O O . ALA A 1 721 ? 11.531 -19.516 -14.945 1 91.44 721 ALA A O 1
ATOM 5478 N N . HIS A 1 722 ? 9.375 -20.109 -15.203 1 90 722 HIS A N 1
ATOM 5479 C CA . HIS A 1 722 ? 9.594 -20.297 -16.625 1 90 722 HIS A CA 1
ATOM 5480 C C . HIS A 1 722 ? 10.109 -19.031 -17.297 1 90 722 HIS A C 1
ATOM 5482 O O . HIS A 1 722 ? 9.516 -17.969 -17.141 1 90 722 HIS A O 1
ATOM 5488 N N . GLY A 1 723 ? 11.281 -19.094 -17.906 1 89.94 723 GLY A N 1
ATOM 5489 C CA . GLY A 1 723 ? 11.867 -17.969 -18.625 1 89.94 723 GLY A CA 1
ATOM 5490 C C . GLY A 1 723 ? 12.727 -17.094 -17.734 1 89.94 723 GLY A C 1
ATOM 5491 O O . GLY A 1 723 ? 13.18 -16.031 -18.156 1 89.94 723 GLY A O 1
ATOM 5492 N N . ILE A 1 724 ? 13.016 -17.469 -16.547 1 92.94 724 ILE A N 1
ATOM 5493 C CA . ILE A 1 724 ? 13.75 -16.656 -15.586 1 92.94 724 ILE A CA 1
ATOM 5494 C C . ILE A 1 724 ? 15.195 -16.484 -16.062 1 92.94 724 ILE A C 1
ATOM 5496 O O . ILE A 1 724 ? 15.781 -17.406 -16.625 1 92.94 724 ILE A O 1
ATOM 5500 N N . ALA A 1 725 ? 15.695 -15.305 -15.93 1 94.38 725 ALA A N 1
ATOM 5501 C CA . ALA A 1 725 ? 17.078 -14.977 -16.25 1 94.38 725 ALA A CA 1
ATOM 5502 C C . ALA A 1 725 ? 17.734 -14.188 -15.133 1 94.38 725 ALA A C 1
ATOM 5504 O O . ALA A 1 725 ? 17.062 -13.516 -14.352 1 94.38 725 ALA A O 1
ATOM 5505 N N . LEU A 1 726 ? 19.078 -14.305 -15.031 1 95.94 726 LEU A N 1
ATOM 5506 C CA . LEU A 1 726 ? 19.812 -13.688 -13.938 1 95.94 726 LEU A CA 1
ATOM 5507 C C . LEU A 1 726 ? 21 -12.898 -14.469 1 95.94 726 LEU A C 1
ATOM 5509 O O . LEU A 1 726 ? 21.859 -13.445 -15.164 1 95.94 726 LEU A O 1
ATOM 5513 N N . LEU A 1 727 ? 20.984 -11.625 -14.234 1 96.19 727 LEU A N 1
ATOM 5514 C CA . LEU A 1 727 ? 22.188 -10.812 -14.391 1 96.19 727 LEU A CA 1
ATOM 5515 C C . LEU A 1 727 ? 23.094 -10.938 -13.172 1 96.19 727 LEU A C 1
ATOM 5517 O O . LEU A 1 727 ? 22.656 -10.688 -12.047 1 96.19 727 LEU A O 1
ATOM 5521 N N . TYR A 1 728 ? 24.188 -11.383 -13.305 1 96.44 728 TYR A N 1
ATOM 5522 C CA . TYR A 1 728 ? 25.188 -11.531 -12.266 1 96.44 728 TYR A CA 1
ATOM 5523 C C . TYR A 1 728 ? 26.562 -11.078 -12.758 1 96.44 728 TYR A C 1
ATOM 5525 O O . TYR A 1 728 ? 27.375 -11.891 -13.203 1 96.44 728 TYR A O 1
ATOM 5533 N N . ASP A 1 729 ? 26.797 -9.805 -12.641 1 95.38 729 ASP A N 1
ATOM 5534 C CA . ASP A 1 729 ? 27.969 -9.156 -13.203 1 95.38 729 ASP A CA 1
ATOM 5535 C C . ASP A 1 729 ? 28.875 -8.602 -12.109 1 95.38 729 ASP A C 1
ATOM 5537 O O . ASP A 1 729 ? 28.75 -7.441 -11.711 1 95.38 729 ASP A O 1
ATOM 5541 N N . ASP A 1 730 ? 29.859 -9.344 -11.734 1 92.12 730 ASP A N 1
ATOM 5542 C CA . ASP A 1 730 ? 30.797 -8.977 -10.672 1 92.12 730 ASP A CA 1
ATOM 5543 C C . ASP A 1 730 ? 31.734 -7.859 -11.133 1 92.12 730 ASP A C 1
ATOM 5545 O O . ASP A 1 730 ? 32.531 -8.055 -12.039 1 92.12 730 ASP A O 1
ATOM 5549 N N . PRO A 1 731 ? 31.609 -6.727 -10.484 1 90.75 731 PRO A N 1
ATOM 5550 C CA . PRO A 1 731 ? 32.469 -5.609 -10.906 1 90.75 731 PRO A CA 1
ATOM 5551 C C . PRO A 1 731 ? 33.938 -5.844 -10.586 1 90.75 731 PRO A C 1
ATOM 5553 O O . PRO A 1 731 ? 34.812 -5.148 -11.117 1 90.75 731 PRO A O 1
ATOM 5556 N N . HIS A 1 732 ? 34.25 -6.777 -9.812 1 87.94 732 HIS A N 1
ATOM 5557 C CA . HIS A 1 732 ? 35.625 -7.059 -9.438 1 87.94 732 HIS A CA 1
ATOM 5558 C C . HIS A 1 732 ? 36.281 -8.047 -10.406 1 87.94 732 HIS A C 1
ATOM 5560 O O . HIS A 1 732 ? 37.469 -8.336 -10.297 1 87.94 732 HIS A O 1
ATOM 5566 N N . GLN A 1 733 ? 35.5 -8.555 -11.312 1 87.81 733 GLN A N 1
ATOM 5567 C CA . GLN A 1 733 ? 36 -9.453 -12.352 1 87.81 733 GLN A CA 1
ATOM 5568 C C . GLN A 1 733 ? 35.812 -8.852 -13.742 1 87.81 733 GLN A C 1
ATOM 5570 O O . GLN A 1 733 ? 34.875 -9.211 -14.453 1 87.81 733 GLN A O 1
ATOM 5575 N N . PRO A 1 734 ? 36.688 -8.086 -14.07 1 87 734 PRO A N 1
ATOM 5576 C CA . PRO A 1 734 ? 36.562 -7.465 -15.391 1 87 734 PRO A CA 1
ATOM 5577 C C . PRO A 1 734 ? 36.594 -8.477 -16.531 1 87 734 PRO A C 1
ATOM 5579 O O . PRO A 1 734 ? 37.219 -9.539 -16.391 1 87 734 PRO A O 1
ATOM 5582 N N . LEU A 1 735 ? 35.938 -8.172 -17.594 1 90.31 735 LEU A N 1
ATOM 5583 C CA . LEU A 1 735 ? 35.969 -9.031 -18.781 1 90.31 735 LEU A CA 1
ATOM 5584 C C . LEU A 1 735 ? 37.312 -8.984 -19.469 1 90.31 735 LEU A C 1
ATOM 5586 O O . LEU A 1 735 ? 38.031 -7.992 -19.359 1 90.31 735 LEU A O 1
ATOM 5590 N N . PRO A 1 736 ? 37.625 -10.07 -20.047 1 84.56 736 PRO A N 1
ATOM 5591 C CA . PRO A 1 736 ? 38.906 -10.07 -20.734 1 84.56 736 PRO A CA 1
ATOM 5592 C C . PRO A 1 736 ? 39.031 -8.945 -21.766 1 84.56 736 PRO A C 1
ATOM 5594 O O . PRO A 1 736 ? 38.094 -8.719 -22.547 1 84.56 736 PRO A O 1
ATOM 5597 N N . GLY A 1 737 ? 40.094 -8.125 -21.766 1 68.38 737 GLY A N 1
ATOM 5598 C CA . GLY A 1 737 ? 40.344 -7.039 -22.688 1 68.38 737 GLY A CA 1
ATOM 5599 C C . GLY A 1 737 ? 39.844 -5.699 -22.203 1 68.38 737 GLY A C 1
ATOM 5600 O O . GLY A 1 737 ? 40.094 -4.664 -22.828 1 68.38 737 GLY A O 1
ATOM 5601 N N . ALA A 1 738 ? 38.906 -5.594 -21.25 1 62.5 738 ALA A N 1
ATOM 5602 C CA . ALA A 1 738 ? 38.344 -4.344 -20.766 1 62.5 738 ALA A CA 1
ATOM 5603 C C . ALA A 1 738 ? 39.406 -3.41 -20.219 1 62.5 738 ALA A C 1
ATOM 5605 O O . ALA A 1 738 ? 39.281 -2.188 -20.297 1 62.5 738 ALA A O 1
ATOM 5606 N N . GLY A 1 739 ? 40.438 -3.76 -19.484 1 50.12 739 GLY A N 1
ATOM 5607 C CA . GLY A 1 739 ? 41.5 -2.873 -19.016 1 50.12 739 GLY A CA 1
ATOM 5608 C C . GLY A 1 739 ? 42.344 -2.285 -20.125 1 50.12 739 GLY A C 1
ATOM 5609 O O . GLY A 1 739 ? 43.188 -1.422 -19.891 1 50.12 739 GLY A O 1
ATOM 5610 N N . ASP A 1 740 ? 42.531 -2.875 -21.172 1 40.75 740 ASP A N 1
ATOM 5611 C CA . ASP A 1 740 ? 43.469 -2.375 -22.156 1 40.75 740 ASP A CA 1
ATOM 5612 C C . ASP A 1 740 ? 42.969 -1.116 -22.844 1 40.75 740 ASP A C 1
ATOM 5614 O O . ASP A 1 740 ? 42.062 -1.189 -23.672 1 40.75 740 ASP A O 1
ATOM 5618 N N . LEU A 1 741 ? 42.75 -0.127 -22.047 1 37.75 741 LEU A N 1
ATOM 5619 C CA . LEU A 1 741 ? 42.656 1.184 -22.688 1 37.75 741 LEU A CA 1
ATOM 5620 C C . LEU A 1 741 ? 43.562 1.271 -23.922 1 37.75 741 LEU A C 1
ATOM 5622 O O . LEU A 1 741 ? 44.75 0.965 -23.844 1 37.75 741 LEU A O 1
ATOM 5626 N N . LEU A 1 742 ? 43.062 1.089 -25.078 1 31.5 742 LEU A N 1
ATOM 5627 C CA . LEU A 1 742 ? 43.875 1.436 -26.25 1 31.5 742 LEU A CA 1
ATOM 5628 C C . LEU A 1 742 ? 44.688 2.695 -25.984 1 31.5 742 LEU A C 1
ATOM 5630 O O . LEU A 1 742 ? 44.125 3.775 -25.781 1 31.5 742 LEU A O 1
ATOM 5634 N N . GLU A 1 743 ? 45.656 2.65 -25.203 1 26.95 743 GLU A N 1
ATOM 5635 C CA . GLU A 1 743 ? 46.656 3.693 -25.422 1 26.95 743 GLU A CA 1
ATOM 5636 C C . GLU A 1 743 ? 46.938 3.9 -26.906 1 26.95 743 GLU A C 1
ATOM 5638 O O . GLU A 1 743 ? 47.344 2.975 -27.609 1 26.95 743 GLU A O 1
ATOM 5643 N N . ALA A 1 744 ? 46.125 4.625 -27.609 1 25.72 744 ALA A N 1
ATOM 5644 C CA . ALA A 1 744 ? 46.75 5.129 -28.828 1 25.72 744 ALA A CA 1
ATOM 5645 C C . ALA A 1 744 ? 48.188 5.5 -28.578 1 25.72 744 ALA A C 1
ATOM 5647 O O . ALA A 1 744 ? 48.531 6.141 -27.578 1 25.72 744 ALA A O 1
ATOM 5648 N N . PRO A 1 745 ? 49.031 4.918 -29.422 1 25.3 745 PRO A N 1
ATOM 5649 C CA . PRO A 1 745 ? 50.281 5.672 -29.5 1 25.3 745 PRO A CA 1
ATOM 5650 C C . PRO A 1 745 ? 50.062 7.156 -29.781 1 25.3 745 PRO A C 1
ATOM 5652 O O . PRO A 1 745 ? 49.094 7.527 -30.422 1 25.3 745 PRO A O 1
ATOM 5655 N N . MET B 1 1 ? -41.531 -15.406 -0.688 1 21.41 1 MET B N 1
ATOM 5656 C CA . MET B 1 1 ? -41.75 -14.414 0.354 1 21.41 1 MET B CA 1
ATOM 5657 C C . MET B 1 1 ? -40.531 -13.555 0.575 1 21.41 1 MET B C 1
ATOM 5659 O O . MET B 1 1 ? -39.438 -14.078 0.891 1 21.41 1 MET B O 1
ATOM 5663 N N . THR B 1 2 ? -40.406 -12.477 -0.139 1 22.52 2 THR B N 1
ATOM 5664 C CA . THR B 1 2 ? -39.406 -11.461 -0.457 1 22.52 2 THR B CA 1
ATOM 5665 C C . THR B 1 2 ? -39 -10.68 0.793 1 22.52 2 THR B C 1
ATOM 5667 O O . THR B 1 2 ? -39.812 -9.875 1.301 1 22.52 2 THR B O 1
ATOM 5670 N N . HIS B 1 3 ? -38.5 -11.367 1.786 1 24.8 3 HIS B N 1
ATOM 5671 C CA . HIS B 1 3 ? -38.312 -10.75 3.098 1 24.8 3 HIS B CA 1
ATOM 5672 C C . HIS B 1 3 ? -37.562 -9.43 2.996 1 24.8 3 HIS B C 1
ATOM 5674 O O . HIS B 1 3 ? -36.5 -9.359 2.361 1 24.8 3 HIS B O 1
ATOM 5680 N N . GLY B 1 4 ? -38.219 -8.328 2.965 1 26.36 4 GLY B N 1
ATOM 5681 C CA . GLY B 1 4 ? -37.969 -6.895 3.035 1 26.36 4 GLY B CA 1
ATOM 5682 C C . GLY B 1 4 ? -36.875 -6.527 4.004 1 26.36 4 GLY B C 1
ATOM 5683 O O . GLY B 1 4 ? -36.75 -7.145 5.062 1 26.36 4 GLY B O 1
ATOM 5684 N N . ARG B 1 5 ? -35.844 -6.023 3.5 1 32.69 5 ARG B N 1
ATOM 5685 C CA . ARG B 1 5 ? -34.812 -5.453 4.383 1 32.69 5 ARG B CA 1
ATOM 5686 C C . ARG B 1 5 ? -35.469 -4.664 5.52 1 32.69 5 ARG B C 1
ATOM 5688 O O . ARG B 1 5 ? -36.188 -3.701 5.277 1 32.69 5 ARG B O 1
ATOM 5695 N N . ALA B 1 6 ? -35.688 -5.27 6.684 1 32.19 6 ALA B N 1
ATOM 5696 C CA . ALA B 1 6 ? -36.281 -4.688 7.887 1 32.19 6 ALA B CA 1
ATOM 5697 C C . ALA B 1 6 ? -35.781 -3.26 8.102 1 32.19 6 ALA B C 1
ATOM 5699 O O . ALA B 1 6 ? -34.594 -3.008 8.094 1 32.19 6 ALA B O 1
ATOM 5700 N N . PRO B 1 7 ? -36.469 -2.25 7.852 1 34.75 7 PRO B N 1
ATOM 5701 C CA . PRO B 1 7 ? -36.125 -0.906 8.312 1 34.75 7 PRO B CA 1
ATOM 5702 C C . PRO B 1 7 ? -35.375 -0.915 9.648 1 34.75 7 PRO B C 1
ATOM 5704 O O . PRO B 1 7 ? -35.594 -1.808 10.469 1 34.75 7 PRO B O 1
ATOM 5707 N N . GLY B 1 8 ? -34.031 -0.602 9.602 1 40.19 8 GLY B N 1
ATOM 5708 C CA . GLY B 1 8 ? -33.469 -0.525 10.938 1 40.19 8 GLY B CA 1
ATOM 5709 C C . GLY B 1 8 ? -34.5 -0.219 12.008 1 40.19 8 GLY B C 1
ATOM 5710 O O . GLY B 1 8 ? -35.531 0.398 11.727 1 40.19 8 GLY B O 1
ATOM 5711 N N . ALA B 1 9 ? -34.594 -0.927 13.008 1 47.03 9 ALA B N 1
ATOM 5712 C CA . ALA B 1 9 ? -35.469 -0.701 14.156 1 47.03 9 ALA B CA 1
ATOM 5713 C C . ALA B 1 9 ? -35.562 0.787 14.484 1 47.03 9 ALA B C 1
ATOM 5715 O O . ALA B 1 9 ? -34.562 1.503 14.461 1 47.03 9 ALA B O 1
ATOM 5716 N N . PRO B 1 10 ? -36.688 1.508 14.391 1 51.19 10 PRO B N 1
ATOM 5717 C CA . PRO B 1 10 ? -36.906 2.904 14.781 1 51.19 10 PRO B CA 1
ATOM 5718 C C . PRO B 1 10 ? -35.875 3.379 15.828 1 51.19 10 PRO B C 1
ATOM 5720 O O . PRO B 1 10 ? -35.438 4.523 15.773 1 51.19 10 PRO B O 1
ATOM 5723 N N . GLY B 1 11 ? -35.344 2.535 16.531 1 61.62 11 GLY B N 1
ATOM 5724 C CA . GLY B 1 11 ? -34.375 2.838 17.578 1 61.62 11 GLY B CA 1
ATOM 5725 C C . GLY B 1 11 ? -33 3.146 17.031 1 61.62 11 GLY B C 1
ATOM 5726 O O . GLY B 1 11 ? -32.312 4.035 17.547 1 61.62 11 GLY B O 1
ATOM 5727 N N . ALA B 1 12 ? -32.656 2.541 15.922 1 72.31 12 ALA B N 1
ATOM 5728 C CA . ALA B 1 12 ? -31.312 2.746 15.367 1 72.31 12 ALA B CA 1
ATOM 5729 C C . ALA B 1 12 ? -31.203 4.109 14.688 1 72.31 12 ALA B C 1
ATOM 5731 O O . ALA B 1 12 ? -30.172 4.781 14.789 1 72.31 12 ALA B O 1
ATOM 5732 N N . ARG B 1 13 ? -32.25 4.574 14.109 1 78.38 13 ARG B N 1
ATOM 5733 C CA . ARG B 1 13 ? -32.25 5.879 13.453 1 78.38 13 ARG B CA 1
ATOM 5734 C C . ARG B 1 13 ? -32.25 7.008 14.477 1 78.38 13 ARG B C 1
ATOM 5736 O O . ARG B 1 13 ? -31.594 8.031 14.273 1 78.38 13 ARG B O 1
ATOM 5743 N N . ASP B 1 14 ? -32.906 6.816 15.562 1 79.25 14 ASP B N 1
ATOM 5744 C CA . ASP B 1 14 ? -32.906 7.812 16.625 1 79.25 14 ASP B CA 1
ATOM 5745 C C . ASP B 1 14 ? -31.531 7.934 17.281 1 79.25 14 ASP B C 1
ATOM 5747 O O . ASP B 1 14 ? -31.094 9.039 17.609 1 79.25 14 ASP B O 1
ATOM 5751 N N . ALA B 1 15 ? -30.984 6.848 17.438 1 83.69 15 ALA B N 1
ATOM 5752 C CA . ALA B 1 15 ? -29.641 6.844 18.016 1 83.69 15 ALA B CA 1
ATOM 5753 C C . ALA B 1 15 ? -28.656 7.555 17.094 1 83.69 15 ALA B C 1
ATOM 5755 O O . ALA B 1 15 ? -27.781 8.289 17.562 1 83.69 15 ALA B O 1
ATOM 5756 N N . ALA B 1 16 ? -28.812 7.355 15.805 1 88.44 16 ALA B N 1
ATOM 5757 C CA . ALA B 1 16 ? -27.938 8.008 14.828 1 88.44 16 ALA B CA 1
ATOM 5758 C C . ALA B 1 16 ? -28.141 9.523 14.836 1 88.44 16 ALA B C 1
ATOM 5760 O O . ALA B 1 16 ? -27.172 10.281 14.734 1 88.44 16 ALA B O 1
ATOM 5761 N N . ARG B 1 17 ? -29.281 9.961 15.016 1 87.38 17 ARG B N 1
ATOM 5762 C CA . ARG B 1 17 ? -29.578 11.391 15.062 1 87.38 17 ARG B CA 1
ATOM 5763 C C . ARG B 1 17 ? -29.016 12.031 16.328 1 87.38 17 ARG B C 1
ATOM 5765 O O . ARG B 1 17 ? -28.547 13.172 16.297 1 87.38 17 ARG B O 1
ATOM 5772 N N . ARG B 1 18 ? -29.109 11.312 17.406 1 87.06 18 ARG B N 1
ATOM 5773 C CA . ARG B 1 18 ? -28.516 11.805 18.641 1 87.06 18 ARG B CA 1
ATOM 5774 C C . ARG B 1 18 ? -27 11.93 18.516 1 87.06 18 ARG B C 1
ATOM 5776 O O . ARG B 1 18 ? -26.406 12.906 18.984 1 87.06 18 ARG B O 1
ATOM 5783 N N . ALA B 1 19 ? -26.469 10.914 17.875 1 89.88 19 ALA B N 1
ATOM 5784 C CA . ALA B 1 19 ? -25.031 10.953 17.641 1 89.88 19 ALA B CA 1
ATOM 5785 C C . ALA B 1 19 ? -24.656 12.133 16.75 1 89.88 19 ALA B C 1
ATOM 5787 O O . ALA B 1 19 ? -23.625 12.781 16.969 1 89.88 19 ALA B O 1
ATOM 5788 N N . LEU B 1 20 ? -25.422 12.383 15.766 1 92.44 20 LEU B N 1
ATOM 5789 C CA . LEU B 1 20 ? -25.203 13.508 14.867 1 92.44 20 LEU B CA 1
ATOM 5790 C C . LEU B 1 20 ? -25.219 14.828 15.633 1 92.44 20 LEU B C 1
ATOM 5792 O O . LEU B 1 20 ? -24.344 15.672 15.445 1 92.44 20 LEU B O 1
ATOM 5796 N N . ARG B 1 21 ? -26.141 14.953 16.5 1 88.25 21 ARG B N 1
ATOM 5797 C CA . ARG B 1 21 ? -26.25 16.156 17.312 1 88.25 21 ARG B CA 1
ATOM 5798 C C . ARG B 1 21 ? -25.016 16.328 18.203 1 88.25 21 ARG B C 1
ATOM 5800 O O . ARG B 1 21 ? -24.516 17.453 18.359 1 88.25 21 ARG B O 1
ATOM 5807 N N . GLY B 1 22 ? -24.609 15.234 18.734 1 88 22 GLY B N 1
ATOM 5808 C CA . GLY B 1 22 ? -23.406 15.273 19.562 1 88 22 GLY B CA 1
ATOM 5809 C C . GLY B 1 22 ? -22.188 15.773 18.797 1 88 22 GLY B C 1
ATOM 5810 O O . GLY B 1 22 ? -21.422 16.578 19.328 1 88 22 GLY B O 1
ATOM 5811 N N . LEU B 1 23 ? -22.031 15.305 17.594 1 91.88 23 LEU B N 1
ATOM 5812 C CA . LEU B 1 23 ? -20.906 15.719 16.75 1 91.88 23 LEU B CA 1
ATOM 5813 C C . LEU B 1 23 ? -20.984 17.203 16.422 1 91.88 23 LEU B C 1
ATOM 5815 O O . LEU B 1 23 ? -19.984 17.906 16.469 1 91.88 23 LEU B O 1
ATOM 5819 N N . VAL B 1 24 ? -22.125 17.672 16.141 1 93.38 24 VAL B N 1
ATOM 5820 C CA . VAL B 1 24 ? -22.344 19.062 15.781 1 93.38 24 VAL B CA 1
ATOM 5821 C C . VAL B 1 24 ? -22.031 19.969 16.969 1 93.38 24 VAL B C 1
ATOM 5823 O O . VAL B 1 24 ? -21.328 20.969 16.844 1 93.38 24 VAL B O 1
ATOM 5826 N N . MET B 1 25 ? -22.562 19.625 18.094 1 89.5 25 MET B N 1
ATOM 5827 C CA . MET B 1 25 ? -22.375 20.422 19.297 1 89.5 25 MET B CA 1
ATOM 5828 C C . MET B 1 25 ? -20.891 20.484 19.688 1 89.5 25 MET B C 1
ATOM 5830 O O . MET B 1 25 ? -20.406 21.531 20.109 1 89.5 25 MET B O 1
ATOM 5834 N N . ALA B 1 26 ? -20.25 19.406 19.484 1 90.12 26 ALA B N 1
ATOM 5835 C CA . ALA B 1 26 ? -18.828 19.328 19.859 1 90.12 26 ALA B CA 1
ATOM 5836 C C . ALA B 1 26 ? -18 20.266 19 1 90.12 26 ALA B C 1
ATOM 5838 O O . ALA B 1 26 ? -16.953 20.75 19.438 1 90.12 26 ALA B O 1
ATOM 5839 N N . ALA B 1 27 ? -18.469 20.562 17.797 1 95.25 27 ALA B N 1
ATOM 5840 C CA . ALA B 1 27 ? -17.703 21.375 16.859 1 95.25 27 ALA B CA 1
ATOM 5841 C C . ALA B 1 27 ? -18.172 22.828 16.875 1 95.25 27 ALA B C 1
ATOM 5843 O O . ALA B 1 27 ? -17.547 23.703 16.25 1 95.25 27 ALA B O 1
ATOM 5844 N N . THR B 1 28 ? -19.312 23.125 17.516 1 95.12 28 THR B N 1
ATOM 5845 C CA . THR B 1 28 ? -19.875 24.469 17.578 1 95.12 28 THR B CA 1
ATOM 5846 C C . THR B 1 28 ? -19.156 25.312 18.641 1 95.12 28 THR B C 1
ATOM 5848 O O . THR B 1 28 ? -18.859 24.828 19.734 1 95.12 28 THR B O 1
ATOM 5851 N N . VAL B 1 29 ? -18.891 26.625 18.344 1 96.5 29 VAL B N 1
ATOM 5852 C CA . VAL B 1 29 ? -18.078 27.453 19.219 1 96.5 29 VAL B CA 1
ATOM 5853 C C . VAL B 1 29 ? -18.797 28.781 19.469 1 96.5 29 VAL B C 1
ATOM 5855 O O . VAL B 1 29 ? -19.766 29.125 18.781 1 96.5 29 VAL B O 1
ATOM 5858 N N . ARG B 1 30 ? -18.25 29.547 20.484 1 94.06 30 ARG B N 1
ATOM 5859 C CA . ARG B 1 30 ? -18.656 30.938 20.75 1 94.06 30 ARG B CA 1
ATOM 5860 C C . ARG B 1 30 ? -17.547 31.906 20.312 1 94.06 30 ARG B C 1
ATOM 5862 O O . ARG B 1 30 ? -16.359 31.641 20.531 1 94.06 30 ARG B O 1
ATOM 5869 N N . ILE B 1 31 ? -17.984 32.875 19.688 1 94.06 31 ILE B N 1
ATOM 5870 C CA . ILE B 1 31 ? -17.062 33.906 19.266 1 94.06 31 ILE B CA 1
ATOM 5871 C C . ILE B 1 31 ? -17.234 35.125 20.172 1 94.06 31 ILE B C 1
ATOM 5873 O O . ILE B 1 31 ? -18.344 35.625 20.359 1 94.06 31 ILE B O 1
ATOM 5877 N N . HIS B 1 32 ? -16.141 35.625 20.75 1 92.69 32 HIS B N 1
ATOM 5878 C CA . HIS B 1 32 ? -16.156 36.75 21.688 1 92.69 32 HIS B CA 1
ATOM 5879 C C . HIS B 1 32 ? -15.219 37.844 21.219 1 92.69 32 HIS B C 1
ATOM 5881 O O . HIS B 1 32 ? -14.336 37.625 20.391 1 92.69 32 HIS B O 1
ATOM 5887 N N . ARG B 1 33 ? -15.398 39 21.766 1 90.44 33 ARG B N 1
ATOM 5888 C CA . ARG B 1 33 ? -14.477 40.094 21.578 1 90.44 33 ARG B CA 1
ATOM 5889 C C . ARG B 1 33 ? -13.125 39.812 22.234 1 90.44 33 ARG B C 1
ATOM 5891 O O . ARG B 1 33 ? -13.047 39 23.156 1 90.44 33 ARG B O 1
ATOM 5898 N N . PRO B 1 34 ? -12.031 40.375 21.672 1 84.5 34 PRO B N 1
ATOM 5899 C CA . PRO B 1 34 ? -10.695 40.062 22.188 1 84.5 34 PRO B CA 1
ATOM 5900 C C . PRO B 1 34 ? -10.547 40.406 23.672 1 84.5 34 PRO B C 1
ATOM 5902 O O . PRO B 1 34 ? -9.711 39.812 24.359 1 84.5 34 PRO B O 1
ATOM 5905 N N . ASP B 1 35 ? -11.188 41.344 24.172 1 74.31 35 ASP B N 1
ATOM 5906 C CA . ASP B 1 35 ? -11.031 41.781 25.562 1 74.31 35 ASP B CA 1
ATOM 5907 C C . ASP B 1 35 ? -11.711 40.812 26.516 1 74.31 35 ASP B C 1
ATOM 5909 O O . ASP B 1 35 ? -11.883 41.094 27.703 1 74.31 35 ASP B O 1
ATOM 5913 N N . ALA B 1 36 ? -12.266 39.75 26 1 63.28 36 ALA B N 1
ATOM 5914 C CA . ALA B 1 36 ? -12.984 38.781 26.828 1 63.28 36 ALA B CA 1
ATOM 5915 C C . ALA B 1 36 ? -12.055 38.125 27.859 1 63.28 36 ALA B C 1
ATOM 5917 O O . ALA B 1 36 ? -12.5 37.656 28.906 1 63.28 36 ALA B O 1
ATOM 5918 N N . GLY B 1 37 ? -10.781 38.625 27.906 1 57.31 37 GLY B N 1
ATOM 5919 C CA . GLY B 1 37 ? -9.812 38.188 28.875 1 57.31 37 GLY B CA 1
ATOM 5920 C C . GLY B 1 37 ? -10.164 36.812 29.469 1 57.31 37 GLY B C 1
ATOM 5921 O O . GLY B 1 37 ? -10.469 35.875 28.75 1 57.31 37 GLY B O 1
ATOM 5922 N N . TYR B 1 38 ? -10.203 36.75 30.938 1 57.62 38 TYR B N 1
ATOM 5923 C CA . TYR B 1 38 ? -10.422 35.594 31.781 1 57.62 38 TYR B CA 1
ATOM 5924 C C . TYR B 1 38 ? -11.906 35.375 32.031 1 57.62 38 TYR B C 1
ATOM 5926 O O . TYR B 1 38 ? -12.297 34.375 32.656 1 57.62 38 TYR B O 1
ATOM 5934 N N . ALA B 1 39 ? -12.75 36.281 31.484 1 65.81 39 ALA B N 1
ATOM 5935 C CA . ALA B 1 39 ? -14.156 36.094 31.828 1 65.81 39 ALA B CA 1
ATOM 5936 C C . ALA B 1 39 ? -14.922 35.438 30.688 1 65.81 39 ALA B C 1
ATOM 5938 O O . ALA B 1 39 ? -15.781 36.062 30.062 1 65.81 39 ALA B O 1
ATOM 5939 N N . LEU B 1 40 ? -14.68 34.188 30.406 1 71.75 40 LEU B N 1
ATOM 5940 C CA . LEU B 1 40 ? -15.195 33.438 29.266 1 71.75 40 LEU B CA 1
ATOM 5941 C C . LEU B 1 40 ? -16.703 33.25 29.375 1 71.75 40 LEU B C 1
ATOM 5943 O O . LEU B 1 40 ? -17.375 33.031 28.359 1 71.75 40 LEU B O 1
ATOM 5947 N N . ASP B 1 41 ? -17.266 33.531 30.5 1 76.12 41 ASP B N 1
ATOM 5948 C CA . ASP B 1 41 ? -18.688 33.25 30.672 1 76.12 41 ASP B CA 1
ATOM 5949 C C . ASP B 1 41 ? -19.5 34.531 30.75 1 76.12 41 ASP B C 1
ATOM 5951 O O . ASP B 1 41 ? -20.719 34.5 30.938 1 76.12 41 ASP B O 1
ATOM 5955 N N . GLU B 1 42 ? -18.828 35.625 30.453 1 77.88 42 GLU B N 1
ATOM 5956 C CA . GLU B 1 42 ? -19.547 36.906 30.469 1 77.88 42 GLU B CA 1
ATOM 5957 C C . GLU B 1 42 ? -20.25 37.156 29.141 1 77.88 42 GLU B C 1
ATOM 5959 O O . GLU B 1 42 ? -19.625 37.219 28.094 1 77.88 42 GLU B O 1
ATOM 5964 N N . PRO B 1 43 ? -21.516 37.375 29.156 1 83.75 43 PRO B N 1
ATOM 5965 C CA . PRO B 1 43 ? -22.297 37.594 27.938 1 83.75 43 PRO B CA 1
ATOM 5966 C C . PRO B 1 43 ? -21.922 38.906 27.219 1 83.75 43 PRO B C 1
ATOM 5968 O O . PRO B 1 43 ? -22.188 39.031 26.016 1 83.75 43 PRO B O 1
ATOM 5971 N N . GLY B 1 44 ? -21.375 39.781 27.906 1 83.5 44 GLY B N 1
ATOM 5972 C CA . GLY B 1 44 ? -21.062 41.094 27.328 1 83.5 44 GLY B CA 1
ATOM 5973 C C . GLY B 1 44 ? -20.078 41.031 26.188 1 83.5 44 GLY B C 1
ATOM 5974 O O . GLY B 1 44 ? -20.078 41.875 25.312 1 83.5 44 GLY B O 1
ATOM 5975 N N . THR B 1 45 ? -19.25 40.094 26.172 1 88.06 45 THR B N 1
ATOM 5976 C CA . THR B 1 45 ? -18.234 40 25.141 1 88.06 45 THR B CA 1
ATOM 5977 C C . THR B 1 45 ? -18.672 39.031 24.047 1 88.06 45 THR B C 1
ATOM 5979 O O . THR B 1 45 ? -18 38.875 23.031 1 88.06 45 THR B O 1
ATOM 5982 N N . PHE B 1 46 ? -19.828 38.438 24.188 1 91.69 46 PHE B N 1
ATOM 5983 C CA . PHE B 1 46 ? -20.344 37.406 23.281 1 91.69 46 PHE B CA 1
ATOM 5984 C C . PHE B 1 46 ? -20.875 38.062 22 1 91.69 46 PHE B C 1
ATOM 5986 O O . PHE B 1 46 ? -21.703 38.969 22.047 1 91.69 46 PHE B O 1
ATOM 5993 N N . LEU B 1 47 ? -20.359 37.625 20.828 1 90.56 47 LEU B N 1
ATOM 5994 C CA . LEU B 1 47 ? -20.719 38.188 19.547 1 90.56 47 LEU B CA 1
ATOM 5995 C C . LEU B 1 47 ? -21.672 37.281 18.781 1 90.56 47 LEU B C 1
ATOM 5997 O O . LEU B 1 47 ? -22.5 37.75 18.016 1 90.56 47 LEU B O 1
ATOM 6001 N N . GLY B 1 48 ? -21.438 35.938 18.922 1 93.62 48 GLY B N 1
ATOM 6002 C CA . GLY B 1 48 ? -22.234 34.969 18.188 1 93.62 48 GLY B CA 1
ATOM 6003 C C . GLY B 1 48 ? -21.609 33.594 18.172 1 93.62 48 GLY B C 1
ATOM 6004 O O . GLY B 1 48 ? -20.75 33.281 19 1 93.62 48 GLY B O 1
ATOM 6005 N N . SER B 1 49 ? -22.141 32.75 17.281 1 95.56 49 SER B N 1
ATOM 6006 C CA . SER B 1 49 ? -21.703 31.359 17.203 1 95.56 49 SER B CA 1
ATOM 6007 C C . SER B 1 49 ? -20.844 31.125 15.969 1 95.56 49 SER B C 1
ATOM 6009 O O . SER B 1 49 ? -20.734 32 15.109 1 95.56 49 SER B O 1
ATOM 6011 N N . GLY B 1 50 ? -20.172 30.078 15.898 1 97.94 50 GLY B N 1
ATOM 6012 C CA . GLY B 1 50 ? -19.422 29.516 14.789 1 97.94 50 GLY B CA 1
ATOM 6013 C C . GLY B 1 50 ? -19.188 28.016 14.922 1 97.94 50 GLY B C 1
ATOM 6014 O O . GLY B 1 50 ? -19.719 27.375 15.828 1 97.94 50 GLY B O 1
ATOM 6015 N N . TYR B 1 51 ? -18.484 27.469 14.023 1 98.19 51 TYR B N 1
ATOM 6016 C CA . TYR B 1 51 ? -18.141 26.047 14.141 1 98.19 51 TYR B CA 1
ATOM 6017 C C . TYR B 1 51 ? -16.844 25.75 13.398 1 98.19 51 TYR B C 1
ATOM 6019 O O . TYR B 1 51 ? -16.516 26.406 12.406 1 98.19 51 TYR B O 1
ATOM 6027 N N . PHE B 1 52 ? -16.094 24.75 13.914 1 97.94 52 PHE B N 1
ATOM 6028 C CA . PHE B 1 52 ? -14.852 24.312 13.297 1 97.94 52 PHE B CA 1
ATOM 6029 C C . PHE B 1 52 ? -15.125 23.562 12 1 97.94 52 PHE B C 1
ATOM 6031 O O . PHE B 1 52 ? -15.875 22.578 11.984 1 97.94 52 PHE B O 1
ATOM 6038 N N . ILE B 1 53 ? -14.516 23.984 10.898 1 98 53 ILE B N 1
ATOM 6039 C CA . ILE B 1 53 ? -14.727 23.312 9.617 1 98 53 ILE B CA 1
ATOM 6040 C C . ILE B 1 53 ? -13.445 22.594 9.195 1 98 53 ILE B C 1
ATOM 6042 O O . ILE B 1 53 ? -13.469 21.734 8.312 1 98 53 ILE B O 1
ATOM 6046 N N . ALA B 1 54 ? -12.375 22.953 9.734 1 96.94 54 ALA B N 1
ATOM 6047 C CA . ALA B 1 54 ? -11.055 22.344 9.578 1 96.94 54 ALA B CA 1
ATOM 6048 C C . ALA B 1 54 ? -10.18 22.609 10.797 1 96.94 54 ALA B C 1
ATOM 6050 O O . ALA B 1 54 ? -10.516 23.453 11.641 1 96.94 54 ALA B O 1
ATOM 6051 N N . PRO B 1 55 ? -9.078 21.906 10.914 1 93.19 55 PRO B N 1
ATOM 6052 C CA . PRO B 1 55 ? -8.211 22.203 12.062 1 93.19 55 PRO B CA 1
ATOM 6053 C C . PRO B 1 55 ? -7.773 23.656 12.117 1 93.19 55 PRO B C 1
ATOM 6055 O O . PRO B 1 55 ? -7.141 24.156 11.18 1 93.19 55 PRO B O 1
ATOM 6058 N N . SER B 1 56 ? -8.188 24.344 13.18 1 94.5 56 SER B N 1
ATOM 6059 C CA . SER B 1 56 ? -7.793 25.719 13.5 1 94.5 56 SER B CA 1
ATOM 6060 C C . SER B 1 56 ? -8.555 26.719 12.648 1 94.5 56 SER B C 1
ATOM 6062 O O . SER B 1 56 ? -8.141 27.875 12.516 1 94.5 56 SER B O 1
ATOM 6064 N N . TRP B 1 57 ? -9.664 26.25 12 1 97.06 57 TRP B N 1
ATOM 6065 C CA . TRP B 1 57 ? -10.477 27.141 11.18 1 97.06 57 TRP B CA 1
ATOM 6066 C C . TRP B 1 57 ? -11.93 27.109 11.633 1 97.06 57 TRP B C 1
ATOM 6068 O O . TRP B 1 57 ? -12.539 26.047 11.742 1 97.06 57 TRP B O 1
ATOM 6078 N N . VAL B 1 58 ? -12.445 28.297 11.82 1 98 58 VAL B N 1
ATOM 6079 C CA . VAL B 1 58 ? -13.844 28.453 12.227 1 98 58 VAL B CA 1
ATOM 6080 C C . VAL B 1 58 ? -14.609 29.219 11.164 1 98 58 VAL B C 1
ATOM 6082 O O . VAL B 1 58 ? -14.125 30.234 10.648 1 98 58 VAL B O 1
ATOM 6085 N N . LEU B 1 59 ? -15.734 28.703 10.766 1 98.31 59 LEU B N 1
ATOM 6086 C CA . LEU B 1 59 ? -16.656 29.406 9.883 1 98.31 59 LEU B CA 1
ATOM 6087 C C . LEU B 1 59 ? -17.797 30.047 10.68 1 98.31 59 LEU B C 1
ATOM 6089 O O . LEU B 1 59 ? -18.328 29.438 11.609 1 98.31 59 LEU B O 1
ATOM 6093 N N . THR B 1 60 ? -18.078 31.25 10.438 1 96.88 60 THR B N 1
ATOM 6094 C CA . THR B 1 60 ? -19.125 32.031 11.078 1 96.88 60 THR B CA 1
ATOM 6095 C C . THR B 1 60 ? -19.656 33.094 10.141 1 96.88 60 THR B C 1
ATOM 6097 O O . THR B 1 60 ? -19.422 33.062 8.938 1 96.88 60 THR B O 1
ATOM 6100 N N . CYS B 1 61 ? -20.594 33.938 10.664 1 93.56 61 CYS B N 1
ATOM 6101 C CA . CYS B 1 61 ? -21.062 35.094 9.906 1 93.56 61 CYS B CA 1
ATOM 6102 C C . CYS B 1 61 ? -20.078 36.25 10 1 93.56 61 CYS B C 1
ATOM 6104 O O . CYS B 1 61 ? -19.453 36.469 11.039 1 93.56 61 CYS B O 1
ATOM 6106 N N . ALA B 1 62 ? -19.969 36.969 8.922 1 92.44 62 ALA B N 1
ATOM 6107 C CA . ALA B 1 62 ? -19.078 38.156 8.906 1 92.44 62 ALA B CA 1
ATOM 6108 C C . ALA B 1 62 ? -19.5 39.188 9.945 1 92.44 62 ALA B C 1
ATOM 6110 O O . ALA B 1 62 ? -18.656 39.781 10.602 1 92.44 62 ALA B O 1
ATOM 6111 N N . HIS B 1 63 ? -20.797 39.375 10.172 1 88.75 63 HIS B N 1
ATOM 6112 C CA . HIS B 1 63 ? -21.266 40.375 11.133 1 88.75 63 HIS B CA 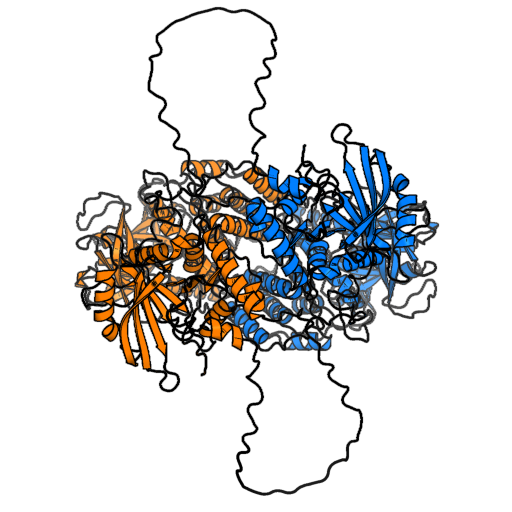1
ATOM 6113 C C . HIS B 1 63 ? -20.953 39.969 12.562 1 88.75 63 HIS B C 1
ATOM 6115 O O . HIS B 1 63 ? -20.906 40.781 13.477 1 88.75 63 HIS B O 1
ATOM 6121 N N . VAL B 1 64 ? -20.766 38.688 12.75 1 91.12 64 VAL B N 1
ATOM 6122 C CA . VAL B 1 64 ? -20.375 38.156 14.055 1 91.12 64 VAL B CA 1
ATOM 6123 C C . VAL B 1 64 ? -18.891 38.375 14.266 1 91.12 64 VAL B C 1
ATOM 6125 O O . VAL B 1 64 ? -18.484 39.031 15.242 1 91.12 64 VAL B O 1
ATOM 6128 N N . ALA B 1 65 ? -18.031 37.938 13.312 1 91.5 65 ALA B N 1
ATOM 6129 C CA . ALA B 1 65 ? -16.578 37.969 13.461 1 91.5 65 ALA B CA 1
ATOM 6130 C C . ALA B 1 65 ? -16.047 39.375 13.391 1 91.5 65 ALA B C 1
ATOM 6132 O O . ALA B 1 65 ? -15.039 39.719 14.039 1 91.5 65 ALA B O 1
ATOM 6133 N N . CYS B 1 66 ? -16.656 40.188 12.586 1 87.12 66 CYS B N 1
ATOM 6134 C CA . CYS B 1 66 ? -16.172 41.531 12.375 1 87.12 66 CYS B CA 1
ATOM 6135 C C . CYS B 1 66 ? -16.844 42.5 13.336 1 87.12 66 CYS B C 1
ATOM 6137 O O . CYS B 1 66 ? -16.578 43.719 13.297 1 87.12 66 CYS B O 1
ATOM 6139 N N . GLY B 1 67 ? -17.75 42 14.047 1 75.56 67 GLY B N 1
ATOM 6140 C CA . GLY B 1 67 ? -18.344 42.844 15.078 1 75.56 67 GLY B CA 1
ATOM 6141 C C . GLY B 1 67 ? -17.344 43.25 16.156 1 75.56 67 GLY B C 1
ATOM 6142 O O . GLY B 1 67 ? -17.578 44.219 16.875 1 75.56 67 GLY B O 1
ATOM 6143 N N . GLY B 1 68 ? -16.312 42.5 16.25 1 64.19 68 GLY B N 1
ATOM 6144 C CA . GLY B 1 68 ? -15.25 42.844 17.172 1 64.19 68 GLY B CA 1
ATOM 6145 C C . GLY B 1 68 ? -14.305 43.906 16.641 1 64.19 68 GLY B C 1
ATOM 6146 O O . GLY B 1 68 ? -14.422 44.312 15.492 1 64.19 68 GLY B O 1
ATOM 6147 N N . GLU B 1 69 ? -13.508 44.562 17.516 1 65.25 69 GLU B N 1
ATOM 6148 C CA . GLU B 1 69 ? -12.492 45.531 17.141 1 65.25 69 GLU B CA 1
ATOM 6149 C C . GLU B 1 69 ? -11.312 44.875 16.438 1 65.25 69 GLU B C 1
ATOM 6151 O O . GLU B 1 69 ? -10.703 43.938 16.984 1 65.25 69 GLU B O 1
ATOM 6156 N N . GLY B 1 70 ? -10.977 45.25 15.219 1 67.62 70 GLY B N 1
ATOM 6157 C CA . GLY B 1 70 ? -9.688 45 14.586 1 67.62 70 GLY B CA 1
ATOM 6158 C C . GLY B 1 70 ? -9.578 43.625 13.953 1 67.62 70 GLY B C 1
ATOM 6159 O O . GLY B 1 70 ? -8.469 43.156 13.727 1 67.62 70 GLY B O 1
ATOM 6160 N N . GLY B 1 71 ? -10.727 42.969 13.781 1 83.25 71 GLY B N 1
ATOM 6161 C CA . GLY B 1 71 ? -10.641 41.656 13.117 1 83.25 71 GLY B CA 1
ATOM 6162 C C . GLY B 1 71 ? -10.117 40.562 14.016 1 83.25 71 GLY B C 1
ATOM 6163 O O . GLY B 1 71 ? -9.844 39.469 13.555 1 83.25 71 GLY B O 1
ATOM 6164 N N . GLU B 1 72 ? -9.812 40.812 15.266 1 89.75 72 GLU B N 1
ATOM 6165 C CA . GLU B 1 72 ? -9.398 39.844 16.266 1 89.75 72 GLU B CA 1
ATOM 6166 C C . GLU B 1 72 ? -10.586 39.375 17.109 1 89.75 72 GLU B C 1
ATOM 6168 O O . GLU B 1 72 ? -11.445 40.188 17.469 1 89.75 72 GLU B O 1
ATOM 6173 N N . VAL B 1 73 ? -10.641 38.062 17.328 1 92.81 73 VAL B N 1
ATOM 6174 C CA . VAL B 1 73 ? -11.711 37.5 18.156 1 92.81 73 VAL B CA 1
ATOM 6175 C C . VAL B 1 73 ? -11.141 36.438 19.094 1 92.81 73 VAL B C 1
ATOM 6177 O O . VAL B 1 73 ? -9.977 36.062 18.969 1 92.81 73 VAL B O 1
ATOM 6180 N N . VAL B 1 74 ? -11.875 36.094 20.062 1 93.38 74 VAL B N 1
ATOM 6181 C CA . VAL B 1 74 ? -11.586 34.938 20.922 1 93.38 74 VAL B CA 1
ATOM 6182 C C . VAL B 1 74 ? -12.617 33.844 20.672 1 93.38 74 VAL B C 1
ATOM 6184 O O . VAL B 1 74 ? -13.82 34.094 20.688 1 93.38 74 VAL B O 1
ATOM 6187 N N . VAL B 1 75 ? -12.141 32.719 20.375 1 94.25 75 VAL B N 1
ATOM 6188 C CA . VAL B 1 75 ? -13 31.562 20.156 1 94.25 75 VAL B CA 1
ATOM 6189 C C . VAL B 1 75 ? -13.016 30.672 21.391 1 94.25 75 VAL B C 1
ATOM 6191 O O . VAL B 1 75 ? -11.961 30.266 21.875 1 94.25 75 VAL B O 1
ATOM 6194 N N . VAL B 1 76 ? -14.18 30.406 21.906 1 93.94 76 VAL B N 1
ATOM 6195 C CA . VAL B 1 76 ? -14.344 29.516 23.062 1 93.94 76 VAL B CA 1
ATOM 6196 C C . VAL B 1 76 ? -14.93 28.188 22.609 1 93.94 76 VAL B C 1
ATOM 6198 O O . VAL B 1 76 ? -15.969 28.141 21.953 1 93.94 76 VAL B O 1
ATOM 6201 N N . TYR B 1 77 ? -14.289 27.156 22.938 1 92.19 77 TYR B N 1
ATOM 6202 C CA . TYR B 1 77 ? -14.625 25.828 22.422 1 92.19 77 TYR B CA 1
ATOM 6203 C C . TYR B 1 77 ? -14.352 24.75 23.469 1 92.19 77 TYR B C 1
ATOM 6205 O O . TYR B 1 77 ? -13.766 25.031 24.516 1 92.19 77 TYR B O 1
ATOM 6213 N N . GLU B 1 78 ? -14.867 23.578 23.203 1 87.25 78 GLU B N 1
ATOM 6214 C CA . GLU B 1 78 ? -14.555 22.391 24 1 87.25 78 GLU B CA 1
ATOM 6215 C C . GLU B 1 78 ? -13.633 21.438 23.234 1 87.25 78 GLU B C 1
ATOM 6217 O O . GLU B 1 78 ? -14.008 20.891 22.203 1 87.25 78 GLU B O 1
ATOM 6222 N N . PRO B 1 79 ? -12.43 21.203 23.766 1 82.38 79 PRO B N 1
ATOM 6223 C CA . PRO B 1 79 ? -11.484 20.328 23.062 1 82.38 79 PRO B CA 1
ATOM 6224 C C . PRO B 1 79 ? -12.031 18.922 22.875 1 82.38 79 PRO B C 1
ATOM 6226 O O . PRO B 1 79 ? -11.789 18.297 21.828 1 82.38 79 PRO B O 1
ATOM 6229 N N . ALA B 1 80 ? -12.633 18.375 23.875 1 78.31 80 ALA B N 1
ATOM 6230 C CA . ALA B 1 80 ? -13.32 17.094 23.859 1 78.31 80 ALA B CA 1
ATOM 6231 C C . ALA B 1 80 ? -14.531 17.109 24.797 1 78.31 80 ALA B C 1
ATOM 6233 O O . ALA B 1 80 ? -14.578 17.906 25.75 1 78.31 80 ALA B O 1
ATOM 6234 N N . PRO B 1 81 ? -15.43 16.25 24.469 1 73.44 81 PRO B N 1
ATOM 6235 C CA . PRO B 1 81 ? -16.594 16.234 25.359 1 73.44 81 PRO B CA 1
ATOM 6236 C C . PRO B 1 81 ? -16.203 16.016 26.828 1 73.44 81 PRO B C 1
ATOM 6238 O O . PRO B 1 81 ? -15.477 15.07 27.141 1 73.44 81 PRO B O 1
ATOM 6241 N N . GLY B 1 82 ? -16.547 16.844 27.609 1 74.75 82 GLY B N 1
ATOM 6242 C CA . GLY B 1 82 ? -16.328 16.672 29.047 1 74.75 82 GLY B CA 1
ATOM 6243 C C . GLY B 1 82 ? -15.031 17.297 29.531 1 74.75 82 GLY B C 1
ATOM 6244 O O . GLY B 1 82 ? -14.734 17.266 30.719 1 74.75 82 GLY B O 1
ATOM 6245 N N . ARG B 1 83 ? -14.234 17.875 28.719 1 80.56 83 ARG B N 1
ATOM 6246 C CA . ARG B 1 83 ? -12.93 18.391 29.109 1 80.56 83 ARG B CA 1
ATOM 6247 C C . ARG B 1 83 ? -13.016 19.875 29.484 1 80.56 83 ARG B C 1
ATOM 6249 O O . ARG B 1 83 ? -11.992 20.516 29.766 1 80.56 83 ARG B O 1
ATOM 6256 N N . GLY B 1 84 ? -14.164 20.438 29.547 1 84.06 84 GLY B N 1
ATOM 6257 C CA . GLY B 1 84 ? -14.312 21.844 29.906 1 84.06 84 GLY B CA 1
ATOM 6258 C C . GLY B 1 84 ? -14.062 22.781 28.734 1 84.06 84 GLY B C 1
ATOM 6259 O O . GLY B 1 84 ? -13.578 22.359 27.688 1 84.06 84 GLY B O 1
ATOM 6260 N N . MET B 1 85 ? -14.422 24.047 28.906 1 87.56 85 MET B N 1
ATOM 6261 C CA . MET B 1 85 ? -14.297 25.031 27.844 1 87.56 85 MET B CA 1
ATOM 6262 C C . MET B 1 85 ? -12.891 25.641 27.828 1 87.56 85 MET B C 1
ATOM 6264 O O . MET B 1 85 ? -12.266 25.781 28.875 1 87.56 85 MET B O 1
ATOM 6268 N N . SER B 1 86 ? -12.367 25.875 26.703 1 90.5 86 SER B N 1
ATOM 6269 C CA . SER B 1 86 ? -11.078 26.531 26.469 1 90.5 86 SER B CA 1
ATOM 6270 C C . SER B 1 86 ? -11.234 27.734 25.547 1 90.5 86 SER B C 1
ATOM 6272 O O . SER B 1 86 ? -12.242 27.875 24.859 1 90.5 86 SER B O 1
ATOM 6274 N N . ALA B 1 87 ? -10.266 28.609 25.625 1 92.62 87 ALA B N 1
ATOM 6275 C CA . ALA B 1 87 ? -10.297 29.812 24.781 1 92.62 87 ALA B CA 1
ATOM 6276 C C . ALA B 1 87 ? -8.992 29.953 23.984 1 92.62 87 ALA B C 1
ATOM 6278 O O . ALA B 1 87 ? -7.918 29.609 24.484 1 92.62 87 ALA B O 1
ATOM 6279 N N . VAL B 1 88 ? -9.156 30.375 22.781 1 92.69 88 VAL B N 1
ATOM 6280 C CA . VAL B 1 88 ? -7.996 30.641 21.938 1 92.69 88 VAL B CA 1
ATOM 6281 C C . VAL B 1 88 ? -8.242 31.875 21.078 1 92.69 88 VAL B C 1
ATOM 6283 O O . VAL B 1 88 ? -9.367 32.094 20.609 1 92.69 88 VAL B O 1
ATOM 6286 N N . SER B 1 89 ? -7.25 32.656 20.906 1 92.56 89 SER B N 1
ATOM 6287 C CA . SER B 1 89 ? -7.375 33.844 20.062 1 92.56 89 SER B CA 1
ATOM 6288 C C . SER B 1 89 ? -7.438 33.469 18.578 1 92.56 89 SER B C 1
ATOM 6290 O O . SER B 1 89 ? -6.914 32.438 18.188 1 92.56 89 SER B O 1
ATOM 6292 N N . GLY B 1 90 ? -8.172 34.219 17.828 1 93.38 90 GLY B N 1
ATOM 6293 C CA . GLY B 1 90 ? -8.281 34.062 16.391 1 93.38 90 GLY B CA 1
ATOM 6294 C C . GLY B 1 90 ? -8.305 35.375 15.625 1 93.38 90 GLY B C 1
ATOM 6295 O O . GLY B 1 90 ? -8.508 36.438 16.219 1 93.38 90 GLY B O 1
ATOM 6296 N N . GLN B 1 91 ? -8.008 35.312 14.375 1 93.12 91 GLN B N 1
ATOM 6297 C CA . GLN B 1 91 ? -8.039 36.469 13.469 1 93.12 91 GLN B CA 1
ATOM 6298 C C . GLN B 1 91 ? -8.938 36.188 12.266 1 93.12 91 GLN B C 1
ATOM 6300 O O . GLN B 1 91 ? -8.93 35.062 11.719 1 93.12 91 GLN B O 1
ATOM 6305 N N . VAL B 1 92 ? -9.734 37.125 11.883 1 93.69 92 VAL B N 1
ATOM 6306 C CA . VAL B 1 92 ? -10.555 36.969 10.688 1 93.69 92 VAL B CA 1
ATOM 6307 C C . VAL B 1 92 ? -9.656 36.938 9.453 1 93.69 92 VAL B C 1
ATOM 6309 O O . VAL B 1 92 ? -9.016 37.938 9.117 1 93.69 92 VAL B O 1
ATOM 6312 N N . ALA B 1 93 ? -9.594 35.844 8.805 1 93.12 93 ALA B N 1
ATOM 6313 C CA . ALA B 1 93 ? -8.75 35.656 7.621 1 93.12 93 ALA B CA 1
ATOM 6314 C C . ALA B 1 93 ? -9.445 36.188 6.367 1 93.12 93 ALA B C 1
ATOM 6316 O O . ALA B 1 93 ? -8.789 36.656 5.434 1 93.12 93 ALA B O 1
ATOM 6317 N N . ALA B 1 94 ? -10.773 36.094 6.375 1 92.88 94 ALA B N 1
ATOM 6318 C CA . ALA B 1 94 ? -11.578 36.562 5.25 1 92.88 94 ALA B CA 1
ATOM 6319 C C . ALA B 1 94 ? -13.016 36.844 5.684 1 92.88 94 ALA B C 1
ATOM 6321 O O . ALA B 1 94 ? -13.539 36.156 6.582 1 92.88 94 ALA B O 1
ATOM 6322 N N . ALA B 1 95 ? -13.594 37.75 5.145 1 92.06 95 ALA B N 1
ATOM 6323 C CA . ALA B 1 95 ? -15.008 38.062 5.289 1 92.06 95 ALA B CA 1
ATOM 6324 C C . ALA B 1 95 ? -15.656 38.344 3.93 1 92.06 95 ALA B C 1
ATOM 6326 O O . ALA B 1 95 ? -15.062 39 3.068 1 92.06 95 ALA B O 1
ATOM 6327 N N . LEU B 1 96 ? -16.734 37.719 3.746 1 88.5 96 LEU B N 1
ATOM 6328 C CA . LEU B 1 96 ? -17.438 37.812 2.469 1 88.5 96 LEU B CA 1
ATOM 6329 C C . LEU B 1 96 ? -18.734 38.594 2.617 1 88.5 96 LEU B C 1
ATOM 6331 O O . LEU B 1 96 ? -19.516 38.344 3.551 1 88.5 96 LEU B O 1
ATOM 6335 N N . PRO B 1 97 ? -19.156 39.406 1.795 1 84.62 97 PRO B N 1
ATOM 6336 C CA . PRO B 1 97 ? -18.297 39.844 0.689 1 84.62 97 PRO B CA 1
ATOM 6337 C C . PRO B 1 97 ? -17.125 40.719 1.151 1 84.62 97 PRO B C 1
ATOM 6339 O O . PRO B 1 97 ? -17.203 41.344 2.215 1 84.62 97 PRO B O 1
ATOM 6342 N N . GLU B 1 98 ? -16.188 40.781 0.321 1 77.94 98 GLU B N 1
ATOM 6343 C CA . GLU B 1 98 ? -15 41.562 0.665 1 77.94 98 GLU B CA 1
ATOM 6344 C C . GLU B 1 98 ? -15.289 43.062 0.584 1 77.94 98 GLU B C 1
ATOM 6346 O O . GLU B 1 98 ? -16.062 43.5 -0.276 1 77.94 98 GLU B O 1
ATOM 6351 N N . GLY B 1 99 ? -14.578 43.844 1.331 1 64.56 99 GLY B N 1
ATOM 6352 C CA . GLY B 1 99 ? -14.648 45.312 1.241 1 64.56 99 GLY B CA 1
ATOM 6353 C C . GLY B 1 99 ? -15.914 45.875 1.845 1 64.56 99 GLY B C 1
ATOM 6354 O O . GLY B 1 99 ? -16.188 47.062 1.713 1 64.56 99 GLY B O 1
ATOM 6355 N N . ALA B 1 100 ? -16.828 44.969 2.23 1 63.66 100 ALA B N 1
ATOM 6356 C CA . ALA B 1 100 ? -18.078 45.5 2.793 1 63.66 100 ALA B CA 1
ATOM 6357 C C . ALA B 1 100 ? -17.797 46.312 4.066 1 63.66 100 ALA B C 1
ATOM 6359 O O . ALA B 1 100 ? -16.891 45.969 4.836 1 63.66 100 ALA B O 1
ATOM 6360 N N . GLY B 1 101 ? -17.484 47.562 3.945 1 54.72 101 GLY B N 1
ATOM 6361 C CA . GLY B 1 101 ? -17.281 48.406 5.094 1 54.72 101 GLY B CA 1
ATOM 6362 C C . GLY B 1 101 ? -17.844 47.844 6.383 1 54.72 101 GLY B C 1
ATOM 6363 O O . GLY B 1 101 ? -18.734 47 6.352 1 54.72 101 GLY B O 1
ATOM 6364 N N . ARG B 1 102 ? -16.969 47.812 7.352 1 52.88 102 ARG B N 1
ATOM 6365 C CA . ARG B 1 102 ? -17.219 47.344 8.719 1 52.88 102 ARG B CA 1
ATOM 6366 C C . ARG B 1 102 ? -18.516 47.969 9.266 1 52.88 102 ARG B C 1
ATOM 6368 O O . ARG B 1 102 ? -18.469 49 9.953 1 52.88 102 ARG B O 1
ATOM 6375 N N . LEU B 1 103 ? -19.531 48.062 8.438 1 48.97 103 LEU B N 1
ATOM 6376 C CA . LEU B 1 103 ? -20.656 48.656 9.156 1 48.97 103 LEU B CA 1
ATOM 6377 C C . LEU B 1 103 ? -21.172 47.719 10.242 1 48.97 103 LEU B C 1
ATOM 6379 O O . LEU B 1 103 ? -21.297 46.531 10.023 1 48.97 103 LEU B O 1
ATOM 6383 N N . PRO B 1 104 ? -21.125 48.156 11.477 1 51.41 104 PRO B N 1
ATOM 6384 C CA . PRO B 1 104 ? -21.734 47.469 12.609 1 51.41 104 PRO B CA 1
ATOM 6385 C C . PRO B 1 104 ? -23.141 46.938 12.297 1 51.41 104 PRO B C 1
ATOM 6387 O O . PRO B 1 104 ? -23.969 47.688 11.75 1 51.41 104 PRO B O 1
ATOM 6390 N N . GLY B 1 105 ? -23.547 45.625 12.414 1 56.75 105 GLY B N 1
ATOM 6391 C CA . GLY B 1 105 ? -24.844 45 12.516 1 56.75 105 GLY B CA 1
ATOM 6392 C C . GLY B 1 105 ? -25.359 44.469 11.18 1 56.75 105 GLY B C 1
ATOM 6393 O O . GLY B 1 105 ? -26.234 43.625 11.141 1 56.75 105 GLY B O 1
ATOM 6394 N N . ASN B 1 106 ? -24.922 45.094 10.047 1 68.38 106 ASN B N 1
ATOM 6395 C CA . ASN B 1 106 ? -25.562 44.656 8.82 1 68.38 106 ASN B CA 1
ATOM 6396 C C . ASN B 1 106 ? -24.531 44.281 7.75 1 68.38 106 ASN B C 1
ATOM 6398 O O . ASN B 1 106 ? -23.938 45.156 7.145 1 68.38 106 ASN B O 1
ATOM 6402 N N . TRP B 1 107 ? -24.062 43.062 7.621 1 81.69 107 TRP B N 1
ATOM 6403 C CA . TRP B 1 107 ? -23.172 42.594 6.574 1 81.69 107 TRP B CA 1
ATOM 6404 C C . TRP B 1 107 ? -23.969 42.031 5.395 1 81.69 107 TRP B C 1
ATOM 6406 O O . TRP B 1 107 ? -24.891 41.25 5.582 1 81.69 107 TRP B O 1
ATOM 6416 N N . PRO B 1 108 ? -23.75 42.5 4.234 1 80.75 108 PRO B N 1
ATOM 6417 C CA . PRO B 1 108 ? -24.484 41.969 3.082 1 80.75 108 PRO B CA 1
ATOM 6418 C C . PRO B 1 108 ? -24.25 40.5 2.842 1 80.75 108 PRO B C 1
ATOM 6420 O O . PRO B 1 108 ? -23.266 39.938 3.34 1 80.75 108 PRO B O 1
ATOM 6423 N N . ALA B 1 109 ? -25.219 39.906 2.168 1 82.5 109 ALA B N 1
ATOM 6424 C CA . ALA B 1 109 ? -25.047 38.5 1.795 1 82.5 109 ALA B CA 1
ATOM 6425 C C . ALA B 1 109 ? -23.781 38.312 0.971 1 82.5 109 ALA B C 1
ATOM 6427 O O . ALA B 1 109 ? -23.406 39.156 0.165 1 82.5 109 ALA B O 1
ATOM 6428 N N . PRO B 1 110 ? -23.016 37.281 1.134 1 88 110 PRO B N 1
ATOM 6429 C CA . PRO B 1 110 ? -23.438 36.062 1.807 1 88 110 PRO B CA 1
ATOM 6430 C C . PRO B 1 110 ? -23.156 36.094 3.307 1 88 110 PRO B C 1
ATOM 6432 O O . PRO B 1 110 ? -23.562 35.156 4.027 1 88 110 PRO B O 1
ATOM 6435 N N . ASP B 1 111 ? -22.438 37.156 3.852 1 89.5 111 ASP B N 1
ATOM 6436 C CA . ASP B 1 111 ? -22.203 37.344 5.281 1 89.5 111 ASP B CA 1
ATOM 6437 C C . ASP B 1 111 ? -21.5 36.125 5.891 1 89.5 111 ASP B C 1
ATOM 6439 O O . ASP B 1 111 ? -22 35.531 6.848 1 89.5 111 ASP B O 1
ATOM 6443 N N . LEU B 1 112 ? -20.344 35.781 5.344 1 93.38 112 LEU B N 1
ATOM 6444 C CA . LEU B 1 112 ? -19.516 34.688 5.848 1 93.38 112 LEU B CA 1
ATOM 6445 C C . LEU B 1 112 ? -18.141 35.188 6.27 1 93.38 112 LEU B C 1
ATOM 6447 O O . LEU B 1 112 ? -17.625 36.156 5.695 1 93.38 112 LEU B O 1
ATOM 6451 N N . ALA B 1 113 ? -17.625 34.594 7.246 1 94.62 113 ALA B N 1
ATOM 6452 C CA . ALA B 1 113 ? -16.266 34.906 7.676 1 94.62 113 ALA B CA 1
ATOM 6453 C C . ALA B 1 113 ? -15.516 33.625 8.086 1 94.62 113 ALA B C 1
ATOM 6455 O O . ALA B 1 113 ? -16.109 32.719 8.656 1 94.62 113 ALA B O 1
ATOM 6456 N N . LEU B 1 114 ? -14.273 33.594 7.73 1 96.31 114 LEU B N 1
ATOM 6457 C CA . LEU B 1 114 ? -13.352 32.531 8.188 1 96.31 114 LEU B CA 1
ATOM 6458 C C . LEU B 1 114 ? -12.398 33.094 9.25 1 96.31 114 LEU B C 1
ATOM 6460 O O . LEU B 1 114 ? -11.727 34.094 9.023 1 96.31 114 LEU B O 1
ATOM 6464 N N . VAL B 1 115 ? -12.422 32.438 10.391 1 95.75 115 VAL B N 1
ATOM 6465 C CA . VAL B 1 115 ? -11.539 32.812 11.492 1 95.75 115 VAL B CA 1
ATOM 6466 C C . VAL B 1 115 ? -10.414 31.781 11.633 1 95.75 115 VAL B C 1
ATOM 6468 O O . VAL B 1 115 ? -10.672 30.578 11.719 1 95.75 115 VAL B O 1
ATOM 6471 N N . ARG B 1 116 ? -9.227 32.219 11.609 1 95.44 116 ARG B N 1
ATOM 6472 C CA . ARG B 1 116 ? -8.07 31.344 11.844 1 95.44 116 ARG B CA 1
ATOM 6473 C C . ARG B 1 116 ? -7.582 31.469 13.281 1 95.44 116 ARG B C 1
ATOM 6475 O O . ARG B 1 116 ? -7.406 32.562 13.789 1 95.44 116 ARG B O 1
ATOM 6482 N N . LEU B 1 117 ? -7.344 30.406 13.93 1 95.12 117 LEU B N 1
ATOM 6483 C CA . LEU B 1 117 ? -6.84 30.406 15.297 1 95.12 117 LEU B CA 1
ATOM 6484 C C . LEU B 1 117 ? -5.355 30.75 15.328 1 95.12 117 LEU B C 1
ATOM 6486 O O . LEU B 1 117 ? -4.625 30.469 14.375 1 95.12 117 LEU B O 1
ATOM 6490 N N . SER B 1 118 ? -4.902 31.266 16.391 1 91.62 118 SER B N 1
ATOM 6491 C CA . SER B 1 118 ? -3.525 31.734 16.531 1 91.62 118 SER B CA 1
ATOM 6492 C C . SER B 1 118 ? -2.594 30.594 16.922 1 91.62 118 SER B C 1
ATOM 6494 O O . SER B 1 118 ? -1.373 30.703 16.797 1 91.62 118 SER B O 1
ATOM 6496 N N . GLU B 1 119 ? -3.113 29.516 17.438 1 89.12 119 GLU B N 1
ATOM 6497 C CA . GLU B 1 119 ? -2.334 28.359 17.859 1 89.12 119 GLU B CA 1
ATOM 6498 C C . GLU B 1 119 ? -3.092 27.062 17.594 1 89.12 119 GLU B C 1
ATOM 6500 O O . GLU B 1 119 ? -4.32 27.062 17.484 1 89.12 119 GLU B O 1
ATOM 6505 N N . PRO B 1 120 ? -2.295 26.047 17.469 1 87.31 120 PRO B N 1
ATOM 6506 C CA . PRO B 1 120 ? -2.965 24.766 17.266 1 87.31 120 PRO B CA 1
ATOM 6507 C C . PRO B 1 120 ? -3.678 24.266 18.516 1 87.31 120 PRO B C 1
ATOM 6509 O O . PRO B 1 120 ? -3.135 24.344 19.609 1 87.31 120 PRO B O 1
ATOM 6512 N N . VAL B 1 121 ? -4.883 23.844 18.359 1 88.06 121 VAL B N 1
ATOM 6513 C CA . VAL B 1 121 ? -5.656 23.281 19.453 1 88.06 121 VAL B CA 1
ATOM 6514 C C . VAL B 1 121 ? -6.395 22.031 19 1 88.06 121 VAL B C 1
ATOM 6516 O O . VAL B 1 121 ? -6.645 21.859 17.797 1 88.06 121 VAL B O 1
ATOM 6519 N N . ASP B 1 122 ? -6.699 21.156 19.906 1 85.88 122 ASP B N 1
ATOM 6520 C CA . ASP B 1 122 ? -7.492 19.969 19.609 1 85.88 122 ASP B CA 1
ATOM 6521 C C . ASP B 1 122 ? -8.984 20.297 19.578 1 85.88 122 ASP B C 1
ATOM 6523 O O . ASP B 1 122 ? -9.492 20.984 20.469 1 85.88 122 ASP B O 1
ATOM 6527 N N . HIS B 1 123 ? -9.633 19.906 18.609 1 90.56 123 HIS B N 1
ATOM 6528 C CA . HIS B 1 123 ? -11.07 20.094 18.469 1 90.56 123 HIS B CA 1
ATOM 6529 C C . HIS B 1 123 ? -11.656 19.203 17.391 1 90.56 123 HIS B C 1
ATOM 6531 O O . HIS B 1 123 ? -10.922 18.688 16.547 1 90.56 123 HIS B O 1
ATOM 6537 N N . GLU B 1 124 ? -12.984 19 17.438 1 91.56 124 GLU B N 1
ATOM 6538 C CA . GLU B 1 124 ? -13.711 18.297 16.375 1 91.56 124 GLU B CA 1
ATOM 6539 C C . GLU B 1 124 ? -14.141 19.25 15.266 1 91.56 124 GLU B C 1
ATOM 6541 O O . GLU B 1 124 ? -14.352 20.438 15.508 1 91.56 124 GLU B O 1
ATOM 6546 N N . CYS B 1 125 ? -14.219 18.766 14.109 1 96 125 CYS B N 1
ATOM 6547 C CA . CYS B 1 125 ? -14.719 19.531 12.977 1 96 125 CYS B CA 1
ATOM 6548 C C . CYS B 1 125 ? -16.031 18.953 12.453 1 96 125 CYS B C 1
ATOM 6550 O O . CYS B 1 125 ? -16.25 17.734 12.531 1 96 125 CYS B O 1
ATOM 6552 N N . VAL B 1 126 ? -16.844 19.797 11.93 1 97.88 126 VAL B N 1
ATOM 6553 C CA . VAL B 1 126 ? -18.062 19.312 11.281 1 97.88 126 VAL B CA 1
ATOM 6554 C C . VAL B 1 126 ? -17.719 18.766 9.898 1 97.88 126 VAL B C 1
ATOM 6556 O O . VAL B 1 126 ? -16.656 19.062 9.344 1 97.88 126 VAL B O 1
ATOM 6559 N N . TYR B 1 127 ? -18.625 17.953 9.391 1 97.38 127 TYR B N 1
ATOM 6560 C CA . TYR B 1 127 ? -18.5 17.453 8.023 1 97.38 127 TYR B CA 1
ATOM 6561 C C . TYR B 1 127 ? -19.297 18.312 7.055 1 97.38 127 TYR B C 1
ATOM 6563 O O . TYR B 1 127 ? -20.531 18.375 7.145 1 97.38 127 TYR B O 1
ATOM 6571 N N . LEU B 1 128 ? -18.641 18.953 6.086 1 97.12 128 LEU B N 1
ATOM 6572 C CA . LEU B 1 128 ? -19.281 19.844 5.121 1 97.12 128 LEU B CA 1
ATOM 6573 C C . LEU B 1 128 ? -19.797 19.062 3.92 1 97.12 128 LEU B C 1
ATOM 6575 O O . LEU B 1 128 ? -19.094 18.172 3.406 1 97.12 128 LEU B O 1
ATOM 6579 N N . SER B 1 129 ? -20.922 19.391 3.496 1 92.5 129 SER B N 1
ATOM 6580 C CA . SER B 1 129 ? -21.453 18.812 2.275 1 92.5 129 SER B CA 1
ATOM 6581 C C . SER B 1 129 ? -20.703 19.297 1.045 1 92.5 129 SER B C 1
ATOM 6583 O O . SER B 1 129 ? -20.328 20.469 0.966 1 92.5 129 SER B O 1
ATOM 6585 N N . GLU B 1 130 ? -20.5 18.438 0.129 1 88.62 130 GLU B N 1
ATOM 6586 C CA . GLU B 1 130 ? -19.938 18.844 -1.155 1 88.62 130 GLU B CA 1
ATOM 6587 C C . GLU B 1 130 ? -21.047 19.234 -2.141 1 88.62 130 GLU B C 1
ATOM 6589 O O . GLU B 1 130 ? -20.766 19.734 -3.229 1 88.62 130 GLU B O 1
ATOM 6594 N N . ARG B 1 131 ? -22.25 19.047 -1.727 1 83.31 131 ARG B N 1
ATOM 6595 C CA . ARG B 1 131 ? -23.391 19.406 -2.562 1 83.31 131 ARG B CA 1
ATOM 6596 C C . ARG B 1 131 ? -23.906 20.797 -2.221 1 83.31 131 ARG B C 1
ATOM 6598 O O . ARG B 1 131 ? -23.969 21.172 -1.048 1 83.31 131 ARG B O 1
ATOM 6605 N N . PRO B 1 132 ? -24.25 21.5 -3.217 1 77.06 132 PRO B N 1
ATOM 6606 C CA . PRO B 1 132 ? -24.797 22.828 -2.936 1 77.06 132 PRO B CA 1
ATOM 6607 C C . PRO B 1 132 ? -26.125 22.781 -2.172 1 77.06 132 PRO B C 1
ATOM 6609 O O . PRO B 1 132 ? -26.938 21.891 -2.41 1 77.06 132 PRO B O 1
ATOM 6612 N N . ALA B 1 133 ? -26.234 23.719 -1.298 1 72.88 133 ALA B N 1
ATOM 6613 C CA . ALA B 1 133 ? -27.406 23.812 -0.441 1 72.88 133 ALA B CA 1
ATOM 6614 C C . ALA B 1 133 ? -28.672 24.016 -1.27 1 72.88 133 ALA B C 1
ATOM 6616 O O . ALA B 1 133 ? -29.766 23.609 -0.864 1 72.88 133 ALA B O 1
ATOM 6617 N N . ALA B 1 134 ? -28.531 24.672 -2.338 1 64.94 134 ALA B N 1
ATOM 6618 C CA . ALA B 1 134 ? -29.688 24.938 -3.199 1 64.94 134 ALA B CA 1
ATOM 6619 C C . ALA B 1 134 ? -30.375 23.641 -3.594 1 64.94 134 ALA B C 1
ATOM 6621 O O . ALA B 1 134 ? -31.562 23.656 -3.957 1 64.94 134 ALA B O 1
ATOM 6622 N N . TYR B 1 135 ? -29.703 22.625 -3.436 1 63.75 135 TYR B N 1
ATOM 6623 C CA . TYR B 1 135 ? -30.266 21.344 -3.859 1 63.75 135 TYR B CA 1
ATOM 6624 C C . TYR B 1 135 ? -31.016 20.672 -2.715 1 63.75 135 TYR B C 1
ATOM 6626 O O . TYR B 1 135 ? -31.641 19.625 -2.906 1 63.75 135 TYR B O 1
ATOM 6634 N N . PHE B 1 136 ? -30.781 21.344 -1.562 1 67.62 136 PHE B N 1
ATOM 6635 C CA . PHE B 1 136 ? -31.578 20.859 -0.445 1 67.62 136 PHE B CA 1
ATOM 6636 C C . PHE B 1 136 ? -33.031 21.25 -0.61 1 67.62 136 PHE B C 1
ATOM 6638 O O . PHE B 1 136 ? -33.375 22.422 -0.724 1 67.62 136 PHE B O 1
ATOM 6645 N N . GLY B 1 137 ? -33.938 20.453 -1.208 1 63.44 137 GLY B N 1
ATOM 6646 C CA . GLY B 1 137 ? -35.312 20.719 -1.486 1 63.44 137 GLY B CA 1
ATOM 6647 C C . GLY B 1 137 ? -36.125 21.078 -0.245 1 63.44 137 GLY B C 1
ATOM 6648 O O . GLY B 1 137 ? -35.656 21.828 0.617 1 63.44 137 GLY B O 1
ATOM 6649 N N . GLU B 1 138 ? -37.188 20.5 0.014 1 67.69 138 GLU B N 1
ATOM 6650 C CA . GLU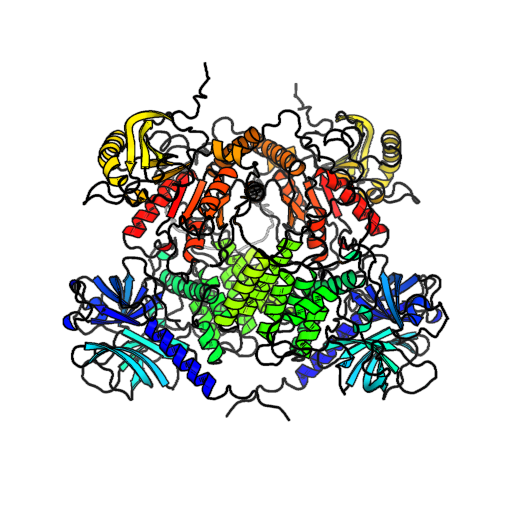 B 1 138 ? -38.125 20.688 1.109 1 67.69 138 GLU B CA 1
ATOM 6651 C C . GLU B 1 138 ? -37.875 19.703 2.244 1 67.69 138 GLU B C 1
ATOM 6653 O O . GLU B 1 138 ? -37.281 18.641 2.025 1 67.69 138 GLU B O 1
ATOM 6658 N N . GLY B 1 139 ? -37.812 20.297 3.461 1 79.69 139 GLY B N 1
ATOM 6659 C CA . GLY B 1 139 ? -37.688 19.375 4.582 1 79.69 139 GLY B CA 1
ATOM 6660 C C . GLY B 1 139 ? -37.219 20.062 5.855 1 79.69 139 GLY B C 1
ATOM 6661 O O . GLY B 1 139 ? -37.375 21.281 6 1 79.69 139 GLY B O 1
ATOM 6662 N N . THR B 1 140 ? -36.844 19.219 6.758 1 85.75 140 THR B N 1
ATOM 6663 C CA . THR B 1 140 ? -36.438 19.656 8.078 1 85.75 140 THR B CA 1
ATOM 6664 C C . THR B 1 140 ? -34.906 19.672 8.188 1 85.75 140 THR B C 1
ATOM 6666 O O . THR B 1 140 ? -34.25 18.75 7.703 1 85.75 140 THR B O 1
ATOM 6669 N N . VAL B 1 141 ? -34.375 20.781 8.719 1 90 141 VAL B N 1
ATOM 6670 C CA . VAL B 1 141 ? -32.969 20.875 8.992 1 90 141 VAL B CA 1
ATOM 6671 C C . VAL B 1 141 ? -32.719 21.016 10.492 1 90 141 VAL B C 1
ATOM 6673 O O . VAL B 1 141 ? -33.656 21.359 11.242 1 90 141 VAL B O 1
ATOM 6676 N N . LEU B 1 142 ? -31.578 20.688 10.922 1 89.12 142 LEU B N 1
ATOM 6677 C CA . LEU B 1 142 ? -31.141 20.906 12.289 1 89.12 142 LEU B CA 1
ATOM 6678 C C . LEU B 1 142 ? -30.219 22.125 12.383 1 89.12 142 LEU B C 1
ATOM 6680 O O . LEU B 1 142 ? -29.578 22.5 11.406 1 89.12 142 LEU B O 1
ATOM 6684 N N . TYR B 1 143 ? -30.219 22.797 13.477 1 90.69 143 TYR B N 1
ATOM 6685 C CA . TYR B 1 143 ? -29.281 23.891 13.734 1 90.69 143 TYR B CA 1
ATOM 6686 C C . TYR B 1 143 ? -28.703 23.797 15.141 1 90.69 143 TYR B C 1
ATOM 6688 O O . TYR B 1 143 ? -29.25 23.078 15.992 1 90.69 143 TYR B O 1
ATOM 6696 N N . ALA B 1 144 ? -27.562 24.422 15.383 1 91.75 144 ALA B N 1
ATOM 6697 C CA . ALA B 1 144 ? -26.938 24.531 16.688 1 91.75 144 ALA B CA 1
ATOM 6698 C C . ALA B 1 144 ? -26.281 25.906 16.859 1 91.75 144 ALA B C 1
ATOM 6700 O O . ALA B 1 144 ? -25.984 26.578 15.875 1 91.75 144 ALA B O 1
ATOM 6701 N N . GLY B 1 145 ? -26.188 26.328 18.078 1 92.75 145 GLY B N 1
ATOM 6702 C CA . GLY B 1 145 ? -25.547 27.578 18.406 1 92.75 145 GLY B CA 1
ATOM 6703 C C . GLY B 1 145 ? -25.578 27.906 19.891 1 92.75 145 GLY B C 1
ATOM 6704 O O . GLY B 1 145 ? -25.922 27.047 20.719 1 92.75 145 GLY B O 1
ATOM 6705 N N . TRP B 1 146 ? -25.047 29.031 20.172 1 91.31 146 TRP B N 1
ATOM 6706 C CA . TRP B 1 146 ? -25.047 29.531 21.547 1 91.31 146 TRP B CA 1
ATOM 6707 C C . TRP B 1 146 ? -25.969 30.75 21.672 1 91.31 146 TRP B C 1
ATOM 6709 O O . TRP B 1 146 ? -26.219 31.438 20.688 1 91.31 146 TRP B O 1
ATOM 6719 N N . THR B 1 147 ? -26.5 30.891 22.812 1 88.19 147 THR B N 1
ATOM 6720 C CA . THR B 1 147 ? -27.359 32.031 23.125 1 88.19 147 THR B CA 1
ATOM 6721 C C . THR B 1 147 ? -27.219 32.406 24.594 1 88.19 147 THR B C 1
ATOM 6723 O O . THR B 1 147 ? -26.469 31.766 25.344 1 88.19 147 THR B O 1
ATOM 6726 N N . VAL B 1 148 ? -27.812 33.562 24.906 1 87.56 148 VAL B N 1
ATOM 6727 C CA . VAL B 1 148 ? -27.859 34 26.297 1 87.56 148 VAL B CA 1
ATOM 6728 C C . VAL B 1 148 ? -29.25 33.75 26.875 1 87.56 148 VAL B C 1
ATOM 6730 O O . VAL B 1 148 ? -30.25 34.25 26.359 1 87.56 148 VAL B O 1
ATOM 6733 N N . VAL B 1 149 ? -29.312 32.875 27.844 1 80.88 149 VAL B N 1
ATOM 6734 C CA . VAL B 1 149 ? -30.547 32.625 28.594 1 80.88 149 VAL B CA 1
ATOM 6735 C C . VAL B 1 149 ? -30.344 32.969 30.062 1 80.88 149 VAL B C 1
ATOM 6737 O O . VAL B 1 149 ? -29.484 32.406 30.734 1 80.88 149 VAL B O 1
ATOM 6740 N N . ASP B 1 150 ? -31.156 33.844 30.562 1 82.19 150 ASP B N 1
ATOM 6741 C CA . ASP B 1 150 ? -31.078 34.281 31.953 1 82.19 150 ASP B CA 1
ATOM 6742 C C . ASP B 1 150 ? -29.672 34.719 32.312 1 82.19 150 ASP B C 1
ATOM 6744 O O . ASP B 1 150 ? -29.125 34.344 33.344 1 82.19 150 ASP B O 1
ATOM 6748 N N . GLY B 1 151 ? -29.062 35.344 31.375 1 82.19 151 GLY B N 1
ATOM 6749 C CA . GLY B 1 151 ? -27.766 35.969 31.609 1 82.19 151 GLY B CA 1
ATOM 6750 C C . GLY B 1 151 ? -26.609 34.969 31.5 1 82.19 151 GLY B C 1
ATOM 6751 O O . GLY B 1 151 ? -25.469 35.312 31.812 1 82.19 151 GLY B O 1
ATOM 6752 N N . ARG B 1 152 ? -26.984 33.844 31.141 1 86.44 152 ARG B N 1
ATOM 6753 C CA . ARG B 1 152 ? -25.953 32.812 31.031 1 86.44 152 ARG B CA 1
ATOM 6754 C C . ARG B 1 152 ? -25.859 32.281 29.609 1 86.44 152 ARG B C 1
ATOM 6756 O O . ARG B 1 152 ? -26.875 32.125 28.922 1 86.44 152 ARG B O 1
ATOM 6763 N N . LEU B 1 153 ? -24.594 32.125 29.188 1 89.25 153 LEU B N 1
ATOM 6764 C CA . LEU B 1 153 ? -24.375 31.547 27.859 1 89.25 153 LEU B CA 1
ATOM 6765 C C . LEU B 1 153 ? -24.703 30.062 27.844 1 89.25 153 LEU B C 1
ATOM 6767 O O . LEU B 1 153 ? -24.219 29.312 28.688 1 89.25 153 LEU B O 1
ATOM 6771 N N . ARG B 1 154 ? -25.562 29.688 26.969 1 86.31 154 ARG B N 1
ATOM 6772 C CA . ARG B 1 154 ? -26 28.297 26.844 1 86.31 154 ARG B CA 1
ATOM 6773 C C . ARG B 1 154 ? -25.984 27.844 25.391 1 86.31 154 ARG B C 1
ATOM 6775 O O . ARG B 1 154 ? -26.281 28.625 24.484 1 86.31 154 ARG B O 1
ATOM 6782 N N . MET B 1 155 ? -25.594 26.594 25.266 1 88.62 155 MET B N 1
ATOM 6783 C CA . MET B 1 155 ? -25.703 26 23.938 1 88.62 155 MET B CA 1
ATOM 6784 C C . MET B 1 155 ? -27.141 25.578 23.641 1 88.62 155 MET B C 1
ATOM 6786 O O . MET B 1 155 ? -27.844 25.109 24.531 1 88.62 155 MET B O 1
ATOM 6790 N N . LEU B 1 156 ? -27.547 25.781 22.453 1 85 156 LEU B N 1
ATOM 6791 C CA . LEU B 1 156 ? -28.891 25.391 22.031 1 85 156 LEU B CA 1
ATOM 6792 C C . LEU B 1 156 ? -28.859 24.703 20.672 1 85 156 LEU B C 1
ATOM 6794 O O . LEU B 1 156 ? -27.984 24.969 19.859 1 85 156 LEU B O 1
ATOM 6798 N N . ASP B 1 157 ? -29.719 23.703 20.453 1 86.56 157 ASP B N 1
ATOM 6799 C CA . ASP B 1 157 ? -29.953 23.078 19.156 1 86.56 157 ASP B CA 1
ATOM 6800 C C . ASP B 1 157 ? -31.453 22.859 18.922 1 86.56 157 ASP B C 1
ATOM 6802 O O . ASP B 1 157 ? -32.25 22.953 19.859 1 86.56 157 ASP B O 1
ATOM 6806 N N . GLY B 1 158 ? -31.844 22.75 17.703 1 84.88 158 GLY B N 1
ATOM 6807 C CA . GLY B 1 158 ? -33.25 22.547 17.375 1 84.88 158 GLY B CA 1
ATOM 6808 C C . GLY B 1 158 ? -33.469 22.234 15.898 1 84.88 158 GLY B C 1
ATOM 6809 O O . GLY B 1 158 ? -32.531 21.906 15.18 1 84.88 158 GLY B O 1
ATOM 6810 N N . THR B 1 159 ? -34.719 22.188 15.531 1 86.44 159 THR B N 1
ATOM 6811 C CA . THR B 1 159 ? -35.094 21.922 14.156 1 86.44 159 THR B CA 1
ATOM 6812 C C . THR B 1 159 ? -35.75 23.141 13.523 1 86.44 159 THR B C 1
ATOM 6814 O O . THR B 1 159 ? -36.375 23.969 14.219 1 86.44 159 THR B O 1
ATOM 6817 N N . LEU B 1 160 ? -35.469 23.297 12.258 1 85.44 160 LEU B N 1
ATOM 6818 C CA . LEU B 1 160 ? -36.125 24.312 11.43 1 85.44 160 LEU B CA 1
ATOM 6819 C C . LEU B 1 160 ? -36.688 23.703 10.164 1 85.44 160 LEU B C 1
ATOM 6821 O O . LEU B 1 160 ? -36.281 22.625 9.727 1 85.44 160 LEU B O 1
ATOM 6825 N N . THR B 1 161 ? -37.656 24.328 9.656 1 83.75 161 THR B N 1
ATOM 6826 C CA . THR B 1 161 ? -38.25 23.906 8.398 1 83.75 161 THR B CA 1
ATOM 6827 C C . THR B 1 161 ? -37.844 24.828 7.258 1 83.75 161 THR B C 1
ATOM 6829 O O . THR B 1 161 ? -37.844 26.047 7.41 1 83.75 161 THR B O 1
ATOM 6832 N N . VAL B 1 162 ? -37.5 24.188 6.176 1 81.88 162 VAL B N 1
ATOM 6833 C CA . VAL B 1 162 ? -37.125 24.969 4.992 1 81.88 162 VAL B CA 1
ATOM 6834 C C . VAL B 1 162 ? -38.375 25.469 4.289 1 81.88 162 VAL B C 1
ATOM 6836 O O . VAL B 1 162 ? -39.25 24.672 3.893 1 81.88 162 VAL B O 1
ATOM 6839 N N . GLN B 1 163 ? -38.5 26.719 4.18 1 75.56 163 GLN B N 1
ATOM 6840 C CA . GLN B 1 163 ? -39.688 27.312 3.607 1 75.56 163 GLN B CA 1
ATOM 6841 C C . GLN B 1 163 ? -39.438 27.797 2.184 1 75.56 163 GLN B C 1
ATOM 6843 O O . GLN B 1 163 ? -40.344 28.234 1.496 1 75.56 163 GLN B O 1
ATOM 6848 N N . GLY B 1 164 ? -38.188 27.672 1.707 1 70.25 164 GLY B N 1
ATOM 6849 C CA . GLY B 1 164 ? -37.812 28.141 0.378 1 70.25 164 GLY B CA 1
ATOM 6850 C C . GLY B 1 164 ? -36.469 28.812 0.339 1 70.25 164 GLY B C 1
ATOM 6851 O O . GLY B 1 164 ? -35.625 28.547 1.199 1 70.25 164 GLY B O 1
ATOM 6852 N N . THR B 1 165 ? -36.219 29.469 -0.817 1 66.88 165 THR B N 1
ATOM 6853 C CA . THR B 1 165 ? -34.938 30.141 -0.984 1 66.88 165 THR B CA 1
ATOM 6854 C C . THR B 1 165 ? -35.156 31.625 -1.315 1 66.88 165 THR B C 1
ATOM 6856 O O . THR B 1 165 ? -36.25 32 -1.762 1 66.88 165 THR B O 1
ATOM 6859 N N . ILE B 1 166 ? -34.344 32.438 -0.843 1 65.12 166 ILE B N 1
ATOM 6860 C CA . ILE B 1 166 ? -34.281 33.844 -1.228 1 65.12 166 ILE B CA 1
ATOM 6861 C C . ILE B 1 166 ? -33.125 34.094 -2.186 1 65.12 166 ILE B C 1
ATOM 6863 O O . ILE B 1 166 ? -32.031 33.562 -1.973 1 65.12 166 ILE B O 1
ATOM 6867 N N . GLY B 1 167 ? -33.219 34.938 -3.256 1 58.84 167 GLY B N 1
ATOM 6868 C CA . GLY B 1 167 ? -32.156 35.312 -4.191 1 58.84 167 GLY B CA 1
ATOM 6869 C C . GLY B 1 167 ? -32.156 34.438 -5.453 1 58.84 167 GLY B C 1
ATOM 6870 O O . GLY B 1 167 ? -31.391 34.688 -6.375 1 58.84 167 GLY B O 1
ATOM 6871 N N . GLY B 1 168 ? -33.188 33.562 -5.699 1 49.03 168 GLY B N 1
ATOM 6872 C CA . GLY B 1 168 ? -33.312 32.75 -6.898 1 49.03 168 GLY B CA 1
ATOM 6873 C C . GLY B 1 168 ? -32.156 31.766 -7.074 1 49.03 168 GLY B C 1
ATOM 6874 O O . GLY B 1 168 ? -31.516 31.375 -6.098 1 49.03 168 GLY B O 1
ATOM 6875 N N . TRP B 1 169 ? -32.062 31.109 -8.242 1 47.47 169 TRP B N 1
ATOM 6876 C CA . TRP B 1 169 ? -31.047 30.125 -8.57 1 47.47 169 TRP B CA 1
ATOM 6877 C C . TRP B 1 169 ? -29.688 30.797 -8.781 1 47.47 169 TRP B C 1
ATOM 6879 O O . TRP B 1 169 ? -28.828 30.266 -9.477 1 47.47 169 TRP B O 1
ATOM 6889 N N . ASN B 1 170 ? -29.516 32.031 -8.141 1 47.47 170 ASN B N 1
ATOM 6890 C CA . ASN B 1 170 ? -28.297 32.812 -8.383 1 47.47 170 ASN B CA 1
ATOM 6891 C C . ASN B 1 170 ? -27.281 32.594 -7.266 1 47.47 170 ASN B C 1
ATOM 6893 O O . ASN B 1 170 ? -27.516 31.844 -6.328 1 47.47 170 ASN B O 1
ATOM 6897 N N . ALA B 1 171 ? -26.094 33.25 -7.395 1 51.03 171 ALA B N 1
ATOM 6898 C CA . ALA B 1 171 ? -24.875 33.188 -6.602 1 51.03 171 ALA B CA 1
ATOM 6899 C C . ALA B 1 171 ? -25.156 33.531 -5.141 1 51.03 171 ALA B C 1
ATOM 6901 O O . ALA B 1 171 ? -24.391 33.156 -4.25 1 51.03 171 ALA B O 1
ATOM 6902 N N . ASP B 1 172 ? -26.375 34.125 -4.773 1 53.72 172 ASP B N 1
ATOM 6903 C CA . ASP B 1 172 ? -26.562 34.594 -3.4 1 53.72 172 ASP B CA 1
ATOM 6904 C C . ASP B 1 172 ? -27.75 33.875 -2.736 1 53.72 172 ASP B C 1
ATOM 6906 O O . ASP B 1 172 ? -28.391 34.438 -1.858 1 53.72 172 ASP B O 1
ATOM 6910 N N . VAL B 1 173 ? -27.969 32.719 -3.125 1 54.25 173 VAL B N 1
ATOM 6911 C CA . VAL B 1 173 ? -29.156 32.031 -2.666 1 54.25 173 VAL B CA 1
ATOM 6912 C C . VAL B 1 173 ? -29.016 31.656 -1.188 1 54.25 173 VAL B C 1
ATOM 6914 O O . VAL B 1 173 ? -27.938 31.25 -0.749 1 54.25 173 VAL B O 1
ATOM 6917 N N . GLN B 1 174 ? -30 32.125 -0.376 1 71.94 174 GLN B N 1
ATOM 6918 C CA . GLN B 1 174 ? -30.109 31.703 1.021 1 71.94 174 GLN B CA 1
ATOM 6919 C C . GLN B 1 174 ? -31.375 30.891 1.258 1 71.94 174 GLN B C 1
ATOM 6921 O O . GLN B 1 174 ? -32.406 31.141 0.619 1 71.94 174 GLN B O 1
ATOM 6926 N N . MET B 1 175 ? -31.297 29.906 2.059 1 71.31 175 MET B N 1
ATOM 6927 C CA . MET B 1 175 ? -32.469 29.156 2.467 1 71.31 175 MET B CA 1
ATOM 6928 C C . MET B 1 175 ? -33.25 29.906 3.555 1 71.31 175 MET B C 1
ATOM 6930 O O . MET B 1 175 ? -32.656 30.453 4.477 1 71.31 175 MET B O 1
ATOM 6934 N N . ARG B 1 176 ? -34.5 29.984 3.352 1 71.75 176 ARG B N 1
ATOM 6935 C CA . ARG B 1 176 ? -35.344 30.562 4.383 1 71.75 176 ARG B CA 1
ATOM 6936 C C . ARG B 1 176 ? -35.812 29.5 5.375 1 71.75 176 ARG B C 1
ATOM 6938 O O . ARG B 1 176 ? -36.281 28.438 4.98 1 71.75 176 ARG B O 1
ATOM 6945 N N . LEU B 1 177 ? -35.594 29.812 6.629 1 76.12 177 LEU B N 1
ATOM 6946 C CA . LEU B 1 177 ? -35.906 28.859 7.691 1 76.12 177 LEU B CA 1
ATOM 6947 C C . LEU B 1 177 ? -37.031 29.391 8.586 1 76.12 177 LEU B C 1
ATOM 6949 O O . LEU B 1 177 ? -37.062 30.594 8.875 1 76.12 177 LEU B O 1
ATOM 6953 N N . GLY B 1 178 ? -38 28.5 8.797 1 72.81 178 GLY B N 1
ATOM 6954 C CA . GLY B 1 178 ? -39.125 28.906 9.609 1 72.81 178 GLY B CA 1
ATOM 6955 C C . GLY B 1 178 ? -39.438 27.953 10.75 1 72.81 178 GLY B C 1
ATOM 6956 O O . GLY B 1 178 ? -38.594 27.109 11.086 1 72.81 178 GLY B O 1
ATOM 6957 N N . ASP B 1 179 ? -40.625 28.312 11.461 1 63.78 179 ASP B N 1
ATOM 6958 C CA . ASP B 1 179 ? -41.344 27.516 12.461 1 63.78 179 ASP B CA 1
ATOM 6959 C C . ASP B 1 179 ? -40.75 27.734 13.852 1 63.78 179 ASP B C 1
ATOM 6961 O O . ASP B 1 179 ? -41.375 27.328 14.852 1 63.78 179 ASP B O 1
ATOM 6965 N N . ASN B 1 180 ? -39.562 28.172 14.031 1 66.56 180 ASN B N 1
ATOM 6966 C CA . ASN B 1 180 ? -39.031 28.391 15.359 1 66.56 180 ASN B CA 1
ATOM 6967 C C . ASN B 1 180 ? -38.375 29.781 15.477 1 66.56 180 ASN B C 1
ATOM 6969 O O . ASN B 1 180 ? -37.906 30.328 14.484 1 66.56 180 ASN B O 1
ATOM 6973 N N . ASP B 1 181 ? -38.594 30.406 16.625 1 71.5 181 ASP B N 1
ATOM 6974 C CA . ASP B 1 181 ? -37.906 31.641 16.906 1 71.5 181 ASP B CA 1
ATOM 6975 C C . ASP B 1 181 ? -36.406 31.391 17.172 1 71.5 181 ASP B C 1
ATOM 6977 O O . ASP B 1 181 ? -36.062 30.469 17.906 1 71.5 181 ASP B O 1
ATOM 6981 N N . LEU B 1 182 ? -35.594 32.031 16.328 1 81.19 182 LEU B N 1
ATOM 6982 C CA . LEU B 1 182 ? -34.156 31.906 16.531 1 81.19 182 LEU B CA 1
ATOM 6983 C C . LEU B 1 182 ? -33.625 32.969 17.5 1 81.19 182 LEU B C 1
ATOM 6985 O O . LEU B 1 182 ? -33.75 34.156 17.234 1 81.19 182 LEU B O 1
ATOM 6989 N N . PRO B 1 183 ? -33.188 32.562 18.672 1 79.94 183 PRO B N 1
ATOM 6990 C CA . PRO B 1 183 ? -32.688 33.531 19.641 1 79.94 183 PRO B CA 1
ATOM 6991 C C . PRO B 1 183 ? -31.453 34.281 19.156 1 79.94 183 PRO B C 1
ATOM 6993 O O . PRO B 1 183 ? -30.781 33.812 18.219 1 79.94 183 PRO B O 1
ATOM 6996 N N . ASP B 1 184 ? -31.219 35.344 19.781 1 83.62 184 ASP B N 1
ATOM 6997 C CA . ASP B 1 184 ? -30 36.094 19.484 1 83.62 184 ASP B CA 1
ATOM 6998 C C . ASP B 1 184 ? -28.75 35.281 19.812 1 83.62 184 ASP B C 1
ATOM 7000 O O . ASP B 1 184 ? -28.734 34.531 20.766 1 83.62 184 ASP B O 1
ATOM 7004 N N . GLY B 1 185 ? -27.766 35.438 18.969 1 89.06 185 GLY B N 1
ATOM 7005 C CA . GLY B 1 185 ? -26.484 34.812 19.25 1 89.06 185 GLY B CA 1
ATOM 7006 C C . GLY B 1 185 ? -26.25 33.562 18.438 1 89.06 185 GLY B C 1
ATOM 7007 O O . GLY B 1 185 ? -25.125 33.094 18.297 1 89.06 185 GLY B O 1
ATOM 7008 N N . VAL B 1 186 ? -27.312 32.938 17.906 1 89.69 186 VAL B N 1
ATOM 7009 C CA . VAL B 1 186 ? -27.188 31.688 17.188 1 89.69 186 VAL B CA 1
ATOM 7010 C C . VAL B 1 186 ? -26.562 31.938 15.82 1 89.69 186 VAL B C 1
ATOM 7012 O O . VAL B 1 186 ? -26.109 31 15.164 1 89.69 186 VAL B O 1
ATOM 7015 N N . SER B 1 187 ? -26.547 33.219 15.445 1 92.31 187 SER B N 1
ATOM 7016 C CA . SER B 1 187 ? -25.953 33.531 14.148 1 92.31 187 SER B CA 1
ATOM 7017 C C . SER B 1 187 ? -24.531 33 14.039 1 92.31 187 SER B C 1
ATOM 7019 O O . SER B 1 187 ? -23.734 33.125 14.969 1 92.31 187 SER B O 1
ATOM 7021 N N . GLY B 1 188 ? -24.281 32.375 12.914 1 95.25 188 GLY B N 1
ATOM 7022 C CA . GLY B 1 188 ? -22.984 31.812 12.641 1 95.25 188 GLY B CA 1
ATOM 7023 C C . GLY B 1 188 ? -22.922 30.312 12.906 1 95.25 188 GLY B C 1
ATOM 7024 O O . GLY B 1 188 ? -21.953 29.641 12.531 1 95.25 188 GLY B O 1
ATOM 7025 N N . GLY B 1 189 ? -23.938 29.812 13.539 1 95.88 189 GLY B N 1
ATOM 7026 C CA . GLY B 1 189 ? -24.016 28.391 13.828 1 95.88 189 GLY B CA 1
ATOM 7027 C C . GLY B 1 189 ? -24.266 27.531 12.602 1 95.88 189 GLY B C 1
ATOM 7028 O O . GLY B 1 189 ? -24.594 28.062 11.531 1 95.88 189 GLY B O 1
ATOM 7029 N N . PRO B 1 190 ? -24.078 26.219 12.719 1 96.19 190 PRO B N 1
ATOM 7030 C CA . PRO B 1 190 ? -24.234 25.312 11.578 1 96.19 190 PRO B CA 1
ATOM 7031 C C . PRO B 1 190 ? -25.688 24.953 11.297 1 96.19 190 PRO B C 1
ATOM 7033 O O . PRO B 1 190 ? -26.5 24.891 12.227 1 96.19 190 PRO B O 1
ATOM 7036 N N . VAL B 1 191 ? -26.047 24.734 10.07 1 93.31 191 VAL B N 1
ATOM 7037 C CA . VAL B 1 191 ? -27.297 24.141 9.602 1 93.31 191 VAL B CA 1
ATOM 7038 C C . VAL B 1 191 ? -27.031 22.766 9.008 1 93.31 191 VAL B C 1
ATOM 7040 O O . VAL B 1 191 ? -26.172 22.609 8.141 1 93.31 191 VAL B O 1
ATOM 7043 N N . ILE B 1 192 ? -27.766 21.734 9.492 1 93.31 192 ILE B N 1
ATOM 7044 C CA . ILE B 1 192 ? -27.422 20.344 9.195 1 93.31 192 ILE B CA 1
ATOM 7045 C C . ILE B 1 192 ? -28.562 19.672 8.445 1 93.31 192 ILE B C 1
ATOM 7047 O O . ILE B 1 192 ? -29.734 19.844 8.805 1 93.31 192 ILE B O 1
ATOM 7051 N N . ASP B 1 193 ? -28.266 18.984 7.379 1 91.62 193 ASP B N 1
ATOM 7052 C CA . ASP B 1 193 ? -29.172 18.016 6.781 1 91.62 193 ASP B CA 1
ATOM 7053 C C . ASP B 1 193 ? -29.203 16.719 7.59 1 91.62 193 ASP B C 1
ATOM 7055 O O . ASP B 1 193 ? -28.25 15.945 7.582 1 91.62 193 ASP B O 1
ATOM 7059 N N . PRO B 1 194 ? -30.297 16.438 8.234 1 89.62 194 PRO B N 1
ATOM 7060 C CA . PRO B 1 194 ? -30.312 15.281 9.133 1 89.62 194 PRO B CA 1
ATOM 7061 C C . PRO B 1 194 ? -30.375 13.953 8.375 1 89.62 194 PRO B C 1
ATOM 7063 O O . PRO B 1 194 ? -30.094 12.898 8.945 1 89.62 194 PRO B O 1
ATOM 7066 N N . GLU B 1 195 ? -30.781 14.008 7.148 1 86.56 195 GLU B N 1
ATOM 7067 C CA . GLU B 1 195 ? -30.875 12.773 6.371 1 86.56 195 GLU B CA 1
ATOM 7068 C C . GLU B 1 195 ? -29.5 12.32 5.895 1 86.56 195 GLU B C 1
ATOM 7070 O O . GLU B 1 195 ? -29.172 11.133 5.953 1 86.56 195 GLU B O 1
ATOM 7075 N N . ARG B 1 196 ? -28.719 13.234 5.508 1 88.5 196 ARG B N 1
ATOM 7076 C CA . ARG B 1 196 ? -27.391 12.898 4.992 1 88.5 196 ARG B CA 1
ATOM 7077 C C . ARG B 1 196 ? -26.344 13 6.09 1 88.5 196 ARG B C 1
ATOM 7079 O O . ARG B 1 196 ? -25.234 12.477 5.941 1 88.5 196 ARG B O 1
ATOM 7086 N N . GLY B 1 197 ? -26.672 13.734 7.129 1 93 197 GLY B N 1
ATOM 7087 C CA . GLY B 1 197 ? -25.703 13.961 8.195 1 93 197 GLY B CA 1
ATOM 7088 C C . GLY B 1 197 ? -24.547 14.852 7.77 1 93 197 GLY B C 1
ATOM 7089 O O . GLY B 1 197 ? -23.391 14.508 7.984 1 93 197 GLY B O 1
ATOM 7090 N N . GLU B 1 198 ? -24.891 15.914 7.109 1 94.44 198 GLU B N 1
ATOM 7091 C CA . GLU B 1 198 ? -23.906 16.859 6.609 1 94.44 198 GLU B CA 1
ATOM 7092 C C . GLU B 1 198 ? -24.281 18.297 6.938 1 94.44 198 GLU B C 1
ATOM 7094 O O . GLU B 1 198 ? -25.469 18.641 6.961 1 94.44 198 GLU B O 1
ATOM 7099 N N . VAL B 1 199 ? -23.312 19.062 7.223 1 95.88 199 VAL B N 1
ATOM 7100 C CA . VAL B 1 199 ? -23.562 20.484 7.371 1 95.88 199 VAL B CA 1
ATOM 7101 C C . VAL B 1 199 ? -23.719 21.141 5.996 1 95.88 199 VAL B C 1
ATOM 7103 O O . VAL B 1 199 ? -22.891 20.922 5.105 1 95.88 199 VAL B O 1
ATOM 7106 N N . ILE B 1 200 ? -24.75 21.984 5.855 1 93 200 ILE B N 1
ATOM 7107 C CA . ILE B 1 200 ? -25.047 22.469 4.516 1 93 200 ILE B CA 1
ATOM 7108 C C . ILE B 1 200 ? -24.984 24 4.496 1 93 200 ILE B C 1
ATOM 7110 O O . ILE B 1 200 ? -25.016 24.609 3.43 1 93 200 ILE B O 1
ATOM 7114 N N . GLY B 1 201 ? -24.844 24.625 5.727 1 94.25 201 GLY B N 1
ATOM 7115 C CA . GLY B 1 201 ? -24.844 26.078 5.684 1 94.25 201 GLY B CA 1
ATOM 7116 C C . GLY B 1 201 ? -24.547 26.703 7.031 1 94.25 201 GLY B C 1
ATOM 7117 O O . GLY B 1 201 ? -24.172 26.016 7.98 1 94.25 201 GLY B O 1
ATOM 7118 N N . VAL B 1 202 ? -24.672 28.078 7.051 1 94.88 202 VAL B N 1
ATOM 7119 C CA . VAL B 1 202 ? -24.453 28.922 8.219 1 94.88 202 VAL B CA 1
ATOM 7120 C C . VAL B 1 202 ? -25.734 29.672 8.57 1 94.88 202 VAL B C 1
ATOM 7122 O O . VAL B 1 202 ? -26.344 30.297 7.699 1 94.88 202 VAL B O 1
ATOM 7125 N N . LEU B 1 203 ? -26.078 29.641 9.781 1 92.06 203 LEU B N 1
ATOM 7126 C CA . LEU B 1 203 ? -27.328 30.219 10.266 1 92.06 203 LEU B CA 1
ATOM 7127 C C . LEU B 1 203 ? -27.188 31.719 10.43 1 92.06 203 LEU B C 1
ATOM 7129 O O . LEU B 1 203 ? -26.188 32.219 10.93 1 92.06 203 LEU B O 1
ATOM 7133 N N . LYS B 1 204 ? -28.156 32.438 9.906 1 88.31 204 LYS B N 1
ATOM 7134 C CA . LYS B 1 204 ? -28.297 33.875 10.102 1 88.31 204 LYS B CA 1
ATOM 7135 C C . LYS B 1 204 ? -29.641 34.219 10.727 1 88.31 204 LYS B C 1
ATOM 7137 O O . LYS B 1 204 ? -30.688 33.969 10.141 1 88.31 204 LYS B O 1
ATOM 7142 N N . SER B 1 205 ? -29.594 34.656 11.953 1 76.38 205 SER B N 1
ATOM 7143 C CA . SER B 1 205 ? -30.828 35.031 12.625 1 76.38 205 SER B CA 1
ATOM 7144 C C . SER B 1 205 ? -31.266 36.438 12.234 1 76.38 205 SER B C 1
ATOM 7146 O O . SER B 1 205 ? -30.438 37.281 11.867 1 76.38 205 SER B O 1
ATOM 7148 N N . ARG B 1 206 ? -32.562 36.688 11.992 1 62.69 206 ARG B N 1
ATOM 7149 C CA . ARG B 1 206 ? -33.125 38 11.641 1 62.69 206 ARG B CA 1
ATOM 7150 C C . ARG B 1 206 ? -33.281 38.875 12.883 1 62.69 206 ARG B C 1
ATOM 7152 O O . ARG B 1 206 ? -33.594 38.375 13.961 1 62.69 206 ARG B O 1
ATOM 7159 N N . SER B 1 207 ? -32.531 40.094 12.938 1 51.53 207 SER B N 1
ATOM 7160 C CA . SER B 1 207 ? -32.531 41.062 14.031 1 51.53 207 SER B CA 1
ATOM 7161 C C . SER B 1 207 ? -33.938 41.406 14.477 1 51.53 207 SER B C 1
ATOM 7163 O O . SER B 1 207 ? -34.156 41.75 15.641 1 51.53 207 SER B O 1
ATOM 7165 N N . ASP B 1 208 ? -34.875 41.75 13.492 1 48.28 208 ASP B N 1
ATOM 7166 C CA . ASP B 1 208 ? -36.031 42.5 13.852 1 48.28 208 ASP B CA 1
ATOM 7167 C C . ASP B 1 208 ? -37.125 41.594 14.414 1 48.28 208 ASP B C 1
ATOM 7169 O O . ASP B 1 208 ? -38.344 41.875 14.258 1 48.28 208 ASP B O 1
ATOM 7173 N N . HIS B 1 209 ? -36.844 40.781 15.328 1 49.16 209 HIS B N 1
ATOM 7174 C CA . HIS B 1 209 ? -37.844 40.031 16.078 1 49.16 209 HIS B CA 1
ATOM 7175 C C . HIS B 1 209 ? -38.781 39.25 15.148 1 49.16 209 HIS B C 1
ATOM 7177 O O . HIS B 1 209 ? -39.906 38.969 15.516 1 49.16 209 HIS B O 1
ATOM 7183 N N . ALA B 1 210 ? -38.469 39.219 13.844 1 52.19 210 ALA B N 1
ATOM 7184 C CA . ALA B 1 210 ? -39.375 38.469 12.992 1 52.19 210 ALA B CA 1
ATOM 7185 C C . ALA B 1 210 ? -39.125 36.969 13.117 1 52.19 210 ALA B C 1
ATOM 7187 O O . ALA B 1 210 ? -38.031 36.562 13.492 1 52.19 210 ALA B O 1
ATOM 7188 N N . ARG B 1 211 ? -40.188 36.125 12.945 1 61.53 211 ARG B N 1
ATOM 7189 C CA . ARG B 1 211 ? -40.219 34.656 13.031 1 61.53 211 ARG B CA 1
ATOM 7190 C C . ARG B 1 211 ? -39.344 34.031 11.945 1 61.53 211 ARG B C 1
ATOM 7192 O O . ARG B 1 211 ? -39.406 34.438 10.781 1 61.53 211 ARG B O 1
ATOM 7199 N N . GLY B 1 212 ? -38.188 33.344 12.328 1 70.56 212 GLY B N 1
ATOM 7200 C CA . GLY B 1 212 ? -37.406 32.5 11.453 1 70.56 212 GLY B CA 1
ATOM 7201 C C . GLY B 1 212 ? -36.031 33.062 11.141 1 70.56 212 GLY B C 1
ATOM 7202 O O . GLY B 1 212 ? -35.5 33.906 11.891 1 70.56 212 GLY B O 1
ATOM 7203 N N . GLY B 1 213 ? -35.219 32.594 10.344 1 83.06 213 GLY B N 1
ATOM 7204 C CA . GLY B 1 213 ? -33.906 32.969 9.93 1 83.06 213 GLY B CA 1
ATOM 7205 C C . GLY B 1 213 ? -33.531 32.5 8.539 1 83.06 213 GLY B C 1
ATOM 7206 O O . GLY B 1 213 ? -34.406 32.125 7.754 1 83.06 213 GLY B O 1
ATOM 7207 N N . THR B 1 214 ? -32.406 32.781 8.102 1 85.06 214 THR B N 1
ATOM 7208 C CA . THR B 1 214 ? -31.891 32.312 6.82 1 85.06 214 THR B CA 1
ATOM 7209 C C . THR B 1 214 ? -30.609 31.516 7.012 1 85.06 214 THR B C 1
ATOM 7211 O O . THR B 1 214 ? -30.062 31.453 8.117 1 85.06 214 THR B O 1
ATOM 7214 N N . SER B 1 215 ? -30.297 30.828 6.027 1 88.56 215 SER B N 1
ATOM 7215 C CA . SER B 1 215 ? -29.047 30.062 5.992 1 88.56 215 SER B CA 1
ATOM 7216 C C . SER B 1 215 ? -28.281 30.328 4.703 1 88.56 215 SER B C 1
ATOM 7218 O O . SER B 1 215 ? -28.859 30.297 3.613 1 88.56 215 SER B O 1
ATOM 7220 N N . THR B 1 216 ? -27.094 30.703 4.875 1 89.62 216 THR B N 1
ATOM 7221 C CA . THR B 1 216 ? -26.219 30.828 3.721 1 89.62 216 THR B CA 1
ATOM 7222 C C . THR B 1 216 ? -25.531 29.5 3.404 1 89.62 216 THR B C 1
ATOM 7224 O O . THR B 1 216 ? -24.953 28.875 4.289 1 89.62 216 THR B O 1
ATOM 7227 N N . GLY B 1 217 ? -25.578 29.125 2.125 1 90.31 217 GLY B N 1
ATOM 7228 C CA . GLY B 1 217 ? -25 27.875 1.701 1 90.31 217 GLY B CA 1
ATOM 7229 C C . GLY B 1 217 ? -23.484 27.875 1.71 1 90.31 217 GLY B C 1
ATOM 7230 O O . GLY B 1 217 ? -22.859 28.906 1.447 1 90.31 217 GLY B O 1
ATOM 7231 N N . LEU B 1 218 ? -22.922 26.688 1.912 1 93 218 LEU B N 1
ATOM 7232 C CA . LEU B 1 218 ? -21.469 26.562 2.016 1 93 218 LEU B CA 1
ATOM 7233 C C . LEU B 1 218 ? -20.797 26.844 0.676 1 93 218 LEU B C 1
ATOM 7235 O O . LEU B 1 218 ? -19.609 27.141 0.627 1 93 218 LEU B O 1
ATOM 7239 N N . GLU B 1 219 ? -21.531 26.656 -0.45 1 89.94 219 GLU B N 1
ATOM 7240 C CA . GLU B 1 219 ? -20.969 26.875 -1.778 1 89.94 219 GLU B CA 1
ATOM 7241 C C . GLU B 1 219 ? -20.5 28.328 -1.942 1 89.94 219 GLU B C 1
ATOM 7243 O O . GLU B 1 219 ? -19.672 28.609 -2.812 1 89.94 219 GLU B O 1
ATOM 7248 N N . GLN B 1 220 ? -20.984 29.203 -1.034 1 90.38 220 GLN B N 1
ATOM 7249 C CA . GLN B 1 220 ? -20.594 30.594 -1.097 1 90.38 220 GLN B CA 1
ATOM 7250 C C . GLN B 1 220 ? -19.125 30.766 -0.72 1 90.38 220 GLN B C 1
ATOM 7252 O O . GLN B 1 220 ? -18.516 31.797 -1.021 1 90.38 220 GLN B O 1
ATOM 7257 N N . LEU B 1 221 ? -18.547 29.812 -0.062 1 93.31 221 LEU B N 1
ATOM 7258 C CA . LEU B 1 221 ? -17.109 29.828 0.229 1 93.31 221 LEU B CA 1
ATOM 7259 C C . LEU B 1 221 ? -16.297 29.844 -1.059 1 93.31 221 LEU B C 1
ATOM 7261 O O . LEU B 1 221 ? -15.133 30.25 -1.056 1 93.31 221 LEU B O 1
ATOM 7265 N N . ARG B 1 222 ? -16.875 29.375 -2.166 1 91.62 222 ARG B N 1
ATOM 7266 C CA . ARG B 1 222 ? -16.188 29.344 -3.455 1 91.62 222 ARG B CA 1
ATOM 7267 C C . ARG B 1 222 ? -15.93 30.75 -3.973 1 91.62 222 ARG B C 1
ATOM 7269 O O . ARG B 1 222 ? -15.148 30.938 -4.91 1 91.62 222 ARG B O 1
ATOM 7276 N N . THR B 1 223 ? -16.531 31.734 -3.295 1 90.25 223 THR B N 1
ATOM 7277 C CA . THR B 1 223 ? -16.375 33.125 -3.734 1 90.25 223 THR B CA 1
ATOM 7278 C C . THR B 1 223 ? -15.195 33.781 -3.01 1 90.25 223 THR B C 1
ATOM 7280 O O . THR B 1 223 ? -14.906 34.938 -3.232 1 90.25 223 THR B O 1
ATOM 7283 N N . LEU B 1 224 ? -14.539 33.062 -2.176 1 92.31 224 LEU B N 1
ATOM 7284 C CA . LEU B 1 224 ? -13.305 33.594 -1.599 1 92.31 224 LEU B CA 1
ATOM 7285 C C . LEU B 1 224 ? -12.359 34.062 -2.689 1 92.31 224 LEU B C 1
ATOM 7287 O O . LEU B 1 224 ? -12.328 33.5 -3.791 1 92.31 224 LEU B O 1
ATOM 7291 N N . PRO B 1 225 ? -11.57 35.031 -2.381 1 87.06 225 PRO B N 1
ATOM 7292 C CA . PRO B 1 225 ? -10.695 35.594 -3.41 1 87.06 225 PRO B CA 1
ATOM 7293 C C . PRO B 1 225 ? -9.68 34.594 -3.951 1 87.06 225 PRO B C 1
ATOM 7295 O O . PRO B 1 225 ? -9.141 33.781 -3.189 1 87.06 225 PRO B O 1
ATOM 7298 N N . VAL B 1 226 ? -9.477 34.625 -5.219 1 87.25 226 VAL B N 1
ATOM 7299 C CA . VAL B 1 226 ? -8.461 33.812 -5.895 1 87.25 226 VAL B CA 1
ATOM 7300 C C . VAL B 1 226 ? -7.16 34.625 -6 1 87.25 226 VAL B C 1
ATOM 7302 O O . VAL B 1 226 ? -7.16 35.75 -6.449 1 87.25 226 VAL B O 1
ATOM 7305 N N . PRO B 1 227 ? -6.148 34.031 -5.621 1 85 227 PRO B N 1
ATOM 7306 C CA . PRO B 1 227 ? -4.883 34.75 -5.742 1 85 227 PRO B CA 1
ATOM 7307 C C . PRO B 1 227 ? -4.551 35.125 -7.184 1 85 227 PRO B C 1
ATOM 7309 O O . PRO B 1 227 ? -4.828 34.375 -8.109 1 85 227 PRO B O 1
ATOM 7312 N N . ALA B 1 228 ? -4.105 36.375 -7.473 1 79 228 ALA B N 1
ATOM 7313 C CA . ALA B 1 228 ? -3.816 36.906 -8.805 1 79 228 ALA B CA 1
ATOM 7314 C C . ALA B 1 228 ? -2.623 36.188 -9.43 1 79 228 ALA B C 1
ATOM 7316 O O . ALA B 1 228 ? -2.602 35.969 -10.641 1 79 228 ALA B O 1
ATOM 7317 N N . GLY B 1 229 ? -1.653 35.656 -8.734 1 78 229 GLY B N 1
ATOM 7318 C CA . GLY B 1 229 ? -0.444 35.062 -9.273 1 78 229 GLY B CA 1
ATOM 7319 C C . GLY B 1 229 ? -0.496 33.531 -9.305 1 78 229 GLY B C 1
ATOM 7320 O O . GLY B 1 229 ? -1.553 32.938 -9.086 1 78 229 GLY B O 1
ATOM 7321 N N . GLU B 1 230 ? 0.531 33.062 -9.977 1 81.31 230 GLU B N 1
ATOM 7322 C CA . GLU B 1 230 ? 0.656 31.594 -10.039 1 81.31 230 GLU B CA 1
ATOM 7323 C C . GLU B 1 230 ? 0.636 30.984 -8.641 1 81.31 230 GLU B C 1
ATOM 7325 O O . GLU B 1 230 ? 1.228 31.531 -7.707 1 81.31 230 GLU B O 1
ATOM 7330 N N . LEU B 1 231 ? -0.211 30.016 -8.531 1 86.56 231 LEU B N 1
ATOM 7331 C CA . LEU B 1 231 ? -0.233 29.281 -7.266 1 86.56 231 LEU B CA 1
ATOM 7332 C C . LEU B 1 231 ? 1.041 28.453 -7.094 1 86.56 231 LEU B C 1
ATOM 7334 O O . LEU B 1 231 ? 1.395 27.656 -7.965 1 86.56 231 LEU B O 1
ATOM 7338 N N . LYS B 1 232 ? 1.719 28.703 -6.027 1 85.31 232 LYS B N 1
ATOM 7339 C CA . LYS B 1 232 ? 2.961 27.984 -5.777 1 85.31 232 LYS B CA 1
ATOM 7340 C C . LYS B 1 232 ? 2.752 26.875 -4.75 1 85.31 232 LYS B C 1
ATOM 7342 O O . LYS B 1 232 ? 3.502 25.891 -4.723 1 85.31 232 LYS B O 1
ATOM 7347 N N . SER B 1 233 ? 1.757 27.125 -3.943 1 89.5 233 SER B N 1
ATOM 7348 C CA . SER B 1 233 ? 1.448 26.141 -2.906 1 89.5 233 SER B CA 1
ATOM 7349 C C . SER B 1 233 ? -0.016 26.219 -2.486 1 89.5 233 SER B C 1
ATOM 7351 O O . SER B 1 233 ? -0.708 27.188 -2.818 1 89.5 233 SER B O 1
ATOM 7353 N N . GLU B 1 234 ? -0.458 25.266 -1.812 1 90.94 234 GLU B N 1
ATOM 7354 C CA . GLU B 1 234 ? -1.857 25.141 -1.416 1 90.94 234 GLU B CA 1
ATOM 7355 C C . GLU B 1 234 ? -2.285 26.297 -0.521 1 90.94 234 GLU B C 1
ATOM 7357 O O . GLU B 1 234 ? -3.355 26.875 -0.715 1 90.94 234 GLU B O 1
ATOM 7362 N N . PRO B 1 235 ? -1.469 26.781 0.413 1 89.31 235 PRO B N 1
ATOM 7363 C CA . PRO B 1 235 ? -1.911 27.844 1.321 1 89.31 235 PRO B CA 1
ATOM 7364 C C . PRO B 1 235 ? -2.055 29.203 0.625 1 89.31 235 PRO B C 1
ATOM 7366 O O . PRO B 1 235 ? -2.627 30.125 1.194 1 89.31 235 PRO B O 1
ATOM 7369 N N . ASP B 1 236 ? -1.552 29.312 -0.594 1 89.69 236 ASP B N 1
ATOM 7370 C CA . ASP B 1 236 ? -1.676 30.562 -1.34 1 89.69 236 ASP B CA 1
ATOM 7371 C C . ASP B 1 236 ? -3.139 30.875 -1.653 1 89.69 236 ASP B C 1
ATOM 7373 O O . ASP B 1 236 ? -3.5 32.031 -1.87 1 89.69 236 ASP B O 1
ATOM 7377 N N . ASP B 1 237 ? -3.887 29.859 -1.708 1 93.56 237 ASP B N 1
ATOM 7378 C CA . ASP B 1 237 ? -5.324 30 -1.936 1 93.56 237 ASP B CA 1
ATOM 7379 C C . ASP B 1 237 ? -6.117 29.531 -0.712 1 93.56 237 ASP B C 1
ATOM 7381 O O . ASP B 1 237 ? -6.188 28.344 -0.42 1 93.56 237 ASP B O 1
ATOM 7385 N N . LEU B 1 238 ? -6.797 30.453 -0.125 1 94.12 238 LEU B N 1
ATOM 7386 C CA . LEU B 1 238 ? -7.453 30.219 1.155 1 94.12 238 LEU B CA 1
ATOM 7387 C C . LEU B 1 238 ? -8.531 29.156 1.019 1 94.12 238 LEU B C 1
ATOM 7389 O O . LEU B 1 238 ? -8.68 28.297 1.893 1 94.12 238 LEU B O 1
ATOM 7393 N N . TYR B 1 239 ? -9.328 29.188 -0.018 1 95.69 239 TYR B N 1
ATOM 7394 C CA . TYR B 1 239 ? -10.359 28.172 -0.224 1 95.69 239 TYR B CA 1
ATOM 7395 C C . TYR B 1 239 ? -9.766 26.781 -0.248 1 95.69 239 TYR B C 1
ATOM 7397 O O . TYR B 1 239 ? -10.258 25.875 0.428 1 95.69 239 TYR B O 1
ATOM 7405 N N . GLN B 1 240 ? -8.711 26.656 -1.014 1 96 240 GLN B N 1
ATOM 7406 C CA . GLN B 1 240 ? -8.055 25.359 -1.151 1 96 240 GLN B CA 1
ATOM 7407 C C . GLN B 1 240 ? -7.48 24.891 0.181 1 96 240 GLN B C 1
ATOM 7409 O O . GLN B 1 240 ? -7.668 23.734 0.572 1 96 240 GLN B O 1
ATOM 7414 N N . ALA B 1 241 ? -6.809 25.766 0.838 1 95.19 241 ALA B N 1
ATOM 7415 C CA . ALA B 1 241 ? -6.16 25.438 2.102 1 95.19 241 ALA B CA 1
ATOM 7416 C C . ALA B 1 241 ? -7.172 24.906 3.117 1 95.19 241 ALA B C 1
ATOM 7418 O O . ALA B 1 241 ? -6.945 23.875 3.75 1 95.19 241 ALA B O 1
ATOM 7419 N N . VAL B 1 242 ? -8.289 25.547 3.23 1 96.88 242 VAL B N 1
ATOM 7420 C CA . VAL B 1 242 ? -9.266 25.219 4.266 1 96.88 242 VAL B CA 1
ATOM 7421 C C . VAL B 1 242 ? -10.023 23.953 3.885 1 96.88 242 VAL B C 1
ATOM 7423 O O . VAL B 1 242 ? -10.18 23.047 4.707 1 96.88 242 VAL B O 1
ATOM 7426 N N . VAL B 1 243 ? -10.43 23.844 2.695 1 97.44 243 VAL B N 1
ATOM 7427 C CA . VAL B 1 243 ? -11.25 22.719 2.27 1 97.44 243 VAL B CA 1
ATOM 7428 C C . VAL B 1 243 ? -10.398 21.453 2.215 1 97.44 243 VAL B C 1
ATOM 7430 O O . VAL B 1 243 ? -10.875 20.359 2.557 1 97.44 243 VAL B O 1
ATOM 7433 N N . HIS B 1 244 ? -9.188 21.562 1.76 1 97.31 244 HIS B N 1
ATOM 7434 C CA . HIS B 1 244 ? -8.289 20.406 1.789 1 97.31 244 HIS B CA 1
ATOM 7435 C C . HIS B 1 244 ? -8.055 19.922 3.217 1 97.31 244 HIS B C 1
ATOM 7437 O O . HIS B 1 244 ? -8.117 18.734 3.492 1 97.31 244 HIS B O 1
ATOM 7443 N N . ALA B 1 245 ? -7.762 20.891 4.059 1 96.38 245 ALA B N 1
ATOM 7444 C CA . ALA B 1 245 ? -7.559 20.547 5.461 1 96.38 245 ALA B CA 1
ATOM 7445 C C . ALA B 1 245 ? -8.789 19.844 6.031 1 96.38 245 ALA B C 1
ATOM 7447 O O . ALA B 1 245 ? -8.664 18.891 6.809 1 96.38 245 ALA B O 1
ATOM 7448 N N . HIS B 1 246 ? -9.969 20.297 5.664 1 97.62 246 HIS B N 1
ATOM 7449 C CA . HIS B 1 246 ? -11.227 19.703 6.086 1 97.62 246 HIS B CA 1
ATOM 7450 C C . HIS B 1 246 ? -11.297 18.234 5.664 1 97.62 246 HIS B C 1
ATOM 7452 O O . HIS B 1 246 ? -11.57 17.359 6.492 1 97.62 246 HIS B O 1
ATOM 7458 N N . ASP B 1 247 ? -11.094 18.016 4.43 1 97.88 247 ASP B N 1
ATOM 7459 C CA . ASP B 1 247 ? -11.258 16.672 3.887 1 97.88 247 ASP B CA 1
ATOM 7460 C C . ASP B 1 247 ? -10.203 15.727 4.449 1 97.88 247 ASP B C 1
ATOM 7462 O O . ASP B 1 247 ? -10.5 14.57 4.773 1 97.88 247 ASP B 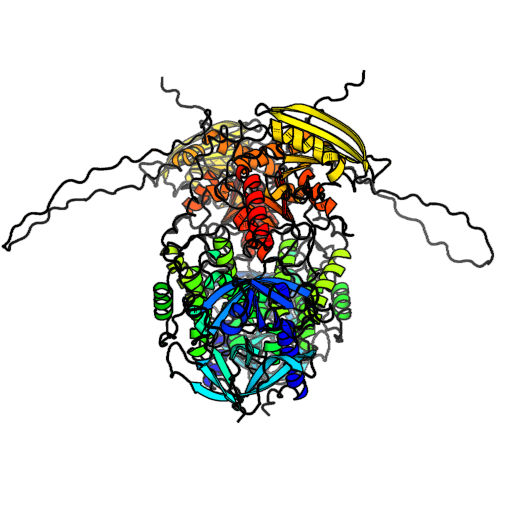O 1
ATOM 7466 N N . ARG B 1 248 ? -8.977 16.203 4.539 1 96.19 248 ARG B N 1
ATOM 7467 C CA . ARG B 1 248 ? -7.914 15.375 5.109 1 96.19 248 ARG B CA 1
ATOM 7468 C C . ARG B 1 248 ? -8.203 15.031 6.562 1 96.19 248 ARG B C 1
ATOM 7470 O O . ARG B 1 248 ? -7.961 13.906 7.004 1 96.19 248 ARG B O 1
ATOM 7477 N N . TYR B 1 249 ? -8.75 15.961 7.289 1 95.19 249 TYR B N 1
ATOM 7478 C CA . TYR B 1 249 ? -9.094 15.734 8.688 1 95.19 249 TYR B CA 1
ATOM 7479 C C . TYR B 1 249 ? -10.078 14.586 8.828 1 95.19 249 TYR B C 1
ATOM 7481 O O . TYR B 1 249 ? -9.875 13.68 9.648 1 95.19 249 TYR B O 1
ATOM 7489 N N . HIS B 1 250 ? -11.117 14.633 8.094 1 96.12 250 HIS B N 1
ATOM 7490 C CA . HIS B 1 250 ? -12.164 13.625 8.242 1 96.12 250 HIS B CA 1
ATOM 7491 C C . HIS B 1 250 ? -11.672 12.25 7.801 1 96.12 250 HIS B C 1
ATOM 7493 O O . HIS B 1 250 ? -12.07 11.234 8.367 1 96.12 250 HIS B O 1
ATOM 7499 N N . ARG B 1 251 ? -10.859 12.172 6.77 1 94.31 251 ARG B N 1
ATOM 7500 C CA . ARG B 1 251 ? -10.25 10.898 6.398 1 94.31 251 ARG B CA 1
ATOM 7501 C C . ARG B 1 251 ? -9.398 10.344 7.535 1 94.31 251 ARG B C 1
ATOM 7503 O O . ARG B 1 251 ? -9.523 9.172 7.898 1 94.31 251 ARG B O 1
ATOM 7510 N N . ASP B 1 252 ? -8.523 11.234 8.031 1 91.5 252 ASP B N 1
ATOM 7511 C CA . ASP B 1 252 ? -7.598 10.805 9.07 1 91.5 252 ASP B CA 1
ATOM 7512 C C . ASP B 1 252 ? -8.344 10.414 10.344 1 91.5 252 ASP B C 1
ATOM 7514 O O . ASP B 1 252 ? -7.961 9.453 11.023 1 91.5 252 ASP B O 1
ATOM 7518 N N . ARG B 1 253 ? -9.391 11.148 10.641 1 90.94 253 ARG B N 1
ATOM 7519 C CA . ARG B 1 253 ? -10.203 10.844 11.82 1 90.94 253 ARG B CA 1
ATOM 7520 C C . ARG B 1 253 ? -10.891 9.484 11.672 1 90.94 253 ARG B C 1
ATOM 7522 O O . ARG B 1 253 ? -10.984 8.727 12.641 1 90.94 253 ARG B O 1
ATOM 7529 N N . GLN B 1 254 ? -11.336 9.211 10.492 1 90.62 254 GLN B N 1
ATOM 7530 C CA . GLN B 1 254 ? -12.008 7.938 10.25 1 90.62 254 GLN B CA 1
ATOM 7531 C C . GLN B 1 254 ? -11.039 6.766 10.391 1 90.62 254 GLN B C 1
ATOM 7533 O O . GLN B 1 254 ? -11.414 5.695 10.875 1 90.62 254 GLN B O 1
ATOM 7538 N N . ARG B 1 255 ? -9.859 6.93 10.047 1 86.81 255 ARG B N 1
ATOM 7539 C CA . ARG B 1 255 ? -8.875 5.848 10 1 86.81 255 ARG B CA 1
ATOM 7540 C C . ARG B 1 255 ? -8.102 5.75 11.305 1 86.81 255 ARG B C 1
ATOM 7542 O O . ARG B 1 255 ? -7.25 4.875 11.469 1 86.81 255 ARG B O 1
ATOM 7549 N N . HIS B 1 256 ? -8.352 6.645 12.172 1 84.81 256 HIS B N 1
ATOM 7550 C CA . HIS B 1 256 ? -7.594 6.648 13.422 1 84.81 256 HIS B CA 1
ATOM 7551 C C . HIS B 1 256 ? -7.863 5.391 14.234 1 84.81 256 HIS B C 1
ATOM 7553 O O . HIS B 1 256 ? -9.016 5.07 14.523 1 84.81 256 HIS B O 1
ATOM 7559 N N . PRO B 1 257 ? -6.832 4.688 14.586 1 76.75 257 PRO B N 1
ATOM 7560 C CA . PRO B 1 257 ? -7.008 3.387 15.234 1 76.75 257 PRO B CA 1
ATOM 7561 C C . PRO B 1 257 ? -7.547 3.508 16.656 1 76.75 257 PRO B C 1
ATOM 7563 O O . PRO B 1 257 ? -8.141 2.561 17.188 1 76.75 257 PRO B O 1
ATOM 7566 N N . ASP B 1 258 ? -7.336 4.645 17.344 1 73.56 258 ASP B N 1
ATOM 7567 C CA . ASP B 1 258 ? -7.734 4.809 18.734 1 73.56 258 ASP B CA 1
ATOM 7568 C C . ASP B 1 258 ? -9.023 5.617 18.844 1 73.56 258 ASP B C 1
ATOM 7570 O O . ASP B 1 258 ? -9.312 6.203 19.891 1 73.56 258 ASP B O 1
ATOM 7574 N N . ALA B 1 259 ? -9.711 5.625 17.797 1 74.56 259 ALA B N 1
ATOM 7575 C CA . ALA B 1 259 ? -10.961 6.387 17.828 1 74.56 259 ALA B CA 1
ATOM 7576 C C . ALA B 1 259 ? -11.984 5.711 18.734 1 74.56 259 ALA B C 1
ATOM 7578 O O . ALA B 1 259 ? -12.258 4.52 18.594 1 74.56 259 ALA B O 1
ATOM 7579 N N . ARG B 1 260 ? -12.398 6.375 19.75 1 74.94 260 ARG B N 1
ATOM 7580 C CA . ARG B 1 260 ? -13.375 5.816 20.688 1 74.94 260 ARG B CA 1
ATOM 7581 C C . ARG B 1 260 ? -14.766 6.391 20.438 1 74.94 260 ARG B C 1
ATOM 7583 O O . ARG B 1 260 ? -15.766 5.84 20.906 1 74.94 260 ARG B O 1
ATOM 7590 N N . ARG B 1 261 ? -14.797 7.414 19.672 1 82.38 261 ARG B N 1
ATOM 7591 C CA . ARG B 1 261 ? -16.078 8.055 19.391 1 82.38 261 ARG B CA 1
ATOM 7592 C C . ARG B 1 261 ? -16.453 7.906 17.922 1 82.38 261 ARG B C 1
ATOM 7594 O O . ARG B 1 261 ? -15.578 7.738 17.062 1 82.38 261 ARG B O 1
ATOM 7601 N N . HIS B 1 262 ? -17.703 8.008 17.672 1 88.56 262 HIS B N 1
ATOM 7602 C CA . HIS B 1 262 ? -18.203 7.934 16.312 1 88.56 262 HIS B CA 1
ATOM 7603 C C . HIS B 1 262 ? -17.688 9.094 15.469 1 88.56 262 HIS B C 1
ATOM 7605 O O . HIS B 1 262 ? -17.578 10.219 15.961 1 88.56 262 HIS B O 1
ATOM 7611 N N . THR B 1 263 ? -17.344 8.719 14.328 1 92.38 263 THR B N 1
ATOM 7612 C CA . THR B 1 263 ? -17 9.75 13.359 1 92.38 263 THR B CA 1
ATOM 7613 C C . THR B 1 263 ? -18.219 10.156 12.531 1 92.38 263 THR B C 1
ATOM 7615 O O . THR B 1 263 ? -19.281 9.539 12.641 1 92.38 263 THR B O 1
ATOM 7618 N N . TRP B 1 264 ? -18.062 11.242 11.828 1 94.38 264 TRP B N 1
ATOM 7619 C CA . TRP B 1 264 ? -19.141 11.656 10.938 1 94.38 264 TRP B CA 1
ATOM 7620 C C . TRP B 1 264 ? -19.484 10.555 9.938 1 94.38 264 TRP B C 1
ATOM 7622 O O . TRP B 1 264 ? -20.656 10.297 9.664 1 94.38 264 TRP B O 1
ATOM 7632 N N . ALA B 1 265 ? -18.5 9.844 9.383 1 92.88 265 ALA B N 1
ATOM 7633 C CA . ALA B 1 265 ? -18.734 8.75 8.438 1 92.88 265 ALA B CA 1
ATOM 7634 C C . ALA B 1 265 ? -19.516 7.613 9.094 1 92.88 265 ALA B C 1
ATOM 7636 O O . ALA B 1 265 ? -20.375 7 8.469 1 92.88 265 ALA B O 1
ATOM 7637 N N . ASP B 1 266 ? -19.203 7.324 10.328 1 91.81 266 ASP B N 1
ATOM 7638 C CA . ASP B 1 266 ? -19.938 6.297 11.062 1 91.81 266 ASP B CA 1
ATOM 7639 C C . ASP B 1 266 ? -21.422 6.637 11.148 1 91.81 266 ASP B C 1
ATOM 7641 O O . ASP B 1 266 ? -22.281 5.793 10.859 1 91.81 266 ASP B O 1
ATOM 7645 N N . VAL B 1 267 ? -21.656 7.855 11.586 1 92.38 267 VAL B N 1
ATOM 7646 C CA . VAL B 1 267 ? -23.031 8.289 11.797 1 92.38 267 VAL B CA 1
ATOM 7647 C C . VAL B 1 267 ? -23.766 8.312 10.461 1 92.38 267 VAL B C 1
ATOM 7649 O O . VAL B 1 267 ? -24.938 7.922 10.383 1 92.38 267 VAL B O 1
ATOM 7652 N N . GLN B 1 268 ? -23.141 8.781 9.414 1 92 268 GLN B N 1
ATOM 7653 C CA . GLN B 1 268 ? -23.734 8.773 8.086 1 92 268 GLN B CA 1
ATOM 7654 C C . GLN B 1 268 ? -24.109 7.355 7.656 1 92 268 GLN B C 1
ATOM 7656 O O . GLN B 1 268 ? -25.156 7.145 7.035 1 92 268 GLN B O 1
ATOM 7661 N N . GLY B 1 269 ? -23.219 6.418 7.914 1 87.56 269 GLY B N 1
ATOM 7662 C CA . GLY B 1 269 ? -23.531 5.023 7.645 1 87.56 269 GLY B CA 1
ATOM 7663 C C . GLY B 1 269 ? -24.766 4.531 8.391 1 87.56 269 GLY B C 1
ATOM 7664 O O . GLY B 1 269 ? -25.594 3.818 7.824 1 87.56 269 GLY B O 1
ATOM 7665 N N . GLN B 1 270 ? -24.906 4.902 9.617 1 86.38 270 GLN B N 1
ATOM 7666 C CA . GLN B 1 270 ? -26.031 4.492 10.453 1 86.38 270 GLN B CA 1
ATOM 7667 C C . GLN B 1 270 ? -27.328 5.137 9.984 1 86.38 270 GLN B C 1
ATOM 7669 O O . GLN B 1 270 ? -28.406 4.555 10.133 1 86.38 270 GLN B O 1
ATOM 7674 N N . LEU B 1 271 ? -27.172 6.355 9.414 1 87.5 271 LEU B N 1
ATOM 7675 C CA . LEU B 1 271 ? -28.328 7.07 8.906 1 87.5 271 LEU B CA 1
ATOM 7676 C C . LEU B 1 271 ? -28.797 6.473 7.578 1 87.5 271 LEU B C 1
ATOM 7678 O O . LEU B 1 271 ? -29.906 6.773 7.109 1 87.5 271 LEU B O 1
ATOM 7682 N N . GLY B 1 272 ? -27.922 5.484 7.059 1 78.06 272 GLY B N 1
ATOM 7683 C CA . GLY B 1 272 ? -28.219 4.918 5.754 1 78.06 272 GLY B CA 1
ATOM 7684 C C . GLY B 1 272 ? -28.047 5.902 4.617 1 78.06 272 GLY B C 1
ATOM 7685 O O . GLY B 1 272 ? -28.719 5.805 3.59 1 78.06 272 GLY B O 1
ATOM 7686 N N . ALA B 1 273 ? -27.297 6.969 5.02 1 64.19 273 ALA B N 1
ATOM 7687 C CA . ALA B 1 273 ? -27.031 7.996 4.02 1 64.19 273 ALA B CA 1
ATOM 7688 C C . ALA B 1 273 ? -26.297 7.414 2.816 1 64.19 273 ALA B C 1
ATOM 7690 O O . ALA B 1 273 ? -25.281 6.719 2.973 1 64.19 273 ALA B O 1
ATOM 7691 N N . ARG B 1 274 ? -26.875 6.879 1.735 1 58.66 274 ARG B N 1
ATOM 7692 C CA . ARG B 1 274 ? -26.141 6.41 0.565 1 58.66 274 ARG B CA 1
ATOM 7693 C C . ARG B 1 274 ? -26.141 7.461 -0.54 1 58.66 274 ARG B C 1
ATOM 7695 O O . ARG B 1 274 ? -27.125 7.609 -1.263 1 58.66 274 ARG B O 1
ATOM 7702 N N . PRO B 1 275 ? -25.188 8.391 -0.316 1 52.19 275 PRO B N 1
ATOM 7703 C CA . PRO B 1 275 ? -25.203 9.281 -1.479 1 52.19 275 PRO B CA 1
ATOM 7704 C C . PRO B 1 275 ? -25.078 8.531 -2.801 1 52.19 275 PRO B C 1
ATOM 7706 O O . PRO B 1 275 ? -24.094 7.832 -3.029 1 52.19 275 PRO B O 1
ATOM 7709 N N . GLY B 1 276 ? -25.938 8.641 -3.715 1 52.12 276 GLY B N 1
ATOM 7710 C CA . GLY B 1 276 ? -26.016 8.18 -5.09 1 52.12 276 GLY B CA 1
ATOM 7711 C C . GLY B 1 276 ? -25.766 6.684 -5.23 1 52.12 276 GLY B C 1
ATOM 7712 O O . GLY B 1 276 ? -25.625 6.176 -6.344 1 52.12 276 GLY B O 1
ATOM 7713 N N . GLN B 1 277 ? -25.828 5.785 -4.172 1 59.59 277 GLN B N 1
ATOM 7714 C CA . GLN B 1 277 ? -25.688 4.336 -4.176 1 59.59 277 GLN B CA 1
ATOM 7715 C C . GLN B 1 277 ? -24.312 3.916 -4.688 1 59.59 277 GLN B C 1
ATOM 7717 O O . GLN B 1 277 ? -24.188 2.896 -5.371 1 59.59 277 GLN B O 1
ATOM 7722 N N . THR B 1 278 ? -23.328 4.84 -4.527 1 79.56 278 THR B N 1
ATOM 7723 C CA . THR B 1 278 ? -22.016 4.562 -5.113 1 79.56 278 THR B CA 1
ATOM 7724 C C . THR B 1 278 ? -21.016 4.156 -4.035 1 79.56 278 THR B C 1
ATOM 7726 O O . THR B 1 278 ? -20.922 2.98 -3.68 1 79.56 278 THR B O 1
ATOM 7729 N N . LEU B 1 279 ? -20.438 5.137 -3.322 1 86.44 279 LEU B N 1
ATOM 7730 C CA . LEU B 1 279 ? -19.422 4.891 -2.312 1 86.44 279 LEU B CA 1
ATOM 7731 C C . LEU B 1 279 ? -20.016 4.945 -0.909 1 86.44 279 LEU B C 1
ATOM 7733 O O . LEU B 1 279 ? -20.875 5.777 -0.628 1 86.44 279 LEU B O 1
ATOM 7737 N N . SER B 1 280 ? -19.75 3.986 -0.079 1 88.19 280 SER B N 1
ATOM 7738 C CA . SER B 1 280 ? -20.094 4.094 1.333 1 88.19 280 SER B CA 1
ATOM 7739 C C . SER B 1 280 ? -19.516 5.363 1.95 1 88.19 280 SER B C 1
ATOM 7741 O O . SER B 1 280 ? -18.609 5.977 1.387 1 88.19 280 SER B O 1
ATOM 7743 N N . PRO B 1 281 ? -20.094 5.871 3.072 1 90.62 281 PRO B N 1
ATOM 7744 C CA . PRO B 1 281 ? -19.578 7.098 3.695 1 90.62 281 PRO B CA 1
ATOM 7745 C C . PRO B 1 281 ? -18.078 7.035 3.986 1 90.62 281 PRO B C 1
ATOM 7747 O O . PRO B 1 281 ? -17.375 8.031 3.805 1 90.62 281 PRO B O 1
ATOM 7750 N N . ASP B 1 282 ? -17.609 5.867 4.391 1 91.25 282 ASP B N 1
ATOM 7751 C CA . ASP B 1 282 ? -16.172 5.75 4.672 1 91.25 282 ASP B CA 1
ATOM 7752 C C . ASP B 1 282 ? -15.359 5.852 3.387 1 91.25 282 ASP B C 1
ATOM 7754 O O . ASP B 1 282 ? -14.289 6.469 3.371 1 91.25 282 ASP B O 1
ATOM 7758 N N . GLU B 1 283 ? -15.812 5.203 2.293 1 91.94 283 GLU B N 1
ATOM 7759 C CA . GLU B 1 283 ? -15.125 5.297 1.009 1 91.94 283 GLU B CA 1
ATOM 7760 C C . GLU B 1 283 ? -15.125 6.73 0.487 1 91.94 283 GLU B C 1
ATOM 7762 O O . GLU B 1 283 ? -14.141 7.176 -0.114 1 91.94 283 GLU B O 1
ATOM 7767 N N . ARG B 1 284 ? -16.219 7.406 0.704 1 93 284 ARG B N 1
ATOM 7768 C CA . ARG B 1 284 ? -16.344 8.789 0.259 1 93 284 ARG B CA 1
ATOM 7769 C C . ARG B 1 284 ? -15.359 9.695 0.999 1 93 284 ARG B C 1
ATOM 7771 O O . ARG B 1 284 ? -14.68 10.523 0.383 1 93 284 ARG B O 1
ATOM 7778 N N . VAL B 1 285 ? -15.297 9.523 2.312 1 94.56 285 VAL B N 1
ATOM 7779 C CA . VAL B 1 285 ? -14.383 10.328 3.123 1 94.56 285 VAL B CA 1
ATOM 7780 C C . VAL B 1 285 ? -12.945 10.055 2.703 1 94.56 285 VAL B C 1
ATOM 7782 O O . VAL B 1 285 ? -12.117 10.969 2.648 1 94.56 285 VAL B O 1
ATOM 7785 N N . GLN B 1 286 ? -12.664 8.797 2.34 1 94.81 286 GLN B N 1
ATOM 7786 C CA . GLN B 1 286 ? -11.32 8.453 1.879 1 94.81 286 GLN B CA 1
ATOM 7787 C C . GLN B 1 286 ? -11.023 9.094 0.523 1 94.81 286 GLN B C 1
ATOM 7789 O O . GLN B 1 286 ? -9.93 9.609 0.299 1 94.81 286 GLN B O 1
ATOM 7794 N N . LEU B 1 287 ? -11.969 9.031 -0.351 1 96.19 287 LEU B N 1
ATOM 7795 C CA . LEU B 1 287 ? -11.781 9.617 -1.676 1 96.19 287 LEU B CA 1
ATOM 7796 C C . LEU B 1 287 ? -11.539 11.117 -1.58 1 96.19 287 LEU B C 1
ATOM 7798 O O . LEU B 1 287 ? -10.617 11.648 -2.199 1 96.19 287 LEU B O 1
ATOM 7802 N N . LEU B 1 288 ? -12.336 11.766 -0.756 1 97.38 288 LEU B N 1
ATOM 7803 C CA . LEU B 1 288 ? -12.195 13.211 -0.596 1 97.38 288 LEU B CA 1
ATOM 7804 C C . LEU B 1 288 ? -10.844 13.57 0.007 1 97.38 288 LEU B C 1
ATOM 7806 O O . LEU B 1 288 ? -10.195 14.516 -0.431 1 97.38 288 LEU B O 1
ATOM 7810 N N . GLY B 1 289 ? -10.422 12.797 1.019 1 97.38 289 GLY B N 1
ATOM 7811 C CA . GLY B 1 289 ? -9.102 13.008 1.595 1 97.38 289 GLY B CA 1
ATOM 7812 C C . GLY B 1 289 ? -7.98 12.812 0.597 1 97.38 289 GLY B C 1
ATOM 7813 O O . GLY B 1 289 ? -7.02 13.586 0.572 1 97.38 289 GLY B O 1
ATOM 7814 N N . ARG B 1 290 ? -8.102 11.781 -0.237 1 97.56 290 ARG B N 1
ATOM 7815 C CA . ARG B 1 290 ? -7.078 11.508 -1.239 1 97.56 290 ARG B CA 1
ATOM 7816 C C . ARG B 1 290 ? -7.051 12.594 -2.311 1 97.56 290 ARG B C 1
ATOM 7818 O O . ARG B 1 290 ? -5.984 12.969 -2.799 1 97.56 290 ARG B O 1
ATOM 7825 N N . LEU B 1 291 ? -8.18 13.094 -2.701 1 97.94 291 LEU B N 1
ATOM 7826 C CA . LEU B 1 291 ? -8.242 14.203 -3.641 1 97.94 291 LEU B CA 1
ATOM 7827 C C . LEU B 1 291 ? -7.613 15.461 -3.043 1 97.94 291 LEU B C 1
ATOM 7829 O O . LEU B 1 291 ? -6.941 16.219 -3.746 1 97.94 291 LEU B O 1
ATOM 7833 N N . ALA B 1 292 ? -7.797 15.594 -1.721 1 97.69 292 ALA B N 1
ATOM 7834 C CA . ALA B 1 292 ? -7.266 16.766 -1.027 1 97.69 292 ALA B CA 1
ATOM 7835 C C . ALA B 1 292 ? -5.75 16.688 -0.899 1 97.69 292 ALA B C 1
ATOM 7837 O O . ALA B 1 292 ? -5.09 17.688 -0.622 1 97.69 292 ALA B O 1
ATOM 7838 N N . ASP B 1 293 ? -5.227 15.5 -1.073 1 96.31 293 ASP B N 1
ATOM 7839 C CA . ASP B 1 293 ? -3.775 15.344 -1.042 1 96.31 293 ASP B CA 1
ATOM 7840 C C . ASP B 1 293 ? -3.139 15.852 -2.334 1 96.31 293 ASP B C 1
ATOM 7842 O O . ASP B 1 293 ? -1.926 16.062 -2.396 1 96.31 293 ASP B O 1
ATOM 7846 N N . LEU B 1 294 ? -3.93 16.047 -3.373 1 96.62 294 LEU B N 1
ATOM 7847 C CA . LEU B 1 294 ? -3.438 16.531 -4.652 1 96.62 294 LEU B CA 1
ATOM 7848 C C . LEU B 1 294 ? -3.443 18.062 -4.688 1 96.62 294 LEU B C 1
ATOM 7850 O O . LEU B 1 294 ? -4.262 18.688 -4.02 1 96.62 294 LEU B O 1
ATOM 7854 N N . PRO B 1 295 ? -2.508 18.625 -5.473 1 95.06 295 PRO B N 1
ATOM 7855 C CA . PRO B 1 295 ? -2.709 20.047 -5.758 1 95.06 295 PRO B CA 1
ATOM 7856 C C . PRO B 1 295 ? -4.074 20.344 -6.379 1 95.06 295 PRO B C 1
ATOM 7858 O O . PRO B 1 295 ? -4.668 19.453 -7.008 1 95.06 295 PRO B O 1
ATOM 7861 N N . PRO B 1 296 ? -4.594 21.469 -6.113 1 95.94 296 PRO B N 1
ATOM 7862 C CA . PRO B 1 296 ? -5.902 21.812 -6.676 1 95.94 296 PRO B CA 1
ATOM 7863 C C . PRO B 1 296 ? -5.883 21.906 -8.203 1 95.94 296 PRO B C 1
ATOM 7865 O O . PRO B 1 296 ? -4.816 21.812 -8.812 1 95.94 296 PRO B O 1
ATOM 7868 N N . PRO B 1 297 ? -7.086 21.922 -8.836 1 94.06 297 PRO B N 1
ATOM 7869 C CA . PRO B 1 297 ? -7.109 22.156 -10.281 1 94.06 297 PRO B CA 1
ATOM 7870 C C . PRO B 1 297 ? -6.359 23.422 -10.68 1 94.06 297 PRO B C 1
ATOM 7872 O O . PRO B 1 297 ? -6.297 24.375 -9.898 1 94.06 297 PRO B O 1
ATOM 7875 N N . ALA B 1 298 ? -5.805 23.469 -11.859 1 89.75 298 ALA B N 1
ATOM 7876 C CA . ALA B 1 298 ? -5.02 24.594 -12.352 1 89.75 298 ALA B CA 1
ATOM 7877 C C . ALA B 1 298 ? -5.859 25.875 -12.398 1 89.75 298 ALA B C 1
ATOM 7879 O O . ALA B 1 298 ? -5.348 26.969 -12.156 1 89.75 298 ALA B O 1
ATOM 7880 N N . SER B 1 299 ? -7.082 25.734 -12.766 1 88.5 299 SER B N 1
ATOM 7881 C CA . SER B 1 299 ? -8.039 26.844 -12.82 1 88.5 299 SER B CA 1
ATOM 7882 C C . SER B 1 299 ? -9.469 26.344 -12.773 1 88.5 299 SER B C 1
ATOM 7884 O O . SER B 1 299 ? -9.719 25.141 -12.906 1 88.5 299 SER B O 1
ATOM 7886 N N . THR B 1 300 ? -10.367 27.25 -12.461 1 89.38 300 THR B N 1
ATOM 7887 C CA . THR B 1 300 ? -11.781 26.891 -12.523 1 89.38 300 THR B CA 1
ATOM 7888 C C . THR B 1 300 ? -12.156 26.391 -13.914 1 89.38 300 THR B C 1
ATOM 7890 O O . THR B 1 300 ? -12.906 25.422 -14.047 1 89.38 300 THR B O 1
ATOM 7893 N N . ARG B 1 301 ? -11.625 27 -14.922 1 89.12 301 ARG B N 1
ATOM 7894 C CA . ARG B 1 301 ? -11.906 26.594 -16.297 1 89.12 301 ARG B CA 1
ATOM 7895 C C . ARG B 1 301 ? -11.406 25.188 -16.578 1 89.12 301 ARG B C 1
ATOM 7897 O O . ARG B 1 301 ? -12.102 24.391 -17.203 1 89.12 301 ARG B O 1
ATOM 7904 N N . SER B 1 302 ? -10.211 24.938 -16.094 1 90.88 302 SER B N 1
ATOM 7905 C CA . SER B 1 302 ? -9.656 23.609 -16.297 1 90.88 302 SER B CA 1
ATOM 7906 C C . SER B 1 302 ? -10.531 22.547 -15.648 1 90.88 302 SER B C 1
ATOM 7908 O O . SER B 1 302 ? -10.703 21.453 -16.188 1 90.88 302 SER B O 1
ATOM 7910 N N . LEU B 1 303 ? -11.023 22.812 -14.477 1 93.19 303 LEU B N 1
ATOM 7911 C CA . LEU B 1 303 ? -11.906 21.875 -13.789 1 93.19 303 LEU B CA 1
ATOM 7912 C C . LEU B 1 303 ? -13.211 21.688 -14.547 1 93.19 303 LEU B C 1
ATOM 7914 O O . LEU B 1 303 ? -13.695 20.562 -14.703 1 93.19 303 LEU B O 1
ATOM 7918 N N . LEU B 1 304 ? -13.797 22.781 -15.039 1 90.25 304 LEU B N 1
ATOM 7919 C CA . LEU B 1 304 ? -15.031 22.703 -15.812 1 90.25 304 LEU B CA 1
ATOM 7920 C C . LEU B 1 304 ? -14.82 21.906 -17.094 1 90.25 304 LEU B C 1
ATOM 7922 O O . LEU B 1 304 ? -15.672 21.094 -17.484 1 90.25 304 LEU B O 1
ATOM 7926 N N . ASP B 1 305 ? -13.727 22.141 -17.734 1 90.38 305 ASP B N 1
ATOM 7927 C CA . ASP B 1 305 ? -13.398 21.391 -18.938 1 90.38 305 ASP B CA 1
ATOM 7928 C C . ASP B 1 305 ? -13.281 19.891 -18.641 1 90.38 305 ASP B C 1
ATOM 7930 O O . ASP B 1 305 ? -13.734 19.062 -19.422 1 90.38 305 ASP B O 1
ATOM 7934 N N . LEU B 1 306 ? -12.633 19.609 -17.547 1 93.06 306 LEU B N 1
ATOM 7935 C CA . LEU B 1 306 ? -12.492 18.234 -17.125 1 93.06 306 LEU B CA 1
ATOM 7936 C C . LEU B 1 306 ? -13.852 17.594 -16.891 1 93.06 306 LEU B C 1
ATOM 7938 O O . LEU B 1 306 ? -14.109 16.469 -17.344 1 93.06 306 LEU B O 1
ATOM 7942 N N . LEU B 1 307 ? -14.758 18.25 -16.219 1 90.81 307 LEU B N 1
ATOM 7943 C CA . LEU B 1 307 ? -16.094 17.734 -15.953 1 90.81 307 LEU B CA 1
ATOM 7944 C C . LEU B 1 307 ? -16.859 17.516 -17.25 1 90.81 307 LEU B C 1
ATOM 7946 O O . LEU B 1 307 ? -17.578 16.516 -17.391 1 90.81 307 LEU B O 1
ATOM 7950 N N . ASP B 1 308 ? -16.609 18.359 -18.172 1 88.56 308 ASP B N 1
ATOM 7951 C CA . ASP B 1 308 ? -17.281 18.266 -19.469 1 88.56 308 ASP B CA 1
ATOM 7952 C C . ASP B 1 308 ? -16.766 17.094 -20.281 1 88.56 308 ASP B C 1
ATOM 7954 O O . ASP B 1 308 ? -17.453 16.578 -21.156 1 88.56 308 ASP B O 1
ATOM 7958 N N . SER B 1 309 ? -15.547 16.703 -19.969 1 89.69 309 SER B N 1
ATOM 7959 C CA . SER B 1 309 ? -14.898 15.648 -20.75 1 89.69 309 SER B CA 1
ATOM 7960 C C . SER B 1 309 ? -15.352 14.266 -20.281 1 89.69 309 SER B C 1
ATOM 7962 O O . SER B 1 309 ? -15.117 13.266 -20.953 1 89.69 309 SER B O 1
ATOM 7964 N N . LEU B 1 310 ? -15.969 14.195 -19.109 1 90.75 310 LEU B N 1
ATOM 7965 C CA . LEU B 1 310 ? -16.422 12.906 -18.594 1 90.75 310 LEU B CA 1
ATOM 7966 C C . LEU B 1 310 ? -17.562 12.352 -19.438 1 90.75 310 LEU B C 1
ATOM 7968 O O . LEU B 1 310 ? -18.5 13.078 -19.766 1 90.75 310 LEU B O 1
ATOM 7972 N N . GLN B 1 311 ? -17.453 11.086 -19.672 1 80.44 311 GLN B N 1
ATOM 7973 C CA . GLN B 1 311 ? -18.469 10.438 -20.5 1 80.44 311 GLN B CA 1
ATOM 7974 C C . GLN B 1 311 ? -19.797 10.297 -19.75 1 80.44 311 GLN B C 1
ATOM 7976 O O . GLN B 1 311 ? -19.797 10 -18.547 1 80.44 311 GLN B O 1
ATOM 7981 N N . ASP B 1 312 ? -20.875 10.523 -20.344 1 73.69 312 ASP B N 1
ATOM 7982 C CA . ASP B 1 312 ? -22.219 10.312 -19.844 1 73.69 312 ASP B CA 1
ATOM 7983 C C . ASP B 1 312 ? -22.562 11.281 -18.719 1 73.69 312 ASP B C 1
ATOM 7985 O O . ASP B 1 312 ? -23.297 10.938 -17.797 1 73.69 312 ASP B O 1
ATOM 7989 N N . PHE B 1 313 ? -21.75 12.391 -18.609 1 79.12 313 PHE B N 1
ATOM 7990 C CA . PHE B 1 313 ? -22.047 13.391 -17.578 1 79.12 313 PHE B CA 1
ATOM 7991 C C . PHE B 1 313 ? -22.375 14.734 -18.219 1 79.12 313 PHE B C 1
ATOM 7993 O O . PHE B 1 313 ? -21.562 15.289 -18.969 1 79.12 313 PHE B O 1
ATOM 8000 N N . GLU B 1 314 ? -23.562 15.109 -18.094 1 73.88 314 GLU B N 1
ATOM 8001 C CA . GLU B 1 314 ? -24 16.422 -18.531 1 73.88 314 GLU B CA 1
ATOM 8002 C C . GLU B 1 314 ? -24.688 17.188 -17.391 1 73.88 314 GLU B C 1
ATOM 8004 O O . GLU B 1 314 ? -25.688 16.719 -16.844 1 73.88 314 GLU B O 1
ATOM 8009 N N . ALA B 1 315 ? -24.016 18.188 -16.938 1 74.75 315 ALA B N 1
ATOM 8010 C CA . ALA B 1 315 ? -24.594 19 -15.875 1 74.75 315 ALA B CA 1
ATOM 8011 C C . ALA B 1 315 ? -24.297 20.484 -16.094 1 74.75 315 ALA B C 1
ATOM 8013 O O . ALA B 1 315 ? -23.25 20.844 -16.641 1 74.75 315 ALA B O 1
ATOM 8014 N N . PRO B 1 316 ? -25.328 21.25 -15.742 1 74.12 316 PRO B N 1
ATOM 8015 C CA . PRO B 1 316 ? -25.031 22.688 -15.773 1 74.12 316 PRO B CA 1
ATOM 8016 C C . PRO B 1 316 ? -23.938 23.078 -14.781 1 74.12 316 PRO B C 1
ATOM 8018 O O . PRO B 1 316 ? -23.766 22.422 -13.75 1 74.12 316 PRO B O 1
ATOM 8021 N N . ALA B 1 317 ? -23.234 24.047 -15.125 1 69.12 317 ALA B N 1
ATOM 8022 C CA . ALA B 1 317 ? -22.188 24.5 -14.219 1 69.12 317 ALA B CA 1
ATOM 8023 C C . ALA B 1 317 ? -22.781 25.031 -12.922 1 69.12 317 ALA B C 1
ATOM 8025 O O . ALA B 1 317 ? -23.688 25.875 -12.938 1 69.12 317 ALA B O 1
ATOM 8026 N N . PRO B 1 318 ? -22.359 24.547 -11.906 1 73.62 318 PRO B N 1
ATOM 8027 C CA . PRO B 1 318 ? -22.859 25.047 -10.625 1 73.62 318 PRO B CA 1
ATOM 8028 C C . PRO B 1 318 ? -22.453 26.484 -10.352 1 73.62 318 PRO B C 1
ATOM 8030 O O . PRO B 1 318 ? -21.391 26.938 -10.812 1 73.62 318 PRO B O 1
ATOM 8033 N N . LEU B 1 319 ? -23.344 27.281 -9.758 1 76.44 319 LEU B N 1
ATOM 8034 C CA . LEU B 1 319 ? -23.016 28.625 -9.289 1 76.44 319 LEU B CA 1
ATOM 8035 C C . LEU B 1 319 ? -22.984 28.672 -7.762 1 76.44 319 LEU B C 1
ATOM 8037 O O . LEU B 1 319 ? -23.891 28.156 -7.102 1 76.44 319 LEU B O 1
ATOM 8041 N N . PRO B 1 320 ? -22.031 29.297 -7.184 1 85.19 320 PRO B N 1
ATOM 8042 C CA . PRO B 1 320 ? -20.781 29.766 -7.762 1 85.19 320 PRO B CA 1
ATOM 8043 C C . PRO B 1 320 ? -19.953 28.625 -8.375 1 85.19 320 PRO B C 1
ATOM 8045 O O . PRO B 1 320 ? -20.109 27.469 -7.996 1 85.19 320 PRO B O 1
ATOM 8048 N N . ALA B 1 321 ? -19.094 28.984 -9.258 1 86.38 321 ALA B N 1
ATOM 8049 C CA . ALA B 1 321 ? -18.328 28 -10.008 1 86.38 321 ALA B CA 1
ATOM 8050 C C . ALA B 1 321 ? -17.453 27.156 -9.078 1 86.38 321 ALA B C 1
ATOM 8052 O O . ALA B 1 321 ? -16.938 27.656 -8.07 1 86.38 321 ALA B O 1
ATOM 8053 N N . PRO B 1 322 ? -17.281 25.875 -9.438 1 91.19 322 PRO B N 1
ATOM 8054 C CA . PRO B 1 322 ? -16.453 25 -8.602 1 91.19 322 PRO B CA 1
ATOM 8055 C C . PRO B 1 322 ? -14.984 25.438 -8.586 1 91.19 322 PRO B C 1
ATOM 8057 O O . PRO B 1 322 ? -14.484 25.969 -9.578 1 91.19 322 PRO B O 1
ATOM 8060 N N . ARG B 1 323 ? -14.328 25.172 -7.445 1 93.25 323 ARG B N 1
ATOM 8061 C CA . ARG B 1 323 ? -12.945 25.594 -7.262 1 93.25 323 ARG B CA 1
ATOM 8062 C C . ARG B 1 323 ? -12.031 24.406 -7.004 1 93.25 323 ARG B C 1
ATOM 8064 O O . ARG B 1 323 ? -10.898 24.375 -7.473 1 93.25 323 ARG B O 1
ATOM 8071 N N . GLY B 1 324 ? -12.5 23.5 -6.246 1 95.5 324 GLY B N 1
ATOM 8072 C CA . GLY B 1 324 ? -11.672 22.375 -5.855 1 95.5 324 GLY B CA 1
ATOM 8073 C C . GLY B 1 324 ? -12.195 21.047 -6.371 1 95.5 324 GLY B C 1
ATOM 8074 O O . GLY B 1 324 ? -13.312 20.953 -6.875 1 95.5 324 GLY B O 1
ATOM 8075 N N . TRP B 1 325 ? -11.398 19.969 -6.324 1 97.31 325 TRP B N 1
ATOM 8076 C CA . TRP B 1 325 ? -11.789 18.625 -6.746 1 97.31 325 TRP B CA 1
ATOM 8077 C C . TRP B 1 325 ? -13.078 18.188 -6.051 1 97.31 325 TRP B C 1
ATOM 8079 O O . TRP B 1 325 ? -13.922 17.531 -6.66 1 97.31 325 TRP B O 1
ATOM 8089 N N . ARG B 1 326 ? -13.164 18.562 -4.773 1 96.06 326 ARG B N 1
ATOM 8090 C CA . ARG B 1 326 ? -14.352 18.234 -3.99 1 96.06 326 ARG B CA 1
ATOM 8091 C C . ARG B 1 326 ? -15.617 18.781 -4.648 1 96.06 326 ARG B C 1
ATOM 8093 O O . ARG B 1 326 ? -16.656 18.125 -4.625 1 96.06 326 ARG B O 1
ATOM 8100 N N . ASP B 1 327 ? -15.539 19.969 -5.203 1 93.38 327 ASP B N 1
ATOM 8101 C CA . ASP B 1 327 ? -16.688 20.594 -5.848 1 93.38 327 ASP B CA 1
ATOM 8102 C C . ASP B 1 327 ? -17.141 19.797 -7.07 1 93.38 327 ASP B C 1
ATOM 8104 O O . ASP B 1 327 ? -18.344 19.672 -7.328 1 93.38 327 ASP B O 1
ATOM 8108 N N . GLY B 1 328 ? -16.141 19.312 -7.812 1 91.5 328 GLY B N 1
ATOM 8109 C CA . GLY B 1 328 ? -16.484 18.453 -8.93 1 91.5 328 GLY B CA 1
ATOM 8110 C C . GLY B 1 328 ? -17.203 17.188 -8.516 1 91.5 328 GLY B C 1
ATOM 8111 O O . GLY B 1 328 ? -18.156 16.766 -9.172 1 91.5 328 GLY B O 1
ATOM 8112 N N . LEU B 1 329 ? -16.719 16.609 -7.484 1 91 329 LEU B N 1
ATOM 8113 C CA . LEU B 1 329 ? -17.359 15.406 -6.961 1 91 329 LEU B CA 1
ATOM 8114 C C . LEU B 1 329 ? -18.797 15.711 -6.535 1 91 329 LEU B C 1
ATOM 8116 O O . LEU B 1 329 ? -19.703 14.906 -6.77 1 91 329 LEU B O 1
ATOM 8120 N N . GLY B 1 330 ? -18.969 16.891 -5.848 1 88.62 330 GLY B N 1
ATOM 8121 C CA . GLY B 1 330 ? -20.312 17.312 -5.484 1 88.62 330 GLY B CA 1
ATOM 8122 C C . GLY B 1 330 ? -21.25 17.438 -6.68 1 88.62 330 GLY B C 1
ATOM 8123 O O . GLY B 1 330 ? -22.406 17.062 -6.602 1 88.62 330 GLY B O 1
ATOM 8124 N N . ALA B 1 331 ? -20.734 17.906 -7.734 1 85.69 331 ALA B N 1
ATOM 8125 C CA . ALA B 1 331 ? -21.516 18.047 -8.961 1 85.69 331 ALA B CA 1
ATOM 8126 C C . ALA B 1 331 ? -21.922 16.688 -9.508 1 85.69 331 ALA B C 1
ATOM 8128 O O . ALA B 1 331 ? -23.047 16.516 -9.992 1 85.69 331 ALA B O 1
ATOM 8129 N N . LEU B 1 332 ? -21.016 15.719 -9.453 1 85.75 332 LEU B N 1
ATOM 8130 C CA . LEU B 1 332 ? -21.312 14.375 -9.938 1 85.75 332 LEU B CA 1
ATOM 8131 C C . LEU B 1 332 ? -22.438 13.742 -9.125 1 85.75 332 LEU B C 1
ATOM 8133 O O . LEU B 1 332 ? -23.328 13.094 -9.688 1 85.75 332 LEU B O 1
ATOM 8137 N N . TYR B 1 333 ? -22.375 13.875 -7.852 1 79.5 333 TYR B N 1
ATOM 8138 C CA . TYR B 1 333 ? -23.391 13.266 -6.984 1 79.5 333 TYR B CA 1
ATOM 8139 C C . TYR B 1 333 ? -24.75 13.891 -7.215 1 79.5 333 TYR B C 1
ATOM 8141 O O . TYR B 1 333 ? -25.781 13.234 -7.031 1 79.5 333 TYR B O 1
ATOM 8149 N N . GLU B 1 334 ? -24.719 15.031 -7.602 1 75.12 334 GLU B N 1
ATOM 8150 C CA . GLU B 1 334 ? -26 15.719 -7.809 1 75.12 334 GLU B CA 1
ATOM 8151 C C . GLU B 1 334 ? -26.641 15.297 -9.125 1 75.12 334 GLU B C 1
ATOM 8153 O O . GLU B 1 334 ? -27.875 15.172 -9.211 1 75.12 334 GLU B O 1
ATOM 8158 N N . TYR B 1 335 ? -25.875 15.016 -10.086 1 72.56 335 TYR B N 1
ATOM 8159 C CA . TYR B 1 335 ? -26.453 14.875 -11.414 1 72.56 335 TYR B CA 1
ATOM 8160 C C . TYR B 1 335 ? -26.25 13.461 -11.945 1 72.56 335 TYR B C 1
ATOM 8162 O O . TYR B 1 335 ? -26.781 13.117 -13.008 1 72.56 335 TYR B O 1
ATOM 8170 N N . ALA B 1 336 ? -25.469 12.625 -11.234 1 66.56 336 ALA B N 1
ATOM 8171 C CA . ALA B 1 336 ? -25.203 11.281 -11.734 1 66.56 336 ALA B CA 1
ATOM 8172 C C . ALA B 1 336 ? -26.422 10.383 -11.578 1 66.56 336 ALA B C 1
ATOM 8174 O O . ALA B 1 336 ? -27.125 10.453 -10.57 1 66.56 336 ALA B O 1
ATOM 8175 N N . ARG B 1 337 ? -26.719 9.656 -12.68 1 63.09 337 ARG B N 1
ATOM 8176 C CA . ARG B 1 337 ? -27.781 8.656 -12.648 1 63.09 337 ARG B CA 1
ATOM 8177 C C . ARG B 1 337 ? -27.328 7.398 -11.922 1 63.09 337 ARG B C 1
ATOM 8179 O O . ARG B 1 337 ? -26.125 7.082 -11.898 1 63.09 337 ARG B O 1
ATOM 8186 N N . ASP B 1 338 ? -28.172 6.742 -11.273 1 63 338 ASP B N 1
ATOM 8187 C CA . ASP B 1 338 ? -27.906 5.609 -10.391 1 63 338 ASP B CA 1
ATOM 8188 C C . ASP B 1 338 ? -27.094 4.535 -11.102 1 63 338 ASP B C 1
ATOM 8190 O O . ASP B 1 338 ? -26.125 4.008 -10.555 1 63 338 ASP B O 1
ATOM 8194 N N . ASP B 1 339 ? -27.5 4.477 -12.477 1 65.25 339 ASP B N 1
ATOM 8195 C CA . ASP B 1 339 ? -26.812 3.402 -13.18 1 65.25 339 ASP B CA 1
ATOM 8196 C C . ASP B 1 339 ? -25.438 3.865 -13.664 1 65.25 339 ASP B C 1
ATOM 8198 O O . ASP B 1 339 ? -25.328 4.914 -14.305 1 65.25 339 ASP B O 1
ATOM 8202 N N . GLY B 1 340 ? -24.312 3.514 -12.945 1 78.81 340 GLY B N 1
ATOM 8203 C CA . GLY B 1 340 ? -22.969 3.828 -13.43 1 78.81 340 GLY B CA 1
ATOM 8204 C C . GLY B 1 340 ? -22.266 4.879 -12.602 1 78.81 340 GLY B C 1
ATOM 8205 O O . GLY B 1 340 ? -21.172 5.34 -12.961 1 78.81 340 GLY B O 1
ATOM 8206 N N . ALA B 1 341 ? -23.031 5.344 -11.641 1 85.06 341 ALA B N 1
ATOM 8207 C CA . ALA B 1 341 ? -22.516 6.434 -10.812 1 85.06 341 ALA B CA 1
ATOM 8208 C C . ALA B 1 341 ? -21.125 6.105 -10.281 1 85.06 341 ALA B C 1
ATOM 8210 O O . ALA B 1 341 ? -20.25 6.973 -10.234 1 85.06 341 ALA B O 1
ATOM 8211 N N . LEU B 1 342 ? -20.984 4.828 -9.938 1 89.56 342 LEU B N 1
ATOM 8212 C CA . LEU B 1 342 ? -19.688 4.461 -9.391 1 89.56 342 LEU B CA 1
ATOM 8213 C C . LEU B 1 342 ? -18.594 4.648 -10.43 1 89.56 342 LEU B C 1
ATOM 8215 O O . LEU B 1 342 ? -17.531 5.215 -10.125 1 89.56 342 LEU B O 1
ATOM 8219 N N . TYR B 1 343 ? -18.828 4.191 -11.656 1 91.25 343 TYR B N 1
ATOM 8220 C CA . TYR B 1 343 ? -17.844 4.348 -12.719 1 91.25 343 TYR B CA 1
ATOM 8221 C C . TYR B 1 343 ? -17.531 5.82 -12.961 1 91.25 343 TYR B C 1
ATOM 8223 O O . TYR B 1 343 ? -16.375 6.191 -13.148 1 91.25 343 TYR B O 1
ATOM 8231 N N . LEU B 1 344 ? -18.547 6.617 -12.992 1 91.31 344 LEU B N 1
ATOM 8232 C CA . LEU B 1 344 ? -18.375 8.047 -13.242 1 91.31 344 LEU B CA 1
ATOM 8233 C C . LEU B 1 344 ? -17.484 8.68 -12.18 1 91.31 344 LEU B C 1
ATOM 8235 O O . LEU B 1 344 ? -16.594 9.477 -12.492 1 91.31 344 LEU B O 1
ATOM 8239 N N . VAL B 1 345 ? -17.703 8.359 -10.914 1 92.94 345 VAL B N 1
ATOM 8240 C CA . VAL B 1 345 ? -16.922 8.898 -9.805 1 92.94 345 VAL B CA 1
ATOM 8241 C C . VAL B 1 345 ? -15.469 8.453 -9.938 1 92.94 345 VAL B C 1
ATOM 8243 O O . VAL B 1 345 ? -14.555 9.258 -9.758 1 92.94 345 VAL B O 1
ATOM 8246 N N . LEU B 1 346 ? -15.297 7.168 -10.258 1 95.25 346 LEU B N 1
ATOM 8247 C CA . LEU B 1 346 ? -13.938 6.645 -10.391 1 95.25 346 LEU B CA 1
ATOM 8248 C C . LEU B 1 346 ? -13.242 7.238 -11.609 1 95.25 346 LEU B C 1
ATOM 8250 O O . LEU B 1 346 ? -12.047 7.527 -11.57 1 95.25 346 LEU B O 1
ATOM 8254 N N . ASP B 1 347 ? -13.984 7.391 -12.688 1 95.06 347 ASP B N 1
ATOM 8255 C CA . ASP B 1 347 ? -13.438 8.039 -13.875 1 95.06 347 ASP B CA 1
ATOM 8256 C C . ASP B 1 347 ? -13.016 9.469 -13.57 1 95.06 347 ASP B C 1
ATOM 8258 O O . ASP B 1 347 ? -11.961 9.922 -14.031 1 95.06 347 ASP B O 1
ATOM 8262 N N . TYR B 1 348 ? -13.828 10.18 -12.781 1 95.75 348 TYR B N 1
ATOM 8263 C CA . TYR B 1 348 ? -13.484 11.523 -12.344 1 95.75 348 TYR B CA 1
ATOM 8264 C C . TYR B 1 348 ? -12.172 11.531 -11.562 1 95.75 348 TYR B C 1
ATOM 8266 O O . TYR B 1 348 ? -11.32 12.391 -11.773 1 95.75 348 TYR B O 1
ATOM 8274 N N . ALA B 1 349 ? -12.023 10.57 -10.672 1 97.38 349 ALA B N 1
ATOM 8275 C CA . ALA B 1 349 ? -10.805 10.469 -9.867 1 97.38 349 ALA B CA 1
ATOM 8276 C C . ALA B 1 349 ? -9.586 10.234 -10.75 1 97.38 349 ALA B C 1
ATOM 8278 O O . ALA B 1 349 ? -8.508 10.773 -10.5 1 97.38 349 ALA B O 1
ATOM 8279 N N . VAL B 1 350 ? -9.75 9.414 -11.789 1 96.94 350 VAL B N 1
ATOM 8280 C CA . VAL B 1 350 ? -8.656 9.164 -12.719 1 96.94 350 VAL B CA 1
ATOM 8281 C C . VAL B 1 350 ? -8.281 10.461 -13.438 1 96.94 350 VAL B C 1
ATOM 8283 O O . VAL B 1 350 ? -7.098 10.773 -13.602 1 96.94 350 VAL B O 1
ATOM 8286 N N . HIS B 1 351 ? -9.219 11.219 -13.836 1 96.44 351 HIS B N 1
ATOM 8287 C CA . HIS B 1 351 ? -8.961 12.5 -14.477 1 96.44 351 HIS B CA 1
ATOM 8288 C C . HIS B 1 351 ? -8.258 13.461 -13.516 1 96.44 351 HIS B C 1
ATOM 8290 O O . HIS B 1 351 ? -7.32 14.156 -13.914 1 96.44 351 HIS B O 1
ATOM 8296 N N . ALA B 1 352 ? -8.695 13.477 -12.281 1 97.12 352 ALA B N 1
ATOM 8297 C CA . ALA B 1 352 ? -8.102 14.367 -11.289 1 97.12 352 ALA B CA 1
ATOM 8298 C C . ALA B 1 352 ? -6.633 14.023 -11.055 1 97.12 352 ALA B C 1
ATOM 8300 O O . ALA B 1 352 ? -5.781 14.914 -11.016 1 97.12 352 ALA B O 1
ATOM 8301 N N . MET B 1 353 ? -6.324 12.711 -10.93 1 96.38 353 MET B N 1
ATOM 8302 C CA . MET B 1 353 ? -4.961 12.305 -10.594 1 96.38 353 MET B CA 1
ATOM 8303 C C . MET B 1 353 ? -4.016 12.562 -11.758 1 96.38 353 MET B C 1
ATOM 8305 O O . MET B 1 353 ? -2.801 12.664 -11.57 1 96.38 353 MET B O 1
ATOM 8309 N N . THR B 1 354 ? -4.551 12.719 -12.961 1 94.81 354 THR B N 1
ATOM 8310 C CA . THR B 1 354 ? -3.709 12.883 -14.141 1 94.81 354 THR B CA 1
ATOM 8311 C C . THR B 1 354 ? -3.812 14.305 -14.68 1 94.81 354 THR B C 1
ATOM 8313 O O . THR B 1 354 ? -3.281 14.609 -15.75 1 94.81 354 THR B O 1
ATOM 8316 N N . ALA B 1 355 ? -4.496 15.172 -14.008 1 94.56 355 ALA B N 1
ATOM 8317 C CA . ALA B 1 355 ? -4.711 16.547 -14.461 1 94.56 355 ALA B CA 1
ATOM 8318 C C . ALA B 1 355 ? -3.426 17.359 -14.359 1 94.56 355 ALA B C 1
ATOM 8320 O O . ALA B 1 355 ? -2.523 17.016 -13.594 1 94.56 355 ALA B O 1
ATOM 8321 N N . ASP B 1 356 ? -3.414 18.453 -15.086 1 89.44 356 ASP B N 1
ATOM 8322 C CA . ASP B 1 356 ? -2.326 19.422 -14.961 1 89.44 356 ASP B CA 1
ATOM 8323 C C . ASP B 1 356 ? -2.355 20.094 -13.594 1 89.44 356 ASP B C 1
ATOM 8325 O O . ASP B 1 356 ? -3.428 20.328 -13.031 1 89.44 356 ASP B O 1
ATOM 8329 N N . ARG B 1 357 ? -1.142 20.344 -13.195 1 89.62 357 ARG B N 1
ATOM 8330 C CA . ARG B 1 357 ? -1.017 20.891 -11.844 1 89.62 357 ARG B CA 1
ATOM 8331 C C . ARG B 1 357 ? -0.474 22.312 -11.875 1 89.62 357 ARG B C 1
ATOM 8333 O O . ARG B 1 357 ? 0.387 22.641 -12.695 1 89.62 357 ARG B O 1
ATOM 8340 N N . PRO B 1 358 ? -1.03 23.125 -10.992 1 90.25 358 PRO B N 1
ATOM 8341 C CA . PRO B 1 358 ? -0.446 24.469 -10.883 1 90.25 358 PRO B CA 1
ATOM 8342 C C . PRO B 1 358 ? 0.937 24.453 -10.234 1 90.25 358 PRO B C 1
ATOM 8344 O O . PRO B 1 358 ? 1.743 25.359 -10.469 1 90.25 358 PRO B O 1
ATOM 8347 N N . PHE B 1 359 ? 1.205 23.516 -9.406 1 89.5 359 PHE B N 1
ATOM 8348 C CA . PHE B 1 359 ? 2.484 23.297 -8.742 1 89.5 359 PHE B CA 1
ATOM 8349 C C . PHE B 1 359 ? 2.662 21.812 -8.414 1 89.5 359 PHE B C 1
ATOM 8351 O O . PHE B 1 359 ? 1.711 21.031 -8.484 1 89.5 359 PHE B O 1
ATOM 8358 N N . LEU B 1 360 ? 3.889 21.422 -8.164 1 87.56 360 LEU B N 1
ATOM 8359 C CA . LEU B 1 360 ? 4.191 20.062 -7.754 1 87.56 360 LEU B CA 1
ATOM 8360 C C . LEU B 1 360 ? 4.809 20.031 -6.359 1 87.56 360 LEU B C 1
ATOM 8362 O O . LEU B 1 360 ? 5.859 20.641 -6.133 1 87.56 360 LEU B O 1
ATOM 8366 N N . ALA B 1 361 ? 4.113 19.422 -5.469 1 87.75 361 ALA B N 1
ATOM 8367 C CA . ALA B 1 361 ? 4.688 19.172 -4.148 1 87.75 361 ALA B CA 1
ATOM 8368 C C . ALA B 1 361 ? 5.402 17.828 -4.117 1 87.75 361 ALA B C 1
ATOM 8370 O O . ALA B 1 361 ? 5.055 16.906 -4.871 1 87.75 361 ALA B O 1
ATOM 8371 N N . PRO B 1 362 ? 6.402 17.656 -3.299 1 84.88 362 PRO B N 1
ATOM 8372 C CA . PRO B 1 362 ? 7.105 16.391 -3.182 1 84.88 362 PRO B CA 1
ATOM 8373 C C . PRO B 1 362 ? 6.176 15.227 -2.84 1 84.88 362 PRO B C 1
ATOM 8375 O O . PRO B 1 362 ? 6.457 14.078 -3.191 1 84.88 362 PRO B O 1
ATOM 8378 N N . SER B 1 363 ? 5.07 15.523 -2.227 1 89.5 363 SER B N 1
ATOM 8379 C CA . SER B 1 363 ? 4.141 14.477 -1.828 1 89.5 363 SER B CA 1
ATOM 8380 C C . SER B 1 363 ? 3.191 14.117 -2.967 1 89.5 363 SER B C 1
ATOM 8382 O O . SER B 1 363 ? 2.461 13.125 -2.885 1 89.5 363 SER B O 1
ATOM 8384 N N . THR B 1 364 ? 3.168 14.859 -4.02 1 91.69 364 THR B N 1
ATOM 8385 C CA . THR B 1 364 ? 2.168 14.734 -5.074 1 91.69 364 THR B CA 1
ATOM 8386 C C . THR B 1 364 ? 2.238 13.352 -5.723 1 91.69 364 THR B C 1
ATOM 8388 O O . THR B 1 364 ? 1.214 12.688 -5.898 1 91.69 364 THR B O 1
ATOM 8391 N N . PRO B 1 365 ? 3.447 12.82 -6.062 1 88.06 365 PRO B N 1
ATOM 8392 C CA . PRO B 1 365 ? 3.484 11.5 -6.691 1 88.06 365 PRO B CA 1
ATOM 8393 C C . PRO B 1 365 ? 2.891 10.406 -5.809 1 88.06 365 PRO B C 1
ATOM 8395 O O . PRO B 1 365 ? 2.127 9.57 -6.289 1 88.06 365 PRO B O 1
ATOM 8398 N N . ALA B 1 366 ? 3.275 10.438 -4.59 1 89.81 366 ALA B N 1
ATOM 8399 C CA . ALA B 1 366 ? 2.725 9.453 -3.66 1 89.81 366 ALA B CA 1
ATOM 8400 C C . ALA B 1 366 ? 1.212 9.602 -3.535 1 89.81 366 ALA B C 1
ATOM 8402 O O . ALA B 1 366 ? 0.494 8.617 -3.385 1 89.81 366 ALA B O 1
ATOM 8403 N N . ALA B 1 367 ? 0.722 10.844 -3.545 1 95 367 ALA B N 1
ATOM 8404 C CA . ALA B 1 367 ? -0.713 11.109 -3.477 1 95 367 ALA B CA 1
ATOM 8405 C C . ALA B 1 367 ? -1.435 10.531 -4.691 1 95 367 ALA B C 1
ATOM 8407 O O . ALA B 1 367 ? -2.518 9.953 -4.562 1 95 367 ALA B O 1
ATOM 8408 N N . GLU B 1 368 ? -0.846 10.719 -5.84 1 95 368 GLU B N 1
ATOM 8409 C CA . GLU B 1 368 ? -1.421 10.164 -7.062 1 95 368 GLU B CA 1
ATOM 8410 C C . GLU B 1 368 ? -1.514 8.648 -6.992 1 95 368 GLU B C 1
ATOM 8412 O O . GLU B 1 368 ? -2.539 8.062 -7.352 1 95 368 GLU B O 1
ATOM 8417 N N . GLU B 1 369 ? -0.494 8.031 -6.484 1 91.94 369 GLU B N 1
ATOM 8418 C CA . GLU B 1 369 ? -0.474 6.574 -6.363 1 91.94 369 GLU B CA 1
ATOM 8419 C C . GLU B 1 369 ? -1.505 6.094 -5.348 1 91.94 369 GLU B C 1
ATOM 8421 O O . GLU B 1 369 ? -2.16 5.07 -5.559 1 91.94 369 GLU B O 1
ATOM 8426 N N . ALA B 1 370 ? -1.56 6.758 -4.262 1 93.75 370 ALA B N 1
ATOM 8427 C CA . ALA B 1 370 ? -2.543 6.395 -3.242 1 93.75 370 ALA B CA 1
ATOM 8428 C C . ALA B 1 370 ? -3.963 6.516 -3.785 1 93.75 370 ALA B C 1
ATOM 8430 O O . ALA B 1 370 ? -4.82 5.684 -3.484 1 93.75 370 ALA B O 1
ATOM 8431 N N . LEU B 1 371 ? -4.23 7.598 -4.539 1 96.94 371 LEU B N 1
ATOM 8432 C CA . LEU B 1 371 ? -5.547 7.773 -5.148 1 96.94 371 LEU B CA 1
ATOM 8433 C C . LEU B 1 371 ? -5.852 6.637 -6.121 1 96.94 371 LEU B C 1
ATOM 8435 O O . LEU B 1 371 ? -6.957 6.098 -6.121 1 96.94 371 LEU B O 1
ATOM 8439 N N . TRP B 1 372 ? -4.883 6.258 -6.883 1 94.31 372 TRP B N 1
ATOM 8440 C CA . TRP B 1 372 ? -5.086 5.152 -7.82 1 94.31 372 TRP B CA 1
ATOM 8441 C C . TRP B 1 372 ? -5.402 3.861 -7.074 1 94.31 372 TRP B C 1
ATOM 8443 O O . TRP B 1 372 ? -6.297 3.111 -7.473 1 94.31 372 TRP B O 1
ATOM 8453 N N . ALA B 1 373 ? -4.625 3.598 -6.07 1 91.75 373 ALA B N 1
ATOM 8454 C CA . ALA B 1 373 ? -4.867 2.389 -5.289 1 91.75 373 ALA B CA 1
ATOM 8455 C C . ALA B 1 373 ? -6.312 2.338 -4.793 1 91.75 373 ALA B C 1
ATOM 8457 O O . ALA B 1 373 ? -6.953 1.286 -4.836 1 91.75 373 ALA B O 1
ATOM 8458 N N . GLY B 1 374 ? -6.797 3.48 -4.293 1 93.19 374 GLY B N 1
ATOM 8459 C CA . GLY B 1 374 ? -8.188 3.555 -3.865 1 93.19 374 GLY B CA 1
ATOM 8460 C C . GLY B 1 374 ? -9.172 3.336 -4.996 1 93.19 374 GLY B C 1
ATOM 8461 O O . GLY B 1 374 ? -10.164 2.623 -4.832 1 93.19 374 GLY B O 1
ATOM 8462 N N . VAL B 1 375 ? -8.906 3.98 -6.137 1 94.56 375 VAL B N 1
ATOM 8463 C CA . VAL B 1 375 ? -9.758 3.844 -7.312 1 94.56 375 VAL B CA 1
ATOM 8464 C C . VAL B 1 375 ? -9.789 2.385 -7.762 1 94.56 375 VAL B C 1
ATOM 8466 O O . VAL B 1 375 ? -10.859 1.839 -8.047 1 94.56 375 VAL B O 1
ATOM 8469 N N . TRP B 1 376 ? -8.641 1.804 -7.789 1 91.62 376 TRP B N 1
ATOM 8470 C CA . TRP B 1 376 ? -8.539 0.432 -8.273 1 91.62 376 TRP B CA 1
ATOM 8471 C C . TRP B 1 376 ? -9.258 -0.534 -7.344 1 91.62 376 TRP B C 1
ATOM 8473 O O . TRP B 1 376 ? -9.906 -1.481 -7.797 1 91.62 376 TRP B O 1
ATOM 8483 N N . GLN B 1 377 ? -9.133 -0.314 -6.094 1 89.81 377 GLN B N 1
ATOM 8484 C CA . GLN B 1 377 ? -9.859 -1.132 -5.129 1 89.81 377 GLN B CA 1
ATOM 8485 C C . GLN B 1 377 ? -11.367 -1.029 -5.344 1 89.81 377 GLN B C 1
ATOM 8487 O O . GLN B 1 377 ? -12.062 -2.045 -5.375 1 89.81 377 GLN B O 1
ATOM 8492 N N . ALA B 1 378 ? -11.906 0.167 -5.473 1 91.56 378 ALA B N 1
ATOM 8493 C CA . ALA B 1 378 ? -13.336 0.362 -5.688 1 91.56 378 ALA B CA 1
ATOM 8494 C C . ALA B 1 378 ? -13.766 -0.192 -7.043 1 91.56 378 ALA B C 1
ATOM 8496 O O . ALA B 1 378 ? -14.883 -0.695 -7.188 1 91.56 378 ALA B O 1
ATOM 8497 N N . ALA B 1 379 ? -12.867 -0.136 -8.031 1 91.81 379 ALA B N 1
ATOM 8498 C CA . ALA B 1 379 ? -13.172 -0.543 -9.398 1 91.81 379 ALA B CA 1
ATOM 8499 C C . ALA B 1 379 ? -13.406 -2.049 -9.484 1 91.81 379 ALA B C 1
ATOM 8501 O O . ALA B 1 379 ? -13.969 -2.541 -10.469 1 91.81 379 ALA B O 1
ATOM 8502 N N . GLN B 1 380 ? -12.914 -2.785 -8.492 1 88.19 380 GLN B N 1
ATOM 8503 C CA . GLN B 1 380 ? -13.094 -4.234 -8.523 1 88.19 380 GLN B CA 1
ATOM 8504 C C . GLN B 1 380 ? -14.57 -4.609 -8.516 1 88.19 380 GLN B C 1
ATOM 8506 O O . GLN B 1 380 ? -14.938 -5.723 -8.891 1 88.19 380 GLN B O 1
ATOM 8511 N N . ARG B 1 381 ? -15.43 -3.68 -8.125 1 86.81 381 ARG B N 1
ATOM 8512 C CA . ARG B 1 381 ? -16.875 -3.91 -8.094 1 86.81 381 ARG B CA 1
ATOM 8513 C C . ARG B 1 381 ? -17.5 -3.693 -9.469 1 86.81 381 ARG B C 1
ATOM 8515 O O . ARG B 1 381 ? -18.672 -3.992 -9.68 1 86.81 381 ARG B O 1
ATOM 8522 N N . LEU B 1 382 ? -16.703 -3.178 -10.43 1 88.88 382 LEU B N 1
ATOM 8523 C CA . LEU B 1 382 ? -17.188 -2.906 -11.773 1 88.88 382 LEU B CA 1
ATOM 8524 C C . LEU B 1 382 ? -16.938 -4.098 -12.695 1 88.88 382 LEU B C 1
ATOM 8526 O O . LEU B 1 382 ? -16.188 -5.012 -12.344 1 88.88 382 LEU B O 1
ATOM 8530 N N . GLY B 1 383 ? -17.641 -4.148 -13.836 1 87.06 383 GLY B N 1
ATOM 8531 C CA . GLY B 1 383 ? -17.375 -5.148 -14.859 1 87.06 383 GLY B CA 1
ATOM 8532 C C . GLY B 1 383 ? -15.992 -5.023 -15.469 1 87.06 383 GLY B C 1
ATOM 8533 O O . GLY B 1 383 ? -15.344 -3.98 -15.352 1 87.06 383 GLY B O 1
ATOM 8534 N N . PRO B 1 384 ? -15.453 -6.008 -16.062 1 86.62 384 PRO B N 1
ATOM 8535 C CA . PRO B 1 384 ? -14.094 -6.008 -16.609 1 86.62 384 PRO B CA 1
ATOM 8536 C C . PRO B 1 384 ? -13.875 -4.91 -17.656 1 86.62 384 PRO B C 1
ATOM 8538 O O . PRO B 1 384 ? -12.789 -4.32 -17.719 1 86.62 384 PRO B O 1
ATOM 8541 N N . GLY B 1 385 ? -14.898 -4.703 -18.5 1 86.88 385 GLY B N 1
ATOM 8542 C CA . GLY B 1 385 ? -14.758 -3.648 -19.5 1 86.88 385 GLY B CA 1
ATOM 8543 C C . GLY B 1 385 ? -14.484 -2.287 -18.875 1 86.88 385 GLY B C 1
ATOM 8544 O O . GLY B 1 385 ? -13.594 -1.563 -19.328 1 86.88 385 GLY B O 1
ATOM 8545 N N . ARG B 1 386 ? -15.242 -1.956 -17.844 1 90.12 386 ARG B N 1
ATOM 8546 C CA . ARG B 1 386 ? -15.086 -0.668 -17.172 1 90.12 386 ARG B CA 1
ATOM 8547 C C . ARG B 1 386 ? -13.766 -0.605 -16.406 1 90.12 386 ARG B C 1
ATOM 8549 O O . ARG B 1 386 ? -13.125 0.447 -16.344 1 90.12 386 ARG B O 1
ATOM 8556 N N . ARG B 1 387 ? -13.359 -1.696 -15.797 1 91.06 387 ARG B N 1
ATOM 8557 C CA . ARG B 1 387 ? -12.07 -1.745 -15.109 1 91.06 387 ARG B CA 1
ATOM 8558 C C . ARG B 1 387 ? -10.93 -1.456 -16.078 1 91.06 387 ARG B C 1
ATOM 8560 O O . ARG B 1 387 ? -10.07 -0.612 -15.805 1 91.06 387 ARG B O 1
ATOM 8567 N N . SER B 1 388 ? -10.977 -2.121 -17.203 1 88.62 388 SER B N 1
ATOM 8568 C CA . SER B 1 388 ? -9.938 -1.938 -18.219 1 88.62 388 SER B CA 1
ATOM 8569 C C . SER B 1 388 ? -9.945 -0.516 -18.766 1 88.62 388 SER B C 1
ATOM 8571 O O . SER B 1 388 ? -8.891 0.053 -19.047 1 88.62 388 SER B O 1
ATOM 8573 N N . ALA B 1 389 ? -11.141 -0.032 -18.906 1 91.38 389 ALA B N 1
ATOM 8574 C CA . ALA B 1 389 ? -11.266 1.326 -19.422 1 91.38 389 ALA B CA 1
ATOM 8575 C C . ALA B 1 389 ? -10.594 2.336 -18.5 1 91.38 389 ALA B C 1
ATOM 8577 O O . ALA B 1 389 ? -9.984 3.301 -18.953 1 91.38 389 ALA B O 1
ATOM 8578 N N . LEU B 1 390 ? -10.742 2.166 -17.203 1 92.62 390 LEU B N 1
ATOM 8579 C CA . LEU B 1 390 ? -10.117 3.064 -16.234 1 92.62 390 LEU B CA 1
ATOM 8580 C C . LEU B 1 390 ? -8.602 2.994 -16.328 1 92.62 390 LEU B C 1
ATOM 8582 O O . LEU B 1 390 ? -7.918 4.023 -16.266 1 92.62 390 LEU B O 1
ATOM 8586 N N . VAL B 1 391 ? -8.078 1.799 -16.484 1 90.75 391 VAL B N 1
ATOM 8587 C CA . VAL B 1 391 ? -6.637 1.602 -16.609 1 90.75 391 VAL B CA 1
ATOM 8588 C C . VAL B 1 391 ? -6.133 2.275 -17.891 1 90.75 391 VAL B C 1
ATOM 8590 O O . VAL B 1 391 ? -5.129 2.992 -17.859 1 90.75 391 VAL B O 1
ATOM 8593 N N . GLU B 1 392 ? -6.832 2.033 -18.953 1 89.69 392 GLU B N 1
ATOM 8594 C CA . GLU B 1 392 ? -6.457 2.625 -20.234 1 89.69 392 GLU B CA 1
ATOM 8595 C C . GLU B 1 392 ? -6.496 4.148 -20.172 1 89.69 392 GLU B C 1
ATOM 8597 O O . GLU B 1 392 ? -5.613 4.82 -20.719 1 89.69 392 GLU B O 1
ATOM 8602 N N . ARG B 1 393 ? -7.496 4.598 -19.531 1 92.25 393 ARG B N 1
ATOM 8603 C CA . ARG B 1 393 ? -7.621 6.043 -19.391 1 92.25 393 ARG B CA 1
ATOM 8604 C C . ARG B 1 393 ? -6.449 6.617 -18.594 1 92.25 393 ARG B C 1
ATOM 8606 O O . ARG B 1 393 ? -5.875 7.641 -18.984 1 92.25 393 ARG B O 1
ATOM 8613 N N . ARG B 1 394 ? -6.145 6.02 -17.484 1 92.31 394 ARG B N 1
ATOM 8614 C CA . ARG B 1 394 ? -5.02 6.48 -16.688 1 92.31 394 ARG B CA 1
ATOM 8615 C C . ARG B 1 394 ? -3.732 6.5 -17.5 1 92.31 394 ARG B C 1
ATOM 8617 O O . ARG B 1 394 ? -2.994 7.484 -17.484 1 92.31 394 ARG B O 1
ATOM 8624 N N . MET B 1 395 ? -3.49 5.445 -18.234 1 87.69 395 MET B N 1
ATOM 8625 C CA . MET B 1 395 ? -2.268 5.324 -19.031 1 87.69 395 MET B CA 1
ATOM 8626 C C . MET B 1 395 ? -2.221 6.383 -20.125 1 87.69 395 MET B C 1
ATOM 8628 O O . MET B 1 395 ? -1.191 7.027 -20.328 1 87.69 395 MET B O 1
ATOM 8632 N N . ALA B 1 396 ? -3.305 6.523 -20.828 1 89.69 396 ALA B N 1
ATOM 8633 C CA . ALA B 1 396 ? -3.381 7.492 -21.906 1 89.69 396 ALA B CA 1
ATOM 8634 C C . ALA B 1 396 ? -3.146 8.914 -21.391 1 89.69 396 ALA B C 1
ATOM 8636 O O . ALA B 1 396 ? -2.398 9.68 -22 1 89.69 396 ALA B O 1
ATOM 8637 N N . ARG B 1 397 ? -3.689 9.188 -20.266 1 91.88 397 ARG B N 1
ATOM 8638 C CA . ARG B 1 397 ? -3.596 10.547 -19.734 1 91.88 397 ARG B CA 1
ATOM 8639 C C . ARG B 1 397 ? -2.223 10.797 -19.125 1 91.88 397 ARG B C 1
ATOM 8641 O O . ARG B 1 397 ? -1.713 11.922 -19.188 1 91.88 397 ARG B O 1
ATOM 8648 N N . MET B 1 398 ? -1.658 9.836 -18.5 1 87.5 398 MET B N 1
ATOM 8649 C CA . MET B 1 398 ? -0.309 9.969 -17.953 1 87.5 398 MET B CA 1
ATOM 8650 C C . MET B 1 398 ? 0.701 10.219 -19.078 1 87.5 398 MET B C 1
ATOM 8652 O O . MET B 1 398 ? 1.639 11 -18.906 1 87.5 398 MET B O 1
ATOM 8656 N N . THR B 1 399 ? 0.486 9.547 -20.172 1 83.31 399 THR B N 1
ATOM 8657 C CA . THR B 1 399 ? 1.373 9.711 -21.328 1 83.31 399 THR B CA 1
ATOM 8658 C C . THR B 1 399 ? 1.204 11.094 -21.938 1 83.31 399 THR B C 1
ATOM 8660 O O . THR B 1 399 ? 2.172 11.688 -22.422 1 83.31 399 THR B O 1
ATOM 8663 N N . ALA B 1 400 ? 0.055 11.562 -21.844 1 85 400 ALA B N 1
ATOM 8664 C CA . ALA B 1 400 ? -0.265 12.844 -22.469 1 85 400 ALA B CA 1
ATOM 8665 C C . ALA B 1 400 ? 0.116 14.008 -21.578 1 85 400 ALA B C 1
ATOM 8667 O O . ALA B 1 400 ? 0.218 15.148 -22.031 1 85 400 ALA B O 1
ATOM 8668 N N . ARG B 1 401 ? 0.312 13.641 -20.328 1 81.31 401 ARG B N 1
ATOM 8669 C CA . ARG B 1 401 ? 0.559 14.719 -19.375 1 81.31 401 ARG B CA 1
ATOM 8670 C C . ARG B 1 401 ? 1.883 15.414 -19.656 1 81.31 401 ARG B C 1
ATOM 8672 O O . ARG B 1 401 ? 2.902 14.758 -19.875 1 81.31 401 ARG B O 1
ATOM 8679 N N . ARG B 1 402 ? 1.818 16.688 -19.797 1 67.12 402 ARG B N 1
ATOM 8680 C CA . ARG B 1 402 ? 2.99 17.531 -19.953 1 67.12 402 ARG B CA 1
ATOM 8681 C C . ARG B 1 402 ? 3.855 17.531 -18.703 1 67.12 402 ARG B C 1
ATOM 8683 O O . ARG B 1 402 ? 3.334 17.5 -17.578 1 67.12 402 ARG B O 1
ATOM 8690 N N . PRO B 1 403 ? 5.207 17.281 -18.875 1 60.75 403 PRO B N 1
ATOM 8691 C CA . PRO B 1 403 ? 6.051 17.359 -17.672 1 60.75 403 PRO B CA 1
ATOM 8692 C C . PRO B 1 403 ? 5.789 18.609 -16.844 1 60.75 403 PRO B C 1
ATOM 8694 O O . PRO B 1 403 ? 5.617 19.703 -17.406 1 60.75 403 PRO B O 1
ATOM 8697 N N . ALA B 1 404 ? 5.156 18.453 -15.703 1 58.5 404 ALA B N 1
ATOM 8698 C CA . ALA B 1 404 ? 4.902 19.594 -14.828 1 58.5 404 ALA B CA 1
ATOM 8699 C C . ALA B 1 404 ? 6.176 20.391 -14.586 1 58.5 404 ALA B C 1
ATOM 8701 O O . ALA B 1 404 ? 7.281 19.844 -14.625 1 58.5 404 ALA B O 1
ATOM 8702 N N . PRO B 1 405 ? 6.043 21.766 -14.625 1 52.28 405 PRO B N 1
ATOM 8703 C CA . PRO B 1 405 ? 7.223 22.562 -14.25 1 52.28 405 PRO B CA 1
ATOM 8704 C C . PRO B 1 405 ? 7.84 22.109 -12.93 1 52.28 405 PRO B C 1
ATOM 8706 O O . PRO B 1 405 ? 7.129 21.641 -12.039 1 52.28 405 PRO B O 1
ATOM 8709 N N . GLY B 1 406 ? 8.883 21.375 -12.992 1 49 406 GLY B N 1
ATOM 8710 C CA . GLY B 1 406 ? 9.602 20.984 -11.789 1 49 406 GLY B CA 1
ATOM 8711 C C . GLY B 1 406 ? 9.391 21.938 -10.625 1 49 406 GLY B C 1
ATOM 8712 O O . GLY B 1 406 ? 8.945 23.062 -10.82 1 49 406 GLY B O 1
ATOM 8713 N N . PRO B 1 407 ? 9.242 21.5 -9.484 1 46.22 407 PRO B N 1
ATOM 8714 C CA . PRO B 1 407 ? 9.055 22.391 -8.344 1 46.22 407 PRO B CA 1
ATOM 8715 C C . PRO B 1 407 ? 9.703 23.766 -8.555 1 46.22 407 PRO B C 1
ATOM 8717 O O . PRO B 1 407 ? 10.773 23.859 -9.172 1 46.22 407 PRO B O 1
ATOM 8720 N N . ALA B 1 408 ? 8.969 24.844 -8.844 1 36.97 408 ALA B N 1
ATOM 8721 C CA . ALA B 1 408 ? 9.578 26.156 -8.75 1 36.97 408 ALA B CA 1
ATOM 8722 C C . ALA B 1 408 ? 10.703 26.172 -7.719 1 36.97 408 ALA B C 1
ATOM 8724 O O . ALA B 1 408 ? 10.531 25.688 -6.598 1 36.97 408 ALA B O 1
ATOM 8725 N N . ALA B 1 409 ? 11.969 26.203 -8.141 1 35.31 409 ALA B N 1
ATOM 8726 C CA . ALA B 1 409 ? 13.008 26.609 -7.199 1 35.31 409 ALA B CA 1
ATOM 8727 C C . ALA B 1 409 ? 12.516 27.734 -6.289 1 35.31 409 ALA B C 1
ATOM 8729 O O . ALA B 1 409 ? 12.109 28.797 -6.77 1 35.31 409 ALA B O 1
ATOM 8730 N N . GLY B 1 410 ? 11.633 27.547 -5.352 1 31.64 410 GLY B N 1
ATOM 8731 C CA . GLY B 1 410 ? 11.422 28.734 -4.539 1 31.64 410 GLY B CA 1
ATOM 8732 C C . GLY B 1 410 ? 12.445 29.812 -4.781 1 31.64 410 GLY B C 1
ATOM 8733 O O . GLY B 1 410 ? 13.477 29.578 -5.414 1 31.64 410 GLY B O 1
ATOM 8734 N N . PRO B 1 411 ? 12.117 31.141 -4.66 1 28.44 411 PRO B N 1
ATOM 8735 C CA . PRO B 1 411 ? 13.203 32.094 -4.887 1 28.44 411 PRO B CA 1
ATOM 8736 C C . PRO B 1 411 ? 14.586 31.5 -4.652 1 28.44 411 PRO B C 1
ATOM 8738 O O . PRO B 1 411 ? 14.758 30.688 -3.74 1 28.44 411 PRO B O 1
ATOM 8741 N N . ARG B 1 412 ? 15.289 31.312 -5.695 1 31.69 412 ARG B N 1
ATOM 8742 C CA . ARG B 1 412 ? 16.734 31.203 -5.504 1 31.69 412 ARG B CA 1
ATOM 8743 C C . ARG B 1 412 ? 17.188 32 -4.281 1 31.69 412 ARG B C 1
ATOM 8745 O O . ARG B 1 412 ? 17.203 33.219 -4.305 1 31.69 412 ARG B O 1
ATOM 8752 N N . GLY B 1 413 ? 16.578 31.703 -3.123 1 27.78 413 GLY B N 1
ATOM 8753 C CA . GLY B 1 413 ? 17.297 32.469 -2.111 1 27.78 413 GLY B CA 1
ATOM 8754 C C . GLY B 1 413 ? 18.719 32.812 -2.516 1 27.78 413 GLY B C 1
ATOM 8755 O O . GLY B 1 413 ? 19.266 32.219 -3.457 1 27.78 413 GLY B O 1
ATOM 8756 N N . ALA B 1 414 ? 19.172 33.969 -2.131 1 29.62 414 ALA B N 1
ATOM 8757 C CA . ALA B 1 414 ? 20.547 34.344 -2.426 1 29.62 414 ALA B CA 1
ATOM 8758 C C . ALA B 1 414 ? 21.422 33.125 -2.656 1 29.62 414 ALA B C 1
ATOM 8760 O O . ALA B 1 414 ? 21.281 32.125 -1.967 1 29.62 414 ALA B O 1
ATOM 8761 N N . PRO B 1 415 ? 21.859 32.875 -3.926 1 28.38 415 PRO B N 1
ATOM 8762 C CA . PRO B 1 415 ? 22.922 31.891 -4.082 1 28.38 415 PRO B CA 1
ATOM 8763 C C . PRO B 1 415 ? 23.656 31.594 -2.775 1 28.38 415 PRO B C 1
ATOM 8765 O O . PRO B 1 415 ? 24.375 32.469 -2.258 1 28.38 415 PRO B O 1
ATOM 8768 N N . ALA B 1 416 ? 23 30.969 -1.886 1 29.17 416 ALA B N 1
ATOM 8769 C CA . ALA B 1 416 ? 24.016 30.719 -0.874 1 29.17 416 ALA B CA 1
ATOM 8770 C C . ALA B 1 416 ? 25.312 30.188 -1.511 1 29.17 416 ALA B C 1
ATOM 8772 O O . ALA B 1 416 ? 25.266 29.5 -2.527 1 29.17 416 ALA B O 1
ATOM 8773 N N . GLY B 1 417 ? 26.422 30.766 -1.387 1 27.47 417 GLY B N 1
ATOM 8774 C CA . GLY B 1 417 ? 27.75 30.312 -1.796 1 27.47 417 GLY B CA 1
ATOM 8775 C C . GLY B 1 417 ? 27.844 28.797 -1.94 1 27.47 417 GLY B C 1
ATOM 8776 O O . GLY B 1 417 ? 27 28.062 -1.438 1 27.47 417 GLY B O 1
ATOM 8777 N N . GLY B 1 418 ? 28.391 28.125 -2.934 1 28.3 418 GLY B N 1
ATOM 8778 C CA . GLY B 1 418 ? 28.781 26.75 -3.137 1 28.3 418 GLY B CA 1
ATOM 8779 C C . GLY B 1 418 ? 28.734 25.922 -1.866 1 28.3 418 GLY B C 1
ATOM 8780 O O . GLY B 1 418 ? 28.656 26.469 -0.765 1 28.3 418 GLY B O 1
ATOM 8781 N N . PRO B 1 419 ? 28.266 24.688 -1.875 1 32.03 419 PRO B N 1
ATOM 8782 C CA . PRO B 1 419 ? 28.359 23.938 -0.626 1 32.03 419 PRO B CA 1
ATOM 8783 C C . PRO B 1 419 ? 29.375 24.516 0.342 1 32.03 419 PRO B C 1
ATOM 8785 O O . PRO B 1 419 ? 29.344 24.234 1.54 1 32.03 419 PRO B O 1
ATOM 8788 N N . GLU B 1 420 ? 30.469 24.891 -0.173 1 32.59 420 GLU B N 1
ATOM 8789 C CA . GLU B 1 420 ? 31.625 25.438 0.546 1 32.59 420 GLU B CA 1
ATOM 8790 C C . GLU B 1 420 ? 31.281 26.781 1.188 1 32.59 420 GLU B C 1
ATOM 8792 O O . GLU B 1 420 ? 32 27.25 2.078 1 32.59 420 GLU B O 1
ATOM 8797 N N . GLY B 1 421 ? 30.5 27.719 0.565 1 32.09 421 GLY B N 1
ATOM 8798 C CA . GLY B 1 421 ? 30.672 29.141 0.806 1 32.09 421 GLY B CA 1
ATOM 8799 C C . GLY B 1 421 ? 29.859 29.656 1.985 1 32.09 421 GLY B C 1
ATOM 8800 O O . GLY B 1 421 ? 30.375 30.375 2.834 1 32.09 421 GLY B O 1
ATOM 8801 N N . ALA B 1 422 ? 28.516 29.734 1.889 1 37.5 422 ALA B N 1
ATOM 8802 C CA . ALA B 1 422 ? 27.922 30.594 2.912 1 37.5 422 ALA B CA 1
ATOM 8803 C C . ALA B 1 422 ? 27.953 29.922 4.281 1 37.5 422 ALA B C 1
ATOM 8805 O O . ALA B 1 422 ? 28.078 30.594 5.309 1 37.5 422 ALA B O 1
ATOM 8806 N N . ALA B 1 423 ? 27.547 28.656 4.398 1 42.19 423 ALA B N 1
ATOM 8807 C CA . ALA B 1 423 ? 27.562 28 5.699 1 42.19 423 ALA B CA 1
ATOM 8808 C C . ALA B 1 423 ? 29 27.688 6.129 1 42.19 423 ALA B C 1
ATOM 8810 O O . ALA B 1 423 ? 29.25 27.438 7.312 1 42.19 423 ALA B O 1
ATOM 8811 N N . ALA B 1 424 ? 29.781 27.406 5.234 1 46.53 424 ALA B N 1
ATOM 8812 C CA . ALA B 1 424 ? 31.188 27.047 5.445 1 46.53 424 ALA B CA 1
ATOM 8813 C C . ALA B 1 424 ? 31.953 28.219 6.078 1 46.53 424 ALA B C 1
ATOM 8815 O O . ALA B 1 424 ? 33 28 6.703 1 46.53 424 ALA B O 1
ATOM 8816 N N . GLY B 1 425 ? 31.234 29.234 5.938 1 61.47 425 GLY B N 1
ATOM 8817 C CA . GLY B 1 425 ? 32.125 30.281 6.426 1 61.47 425 GLY B CA 1
ATOM 8818 C C . GLY B 1 425 ? 31.672 30.875 7.746 1 61.47 425 GLY B C 1
ATOM 8819 O O . GLY B 1 425 ? 32.375 31.688 8.336 1 61.47 425 GLY B O 1
ATOM 8820 N N . GLN B 1 426 ? 30.328 30.391 8.156 1 79.25 426 GLN B N 1
ATOM 8821 C CA . GLN B 1 426 ? 29.875 31.078 9.359 1 79.25 426 GLN B CA 1
ATOM 8822 C C . GLN B 1 426 ? 30.141 30.25 10.602 1 79.25 426 GLN B C 1
ATOM 8824 O O . GLN B 1 426 ? 30.031 29.016 10.57 1 79.25 426 GLN B O 1
ATOM 8829 N N . SER B 1 427 ? 30.609 30.906 11.578 1 90.38 427 SER B N 1
ATOM 8830 C CA . SER B 1 427 ? 30.812 30.312 12.891 1 90.38 427 SER B CA 1
ATOM 8831 C C . SER B 1 427 ? 29.5 29.828 13.492 1 90.38 427 SER B C 1
ATOM 8833 O O . SER B 1 427 ? 28.422 30.266 13.086 1 90.38 427 SER B O 1
ATOM 8835 N N . SER B 1 428 ? 29.562 28.781 14.266 1 95.31 428 SER B N 1
ATOM 8836 C CA . SER B 1 428 ? 28.406 28.25 14.961 1 95.31 428 SER B CA 1
ATOM 8837 C C . SER B 1 428 ? 28.656 28.156 16.469 1 95.31 428 SER B C 1
ATOM 8839 O O . SER B 1 428 ? 29.766 28.406 16.938 1 95.31 428 SER B O 1
ATOM 8841 N N . VAL B 1 429 ? 27.625 28 17.188 1 96.31 429 VAL B N 1
ATOM 8842 C CA . VAL B 1 429 ? 27.703 27.844 18.641 1 96.31 429 VAL B CA 1
ATOM 8843 C C . VAL B 1 429 ? 27.391 26.391 19 1 96.31 429 VAL B C 1
ATOM 8845 O O . VAL B 1 429 ? 26.438 25.797 18.484 1 96.31 429 VAL B O 1
ATOM 8848 N N . LEU B 1 430 ? 28.188 25.812 19.844 1 96.88 430 LEU B N 1
ATOM 8849 C CA . LEU B 1 430 ? 28 24.438 20.297 1 96.88 430 LEU B CA 1
ATOM 8850 C C . LEU B 1 430 ? 27.828 24.375 21.812 1 96.88 430 LEU B C 1
ATOM 8852 O O . LEU B 1 430 ? 28.609 24.984 22.547 1 96.88 430 LEU B O 1
ATOM 8856 N N . VAL B 1 431 ? 26.797 23.797 22.25 1 97.25 431 VAL B N 1
ATOM 8857 C CA . VAL B 1 431 ? 26.609 23.516 23.656 1 97.25 431 VAL B CA 1
ATOM 8858 C C . VAL B 1 431 ? 26.641 22 23.891 1 97.25 431 VAL B C 1
ATOM 8860 O O . VAL B 1 431 ? 25.922 21.25 23.219 1 97.25 431 VAL B O 1
ATOM 8863 N N . GLU B 1 432 ? 27.484 21.547 24.719 1 96.06 432 GLU B N 1
ATOM 8864 C CA . GLU B 1 432 ? 27.547 20.156 25.109 1 96.06 432 GLU B CA 1
ATOM 8865 C C . GLU B 1 432 ? 26.953 19.938 26.5 1 96.06 432 GLU B C 1
ATOM 8867 O O . GLU B 1 432 ? 27.344 20.594 27.453 1 96.06 432 GLU B O 1
ATOM 8872 N N . ILE B 1 433 ? 25.984 19.078 26.578 1 95.31 433 ILE B N 1
ATOM 8873 C CA . ILE B 1 433 ? 25.328 18.734 27.828 1 95.31 433 ILE B CA 1
ATOM 8874 C C . ILE B 1 433 ? 25.547 17.266 28.141 1 95.31 433 ILE B C 1
ATOM 8876 O O . ILE B 1 433 ? 25.172 16.391 27.359 1 95.31 433 ILE B O 1
ATOM 8880 N N . VAL B 1 434 ? 26.109 16.938 29.234 1 91.56 434 VAL B N 1
ATOM 8881 C CA . VAL B 1 434 ? 26.406 15.562 29.625 1 91.56 434 VAL B CA 1
ATOM 8882 C C . VAL B 1 434 ? 25.766 15.25 30.969 1 91.56 434 VAL B C 1
ATOM 8884 O O . VAL B 1 434 ? 26.062 15.891 31.969 1 91.56 434 VAL B O 1
ATOM 8887 N N . ARG B 1 435 ? 24.922 14.25 30.891 1 90.75 435 ARG B N 1
ATOM 8888 C CA . ARG B 1 435 ? 24.266 13.82 32.125 1 90.75 435 ARG B CA 1
ATOM 8889 C C . ARG B 1 435 ? 25.266 13.141 33.062 1 90.75 435 ARG B C 1
ATOM 8891 O O . ARG B 1 435 ? 26.109 12.367 32.625 1 90.75 435 ARG B O 1
ATOM 8898 N N . ARG B 1 436 ? 25.062 13.383 34.281 1 88.75 436 ARG B N 1
ATOM 8899 C CA . ARG B 1 436 ? 25.922 12.727 35.25 1 88.75 436 ARG B CA 1
ATOM 8900 C C . ARG B 1 436 ? 25.359 11.367 35.656 1 88.75 436 ARG B C 1
ATOM 8902 O O . ARG B 1 436 ? 24.172 11.242 35.938 1 88.75 436 ARG B O 1
ATOM 8909 N N . GLY B 1 437 ? 26.094 10.281 35.531 1 81.38 437 GLY B N 1
ATOM 8910 C CA . GLY B 1 437 ? 25.656 8.914 35.781 1 81.38 437 GLY B CA 1
ATOM 8911 C C . GLY B 1 437 ? 25.078 8.711 37.188 1 81.38 437 GLY B C 1
ATOM 8912 O O . GLY B 1 437 ? 24.062 8.039 37.344 1 81.38 437 GLY B O 1
ATOM 8913 N N . TRP B 1 438 ? 25.734 9.297 38.219 1 85.12 438 TRP B N 1
ATOM 8914 C CA . TRP B 1 438 ? 25.375 9.031 39.594 1 85.12 438 TRP B CA 1
ATOM 8915 C C . TRP B 1 438 ? 24.281 9.992 40.062 1 85.12 438 TRP B C 1
ATOM 8917 O O . TRP B 1 438 ? 23.641 9.766 41.094 1 85.12 438 TRP B O 1
ATOM 8927 N N . GLU B 1 439 ? 24.109 11.086 39.406 1 90.62 439 GLU B N 1
ATOM 8928 C CA . GLU B 1 439 ? 23.062 12.078 39.656 1 90.62 439 GLU B CA 1
ATOM 8929 C C . GLU B 1 439 ? 22.266 12.367 38.375 1 90.62 439 GLU B C 1
ATOM 8931 O O . GLU B 1 439 ? 22.484 13.398 37.719 1 90.62 439 GLU B O 1
ATOM 8936 N N . PRO B 1 440 ? 21.297 11.555 38.156 1 85.75 440 PRO B N 1
ATOM 8937 C CA . PRO B 1 440 ? 20.641 11.625 36.844 1 85.75 440 PRO B CA 1
ATOM 8938 C C . PRO B 1 440 ? 19.875 12.93 36.625 1 85.75 440 PRO B C 1
ATOM 8940 O O . PRO B 1 440 ? 19.531 13.258 35.5 1 85.75 440 PRO B O 1
ATOM 8943 N N . ASP B 1 441 ? 19.625 13.695 37.688 1 90.44 441 ASP B N 1
ATOM 8944 C CA . ASP B 1 441 ? 18.891 14.953 37.531 1 90.44 441 ASP B CA 1
ATOM 8945 C C . ASP B 1 441 ? 19.844 16.125 37.344 1 90.44 441 ASP B C 1
ATOM 8947 O O . ASP B 1 441 ? 19.422 17.281 37.281 1 90.44 441 ASP B O 1
ATOM 8951 N N . ARG B 1 442 ? 21.172 15.789 37.25 1 93.75 442 ARG B N 1
ATOM 8952 C CA . ARG B 1 442 ? 22.172 16.844 37.094 1 93.75 442 ARG B CA 1
ATOM 8953 C C . ARG B 1 442 ? 23.031 16.562 35.844 1 93.75 442 ARG B C 1
ATOM 8955 O O . ARG B 1 442 ? 23.094 15.43 35.375 1 93.75 442 ARG B O 1
ATOM 8962 N N . CYS B 1 443 ? 23.547 17.672 35.375 1 94.62 443 CYS B N 1
ATOM 8963 C CA . CYS B 1 443 ? 24.375 17.547 34.156 1 94.62 443 CYS B CA 1
ATOM 8964 C C . CYS B 1 443 ? 25.531 18.547 34.188 1 94.62 443 CYS B C 1
ATOM 8966 O O . CYS B 1 443 ? 25.516 19.484 34.969 1 94.62 443 CYS B O 1
ATOM 8968 N N . ASP B 1 444 ? 26.578 18.203 33.5 1 94.94 444 ASP B N 1
ATOM 8969 C CA . ASP B 1 444 ? 27.656 19.125 33.156 1 94.94 444 ASP B CA 1
ATOM 8970 C C . ASP B 1 444 ? 27.438 19.719 31.75 1 94.94 444 ASP B C 1
ATOM 8972 O O . ASP B 1 444 ? 26.891 19.062 30.875 1 94.94 444 ASP B O 1
ATOM 8976 N N . TRP B 1 445 ? 27.703 20.984 31.656 1 95.62 445 TRP B N 1
ATOM 8977 C CA . TRP B 1 445 ? 27.547 21.547 30.312 1 95.62 445 TRP B CA 1
ATOM 8978 C C . TRP B 1 445 ? 28.734 22.438 29.953 1 95.62 445 TRP B C 1
ATOM 8980 O O . TRP B 1 445 ? 29.469 22.891 30.844 1 95.62 445 TRP B O 1
ATOM 8990 N N . SER B 1 446 ? 29.125 22.562 28.703 1 96.56 446 SER B N 1
ATOM 8991 C CA . SER B 1 446 ? 30.156 23.422 28.125 1 96.56 446 SER B CA 1
ATOM 8992 C C . SER B 1 446 ? 29.641 24.156 26.906 1 96.56 446 SER B C 1
ATOM 8994 O O . SER B 1 446 ? 28.875 23.609 26.109 1 96.56 446 SER B O 1
ATOM 8996 N N . VAL B 1 447 ? 29.953 25.438 26.766 1 96.88 447 VAL B N 1
ATOM 8997 C CA . VAL B 1 447 ? 29.594 26.25 25.609 1 96.88 447 VAL B CA 1
ATOM 8998 C C . VAL B 1 447 ? 30.828 26.547 24.781 1 96.88 447 VAL B C 1
ATOM 9000 O O . VAL B 1 447 ? 31.859 26.984 25.312 1 96.88 447 VAL B O 1
ATOM 9003 N N . PHE B 1 448 ? 30.734 26.297 23.469 1 96.19 448 PHE B N 1
ATOM 9004 C CA . PHE B 1 448 ? 31.844 26.516 22.562 1 96.19 448 PHE B CA 1
ATOM 9005 C C . PHE B 1 448 ? 31.453 27.453 21.422 1 96.19 448 PHE B C 1
ATOM 9007 O O . PHE B 1 448 ? 30.281 27.469 21.016 1 96.19 448 PHE B O 1
ATOM 9014 N N . VAL B 1 449 ? 32.344 28.219 20.938 1 95.25 449 VAL B N 1
ATOM 9015 C CA . VAL B 1 449 ? 32.281 28.891 19.641 1 95.25 449 VAL B CA 1
ATOM 9016 C C . VAL B 1 449 ? 33.031 28.094 18.594 1 95.25 449 VAL B C 1
ATOM 9018 O O . VAL B 1 449 ? 34.25 27.828 18.766 1 95.25 449 VAL B O 1
ATOM 9021 N N . VAL B 1 450 ? 32.344 27.672 17.672 1 93.62 450 VAL B N 1
ATOM 9022 C CA . VAL B 1 450 ? 32.938 26.891 16.609 1 93.62 450 VAL B CA 1
ATOM 9023 C C . VAL B 1 450 ? 33.156 27.75 15.375 1 93.62 450 VAL B C 1
ATOM 9025 O O . VAL B 1 450 ? 32.188 28.203 14.766 1 93.62 450 VAL B O 1
ATOM 9028 N N . ARG B 1 451 ? 34.375 27.891 14.938 1 89.75 451 ARG B N 1
ATOM 9029 C CA . ARG B 1 451 ? 34.688 28.688 13.766 1 89.75 451 ARG B CA 1
ATOM 9030 C C . ARG B 1 451 ? 34.406 27.922 12.484 1 89.75 451 ARG B C 1
ATOM 9032 O O . ARG B 1 451 ? 34.094 26.719 12.516 1 89.75 451 ARG B O 1
ATOM 9039 N N . SER B 1 452 ? 34.5 28.609 11.375 1 84.94 452 SER B N 1
ATOM 9040 C CA . SER B 1 452 ? 34.188 28.031 10.07 1 84.94 452 SER B CA 1
ATOM 9041 C C . SER B 1 452 ? 35.156 26.922 9.695 1 84.94 452 SER B C 1
ATOM 9043 O O . SER B 1 452 ? 34.844 26.031 8.922 1 84.94 452 SER B O 1
ATOM 9045 N N . ASP B 1 453 ? 36.312 26.953 10.312 1 81.81 453 ASP B N 1
ATOM 9046 C CA . ASP B 1 453 ? 37.312 25.953 10.016 1 81.81 453 ASP B CA 1
ATOM 9047 C C . ASP B 1 453 ? 37.156 24.719 10.898 1 81.81 453 ASP B C 1
ATOM 9049 O O . ASP B 1 453 ? 37.875 23.734 10.734 1 81.81 453 ASP B O 1
ATOM 9053 N N . GLY B 1 454 ? 36.25 24.781 11.82 1 83.44 454 GLY B N 1
ATOM 9054 C CA . GLY B 1 454 ? 35.969 23.609 12.648 1 83.44 454 GLY B CA 1
ATOM 9055 C C . GLY B 1 454 ? 36.594 23.719 14.031 1 83.44 454 GLY B C 1
ATOM 9056 O O . GLY B 1 454 ? 36.312 22.891 14.906 1 83.44 454 GLY B O 1
ATOM 9057 N N . GLU B 1 455 ? 37.375 24.719 14.258 1 87.44 455 GLU B N 1
ATOM 9058 C CA . GLU B 1 455 ? 38.031 24.859 15.555 1 87.44 455 GLU B CA 1
ATOM 9059 C C . GLU B 1 455 ? 37.031 25.375 16.609 1 87.44 455 GLU B C 1
ATOM 9061 O O . GLU B 1 455 ? 36.344 26.359 16.375 1 87.44 455 GLU B O 1
ATOM 9066 N N . ALA B 1 456 ? 37.062 24.688 17.734 1 93.06 456 ALA B N 1
ATOM 9067 C CA . ALA B 1 456 ? 36.125 25.031 18.797 1 93.06 456 ALA B CA 1
ATOM 9068 C C . ALA B 1 456 ? 36.875 25.672 19.984 1 93.06 456 ALA B C 1
ATOM 9070 O O . ALA B 1 456 ? 37.906 25.156 20.422 1 93.06 456 ALA B O 1
ATOM 9071 N N . THR B 1 457 ? 36.375 26.781 20.359 1 92.94 457 THR B N 1
ATOM 9072 C CA . THR B 1 457 ? 36.906 27.453 21.547 1 92.94 457 THR B CA 1
ATOM 9073 C C . THR B 1 457 ? 35.875 27.438 22.672 1 92.94 457 THR B C 1
ATOM 9075 O O . THR B 1 457 ? 34.75 27.875 22.5 1 92.94 457 THR B O 1
ATOM 9078 N N . ARG B 1 458 ? 36.312 26.953 23.828 1 95.44 458 ARG B N 1
ATOM 9079 C CA . ARG B 1 458 ? 35.406 26.859 24.969 1 95.44 458 ARG B CA 1
ATOM 9080 C C . ARG B 1 458 ? 35.219 28.219 25.625 1 95.44 458 ARG B C 1
ATOM 9082 O O . ARG B 1 458 ? 36.188 28.891 25.969 1 95.44 458 ARG B O 1
ATOM 9089 N N . LEU B 1 459 ? 34.062 28.594 25.859 1 94.44 459 LEU B N 1
ATOM 9090 C CA . LEU B 1 459 ? 33.75 29.859 26.516 1 94.44 459 LEU B CA 1
ATOM 9091 C C . LEU B 1 459 ? 33.5 29.672 28 1 94.44 459 LEU B C 1
ATOM 9093 O O . LEU B 1 459 ? 33.906 30.516 28.812 1 94.44 459 LEU B O 1
ATOM 9097 N N . LYS B 1 460 ? 32.75 28.672 28.266 1 94.94 460 LYS B N 1
ATOM 9098 C CA . LYS B 1 460 ? 32.406 28.438 29.656 1 94.94 460 LYS B CA 1
ATOM 9099 C C . LYS B 1 460 ? 32.062 26.953 29.891 1 94.94 460 LYS B C 1
ATOM 9101 O O . LYS B 1 460 ? 31.625 26.266 28.969 1 94.94 460 LYS B O 1
ATOM 9106 N N . GLU B 1 461 ? 32.375 26.453 31.047 1 95.25 461 GLU B N 1
ATOM 9107 C CA . GLU B 1 461 ? 32.031 25.109 31.516 1 95.25 461 GLU B CA 1
ATOM 9108 C C . GLU B 1 461 ? 31.531 25.141 32.969 1 95.25 461 GLU B C 1
ATOM 9110 O O . GLU B 1 461 ? 32.125 25.812 33.812 1 95.25 461 GLU B O 1
ATOM 9115 N N . VAL B 1 462 ? 30.438 24.562 33.188 1 95.38 462 VAL B N 1
ATOM 9116 C CA . VAL B 1 462 ? 29.875 24.469 34.531 1 95.38 462 VAL B CA 1
ATOM 9117 C C . VAL B 1 462 ? 29.484 23.031 34.812 1 95.38 462 VAL B C 1
ATOM 9119 O O . VAL B 1 462 ? 29 22.312 33.938 1 95.38 462 VAL B O 1
ATOM 9122 N N . GLN B 1 463 ? 29.75 22.594 36.062 1 94.31 463 GLN B N 1
ATOM 9123 C CA . GLN B 1 463 ? 29.453 21.219 36.469 1 94.31 463 GLN B CA 1
ATOM 9124 C C . GLN B 1 463 ? 28.266 21.188 37.438 1 94.31 463 GLN B C 1
ATOM 9126 O O . GLN B 1 463 ? 27.969 22.172 38.094 1 94.31 463 GLN B O 1
ATOM 9131 N N . ARG B 1 464 ? 27.609 20.062 37.406 1 94.19 464 ARG B N 1
ATOM 9132 C CA . ARG B 1 464 ? 26.609 19.672 38.375 1 94.19 464 ARG B CA 1
ATOM 9133 C C . ARG B 1 464 ? 25.438 20.641 38.406 1 94.19 464 ARG B C 1
ATOM 9135 O O . ARG B 1 464 ? 25.062 21.141 39.469 1 94.19 464 ARG B O 1
ATOM 9142 N N . VAL B 1 465 ? 24.938 21 37.281 1 95.12 465 VAL B N 1
ATOM 9143 C CA . VAL B 1 465 ? 23.781 21.875 37.156 1 95.12 465 VAL B CA 1
ATOM 9144 C C . VAL B 1 465 ? 22.516 21.031 37.031 1 95.12 465 VAL B C 1
ATOM 9146 O O . VAL B 1 465 ? 22.5 20 36.344 1 95.12 465 VAL B O 1
ATOM 9149 N N . PRO B 1 466 ? 21.453 21.406 37.781 1 94.56 466 PRO B N 1
ATOM 9150 C CA . PRO B 1 466 ? 20.203 20.672 37.594 1 94.56 466 PRO B CA 1
ATOM 9151 C C . PRO B 1 466 ? 19.656 20.781 36.188 1 94.56 466 PRO B C 1
ATOM 9153 O O . PRO B 1 466 ? 19.641 21.875 35.594 1 94.56 466 PRO B O 1
ATOM 9156 N N . LEU B 1 467 ? 19.188 19.703 35.656 1 91.94 467 LEU B N 1
ATOM 9157 C CA . LEU B 1 467 ? 18.672 19.656 34.281 1 91.94 467 LEU B CA 1
ATOM 9158 C C . LEU B 1 467 ? 17.484 20.609 34.125 1 91.94 467 LEU B C 1
ATOM 9160 O O . LEU B 1 467 ? 17.297 21.188 33.062 1 91.94 467 LEU B O 1
ATOM 9164 N N . ALA B 1 468 ? 16.656 20.797 35.125 1 90.12 468 ALA B N 1
ATOM 9165 C CA . ALA B 1 468 ? 15.453 21.609 35.094 1 90.12 468 ALA B CA 1
ATOM 9166 C C . ALA B 1 468 ? 15.789 23.094 34.938 1 90.12 468 ALA B C 1
ATOM 9168 O O . ALA B 1 468 ? 14.977 23.875 34.469 1 90.12 468 ALA B O 1
ATOM 9169 N N . ASP B 1 469 ? 17.016 23.484 35.281 1 92.06 469 ASP B N 1
ATOM 9170 C CA . ASP B 1 469 ? 17.391 24.891 35.312 1 92.06 469 ASP B CA 1
ATOM 9171 C C . ASP B 1 469 ? 18.391 25.219 34.219 1 92.06 469 ASP B C 1
ATOM 9173 O O . ASP B 1 469 ? 19.062 26.25 34.25 1 92.06 469 ASP B O 1
ATOM 9177 N N . LEU B 1 470 ? 18.516 24.375 33.312 1 93.19 470 LEU B N 1
ATOM 9178 C CA . LEU B 1 470 ? 19.562 24.5 32.281 1 93.19 470 LEU B CA 1
ATOM 9179 C C . LEU B 1 470 ? 19.406 25.812 31.516 1 93.19 470 LEU B C 1
ATOM 9181 O O . LEU B 1 470 ? 20.406 26.484 31.234 1 93.19 470 LEU B O 1
ATOM 9185 N N . SER B 1 471 ? 18.188 26.141 31.109 1 92.94 471 SER B N 1
ATOM 9186 C CA . SER B 1 471 ? 17.953 27.344 30.297 1 92.94 471 SER B CA 1
ATOM 9187 C C . SER B 1 471 ? 18.422 28.594 31.031 1 92.94 471 SER B C 1
ATOM 9189 O O . SER B 1 471 ? 19.047 29.469 30.422 1 92.94 471 SER B O 1
ATOM 9191 N N . ALA B 1 472 ? 18.141 28.641 32.281 1 92.38 472 ALA B N 1
ATOM 9192 C CA . ALA B 1 472 ? 18.531 29.797 33.062 1 92.38 472 ALA B CA 1
ATOM 9193 C C . ALA B 1 472 ? 20.047 29.875 33.188 1 92.38 472 ALA B C 1
ATOM 9195 O O . ALA B 1 472 ? 20.625 30.969 33.094 1 92.38 472 ALA B O 1
ATOM 9196 N N . HIS B 1 473 ? 20.734 28.75 33.406 1 93.69 473 HIS B N 1
ATOM 9197 C CA . HIS B 1 473 ? 22.172 28.703 33.625 1 93.69 473 HIS B CA 1
ATOM 9198 C C . HIS B 1 473 ? 22.938 28.953 32.344 1 93.69 473 HIS B C 1
ATOM 9200 O O . HIS B 1 473 ? 24.047 29.484 32.375 1 93.69 473 HIS B O 1
ATOM 9206 N N . LEU B 1 474 ? 22.328 28.641 31.25 1 95.19 474 LEU B N 1
ATOM 9207 C CA . LEU B 1 474 ? 23.016 28.734 29.969 1 95.19 474 LEU B CA 1
ATOM 9208 C C . LEU B 1 474 ? 22.719 30.062 29.297 1 95.19 474 LEU B C 1
ATOM 9210 O O . LEU B 1 474 ? 23.312 30.391 28.266 1 95.19 474 LEU B O 1
ATOM 9214 N N . SER B 1 475 ? 21.828 30.891 29.812 1 94.56 475 SER B N 1
ATOM 9215 C CA . SER B 1 475 ? 21.359 32.125 29.172 1 94.56 475 SER B CA 1
ATOM 9216 C C . SER B 1 475 ? 22.516 33.062 28.891 1 94.56 475 SER B C 1
ATOM 9218 O O . SER B 1 475 ? 22.734 33.469 27.75 1 94.56 475 SER B O 1
ATOM 9220 N N . ALA B 1 476 ? 23.281 33.375 29.875 1 92.19 476 ALA B N 1
ATOM 9221 C CA . ALA B 1 476 ? 24.344 34.375 29.734 1 92.19 476 ALA B CA 1
ATOM 9222 C C . ALA B 1 476 ? 25.453 33.844 28.828 1 92.19 476 ALA B C 1
ATOM 9224 O O . ALA B 1 476 ? 25.875 34.531 27.891 1 92.19 476 ALA B O 1
ATOM 9225 N N . PRO B 1 477 ? 25.938 32.625 29.062 1 94.31 477 PRO B N 1
ATOM 9226 C CA . PRO B 1 477 ? 26.984 32.125 28.172 1 94.31 477 PRO B CA 1
ATOM 9227 C C . PRO B 1 477 ? 26.531 32.031 26.719 1 94.31 477 PRO B C 1
ATOM 9229 O O . PRO B 1 477 ? 27.328 32.312 25.797 1 94.31 477 PRO B O 1
ATOM 9232 N N . LEU B 1 478 ? 25.359 31.641 26.453 1 96.06 478 LEU B N 1
ATOM 9233 C CA . LEU B 1 478 ? 24.844 31.547 25.094 1 96.06 478 LEU B CA 1
ATOM 9234 C C . LEU B 1 478 ? 24.75 32.906 24.453 1 96.06 478 LEU B C 1
ATOM 9236 O O . LEU B 1 478 ? 25.109 33.094 23.281 1 96.06 478 LEU B O 1
ATOM 9240 N N . LYS B 1 479 ? 24.234 33.906 25.234 1 92.94 479 LYS B N 1
ATOM 9241 C CA . LYS B 1 479 ? 24.156 35.281 24.703 1 92.94 479 LYS B CA 1
ATOM 9242 C C . LYS B 1 479 ? 25.547 35.75 24.281 1 92.94 479 LYS B C 1
ATOM 9244 O O . LYS B 1 479 ? 25.688 36.406 23.234 1 92.94 479 LYS B O 1
ATOM 9249 N N . GLU B 1 480 ? 26.516 35.438 25.109 1 91.44 480 GLU B N 1
ATOM 9250 C CA . GLU B 1 480 ? 27.875 35.812 24.781 1 91.44 480 GLU B CA 1
ATOM 9251 C C . GLU B 1 480 ? 28.359 35.094 23.531 1 91.44 480 GLU B C 1
ATOM 9253 O O . GLU B 1 480 ? 29 35.688 22.656 1 91.44 480 GLU B O 1
ATOM 9258 N N . ALA B 1 481 ? 28.141 33.844 23.5 1 94.94 481 ALA B N 1
ATOM 9259 C CA . ALA B 1 481 ? 28.547 33.094 22.328 1 94.94 481 ALA B CA 1
ATOM 9260 C C . ALA B 1 481 ? 27.891 33.625 21.062 1 94.94 481 ALA B C 1
ATOM 9262 O O . ALA B 1 481 ? 28.531 33.719 20.016 1 94.94 481 ALA B O 1
ATOM 9263 N N . PHE B 1 482 ? 26.609 33.938 21.094 1 94.69 482 PHE B N 1
ATOM 9264 C CA . PHE B 1 482 ? 25.891 34.438 19.938 1 94.69 482 PHE B CA 1
ATOM 9265 C C . PHE B 1 482 ? 26.453 35.781 19.5 1 94.69 482 PHE B C 1
ATOM 9267 O O . PHE B 1 482 ? 26.531 36.094 18.312 1 94.69 482 PHE B O 1
ATOM 9274 N N . ARG B 1 483 ? 26.766 36.594 20.438 1 91.19 483 ARG B N 1
ATOM 9275 C CA . ARG B 1 483 ? 27.375 37.906 20.141 1 91.19 483 ARG B CA 1
ATOM 9276 C C . ARG B 1 483 ? 28.641 37.719 19.297 1 91.19 483 ARG B C 1
ATOM 9278 O O . ARG B 1 483 ? 28.938 38.562 18.438 1 91.19 483 ARG B O 1
ATOM 9285 N N . GLN B 1 484 ? 29.328 36.656 19.547 1 90.56 484 GLN B N 1
ATOM 9286 C CA . GLN B 1 484 ? 30.594 36.406 18.859 1 90.56 484 GLN B CA 1
ATOM 9287 C C . GLN B 1 484 ? 30.359 35.812 17.484 1 90.56 484 GLN B C 1
ATOM 9289 O O . GLN B 1 484 ? 31.203 35.938 16.594 1 90.56 484 GLN B O 1
ATOM 9294 N N . CYS B 1 485 ? 29.266 35.156 17.359 1 91.81 485 CYS B N 1
ATOM 9295 C CA . CYS B 1 485 ? 29.109 34.344 16.172 1 91.81 485 CYS B CA 1
ATOM 9296 C C . CYS B 1 485 ? 28.078 34.938 15.227 1 91.81 485 CYS B C 1
ATOM 9298 O O . CYS B 1 485 ? 28.109 34.688 14.016 1 91.81 485 CYS B O 1
ATOM 9300 N N . ASP B 1 486 ? 27.125 35.656 15.695 1 90.75 486 ASP B N 1
ATOM 9301 C CA . ASP B 1 486 ? 26.016 36.125 14.883 1 90.75 486 ASP B CA 1
ATOM 9302 C C . ASP B 1 486 ? 26.484 37.156 13.859 1 90.75 486 ASP B C 1
ATOM 9304 O O . ASP B 1 486 ? 27.406 37.938 14.141 1 90.75 486 ASP B O 1
ATOM 9308 N N . THR B 1 487 ? 25.953 37.125 12.734 1 86.5 487 THR B N 1
ATOM 9309 C CA . THR B 1 487 ? 26.094 38.156 11.711 1 86.5 487 THR B CA 1
ATOM 9310 C C . THR B 1 487 ? 24.75 38.75 11.375 1 86.5 487 THR B C 1
ATOM 9312 O O . THR B 1 487 ? 23.703 38.125 11.516 1 86.5 487 THR B O 1
ATOM 9315 N N . PRO B 1 488 ? 24.766 40.031 11.094 1 82.75 488 PRO B N 1
ATOM 9316 C CA . PRO B 1 488 ? 23.484 40.688 10.812 1 82.75 488 PRO B CA 1
ATOM 9317 C C . PRO B 1 488 ? 22.672 39.938 9.766 1 82.75 488 PRO B C 1
ATOM 9319 O O . PRO B 1 488 ? 23.156 39.688 8.664 1 82.75 488 PRO B O 1
ATOM 9322 N N . GLY B 1 489 ? 21.5 39.562 10.109 1 82.69 489 GLY B N 1
ATOM 9323 C CA . GLY B 1 489 ? 20.562 38.906 9.219 1 82.69 489 GLY B CA 1
ATOM 9324 C C . GLY B 1 489 ? 20.781 37.406 9.156 1 82.69 489 GLY B C 1
ATOM 9325 O O . GLY B 1 489 ? 20 36.688 8.523 1 82.69 489 GLY B O 1
ATOM 9326 N N . ARG B 1 490 ? 21.844 37 9.82 1 87.44 490 ARG B N 1
ATOM 9327 C CA . ARG B 1 490 ? 22.156 35.562 9.766 1 87.44 490 ARG B CA 1
ATOM 9328 C C . ARG B 1 490 ? 22.562 35.062 11.141 1 87.44 490 ARG B C 1
ATOM 9330 O O . ARG B 1 490 ? 23.75 34.875 11.422 1 87.44 490 ARG B O 1
ATOM 9337 N N . PRO B 1 491 ? 21.672 34.719 11.875 1 92.62 491 PRO B N 1
ATOM 9338 C CA . PRO B 1 491 ? 22 34.156 13.18 1 92.62 491 PRO B CA 1
ATOM 9339 C C . PRO B 1 491 ? 22.75 32.812 13.07 1 92.62 491 PRO B C 1
ATOM 9341 O O . PRO B 1 491 ? 22.438 32.031 12.188 1 92.62 491 PRO B O 1
ATOM 9344 N N . ALA B 1 492 ? 23.703 32.625 13.969 1 94.5 492 ALA B N 1
ATOM 9345 C CA . ALA B 1 492 ? 24.5 31.422 13.969 1 94.5 492 ALA B CA 1
ATOM 9346 C C . ALA B 1 492 ? 23.672 30.219 14.391 1 94.5 492 ALA B C 1
ATOM 9348 O O . ALA B 1 492 ? 22.781 30.328 15.227 1 94.5 492 ALA B O 1
ATOM 9349 N N . VAL B 1 493 ? 24.031 29.094 13.797 1 96.25 493 VAL B N 1
ATOM 9350 C CA . VAL B 1 493 ? 23.375 27.844 14.164 1 96.25 493 VAL B CA 1
ATOM 9351 C C . VAL B 1 493 ? 23.766 27.453 15.586 1 96.25 493 VAL B C 1
ATOM 9353 O O . VAL B 1 493 ? 24.938 27.578 15.977 1 96.25 493 VAL B O 1
ATOM 9356 N N . LEU B 1 494 ? 22.844 27.078 16.359 1 97.44 494 LEU B N 1
ATOM 9357 C CA . LEU B 1 494 ? 23.109 26.484 17.656 1 97.44 494 LEU B CA 1
ATOM 9358 C C . LEU B 1 494 ? 23.109 24.953 17.578 1 97.44 494 LEU B C 1
ATOM 9360 O O . LEU B 1 494 ? 22.078 24.344 17.266 1 97.44 494 LEU B O 1
ATOM 9364 N N . GLN B 1 495 ? 24.203 24.359 17.844 1 97.19 495 GLN B N 1
ATOM 9365 C CA . GLN B 1 495 ? 24.328 22.922 17.922 1 97.19 495 GLN B CA 1
ATOM 9366 C C . GLN B 1 495 ? 24.297 22.438 19.375 1 97.19 495 GLN B C 1
ATOM 9368 O O . GLN B 1 495 ? 25.062 22.938 20.203 1 97.19 495 GLN B O 1
ATOM 9373 N N . VAL B 1 496 ? 23.391 21.562 19.656 1 97.62 496 VAL B N 1
ATOM 9374 C CA . VAL B 1 496 ? 23.281 21.031 21 1 97.62 496 VAL B CA 1
ATOM 9375 C C . VAL B 1 496 ? 23.688 19.562 21 1 97.62 496 VAL B C 1
ATOM 9377 O O . VAL B 1 496 ? 22.984 18.703 20.438 1 97.62 496 VAL B O 1
ATOM 9380 N N . ALA B 1 497 ? 24.766 19.266 21.609 1 96.56 497 ALA B N 1
ATOM 9381 C CA . ALA B 1 497 ? 25.266 17.906 21.703 1 96.56 497 ALA B CA 1
ATOM 9382 C C . ALA B 1 497 ? 24.922 17.281 23.062 1 96.56 497 ALA B C 1
ATOM 9384 O O . ALA B 1 497 ? 25.297 17.812 24.109 1 96.56 497 ALA B O 1
ATOM 9385 N N . THR B 1 498 ? 24.188 16.266 23.016 1 94.12 498 THR B N 1
ATOM 9386 C CA . THR B 1 498 ? 23.812 15.57 24.234 1 94.12 498 THR B CA 1
ATOM 9387 C C . THR B 1 498 ? 23.781 14.055 24.016 1 94.12 498 THR B C 1
ATOM 9389 O O . THR B 1 498 ? 23.906 13.594 22.875 1 94.12 498 THR B O 1
ATOM 9392 N N . GLU B 1 499 ? 23.734 13.32 25.156 1 90.25 499 GLU B N 1
ATOM 9393 C CA . GLU B 1 499 ? 23.562 11.875 25.047 1 90.25 499 GLU B CA 1
ATOM 9394 C C . GLU B 1 499 ? 22.172 11.516 24.531 1 90.25 499 GLU B C 1
ATOM 9396 O O . GLU B 1 499 ? 21.25 12.344 24.578 1 90.25 499 GLU B O 1
ATOM 9401 N N . ALA B 1 500 ? 22.094 10.312 24.078 1 87.25 500 ALA B N 1
ATOM 9402 C CA . ALA B 1 500 ? 20.859 9.852 23.453 1 87.25 500 ALA B CA 1
ATOM 9403 C C . ALA B 1 500 ? 19.672 10.031 24.391 1 87.25 500 ALA B C 1
ATOM 9405 O O . ALA B 1 500 ? 18.562 10.352 23.953 1 87.25 500 ALA B O 1
ATOM 9406 N N . SER B 1 501 ? 19.812 9.867 25.641 1 83.25 501 SER B N 1
ATOM 9407 C CA . SER B 1 501 ? 18.75 9.922 26.625 1 83.25 501 SER B CA 1
ATOM 9408 C C . SER B 1 501 ? 18.219 11.344 26.781 1 83.25 501 SER B C 1
ATOM 9410 O O . SER B 1 501 ? 17.109 11.547 27.297 1 83.25 501 SER B O 1
ATOM 9412 N N . LEU B 1 502 ? 18.938 12.352 26.328 1 88.44 502 LEU B N 1
ATOM 9413 C CA . LEU B 1 502 ? 18.547 13.75 26.516 1 88.44 502 LEU B CA 1
ATOM 9414 C C . LEU B 1 502 ? 18.203 14.398 25.172 1 88.44 502 LEU B C 1
ATOM 9416 O O . LEU B 1 502 ? 18.031 15.617 25.094 1 88.44 502 LEU B O 1
ATOM 9420 N N . LEU B 1 503 ? 18.125 13.602 24.188 1 87.81 503 LEU B N 1
ATOM 9421 C CA . LEU B 1 503 ? 17.828 14.156 22.859 1 87.81 503 LEU B CA 1
ATOM 9422 C C . LEU B 1 503 ? 16.422 14.75 22.828 1 87.81 503 LEU B C 1
ATOM 9424 O O . LEU B 1 503 ? 16.094 15.5 21.906 1 87.81 503 LEU B O 1
ATOM 9428 N N . ALA B 1 504 ? 15.656 14.523 23.828 1 83.06 504 ALA B N 1
ATOM 9429 C CA . ALA B 1 504 ? 14.281 15.023 23.875 1 83.06 504 ALA B CA 1
ATOM 9430 C C . ALA B 1 504 ? 14.242 16.438 24.438 1 83.06 504 ALA B C 1
ATOM 9432 O O . ALA B 1 504 ? 13.188 17.078 24.484 1 83.06 504 ALA B O 1
ATOM 9433 N N . LEU B 1 505 ? 15.359 17 24.844 1 88.56 505 LEU B N 1
ATOM 9434 C CA . LEU B 1 505 ? 15.406 18.344 25.391 1 88.56 505 LEU B CA 1
ATOM 9435 C C . LEU B 1 505 ? 14.883 19.359 24.375 1 88.56 505 LEU B C 1
ATOM 9437 O O . LEU B 1 505 ? 15.242 19.312 23.203 1 88.56 505 LEU B O 1
ATOM 9441 N N . ASP B 1 506 ? 14 20.25 24.828 1 91.12 506 ASP B N 1
ATOM 9442 C CA . ASP B 1 506 ? 13.375 21.219 23.922 1 91.12 506 ASP B CA 1
ATOM 9443 C C . ASP B 1 506 ? 14.109 22.562 23.953 1 91.12 506 ASP B C 1
ATOM 9445 O O . ASP B 1 506 ? 13.492 23.609 24.141 1 91.12 506 ASP B O 1
ATOM 9449 N N . VAL B 1 507 ? 15.359 22.531 23.562 1 94.88 507 VAL B N 1
ATOM 9450 C CA . VAL B 1 507 ? 16.219 23.703 23.609 1 94.88 507 VAL B CA 1
ATOM 9451 C C . VAL B 1 507 ? 15.656 24.781 22.688 1 94.88 507 VAL B C 1
ATOM 9453 O O . VAL B 1 507 ? 15.773 25.984 22.969 1 94.88 507 VAL B O 1
ATOM 9456 N N . ASP B 1 508 ? 15.047 24.391 21.641 1 94.81 508 ASP B N 1
ATOM 9457 C CA . ASP B 1 508 ? 14.477 25.328 20.672 1 94.81 508 ASP B CA 1
ATOM 9458 C C . ASP B 1 508 ? 13.367 26.172 21.312 1 94.81 508 ASP B C 1
ATOM 9460 O O . ASP B 1 508 ? 13.023 27.234 20.797 1 94.81 508 ASP B O 1
ATOM 9464 N N . GLU B 1 509 ? 12.812 25.75 22.406 1 93.5 509 GLU B N 1
ATOM 9465 C CA . GLU B 1 509 ? 11.703 26.438 23.062 1 93.5 509 GLU B CA 1
ATOM 9466 C C . GLU B 1 509 ? 12.203 27.375 24.156 1 93.5 509 GLU B C 1
ATOM 9468 O O . GLU B 1 509 ? 11.422 28.141 24.734 1 93.5 509 GLU B O 1
ATOM 9473 N N . TRP B 1 510 ? 13.5 27.391 24.422 1 94.69 510 TRP B N 1
ATOM 9474 C CA . TRP B 1 510 ? 14.055 28.203 25.484 1 94.69 510 TRP B CA 1
ATOM 9475 C C . TRP B 1 510 ? 13.984 29.688 25.141 1 94.69 510 TRP B C 1
ATOM 9477 O O . TRP B 1 510 ? 14.141 30.062 23.969 1 94.69 510 TRP B O 1
ATOM 9487 N N . ARG B 1 511 ? 13.742 30.438 26.141 1 93.56 511 ARG B N 1
ATOM 9488 C CA . ARG B 1 511 ? 13.891 31.891 26.109 1 93.56 511 ARG B CA 1
ATOM 9489 C C . ARG B 1 511 ? 15.039 32.344 27 1 93.56 511 ARG B C 1
ATOM 9491 O O . ARG B 1 511 ? 15.078 32.031 28.188 1 93.56 511 ARG B O 1
ATOM 9498 N N . LEU B 1 512 ? 16.016 33.062 26.406 1 91.44 512 LEU B N 1
ATOM 9499 C CA . LEU B 1 512 ? 17.188 33.469 27.172 1 91.44 512 LEU B CA 1
ATOM 9500 C C . LEU B 1 512 ? 16.891 34.688 28.031 1 91.44 512 LEU B C 1
ATOM 9502 O O . LEU B 1 512 ? 17.641 35 28.953 1 91.44 512 LEU B O 1
ATOM 9506 N N . GLY B 1 513 ? 15.797 35.438 27.703 1 87.81 513 GLY B N 1
ATOM 9507 C CA . GLY B 1 513 ? 15.242 36.531 28.453 1 87.81 513 GLY B CA 1
ATOM 9508 C C . GLY B 1 513 ? 13.727 36.625 28.375 1 87.81 513 GLY B C 1
ATOM 9509 O O . GLY B 1 513 ? 13.117 36 27.484 1 87.81 513 GLY B O 1
ATOM 9510 N N . PRO B 1 514 ? 13.148 37.312 29.359 1 85 514 PRO B N 1
ATOM 9511 C CA . PRO B 1 514 ? 11.688 37.406 29.391 1 85 514 PRO B CA 1
ATOM 9512 C C . PRO B 1 514 ? 11.102 38 28.109 1 85 514 PRO B C 1
ATOM 9514 O O . PRO B 1 514 ? 10 37.625 27.703 1 85 514 PRO B O 1
ATOM 9517 N N . GLU B 1 515 ? 11.844 38.906 27.469 1 86.44 515 GLU B N 1
ATOM 9518 C CA . GLU B 1 515 ? 11.32 39.562 26.281 1 86.44 515 GLU B CA 1
ATOM 9519 C C . GLU B 1 515 ? 11.898 38.938 25 1 86.44 515 GLU B C 1
ATOM 9521 O O . GLU B 1 515 ? 11.547 39.344 23.891 1 86.44 515 GLU B O 1
ATOM 9526 N N . ASP B 1 516 ? 12.789 37.938 25.188 1 89.12 516 ASP B N 1
ATOM 9527 C CA . ASP B 1 516 ? 13.438 37.344 24.031 1 89.12 516 ASP B CA 1
ATOM 9528 C C . ASP B 1 516 ? 12.531 36.312 23.375 1 89.12 516 ASP B C 1
ATOM 9530 O O . ASP B 1 516 ? 11.711 35.688 24.031 1 89.12 516 ASP B O 1
ATOM 9534 N N . GLU B 1 517 ? 12.688 36.25 22.094 1 91.69 517 GLU B N 1
ATOM 9535 C CA . GLU B 1 517 ? 12.008 35.188 21.359 1 91.69 517 GLU B CA 1
ATOM 9536 C C . GLU B 1 517 ? 12.617 33.812 21.672 1 91.69 517 GLU B C 1
ATOM 9538 O O . GLU B 1 517 ? 13.734 33.719 22.188 1 91.69 517 GLU B O 1
ATOM 9543 N N . ARG B 1 518 ? 11.875 32.844 21.391 1 94.81 518 ARG B N 1
ATOM 9544 C CA . ARG B 1 518 ? 12.383 31.5 21.562 1 94.81 518 ARG B CA 1
ATOM 9545 C C . ARG B 1 518 ? 13.594 31.25 20.672 1 94.81 518 ARG B C 1
ATOM 9547 O O . ARG B 1 518 ? 13.664 31.766 19.547 1 94.81 518 ARG B O 1
ATOM 9554 N N . LEU B 1 519 ? 14.523 30.453 21.109 1 95.88 519 LEU B N 1
ATOM 9555 C CA . LEU B 1 519 ? 15.773 30.203 20.391 1 95.88 519 LEU B CA 1
ATOM 9556 C C . LEU B 1 519 ? 15.492 29.625 19 1 95.88 519 LEU B C 1
ATOM 9558 O O . LEU B 1 519 ? 16.109 30.047 18.031 1 95.88 519 LEU B O 1
ATOM 9562 N N . GLY B 1 520 ? 14.594 28.703 18.953 1 95.75 520 GLY B N 1
ATOM 9563 C CA . GLY B 1 520 ? 14.305 28.016 17.703 1 95.75 520 GLY B CA 1
ATOM 9564 C C . GLY B 1 520 ? 13.695 28.922 16.656 1 95.75 520 GLY B C 1
ATOM 9565 O O . GLY B 1 520 ? 13.719 28.594 15.469 1 95.75 520 GLY B O 1
ATOM 9566 N N . THR B 1 521 ? 13.016 29.984 17.031 1 95 521 THR B N 1
ATOM 9567 C CA . THR B 1 521 ? 12.438 30.938 16.109 1 95 521 THR B CA 1
ATOM 9568 C C . THR B 1 521 ? 13.484 31.953 15.641 1 95 521 THR B C 1
ATOM 9570 O O . THR B 1 521 ? 13.398 32.469 14.523 1 95 521 THR B O 1
ATOM 9573 N N . GLN B 1 522 ? 14.461 32.156 16.422 1 94.12 522 GLN B N 1
ATOM 9574 C CA . GLN B 1 522 ? 15.492 33.156 16.156 1 94.12 522 GLN B CA 1
ATOM 9575 C C . GLN B 1 522 ? 16.594 32.594 15.258 1 94.12 522 GLN B C 1
ATOM 9577 O O . GLN B 1 522 ? 17.188 33.312 14.469 1 94.12 522 GLN B O 1
ATOM 9582 N N . ARG B 1 523 ? 16.875 31.359 15.469 1 95.5 523 ARG B N 1
ATOM 9583 C CA . ARG B 1 523 ? 18.016 30.75 14.797 1 95.5 523 ARG B CA 1
ATOM 9584 C C . ARG B 1 523 ? 17.812 29.25 14.617 1 95.5 523 ARG B C 1
ATOM 9586 O O . ARG B 1 523 ? 16.953 28.656 15.266 1 95.5 523 ARG B O 1
ATOM 9593 N N . PRO B 1 524 ? 18.578 28.625 13.672 1 96.56 524 PRO B N 1
ATOM 9594 C CA . PRO B 1 524 ? 18.531 27.172 13.586 1 96.56 524 PRO B CA 1
ATOM 9595 C C . PRO B 1 524 ? 19.094 26.484 14.836 1 96.56 524 PRO B C 1
ATOM 9597 O O . PRO B 1 524 ? 20.141 26.891 15.344 1 96.56 524 PRO B O 1
ATOM 9600 N N . VAL B 1 525 ? 18.375 25.578 15.367 1 97.5 525 VAL B N 1
ATOM 9601 C CA . VAL B 1 525 ? 18.797 24.75 16.5 1 97.5 525 VAL B CA 1
ATOM 9602 C C . VAL B 1 525 ? 18.812 23.281 16.094 1 97.5 525 VAL B C 1
ATOM 9604 O O . VAL B 1 525 ? 17.797 22.734 15.68 1 97.5 525 VAL B O 1
ATOM 9607 N N . VAL B 1 526 ? 19.969 22.672 16.156 1 97.25 526 VAL B N 1
ATOM 9608 C CA . VAL B 1 526 ? 20.094 21.266 15.766 1 97.25 526 VAL B CA 1
ATOM 9609 C C . VAL B 1 526 ? 20.672 20.453 16.922 1 97.25 526 VAL B C 1
ATOM 9611 O O . VAL B 1 526 ? 21.406 21 17.766 1 97.25 526 VAL B O 1
ATOM 9614 N N . LEU B 1 527 ? 20.328 19.203 16.953 1 96.38 527 LEU B N 1
ATOM 9615 C CA . LEU B 1 527 ? 20.797 18.297 18 1 96.38 527 LEU B CA 1
ATOM 9616 C C . LEU B 1 527 ? 21.891 17.375 17.453 1 96.38 527 LEU B C 1
ATOM 9618 O O . LEU B 1 527 ? 21.875 17.016 16.281 1 96.38 527 LEU B O 1
ATOM 9622 N N . ARG B 1 528 ? 22.828 17.062 18.25 1 96.12 528 ARG B N 1
ATOM 9623 C CA . ARG B 1 528 ? 23.859 16.078 17.984 1 96.12 528 ARG B CA 1
ATOM 9624 C C . ARG B 1 528 ? 23.938 15.047 19.094 1 96.12 528 ARG B C 1
ATOM 9626 O O . ARG B 1 528 ? 23.547 15.328 20.234 1 96.12 528 ARG B O 1
ATOM 9633 N N . CYS B 1 529 ? 24.391 13.898 18.75 1 93.56 529 CYS B N 1
ATOM 9634 C CA . CYS B 1 529 ? 24.484 12.828 19.734 1 93.56 529 CYS B CA 1
ATOM 9635 C C . CYS B 1 529 ? 25.922 12.664 20.219 1 93.56 529 CYS B C 1
ATOM 9637 O O . CYS B 1 529 ? 26.781 12.188 19.469 1 93.56 529 CYS B O 1
ATOM 9639 N N . SER B 1 530 ? 26.125 12.891 21.453 1 91.62 530 SER B N 1
ATOM 9640 C CA . SER B 1 530 ? 27.484 12.914 21.984 1 91.62 530 SER B CA 1
ATOM 9641 C C . SER B 1 530 ? 28 11.508 22.234 1 91.62 530 SER B C 1
ATOM 9643 O O . SER B 1 530 ? 29.219 11.273 22.234 1 91.62 530 SER B O 1
ATOM 9645 N N . ASP B 1 531 ? 27.141 10.586 22.469 1 86.69 531 ASP B N 1
ATOM 9646 C CA . ASP B 1 531 ? 27.578 9.227 22.781 1 86.69 531 ASP B CA 1
ATOM 9647 C C . ASP B 1 531 ? 27.391 8.297 21.578 1 86.69 531 ASP B C 1
ATOM 9649 O O . ASP B 1 531 ? 27.188 7.094 21.75 1 86.69 531 ASP B O 1
ATOM 9653 N N . ARG B 1 532 ? 27.375 8.828 20.422 1 85.81 532 ARG B N 1
ATOM 9654 C CA . ARG B 1 532 ? 27.125 8.055 19.203 1 85.81 532 ARG B CA 1
ATOM 9655 C C . ARG B 1 532 ? 28.109 6.902 19.078 1 85.81 532 ARG B C 1
ATOM 9657 O O . ARG B 1 532 ? 27.734 5.785 18.719 1 85.81 532 ARG B O 1
ATOM 9664 N N . ASP B 1 533 ? 29.375 7.094 19.359 1 78.5 533 ASP B N 1
ATOM 9665 C CA . ASP B 1 533 ? 30.406 6.062 19.219 1 78.5 533 ASP B CA 1
ATOM 9666 C C . ASP B 1 533 ? 30.203 4.945 20.234 1 78.5 533 ASP B C 1
ATOM 9668 O O . ASP B 1 533 ? 30.438 3.771 19.938 1 78.5 533 ASP B O 1
ATOM 9672 N N . GLN B 1 534 ? 29.75 5.336 21.375 1 75.88 534 GLN B N 1
ATOM 9673 C CA . GLN B 1 534 ? 29.484 4.348 22.422 1 75.88 534 GLN B CA 1
ATOM 9674 C C . GLN B 1 534 ? 28.266 3.496 22.062 1 75.88 534 GLN B C 1
ATOM 9676 O O . GLN B 1 534 ? 28.234 2.295 22.328 1 75.88 534 GLN B O 1
ATOM 9681 N N . LEU B 1 535 ? 27.328 4.094 21.484 1 73.31 535 LEU B N 1
ATOM 9682 C CA . LEU B 1 535 ? 26.109 3.4 21.078 1 73.31 535 LEU B CA 1
ATOM 9683 C C . LEU B 1 535 ? 26.391 2.375 19.984 1 73.31 535 LEU B C 1
ATOM 9685 O O . LEU B 1 535 ? 25.766 1.312 19.953 1 73.31 535 LEU B O 1
ATOM 9689 N N . THR B 1 536 ? 27.172 2.604 19.141 1 67.5 536 THR B N 1
ATOM 9690 C CA . THR B 1 536 ? 27.5 1.716 18.031 1 67.5 536 THR B CA 1
ATOM 9691 C C . THR B 1 536 ? 28.312 0.517 18.516 1 67.5 536 THR B C 1
ATOM 9693 O O . THR B 1 536 ? 28.203 -0.576 17.953 1 67.5 536 THR B O 1
ATOM 9696 N N . GLU B 1 537 ? 29.062 0.644 19.609 1 57.16 537 GLU B N 1
ATOM 9697 C CA . GLU B 1 537 ? 29.875 -0.44 20.156 1 57.16 537 GLU B CA 1
ATOM 9698 C C . GLU B 1 537 ? 29 -1.41 20.969 1 57.16 537 GLU B C 1
ATOM 9700 O O . GLU B 1 537 ? 29.188 -2.627 20.875 1 57.16 537 GLU B O 1
ATOM 9705 N N . ASN B 1 538 ? 28.125 -0.931 21.828 1 49.97 538 ASN B N 1
ATOM 9706 C CA . ASN B 1 538 ? 27.344 -1.718 22.797 1 49.97 538 ASN B CA 1
ATOM 9707 C C . ASN B 1 538 ? 26.172 -2.42 22.125 1 49.97 538 ASN B C 1
ATOM 9709 O O . ASN B 1 538 ? 25.438 -3.17 22.766 1 49.97 538 ASN B O 1
ATOM 9713 N N . GLY B 1 539 ? 25.812 -2.107 21.109 1 48.88 539 GLY B N 1
ATOM 9714 C CA . GLY B 1 539 ? 24.594 -2.652 20.547 1 48.88 539 GLY B CA 1
ATOM 9715 C C . GLY B 1 539 ? 24.609 -4.164 20.406 1 48.88 539 GLY B C 1
ATOM 9716 O O . GLY B 1 539 ? 23.625 -4.77 20 1 48.88 539 GLY B O 1
ATOM 9717 N N . GLU B 1 540 ? 25.812 -4.848 20.422 1 40.91 540 GLU B N 1
ATOM 9718 C CA . GLU B 1 540 ? 25.781 -6.305 20.391 1 40.91 540 GLU B CA 1
ATOM 9719 C C . GLU B 1 540 ? 25.547 -6.879 21.797 1 40.91 540 GLU B C 1
ATOM 9721 O O . GLU B 1 540 ? 25.562 -8.102 21.984 1 40.91 540 GLU B O 1
ATOM 9726 N N . ASN B 1 541 ? 25.844 -6.195 22.875 1 33.38 541 ASN B N 1
ATOM 9727 C CA . ASN B 1 541 ? 25.812 -6.984 24.094 1 33.38 541 ASN B CA 1
ATOM 9728 C C . ASN B 1 541 ? 24.391 -7.363 24.5 1 33.38 541 ASN B C 1
ATOM 9730 O O . ASN B 1 541 ? 23.594 -6.496 24.859 1 33.38 541 ASN B O 1
ATOM 9734 N N . PRO B 1 542 ? 23.922 -8.516 24.172 1 35.66 542 PRO B N 1
ATOM 9735 C CA . PRO B 1 542 ? 22.719 -9.094 24.781 1 35.66 542 PRO B CA 1
ATOM 9736 C C . PRO B 1 542 ? 22.766 -9.086 26.297 1 35.66 542 PRO B C 1
ATOM 9738 O O . PRO B 1 542 ? 22.203 -9.977 26.938 1 35.66 542 PRO B O 1
ATOM 9741 N N . GLU B 1 543 ? 23.266 -8.125 27 1 28.27 543 GLU B N 1
ATOM 9742 C CA . GLU B 1 543 ? 23.375 -8.297 28.438 1 28.27 543 GLU B CA 1
ATOM 9743 C C . GLU B 1 543 ? 22.031 -8.68 29.047 1 28.27 543 GLU B C 1
ATOM 9745 O O . GLU B 1 543 ? 21.922 -8.836 30.266 1 28.27 543 GLU B O 1
ATOM 9750 N N . TYR B 1 544 ? 20.906 -8.312 28.656 1 29.8 544 TYR B N 1
ATOM 9751 C CA . TYR B 1 544 ? 19.859 -8.609 29.625 1 29.8 544 TYR B CA 1
ATOM 9752 C C . TYR B 1 544 ? 19.797 -10.102 29.922 1 29.8 544 TYR B C 1
ATOM 9754 O O . TYR B 1 544 ? 19.062 -10.844 29.266 1 29.8 544 TYR B O 1
ATOM 9762 N N . GLY B 1 545 ? 21.031 -10.797 30.047 1 22.91 545 GLY B N 1
ATOM 9763 C CA . GLY B 1 545 ? 20.938 -12.133 30.609 1 22.91 545 GLY B CA 1
ATOM 9764 C C . GLY B 1 545 ? 20.062 -12.211 31.844 1 22.91 545 GLY B C 1
ATOM 9765 O O . GLY B 1 545 ? 19.516 -11.195 32.281 1 22.91 545 GLY B O 1
ATOM 9766 N N . GLU B 1 546 ? 20.547 -13.18 32.812 1 24.09 546 GLU B N 1
ATOM 9767 C CA . GLU B 1 546 ? 20.062 -13.992 33.938 1 24.09 546 GLU B CA 1
ATOM 9768 C C . GLU B 1 546 ? 19.859 -13.148 35.188 1 24.09 546 GLU B C 1
ATOM 9770 O O . GLU B 1 546 ? 20.797 -12.539 35.688 1 24.09 546 GLU B O 1
ATOM 9775 N N . ASN B 1 547 ? 18.891 -12.273 35.281 1 21.61 547 ASN B N 1
ATOM 9776 C CA . ASN B 1 547 ? 18.656 -11.883 36.656 1 21.61 547 ASN B CA 1
ATOM 9777 C C . ASN B 1 547 ? 18.734 -13.086 37.594 1 21.61 547 ASN B C 1
ATOM 9779 O O . ASN B 1 547 ? 18.062 -14.094 37.375 1 21.61 547 ASN B O 1
ATOM 9783 N N . PRO B 1 548 ? 19.844 -13.273 38.375 1 21.27 548 PRO B N 1
ATOM 9784 C CA . PRO B 1 548 ? 20.031 -14.25 39.469 1 21.27 548 PRO B CA 1
ATOM 9785 C C . PRO B 1 548 ? 18.828 -14.375 40.375 1 21.27 548 PRO B C 1
ATOM 9787 O O . PRO B 1 548 ? 17.984 -13.477 40.406 1 21.27 548 PRO B O 1
ATOM 9790 N N . GLU B 1 549 ? 18.594 -15.68 40.844 1 20.42 549 GLU B N 1
ATOM 9791 C CA . GLU B 1 549 ? 17.75 -16.297 41.844 1 20.42 549 GLU B CA 1
ATOM 9792 C C . GLU B 1 549 ? 17.875 -15.555 43.188 1 20.42 549 GLU B C 1
ATOM 9794 O O . GLU B 1 549 ? 18.938 -15.555 43.812 1 20.42 549 GLU B O 1
ATOM 9799 N N . TYR B 1 550 ? 17.562 -14.312 43.281 1 19.62 550 TYR B N 1
ATOM 9800 C CA . TYR B 1 550 ? 17.562 -13.859 44.688 1 19.62 550 TYR B CA 1
ATOM 9801 C C . TYR B 1 550 ? 16.766 -14.82 45.562 1 19.62 550 TYR B C 1
ATOM 9803 O O . TYR B 1 550 ? 15.586 -15.094 45.281 1 19.62 550 TYR B O 1
ATOM 9811 N N . GLY B 1 551 ? 17.516 -15.852 46.188 1 18.42 551 GLY B N 1
ATOM 9812 C CA . GLY B 1 551 ? 17.25 -16.766 47.312 1 18.42 551 GLY B CA 1
ATOM 9813 C C . GLY B 1 551 ? 16.578 -16.094 48.469 1 18.42 551 GLY B C 1
ATOM 9814 O O . GLY B 1 551 ? 17.234 -15.508 49.344 1 18.42 551 GLY B O 1
ATOM 9815 N N . GLU B 1 552 ? 15.523 -15.328 48.344 1 18.03 552 GLU B N 1
ATOM 9816 C CA . GLU B 1 552 ? 15.016 -14.953 49.656 1 18.03 552 GLU B CA 1
ATOM 9817 C C . GLU B 1 552 ? 14.695 -16.188 50.5 1 18.03 552 GLU B C 1
ATOM 9819 O O . GLU B 1 552 ? 14.18 -17.188 49.969 1 18.03 552 GLU B O 1
ATOM 9824 N N . THR B 1 553 ? 15.211 -16.281 51.781 1 17.64 553 THR B N 1
ATOM 9825 C CA . THR B 1 553 ? 15.297 -17.188 52.906 1 17.64 553 THR B CA 1
ATOM 9826 C C . THR B 1 553 ? 13.906 -17.453 53.5 1 17.64 553 THR B C 1
ATOM 9828 O O . THR B 1 553 ? 13.766 -18.234 54.438 1 17.64 553 THR B O 1
ATOM 9831 N N . SER B 1 554 ? 12.781 -16.859 53.219 1 17.33 554 SER B N 1
ATOM 9832 C CA . SER B 1 554 ? 12.078 -16.984 54.5 1 17.33 554 SER B CA 1
ATOM 9833 C C . SER B 1 554 ? 11.812 -18.438 54.844 1 17.33 554 SER B C 1
ATOM 9835 O O . SER B 1 554 ? 11.859 -19.312 53.969 1 17.33 554 SER B O 1
ATOM 9837 N N . GLY B 1 555 ? 11.352 -18.781 56.125 1 16.14 555 GLY B N 1
ATOM 9838 C CA . GLY B 1 555 ? 11.273 -19.734 57.219 1 16.14 555 GLY B CA 1
ATOM 9839 C C . GLY B 1 555 ? 10.281 -20.859 56.969 1 16.14 555 GLY B C 1
ATOM 9840 O O . GLY B 1 555 ? 10.617 -22.031 57.125 1 16.14 555 GLY B O 1
ATOM 9841 N N . HIS B 1 556 ? 8.977 -20.656 57.219 1 16.73 556 HIS B N 1
ATOM 9842 C CA . HIS B 1 556 ? 8.398 -21.594 58.188 1 16.73 556 HIS B CA 1
ATOM 9843 C C . HIS B 1 556 ? 8.094 -22.938 57.531 1 16.73 556 HIS B C 1
ATOM 9845 O O . HIS B 1 556 ? 8.125 -23.062 56.312 1 16.73 556 HIS B O 1
ATOM 9851 N N . GLY B 1 557 ? 6.891 -23.531 57.812 1 15.81 557 GLY B N 1
ATOM 9852 C CA . GLY B 1 557 ? 6.602 -24.75 58.531 1 15.81 557 GLY B CA 1
ATOM 9853 C C . GLY B 1 557 ? 6.418 -25.953 57.625 1 15.81 557 GLY B C 1
ATOM 9854 O O . GLY B 1 557 ? 6.758 -25.906 56.438 1 15.81 557 GLY B O 1
ATOM 9855 N N . ALA B 1 558 ? 5.184 -26.641 57.656 1 15.73 558 ALA B N 1
ATOM 9856 C CA . ALA B 1 558 ? 4.996 -28 58.156 1 15.73 558 ALA B CA 1
ATOM 9857 C C . ALA B 1 558 ? 5.012 -29.016 57.031 1 15.73 558 ALA B C 1
ATOM 9859 O O . ALA B 1 558 ? 5.738 -30.016 57.094 1 15.73 558 ALA B O 1
ATOM 9860 N N . TYR B 1 559 ? 3.854 -29.25 56.281 1 16.88 559 TYR B N 1
ATOM 9861 C CA . TYR B 1 559 ? 3.389 -30.625 56.469 1 16.88 559 TYR B CA 1
ATOM 9862 C C . TYR B 1 559 ? 4.008 -31.547 55.406 1 16.88 559 TYR B C 1
ATOM 9864 O O . TYR B 1 559 ? 4.438 -31.094 54.344 1 16.88 559 TYR B O 1
ATOM 9872 N N . PRO B 1 560 ? 3.697 -32.938 55.406 1 15.98 560 PRO B N 1
ATOM 9873 C CA . PRO B 1 560 ? 4.387 -34.219 55.344 1 15.98 560 PRO B CA 1
ATOM 9874 C C . PRO B 1 560 ? 4.52 -34.75 53.938 1 15.98 560 PRO B C 1
ATOM 9876 O O . PRO B 1 560 ? 5.59 -35.25 53.562 1 15.98 560 PRO B O 1
ATOM 9879 N N . GLY B 1 561 ? 3.406 -34.938 53.188 1 15.84 561 GLY B N 1
ATOM 9880 C CA . GLY B 1 561 ? 3.254 -36.375 52.938 1 15.84 561 GLY B CA 1
ATOM 9881 C C . GLY B 1 561 ? 4.086 -36.844 51.781 1 15.84 561 GLY B C 1
ATOM 9882 O O . GLY B 1 561 ? 4.707 -36.062 51.062 1 15.84 561 GLY B O 1
ATOM 9883 N N . HIS B 1 562 ? 3.49 -37.719 50.906 1 16.28 562 HIS B N 1
ATOM 9884 C CA . HIS B 1 562 ? 3.85 -39.094 50.562 1 16.28 562 HIS B CA 1
ATOM 9885 C C . HIS B 1 562 ? 4.668 -39.156 49.281 1 16.28 562 HIS B C 1
ATOM 9887 O O . HIS B 1 562 ? 4.777 -38.156 48.562 1 16.28 562 HIS B O 1
ATOM 9893 N N . GLY B 1 563 ? 4.453 -40.125 48.375 1 15.73 563 GLY B N 1
ATOM 9894 C CA . GLY B 1 563 ? 5.254 -41.25 47.938 1 15.73 563 GLY B CA 1
ATOM 9895 C C . GLY B 1 563 ? 5.852 -41.062 46.562 1 15.73 563 GLY B C 1
ATOM 9896 O O . GLY B 1 563 ? 6.867 -41.688 46.219 1 15.73 563 GLY B O 1
ATOM 9897 N N . ALA B 1 564 ? 5.152 -40.344 45.594 1 15.98 564 ALA B N 1
ATOM 9898 C CA . ALA B 1 564 ? 4.977 -41.219 44.438 1 15.98 564 ALA B CA 1
ATOM 9899 C C . ALA B 1 564 ? 6.27 -41.344 43.625 1 15.98 564 ALA B C 1
ATOM 9901 O O . ALA B 1 564 ? 7.16 -40.5 43.75 1 15.98 564 ALA B O 1
ATOM 9902 N N . TYR B 1 565 ? 6.148 -41.844 42.312 1 16.95 565 TYR B N 1
ATOM 9903 C CA . TYR B 1 565 ? 6.812 -42.875 41.531 1 16.95 565 TYR B CA 1
ATOM 9904 C C . TYR B 1 565 ? 7.988 -42.312 40.75 1 16.95 565 TYR B C 1
ATOM 9906 O O . TYR B 1 565 ? 8.023 -41.125 40.438 1 16.95 565 TYR B O 1
ATOM 9914 N N . PRO B 1 566 ? 8.93 -43.156 40.281 1 16.84 566 PRO B N 1
ATOM 9915 C CA . PRO B 1 566 ? 10.359 -43.281 39.969 1 16.84 566 PRO B CA 1
ATOM 9916 C C . PRO B 1 566 ? 10.703 -42.812 38.531 1 16.84 566 PRO B C 1
ATOM 9918 O O . PRO B 1 566 ? 11.844 -42.938 38.094 1 16.84 566 PRO B O 1
ATOM 9921 N N . GLY B 1 567 ? 9.883 -41.938 37.938 1 16.38 567 GLY B N 1
ATOM 9922 C CA . GLY B 1 567 ? 10 -42.156 36.5 1 16.38 567 GLY B CA 1
ATOM 9923 C C . GLY B 1 567 ? 11.398 -41.875 35.969 1 16.38 567 GLY B C 1
ATOM 9924 O O . GLY B 1 567 ? 12.148 -41.094 36.531 1 16.38 567 GLY B O 1
ATOM 9925 N N . HIS B 1 568 ? 11.844 -42.594 34.906 1 16.64 568 HIS B N 1
ATOM 9926 C CA . HIS B 1 568 ? 13.062 -43.125 34.312 1 16.64 568 HIS B CA 1
ATOM 9927 C C . HIS B 1 568 ? 13.867 -42 33.656 1 16.64 568 HIS B C 1
ATOM 9929 O O . HIS B 1 568 ? 13.336 -40.906 33.406 1 16.64 568 HIS B O 1
ATOM 9935 N N . GLY B 1 569 ? 14.984 -42.281 32.812 1 16.08 569 GLY B N 1
ATOM 9936 C CA . GLY B 1 569 ? 16.422 -42.094 32.688 1 16.08 569 GLY B CA 1
ATOM 9937 C C . GLY B 1 569 ? 16.781 -41.125 31.578 1 16.08 569 GLY B C 1
ATOM 9938 O O . GLY B 1 569 ? 17.703 -40.312 31.75 1 16.08 569 GLY B O 1
ATOM 9939 N N . ALA B 1 570 ? 16.25 -41.188 30.25 1 16.45 570 ALA B N 1
ATOM 9940 C CA . ALA B 1 570 ? 17.281 -41.438 29.234 1 16.45 570 ALA B CA 1
ATOM 9941 C C . ALA B 1 570 ? 18.047 -40.188 28.891 1 16.45 570 ALA B C 1
ATOM 9943 O O . ALA B 1 570 ? 19.281 -40.156 28.953 1 16.45 570 ALA B O 1
ATOM 9944 N N . TYR B 1 571 ? 17.859 -39.531 27.562 1 17.97 571 TYR B N 1
ATOM 9945 C CA . TYR B 1 571 ? 18.797 -39.469 26.438 1 17.97 571 TYR B CA 1
ATOM 9946 C C . TYR B 1 571 ? 19.562 -38.156 26.422 1 17.97 571 TYR B C 1
ATOM 9948 O O . TYR B 1 571 ? 19.031 -37.125 26.875 1 17.97 571 TYR B O 1
ATOM 9956 N N . PRO B 1 572 ? 20.891 -38.156 25.969 1 18.41 572 PRO B N 1
ATOM 9957 C CA . PRO B 1 572 ? 22.047 -37.281 26.062 1 18.41 572 PRO B CA 1
ATOM 9958 C C . PRO B 1 572 ? 21.938 -36.031 25.188 1 18.41 572 PRO B C 1
ATOM 9960 O O . PRO B 1 572 ? 21.203 -36.031 24.203 1 18.41 572 PRO B O 1
ATOM 9963 N N . GLY B 1 573 ? 22.281 -34.812 25.656 1 17.67 573 GLY B N 1
ATOM 9964 C CA . GLY B 1 573 ? 22.219 -33.406 25.391 1 17.67 573 GLY B CA 1
ATOM 9965 C C . GLY B 1 573 ? 23.141 -32.969 24.266 1 17.67 573 GLY B C 1
ATOM 9966 O O . GLY B 1 573 ? 24.359 -33.031 24.391 1 17.67 573 GLY B O 1
ATOM 9967 N N . HIS B 1 574 ? 22.781 -33.344 22.906 1 18.95 574 HIS B N 1
ATOM 9968 C CA . HIS B 1 574 ? 23.656 -33.094 21.766 1 18.95 574 HIS B CA 1
ATOM 9969 C C . HIS B 1 574 ? 24.109 -31.641 21.734 1 18.95 574 HIS B C 1
ATOM 9971 O O . HIS B 1 574 ? 23.375 -30.75 22.188 1 18.95 574 HIS B O 1
ATOM 9977 N N . GLY B 1 575 ? 25.391 -31.391 21.406 1 18.34 575 GLY B N 1
ATOM 9978 C CA . GLY B 1 575 ? 26.406 -30.359 21.453 1 18.34 575 GLY B CA 1
ATOM 9979 C C . GLY B 1 575 ? 26.141 -29.219 20.469 1 18.34 575 GLY B C 1
ATOM 9980 O O . GLY B 1 575 ? 25.719 -29.469 19.344 1 18.34 575 GLY B O 1
ATOM 9981 N N . ALA B 1 576 ? 25.891 -27.984 20.922 1 20.5 576 ALA B N 1
ATOM 9982 C CA . ALA B 1 576 ? 25.609 -26.656 20.406 1 20.5 576 ALA B CA 1
ATOM 9983 C C . ALA B 1 576 ? 26.766 -26.141 19.547 1 20.5 576 ALA B C 1
ATOM 9985 O O . ALA B 1 576 ? 27.844 -25.844 20.062 1 20.5 576 ALA B O 1
ATOM 9986 N N . TYR B 1 577 ? 27.016 -26.703 18.281 1 19.89 577 TYR B N 1
ATOM 9987 C CA . TYR B 1 577 ? 28.188 -26.219 17.547 1 19.89 577 TYR B CA 1
ATOM 9988 C C . TYR B 1 577 ? 28.094 -24.719 17.312 1 19.89 577 TYR B C 1
ATOM 9990 O O . TYR B 1 577 ? 27.016 -24.188 17.031 1 19.89 577 TYR B O 1
ATOM 9998 N N . PRO B 1 578 ? 29.094 -23.891 17.734 1 21.73 578 PRO B N 1
ATOM 9999 C CA . PRO B 1 578 ? 29.25 -22.438 17.641 1 21.73 578 PRO B CA 1
ATOM 10000 C C . PRO B 1 578 ? 29.453 -21.953 16.203 1 21.73 578 PRO B C 1
ATOM 10002 O O . PRO B 1 578 ? 30.203 -22.562 15.438 1 21.73 578 PRO B O 1
ATOM 10005 N N . ALA B 1 579 ? 28.5 -21.484 15.539 1 23.95 579 ALA B N 1
ATOM 10006 C CA . ALA B 1 579 ? 28.516 -20.875 14.211 1 23.95 579 ALA B CA 1
ATOM 10007 C C . ALA B 1 579 ? 29.641 -19.844 14.102 1 23.95 579 ALA B C 1
ATOM 10009 O O . ALA B 1 579 ? 29.625 -18.828 14.805 1 23.95 579 ALA B O 1
ATOM 10010 N N . HIS B 1 580 ? 30.812 -20.234 13.688 1 23.86 580 HIS B N 1
ATOM 10011 C CA . HIS B 1 580 ? 31.953 -19.359 13.43 1 23.86 580 HIS B CA 1
ATOM 10012 C C . HIS B 1 580 ? 31.625 -18.328 12.359 1 23.86 580 HIS B C 1
ATOM 10014 O O . HIS B 1 580 ? 31.203 -18.672 11.258 1 23.86 580 HIS B O 1
ATOM 10020 N N . ARG B 1 581 ? 31.406 -17.062 12.625 1 28.66 581 ARG B N 1
ATOM 10021 C CA . ARG B 1 581 ? 31.297 -15.766 11.945 1 28.66 581 ARG B CA 1
ATOM 10022 C C . ARG B 1 581 ? 32.5 -15.508 11.047 1 28.66 581 ARG B C 1
ATOM 10024 O O . ARG B 1 581 ? 33.625 -15.289 11.539 1 28.66 581 ARG B O 1
ATOM 10031 N N . ALA B 1 582 ? 32.625 -16.172 10.016 1 25.94 582 ALA B N 1
ATOM 10032 C CA . ALA B 1 582 ? 33.719 -15.914 9.102 1 25.94 582 ALA B CA 1
ATOM 10033 C C . ALA B 1 582 ? 33.75 -14.453 8.672 1 25.94 582 ALA B C 1
ATOM 10035 O O . ALA B 1 582 ? 33.094 -14.062 7.715 1 25.94 582 ALA B O 1
ATOM 10036 N N . TYR B 1 583 ? 33.781 -13.398 9.555 1 29.58 583 TYR B N 1
ATOM 10037 C CA . TYR B 1 583 ? 34.188 -12.016 9.336 1 29.58 583 TYR B CA 1
ATOM 10038 C C . TYR B 1 583 ? 35.5 -11.938 8.578 1 29.58 583 TYR B C 1
ATOM 10040 O O . TYR B 1 583 ? 36.438 -12.695 8.867 1 29.58 583 TYR B O 1
ATOM 10048 N N . GLY B 1 584 ? 35.531 -11.773 7.301 1 30.69 584 GLY B N 1
ATOM 10049 C CA . GLY B 1 584 ? 36.906 -11.57 6.832 1 30.69 584 GLY B CA 1
ATOM 10050 C C . GLY B 1 584 ? 37.781 -10.922 7.871 1 30.69 584 GLY B C 1
ATOM 10051 O O . GLY B 1 584 ? 37.312 -10.383 8.867 1 30.69 584 GLY B O 1
ATOM 10052 N N . GLU B 1 585 ? 39.062 -11.094 7.887 1 32.47 585 GLU B N 1
ATOM 10053 C CA . GLU B 1 585 ? 40.062 -10.711 8.859 1 32.47 585 GLU B CA 1
ATOM 10054 C C . GLU B 1 585 ? 39.781 -9.328 9.438 1 32.47 585 GLU B C 1
ATOM 10056 O O . GLU B 1 585 ? 40 -9.086 10.625 1 32.47 585 GLU B O 1
ATOM 10061 N N . ASN B 1 586 ? 39.906 -8.156 8.586 1 33.16 586 ASN B N 1
ATOM 10062 C CA . ASN B 1 586 ? 39.781 -6.938 9.383 1 33.16 586 ASN B CA 1
ATOM 10063 C C . ASN B 1 586 ? 38.375 -6.719 9.898 1 33.16 586 ASN B C 1
ATOM 10065 O O . ASN B 1 586 ? 37.438 -6.523 9.102 1 33.16 586 ASN B O 1
ATOM 10069 N N . GLY B 1 587 ? 37.656 -7.273 10.742 1 36.38 587 GLY B N 1
ATOM 10070 C CA . GLY B 1 587 ? 36.656 -7.5 11.75 1 36.38 587 GLY B CA 1
ATOM 10071 C C . GLY B 1 587 ? 35.906 -6.238 12.133 1 36.38 587 GLY B C 1
ATOM 10072 O O . GLY B 1 587 ? 35.156 -6.223 13.117 1 36.38 587 GLY B O 1
ATOM 10073 N N . ASP B 1 588 ? 36.344 -4.98 11.992 1 42 588 ASP B N 1
ATOM 10074 C CA . ASP B 1 588 ? 35.844 -3.891 12.828 1 42 588 ASP B CA 1
ATOM 10075 C C . ASP B 1 588 ? 34.469 -3.434 12.375 1 42 588 ASP B C 1
ATOM 10077 O O . ASP B 1 588 ? 34.344 -2.656 11.422 1 42 588 ASP B O 1
ATOM 10081 N N . HIS B 1 589 ? 33.469 -4.164 12.727 1 49.53 589 HIS B N 1
ATOM 10082 C CA . HIS B 1 589 ? 32.094 -3.762 12.578 1 49.53 589 HIS B CA 1
ATOM 10083 C C . HIS B 1 589 ? 31.938 -2.252 12.719 1 49.53 589 HIS B C 1
ATOM 10085 O O . HIS B 1 589 ? 31.062 -1.654 12.094 1 49.53 589 HIS B O 1
ATOM 10091 N N . ARG B 1 590 ? 32.844 -1.694 13.492 1 49.53 590 ARG B N 1
ATOM 10092 C CA . ARG B 1 590 ? 32.844 -0.254 13.727 1 49.53 590 ARG B CA 1
ATOM 10093 C C . ARG B 1 590 ? 33.25 0.507 12.461 1 49.53 590 ARG B C 1
ATOM 10095 O O . ARG B 1 590 ? 32.656 1.553 12.164 1 49.53 590 ARG B O 1
ATOM 10102 N N . LEU B 1 591 ? 34.188 0.008 11.766 1 53.34 591 LEU B N 1
ATOM 10103 C CA . LEU B 1 591 ? 34.688 0.686 10.57 1 53.34 591 LEU B CA 1
ATOM 10104 C C . LEU B 1 591 ? 33.594 0.7 9.484 1 53.34 591 LEU B C 1
ATOM 10106 O O . LEU B 1 591 ? 33.438 1.694 8.773 1 53.34 591 LEU B O 1
ATOM 10110 N N . ASP B 1 592 ? 32.656 -0.295 9.719 1 74.75 592 ASP B N 1
ATOM 10111 C CA . ASP B 1 592 ? 31.641 -0.433 8.664 1 74.75 592 ASP B CA 1
ATOM 10112 C C . ASP B 1 592 ? 30.469 0.528 8.891 1 74.75 592 ASP B C 1
ATOM 10114 O O . ASP B 1 592 ? 30.047 1.227 7.965 1 74.75 592 ASP B O 1
ATOM 10118 N N . ILE B 1 593 ? 30.234 0.833 10.188 1 81.38 593 ILE B N 1
ATOM 10119 C CA . ILE B 1 593 ? 29.078 1.688 10.445 1 81.38 593 ILE B CA 1
ATOM 10120 C C . ILE B 1 593 ? 29.469 3.152 10.25 1 81.38 593 ILE B C 1
ATOM 10122 O O . ILE B 1 593 ? 28.656 3.959 9.781 1 81.38 593 ILE B O 1
ATOM 10126 N N . ASP B 1 594 ? 30.688 3.473 10.664 1 84.56 594 ASP B N 1
ATOM 10127 C CA . ASP B 1 594 ? 31.156 4.844 10.484 1 84.56 594 ASP B CA 1
ATOM 10128 C C . ASP B 1 594 ? 31.281 5.188 9 1 84.56 594 ASP B C 1
ATOM 10130 O O . ASP B 1 594 ? 30.984 6.312 8.594 1 84.56 594 ASP B O 1
ATOM 10134 N N . GLU B 1 595 ? 31.734 4.215 8.383 1 84.38 595 GLU B N 1
ATOM 10135 C CA . GLU B 1 595 ? 31.812 4.426 6.941 1 84.38 595 GLU B CA 1
ATOM 10136 C C . GLU B 1 595 ? 30.422 4.598 6.336 1 84.38 595 GLU B C 1
ATOM 10138 O O . GLU B 1 595 ? 30.219 5.434 5.449 1 84.38 595 GLU B O 1
ATOM 10143 N N . GLU B 1 596 ? 29.578 3.816 6.852 1 86.5 596 GLU B N 1
ATOM 10144 C CA . GLU B 1 596 ? 28.203 3.922 6.375 1 86.5 596 GLU B CA 1
ATOM 10145 C C . GLU B 1 596 ? 27.594 5.27 6.742 1 86.5 596 GLU B C 1
ATOM 10147 O O . GLU B 1 596 ? 26.859 5.863 5.949 1 86.5 596 GLU B O 1
ATOM 10152 N N . ARG B 1 597 ? 27.875 5.699 7.895 1 91.75 597 ARG B N 1
ATOM 10153 C CA . ARG B 1 597 ? 27.391 6.996 8.359 1 91.75 597 ARG B CA 1
ATOM 10154 C C . ARG B 1 597 ? 27.906 8.125 7.469 1 91.75 597 ARG B C 1
ATOM 10156 O O . ARG B 1 597 ? 27.141 9.016 7.09 1 91.75 597 ARG B O 1
ATOM 10163 N N . ARG B 1 598 ? 29.141 8.07 7.152 1 91.31 598 ARG B N 1
ATOM 10164 C CA . ARG B 1 598 ? 29.75 9.078 6.285 1 91.31 598 ARG B CA 1
ATOM 10165 C C . ARG B 1 598 ? 29.172 9.008 4.875 1 91.31 598 ARG B C 1
ATOM 10167 O O . ARG B 1 598 ? 28.922 10.039 4.246 1 91.31 598 ARG B O 1
ATOM 10174 N N . ALA B 1 599 ? 29 7.766 4.457 1 88.19 599 ALA B N 1
ATOM 10175 C CA . ALA B 1 599 ? 28.422 7.582 3.129 1 88.19 599 ALA B CA 1
ATOM 10176 C C . ALA B 1 599 ? 27 8.141 3.062 1 88.19 599 ALA B C 1
ATOM 10178 O O . ALA B 1 599 ? 26.625 8.789 2.084 1 88.19 599 ALA B O 1
ATOM 10179 N N . ARG B 1 600 ? 26.219 7.895 4.051 1 91.62 600 ARG B N 1
ATOM 10180 C CA . ARG B 1 600 ? 24.859 8.414 4.121 1 91.62 600 ARG B CA 1
ATOM 10181 C C . ARG B 1 600 ? 24.859 9.938 4.148 1 91.62 600 ARG B C 1
ATOM 10183 O O . ARG B 1 600 ? 24.047 10.578 3.471 1 91.62 600 ARG B O 1
ATOM 10190 N N . TRP B 1 601 ? 25.734 10.516 4.961 1 92.75 601 TRP B N 1
ATOM 10191 C CA . TRP B 1 601 ? 25.844 11.969 5.055 1 92.75 601 TRP B CA 1
ATOM 10192 C C . TRP B 1 601 ? 26.172 12.578 3.695 1 92.75 601 TRP B C 1
ATOM 10194 O O . TRP B 1 601 ? 25.531 13.547 3.271 1 92.75 601 TRP B O 1
ATOM 10204 N N . ARG B 1 602 ? 27.109 11.953 3.031 1 88.94 602 ARG B N 1
ATOM 10205 C CA . ARG B 1 602 ? 27.516 12.453 1.722 1 88.94 602 ARG B CA 1
ATOM 10206 C C . ARG B 1 602 ? 26.375 12.375 0.723 1 88.94 602 ARG B C 1
ATOM 10208 O O . ARG B 1 602 ? 26.141 13.312 -0.039 1 88.94 602 ARG B O 1
ATOM 10215 N N . TRP B 1 603 ? 25.734 11.312 0.793 1 89.12 603 TRP B N 1
ATOM 10216 C CA . TRP B 1 603 ? 24.625 11.133 -0.135 1 89.12 603 TRP B CA 1
ATOM 10217 C C . TRP B 1 603 ? 23.516 12.156 0.126 1 89.12 603 TRP B C 1
ATOM 10219 O O . TRP B 1 603 ? 23.031 12.797 -0.805 1 89.12 603 TRP B O 1
ATOM 10229 N N . LEU B 1 604 ? 23.125 12.352 1.355 1 91.69 604 LEU B N 1
ATOM 10230 C CA . LEU B 1 604 ? 22.031 13.242 1.745 1 91.69 604 LEU B CA 1
ATOM 10231 C C . LEU B 1 604 ? 22.328 14.672 1.314 1 91.69 604 LEU B C 1
ATOM 10233 O O . LEU B 1 604 ? 21.391 15.445 1.055 1 91.69 604 LEU B O 1
ATOM 10237 N N . HIS B 1 605 ? 23.562 15 1.202 1 90.88 605 HIS B N 1
ATOM 10238 C CA . HIS B 1 605 ? 23.906 16.375 0.908 1 90.88 605 HIS B CA 1
ATOM 10239 C C . HIS B 1 605 ? 24.203 16.578 -0.578 1 90.88 605 HIS B C 1
ATOM 10241 O O . HIS B 1 605 ? 24.266 17.703 -1.061 1 90.88 605 HIS B O 1
ATOM 10247 N N . ALA B 1 606 ? 24.281 15.406 -1.271 1 85.38 606 ALA B N 1
ATOM 10248 C CA . ALA B 1 606 ? 24.594 15.492 -2.693 1 85.38 606 ALA B CA 1
ATOM 10249 C C . ALA B 1 606 ? 23.375 15.164 -3.553 1 85.38 606 ALA B C 1
ATOM 10251 O O . ALA B 1 606 ? 23.328 15.508 -4.734 1 85.38 606 ALA B O 1
ATOM 10252 N N . HIS B 1 607 ? 22.422 14.508 -2.965 1 84.06 607 HIS B N 1
ATOM 10253 C CA . HIS B 1 607 ? 21.297 14.008 -3.738 1 84.06 607 HIS B CA 1
ATOM 10254 C C . HIS B 1 607 ? 19.969 14.375 -3.074 1 84.06 607 HIS B C 1
ATOM 10256 O O . HIS B 1 607 ? 19.953 14.844 -1.935 1 84.06 607 HIS B O 1
ATOM 10262 N N . PRO B 1 608 ? 18.938 14.188 -3.842 1 81.81 608 PRO B N 1
ATOM 10263 C CA . PRO B 1 608 ? 17.625 14.422 -3.244 1 81.81 608 PRO B CA 1
ATOM 10264 C C . PRO B 1 608 ? 17.328 13.492 -2.07 1 81.81 608 PRO B C 1
ATOM 10266 O O . PRO B 1 608 ? 17.75 12.336 -2.072 1 81.81 608 PRO B O 1
ATOM 10269 N N . VAL B 1 609 ? 16.625 14.07 -1.166 1 88.31 609 VAL B N 1
ATOM 10270 C CA . VAL B 1 609 ? 16.359 13.383 0.094 1 88.31 609 VAL B CA 1
ATOM 10271 C C . VAL B 1 609 ? 14.906 12.93 0.142 1 88.31 609 VAL B C 1
ATOM 10273 O O . VAL B 1 609 ? 14.031 13.57 -0.455 1 88.31 609 VAL B O 1
ATOM 10276 N N . THR B 1 610 ? 14.688 11.766 0.745 1 88.25 610 THR B N 1
ATOM 10277 C CA . THR B 1 610 ? 13.336 11.281 0.986 1 88.25 610 THR B CA 1
ATOM 10278 C C . THR B 1 610 ? 13.086 11.109 2.48 1 88.25 610 THR B C 1
ATOM 10280 O O . THR B 1 610 ? 14.008 10.82 3.244 1 88.25 610 THR B O 1
ATOM 10283 N N . ALA B 1 611 ? 11.867 11.359 2.861 1 92 611 ALA B N 1
ATOM 10284 C CA . ALA B 1 611 ? 11.477 11.164 4.254 1 92 611 ALA B CA 1
ATOM 10285 C C . ALA B 1 611 ? 10.734 9.844 4.438 1 92 611 ALA B C 1
ATOM 10287 O O . ALA B 1 611 ? 10.016 9.398 3.539 1 92 611 ALA B O 1
ATOM 10288 N N . ALA B 1 612 ? 10.977 9.188 5.523 1 92.62 612 ALA B N 1
ATOM 10289 C CA . ALA B 1 612 ? 10.25 7.965 5.855 1 92.62 612 ALA B CA 1
ATOM 10290 C C . ALA B 1 612 ? 9.797 7.973 7.312 1 92.62 612 ALA B C 1
ATOM 10292 O O . ALA B 1 612 ? 10.625 8.023 8.227 1 92.62 612 ALA B O 1
ATOM 10293 N N . VAL B 1 613 ? 8.484 7.926 7.535 1 93.31 613 VAL B N 1
ATOM 10294 C CA . VAL B 1 613 ? 7.949 7.797 8.891 1 93.31 613 VAL B CA 1
ATOM 10295 C C . VAL B 1 613 ? 8.102 6.355 9.367 1 93.31 613 VAL B C 1
ATOM 10297 O O . VAL B 1 613 ? 7.582 5.43 8.742 1 93.31 613 VAL B O 1
ATOM 10300 N N . LEU B 1 614 ? 8.75 6.16 10.453 1 93.5 614 LEU B N 1
ATOM 10301 C CA . LEU B 1 614 ? 9.18 4.805 10.789 1 93.5 614 LEU B CA 1
ATOM 10302 C C . LEU B 1 614 ? 8.383 4.258 11.969 1 93.5 614 LEU B C 1
ATOM 10304 O O . LEU B 1 614 ? 8.367 3.047 12.203 1 93.5 614 LEU B O 1
ATOM 10308 N N . ASP B 1 615 ? 7.684 5.086 12.766 1 90.31 615 ASP B N 1
ATOM 10309 C CA . ASP B 1 615 ? 7.09 4.605 14.008 1 90.31 615 ASP B CA 1
ATOM 10310 C C . ASP B 1 615 ? 5.578 4.824 14.023 1 90.31 615 ASP B C 1
ATOM 10312 O O . ASP B 1 615 ? 4.949 4.805 15.086 1 90.31 615 ASP B O 1
ATOM 10316 N N . CYS B 1 616 ? 5.035 5.148 12.836 1 88.62 616 CYS B N 1
ATOM 10317 C CA . CYS B 1 616 ? 3.611 5.449 12.773 1 88.62 616 CYS B CA 1
ATOM 10318 C C . CYS B 1 6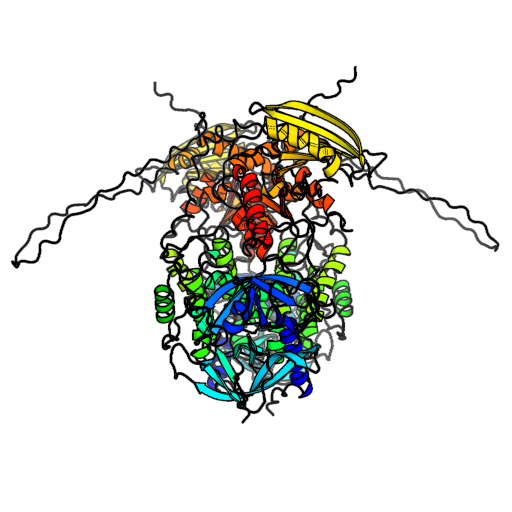16 ? 3.023 5.039 11.43 1 88.62 616 CYS B C 1
ATOM 10320 O O . CYS B 1 616 ? 3.605 5.32 10.375 1 88.62 616 CYS B O 1
ATOM 10322 N N . ASP B 1 617 ? 1.963 4.32 11.461 1 81.06 617 ASP B N 1
ATOM 10323 C CA . ASP B 1 617 ? 1.188 3.969 10.273 1 81.06 617 ASP B CA 1
ATOM 10324 C C . ASP B 1 617 ? -0.215 4.566 10.336 1 81.06 617 ASP B C 1
ATOM 10326 O O . ASP B 1 617 ? -1.165 3.893 10.742 1 81.06 617 ASP B O 1
ATOM 10330 N N . ASP B 1 618 ? -0.369 5.742 9.867 1 77.31 618 ASP B N 1
ATOM 10331 C CA . ASP B 1 618 ? -1.627 6.484 9.82 1 77.31 618 ASP B CA 1
ATOM 10332 C C . ASP B 1 618 ? -2.287 6.531 11.195 1 77.31 618 ASP B C 1
ATOM 10334 O O . ASP B 1 618 ? -3.459 6.176 11.336 1 77.31 618 ASP B O 1
ATOM 10338 N N . GLY B 1 619 ? -1.492 6.883 12.227 1 75.62 619 GLY B N 1
ATOM 10339 C CA . GLY B 1 619 ? -2.004 7.062 13.578 1 75.62 619 GLY B CA 1
ATOM 10340 C C . GLY B 1 619 ? -1.719 5.883 14.484 1 75.62 619 GLY B C 1
ATOM 10341 O O . GLY B 1 619 ? -1.785 6.004 15.711 1 75.62 619 GLY B O 1
ATOM 10342 N N . LEU B 1 620 ? -1.447 4.707 13.867 1 76.25 620 LEU B N 1
ATOM 10343 C CA . LEU B 1 620 ? -1.116 3.527 14.664 1 76.25 620 LEU B CA 1
ATOM 10344 C C . LEU B 1 620 ? 0.376 3.484 14.977 1 76.25 620 LEU B C 1
ATOM 10346 O O . LEU B 1 620 ? 1.205 3.479 14.062 1 76.25 620 LEU B O 1
ATOM 10350 N N . ARG B 1 621 ? 0.671 3.453 16.203 1 79.44 621 ARG B N 1
ATOM 10351 C CA . ARG B 1 621 ? 2.066 3.385 16.625 1 79.44 621 ARG B CA 1
ATOM 10352 C C . ARG B 1 621 ? 2.693 2.053 16.234 1 79.44 621 ARG B C 1
ATOM 10354 O O . ARG B 1 621 ? 2.064 1 16.359 1 79.44 621 ARG B O 1
ATOM 10361 N N . LYS B 1 622 ? 3.838 2.084 15.711 1 80.56 622 LYS B N 1
ATOM 10362 C CA . LYS B 1 622 ? 4.645 0.903 15.414 1 80.56 622 LYS B CA 1
ATOM 10363 C C . LYS B 1 622 ? 6.07 1.07 15.93 1 80.56 622 LYS B C 1
ATOM 10365 O O . LYS B 1 622 ? 6.578 2.191 16.016 1 80.56 622 LYS B O 1
ATOM 10370 N N . PRO B 1 623 ? 6.621 0.033 16.297 1 82.81 623 PRO B N 1
ATOM 10371 C CA . PRO B 1 623 ? 8 0.149 16.781 1 82.81 623 PRO B CA 1
ATOM 10372 C C . PRO B 1 623 ? 8.977 0.559 15.672 1 82.81 623 PRO B C 1
ATOM 10374 O O . PRO B 1 623 ? 8.797 0.172 14.516 1 82.81 623 PRO B O 1
ATOM 10377 N N . VAL B 1 624 ? 9.906 1.319 16.062 1 90.94 624 VAL B N 1
ATOM 10378 C CA . VAL B 1 624 ? 10.992 1.634 15.141 1 90.94 624 VAL B CA 1
ATOM 10379 C C . VAL B 1 624 ? 11.711 0.35 14.727 1 90.94 624 VAL B C 1
ATOM 10381 O O . VAL B 1 624 ? 12.008 -0.497 15.57 1 90.94 624 VAL B O 1
ATOM 10384 N N . PRO B 1 625 ? 12.023 0.156 13.492 1 89.5 625 PRO B N 1
ATOM 10385 C CA . PRO B 1 625 ? 12.672 -1.074 13.023 1 89.5 625 PRO B CA 1
ATOM 10386 C C . PRO B 1 625 ? 14.008 -1.338 13.719 1 89.5 625 PRO B C 1
ATOM 10388 O O . PRO B 1 625 ? 14.648 -0.404 14.203 1 89.5 625 PRO B O 1
ATOM 10391 N N . PRO B 1 626 ? 14.422 -2.602 13.812 1 88.5 626 PRO B N 1
ATOM 10392 C CA . PRO B 1 626 ? 15.75 -2.928 14.336 1 88.5 626 PRO B CA 1
ATOM 10393 C C . PRO B 1 626 ? 16.875 -2.338 13.5 1 88.5 626 PRO B C 1
ATOM 10395 O O . PRO B 1 626 ? 16.656 -1.953 12.344 1 88.5 626 PRO B O 1
ATOM 10398 N N . VAL B 1 627 ? 18.031 -2.246 14.062 1 90.44 627 VAL B N 1
ATOM 10399 C CA . VAL B 1 627 ? 19.188 -1.563 13.484 1 90.44 627 VAL B CA 1
ATOM 10400 C C . VAL B 1 627 ? 19.531 -2.195 12.141 1 90.44 627 VAL B C 1
ATOM 10402 O O . VAL B 1 627 ? 19.859 -1.487 11.18 1 90.44 627 VAL B O 1
ATOM 10405 N N . GLU B 1 628 ? 19.453 -3.49 12.023 1 83.69 628 GLU B N 1
ATOM 10406 C CA . GLU B 1 628 ? 19.812 -4.188 10.789 1 83.69 628 GLU B CA 1
ATOM 10407 C C . GLU B 1 628 ? 18.906 -3.752 9.633 1 83.69 628 GLU B C 1
ATOM 10409 O O . GLU B 1 628 ? 19.375 -3.557 8.516 1 83.69 628 GLU B O 1
ATOM 10414 N N . GLU B 1 629 ? 17.672 -3.568 9.969 1 88.12 629 GLU B N 1
ATOM 10415 C CA . GLU B 1 629 ? 16.719 -3.113 8.953 1 88.12 629 GLU B CA 1
ATOM 10416 C C . GLU B 1 629 ? 16.938 -1.643 8.609 1 88.12 629 GLU B C 1
ATOM 10418 O O . GLU B 1 629 ? 16.797 -1.242 7.453 1 88.12 629 GLU B O 1
ATOM 10423 N N . LEU B 1 630 ? 17.234 -0.907 9.617 1 92.75 630 LEU B N 1
ATOM 10424 C CA . LEU B 1 630 ? 17.484 0.513 9.406 1 92.75 630 LEU B CA 1
ATOM 10425 C C . LEU B 1 630 ? 18.688 0.716 8.484 1 92.75 630 LEU B C 1
ATOM 10427 O O . LEU B 1 630 ? 18.672 1.584 7.609 1 92.75 630 LEU B O 1
ATOM 10431 N N . ARG B 1 631 ? 19.719 -0.07 8.688 1 89.44 631 ARG B N 1
ATOM 10432 C CA . ARG B 1 631 ? 20.922 0.04 7.879 1 89.44 631 ARG B CA 1
ATOM 10433 C C . ARG B 1 631 ? 20.625 -0.278 6.418 1 89.44 631 ARG B C 1
ATOM 10435 O O . ARG B 1 631 ? 21.344 0.178 5.523 1 89.44 631 ARG B O 1
ATOM 10442 N N . GLY B 1 632 ? 19.609 -1.025 6.211 1 87.38 632 GLY B N 1
ATOM 10443 C CA . GLY B 1 632 ? 19.25 -1.431 4.859 1 87.38 632 GLY B CA 1
ATOM 10444 C C . GLY B 1 632 ? 18.453 -0.377 4.109 1 87.38 632 GLY B C 1
ATOM 10445 O O . GLY B 1 632 ? 18.219 -0.506 2.906 1 87.38 632 GLY B O 1
ATOM 10446 N N . LEU B 1 633 ? 18.047 0.69 4.738 1 91.31 633 LEU B N 1
ATOM 10447 C CA . LEU B 1 633 ? 17.297 1.756 4.074 1 91.31 633 LEU B CA 1
ATOM 10448 C C . LEU B 1 633 ? 18.188 2.506 3.09 1 91.31 633 LEU B C 1
ATOM 10450 O O . LEU B 1 633 ? 19.422 2.51 3.232 1 91.31 633 LEU B O 1
ATOM 10454 N N . SER B 1 634 ? 17.578 3.152 2.191 1 90.94 634 SER B N 1
ATOM 10455 C CA . SER B 1 634 ? 18.297 3.953 1.214 1 90.94 634 SER B CA 1
ATOM 10456 C C . SER B 1 634 ? 19.109 5.051 1.893 1 90.94 634 SER B C 1
ATOM 10458 O O . SER B 1 634 ? 18.688 5.613 2.902 1 90.94 634 SER B O 1
ATOM 10460 N N . HIS B 1 635 ? 20.297 5.348 1.347 1 89.56 635 HIS B N 1
ATOM 10461 C CA . HIS B 1 635 ? 21.141 6.402 1.895 1 89.56 635 HIS B CA 1
ATOM 10462 C C . HIS B 1 635 ? 20.438 7.754 1.835 1 89.56 635 HIS B C 1
ATOM 10464 O O . HIS B 1 635 ? 20.75 8.656 2.613 1 89.56 635 HIS B O 1
ATOM 10470 N N . GLY B 1 636 ? 19.516 7.859 0.997 1 90.25 636 GLY B N 1
ATOM 10471 C CA . GLY B 1 636 ? 18.812 9.117 0.848 1 90.25 636 GLY B CA 1
ATOM 10472 C C . GLY B 1 636 ? 17.641 9.266 1.803 1 90.25 636 GLY B C 1
ATOM 10473 O O . GLY B 1 636 ? 16.938 10.281 1.784 1 90.25 636 GLY B O 1
ATOM 10474 N N . THR B 1 637 ? 17.484 8.367 2.707 1 93.06 637 THR B N 1
ATOM 10475 C CA . THR B 1 637 ? 16.328 8.359 3.598 1 93.06 637 THR B CA 1
ATOM 10476 C C . THR B 1 637 ? 16.609 9.188 4.852 1 93.06 637 THR B C 1
ATOM 10478 O O . THR B 1 637 ? 17.641 9 5.5 1 93.06 637 THR B O 1
ATOM 10481 N N . VAL B 1 638 ? 15.758 10.102 5.141 1 95.5 638 VAL B N 1
ATOM 10482 C CA . VAL B 1 638 ? 15.727 10.781 6.434 1 95.5 638 VAL B CA 1
ATOM 10483 C C . VAL B 1 638 ? 14.602 10.219 7.293 1 95.5 638 VAL B C 1
ATOM 10485 O O . VAL B 1 638 ? 13.422 10.414 6.984 1 95.5 638 VAL B O 1
ATOM 10488 N N . PRO B 1 639 ? 14.969 9.547 8.336 1 95.81 639 PRO B N 1
ATOM 10489 C CA . PRO B 1 639 ? 13.93 8.984 9.203 1 95.81 639 PRO B CA 1
ATOM 10490 C C . PRO B 1 639 ? 13.141 10.062 9.945 1 95.81 639 PRO B C 1
ATOM 10492 O O . PRO B 1 639 ? 13.703 11.07 10.367 1 95.81 639 PRO B O 1
ATOM 10495 N N . VAL B 1 640 ? 11.859 9.812 10.086 1 95.12 640 VAL B N 1
ATOM 10496 C CA . VAL B 1 640 ? 10.953 10.688 10.82 1 95.12 640 VAL B CA 1
ATOM 10497 C C . VAL B 1 640 ? 10.219 9.891 11.898 1 95.12 640 VAL B C 1
ATOM 10499 O O . VAL B 1 640 ? 9.68 8.812 11.617 1 95.12 640 VAL B O 1
ATOM 10502 N N . LEU B 1 641 ? 10.258 10.359 13.117 1 92.38 641 LEU B N 1
ATOM 10503 C CA . LEU B 1 641 ? 9.5 9.742 14.203 1 92.38 641 LEU B CA 1
ATOM 10504 C C . LEU B 1 641 ? 8.297 10.602 14.586 1 92.38 641 LEU B C 1
ATOM 10506 O O . LEU B 1 641 ? 8.461 11.727 15.055 1 92.38 641 LEU B O 1
ATOM 10510 N N . CYS B 1 642 ? 7.125 10.078 14.406 1 90.75 642 CYS B N 1
ATOM 10511 C CA . CYS B 1 642 ? 5.863 10.773 14.633 1 90.75 642 CYS B CA 1
ATOM 10512 C C . CYS B 1 642 ? 5.402 10.609 16.078 1 90.75 642 CYS B C 1
ATOM 10514 O O . CYS B 1 642 ? 4.812 11.523 16.656 1 90.75 642 CYS B O 1
ATOM 10516 N N . ARG B 1 643 ? 5.652 9.492 16.641 1 86 643 ARG B N 1
ATOM 10517 C CA . ARG B 1 643 ? 5.113 9.164 17.953 1 86 643 ARG B CA 1
ATOM 10518 C C . ARG B 1 643 ? 6.219 9.109 19 1 86 643 ARG B C 1
ATOM 10520 O O . ARG B 1 643 ? 6.242 8.203 19.844 1 86 643 ARG B O 1
ATOM 10527 N N . PHE B 1 644 ? 7.043 10.086 18.859 1 83.75 644 PHE B N 1
ATOM 10528 C CA . PHE B 1 644 ? 8.148 10.133 19.812 1 83.75 644 PHE B CA 1
ATOM 10529 C C . PHE B 1 644 ? 7.668 10.547 21.188 1 83.75 644 PHE B C 1
ATOM 10531 O O . PHE B 1 644 ? 7.008 11.578 21.344 1 83.75 644 PHE B O 1
ATOM 10538 N N . ASP B 1 645 ? 7.789 9.57 22.094 1 73.25 645 ASP B N 1
ATOM 10539 C CA . ASP B 1 645 ? 7.469 9.867 23.484 1 73.25 645 ASP B CA 1
ATOM 10540 C C . ASP B 1 645 ? 8.672 9.625 24.391 1 73.25 645 ASP B C 1
ATOM 10542 O O . ASP B 1 645 ? 9.016 8.477 24.688 1 73.25 645 ASP B O 1
ATOM 10546 N N . ALA B 1 646 ? 9.281 10.711 24.781 1 62.09 646 ALA B N 1
ATOM 10547 C CA . ALA B 1 646 ? 10.5 10.602 25.578 1 62.09 646 ALA B CA 1
ATOM 10548 C C . ALA B 1 646 ? 10.227 9.914 26.906 1 62.09 646 ALA B C 1
ATOM 10550 O O . ALA B 1 646 ? 11.133 9.312 27.5 1 62.09 646 ALA B O 1
ATOM 10551 N N . HIS B 1 647 ? 8.992 10.156 27.391 1 59.12 647 HIS B N 1
ATOM 10552 C CA . HIS B 1 647 ? 8.688 9.648 28.719 1 59.12 647 HIS B CA 1
ATOM 10553 C C . HIS B 1 647 ? 7.879 8.359 28.656 1 59.12 647 HIS B C 1
ATOM 10555 O O . HIS B 1 647 ? 7.512 7.797 29.688 1 59.12 647 HIS B O 1
ATOM 10561 N N . GLY B 1 648 ? 7.555 8.023 27.391 1 55.53 648 GLY B N 1
ATOM 10562 C CA . GLY B 1 648 ? 6.602 6.926 27.344 1 55.53 648 GLY B CA 1
ATOM 10563 C C . GLY B 1 648 ? 7.219 5.586 27.688 1 55.53 648 GLY B C 1
ATOM 10564 O O . GLY B 1 648 ? 8.445 5.445 27.703 1 55.53 648 GLY B O 1
ATOM 10565 N N . VAL B 1 649 ? 6.41 4.766 28.25 1 48.97 649 VAL B N 1
ATOM 10566 C CA . VAL B 1 649 ? 6.711 3.414 28.703 1 48.97 649 VAL B CA 1
ATOM 10567 C C . VAL B 1 649 ? 7.484 2.662 27.625 1 48.97 649 VAL B C 1
ATOM 10569 O O . VAL B 1 649 ? 8.336 1.826 27.938 1 48.97 649 VAL B O 1
ATOM 10572 N N . GLN B 1 650 ? 7.086 2.855 26.406 1 50.12 650 GLN B N 1
ATOM 10573 C CA . GLN B 1 650 ? 7.559 1.878 25.438 1 50.12 650 GLN B CA 1
ATOM 10574 C C . GLN B 1 650 ? 8.914 2.279 24.875 1 50.12 650 GLN B C 1
ATOM 10576 O O . GLN B 1 650 ? 9.43 1.636 23.953 1 50.12 650 GLN B O 1
ATOM 10581 N N . GLY B 1 651 ? 9.781 3.121 25.5 1 55.06 651 GLY B N 1
ATOM 10582 C CA . GLY B 1 651 ? 11.188 3.115 25.141 1 55.06 651 GLY B CA 1
ATOM 10583 C C . GLY B 1 651 ? 11.5 3.955 23.922 1 55.06 651 GLY B C 1
ATOM 10584 O O . GLY B 1 651 ? 12.352 3.592 23.109 1 55.06 651 GLY B O 1
ATOM 10585 N N . ASP B 1 652 ? 10.805 5.055 23.641 1 61.88 652 ASP B N 1
ATOM 10586 C CA . ASP B 1 652 ? 11.008 5.758 22.375 1 61.88 652 ASP B CA 1
ATOM 10587 C C . ASP B 1 652 ? 12.398 6.375 22.312 1 61.88 652 ASP B C 1
ATOM 10589 O O . ASP B 1 652 ? 12.969 6.512 21.219 1 61.88 652 ASP B O 1
ATOM 10593 N N . ALA B 1 653 ? 12.961 6.703 23.516 1 70.31 653 ALA B N 1
ATOM 10594 C CA . ALA B 1 653 ? 14.367 7.094 23.438 1 70.31 653 ALA B CA 1
ATOM 10595 C C . ALA B 1 653 ? 15.203 6 22.766 1 70.31 653 ALA B C 1
ATOM 10597 O O . ALA B 1 653 ? 16.172 6.297 22.078 1 70.31 653 ALA B O 1
ATOM 10598 N N . GLU B 1 654 ? 14.617 4.965 22.906 1 81.12 654 GLU B N 1
ATOM 10599 C CA . GLU B 1 654 ? 15.297 3.834 22.281 1 81.12 654 GLU B CA 1
ATOM 10600 C C . GLU B 1 654 ? 15.195 3.893 20.75 1 81.12 654 GLU B C 1
ATOM 10602 O O . GLU B 1 654 ? 16.109 3.453 20.047 1 81.12 654 GLU B O 1
ATOM 10607 N N . GLY B 1 655 ? 14.125 4.492 20.344 1 86.94 655 GLY B N 1
ATOM 10608 C CA . GLY B 1 655 ? 13.969 4.625 18.891 1 86.94 655 GLY B CA 1
ATOM 10609 C C . GLY B 1 655 ? 15.008 5.535 18.266 1 86.94 655 GLY B C 1
ATOM 10610 O O . GLY B 1 655 ? 15.594 5.199 17.234 1 86.94 655 GLY B O 1
ATOM 10611 N N . LEU B 1 656 ? 15.242 6.645 18.922 1 89.56 656 LEU B N 1
ATOM 10612 C CA . LEU B 1 656 ? 16.25 7.574 18.422 1 89.56 656 LEU B CA 1
ATOM 10613 C C . LEU B 1 656 ? 17.656 6.965 18.516 1 89.56 656 LEU B C 1
ATOM 10615 O O . LEU B 1 656 ? 18.469 7.156 17.625 1 89.56 656 LEU B O 1
ATOM 10619 N N . ALA B 1 657 ? 17.859 6.281 19.594 1 89.94 657 ALA B N 1
ATOM 10620 C CA . ALA B 1 657 ? 19.156 5.613 19.766 1 89.94 657 ALA B CA 1
ATOM 10621 C C . ALA B 1 657 ? 19.391 4.598 18.641 1 89.94 657 ALA B C 1
ATOM 10623 O O . ALA B 1 657 ? 20.516 4.457 18.156 1 89.94 657 ALA B O 1
ATOM 10624 N N . ARG B 1 658 ? 18.375 3.951 18.266 1 91.31 658 ARG B N 1
ATOM 10625 C CA . ARG B 1 658 ? 18.484 2.973 17.188 1 91.31 658 ARG B CA 1
ATOM 10626 C C . ARG B 1 658 ? 18.844 3.646 15.867 1 91.31 658 ARG B C 1
ATOM 10628 O O . ARG B 1 658 ? 19.609 3.088 15.07 1 91.31 658 ARG B O 1
ATOM 10635 N N . LEU B 1 659 ? 18.266 4.809 15.656 1 93.44 659 LEU B N 1
ATOM 10636 C CA . LEU B 1 659 ? 18.609 5.543 14.445 1 93.44 659 LEU B CA 1
ATOM 10637 C C . LEU B 1 659 ? 20.078 5.906 14.422 1 93.44 659 LEU B C 1
ATOM 10639 O O . LEU B 1 659 ? 20.75 5.738 13.398 1 93.44 659 LEU B O 1
ATOM 10643 N N . VAL B 1 660 ? 20.547 6.34 15.578 1 92.38 660 VAL B N 1
ATOM 10644 C CA . VAL B 1 660 ? 21.953 6.719 15.68 1 92.38 660 VAL B CA 1
ATOM 10645 C C . VAL B 1 660 ? 22.828 5.488 15.492 1 92.38 660 VAL B C 1
ATOM 10647 O O . VAL B 1 660 ? 23.828 5.527 14.758 1 92.38 660 VAL B O 1
ATOM 10650 N N . ARG B 1 661 ? 22.391 4.422 16.062 1 91.19 661 ARG B N 1
ATOM 10651 C CA . ARG B 1 661 ? 23.125 3.166 15.922 1 91.19 661 ARG B CA 1
ATOM 10652 C C . ARG B 1 661 ? 23.109 2.686 14.477 1 91.19 661 ARG B C 1
ATOM 10654 O O . ARG B 1 661 ? 24.047 2.023 14.023 1 91.19 661 ARG B O 1
ATOM 10661 N N . GLY B 1 662 ? 22.047 3.051 13.812 1 91.62 662 GLY B N 1
ATOM 10662 C CA . GLY B 1 662 ? 21.891 2.633 12.422 1 91.62 662 GLY B CA 1
ATOM 10663 C C . GLY B 1 662 ? 22.656 3.5 11.453 1 91.62 662 GLY B C 1
ATOM 10664 O O . GLY B 1 662 ? 22.625 3.27 10.242 1 91.62 662 GLY B O 1
ATOM 10665 N N . GLY B 1 663 ? 23.344 4.496 11.961 1 92.19 663 GLY B N 1
ATOM 10666 C CA . GLY B 1 663 ? 24.219 5.309 11.133 1 92.19 663 GLY B CA 1
ATOM 10667 C C . GLY B 1 663 ? 23.562 6.559 10.594 1 92.19 663 GLY B C 1
ATOM 10668 O O . GLY B 1 663 ? 24.062 7.188 9.664 1 92.19 663 GLY B O 1
ATOM 10669 N N . PHE B 1 664 ? 22.469 6.953 11.125 1 95.19 664 PHE B N 1
ATOM 10670 C CA . PHE B 1 664 ? 21.766 8.133 10.633 1 95.19 664 PHE B CA 1
ATOM 10671 C C . PHE B 1 664 ? 22.266 9.391 11.336 1 95.19 664 PHE B C 1
ATOM 10673 O O . PHE B 1 664 ? 22.297 9.453 12.57 1 95.19 664 PHE B O 1
ATOM 10680 N N . GLY B 1 665 ? 22.703 10.352 10.547 1 95 665 GLY B N 1
ATOM 10681 C CA . GLY B 1 665 ? 23.141 11.625 11.078 1 95 665 GLY B CA 1
ATOM 10682 C C . GLY B 1 665 ? 22.094 12.719 10.953 1 95 665 GLY B C 1
ATOM 10683 O O . GLY B 1 665 ? 22.234 13.797 11.531 1 95 665 GLY B O 1
ATOM 10684 N N . VAL B 1 666 ? 21.109 12.461 10.188 1 95.81 666 VAL B N 1
ATOM 10685 C CA . VAL B 1 666 ? 19.984 13.383 10.023 1 95.81 666 VAL B CA 1
ATOM 10686 C C . VAL B 1 666 ? 18.672 12.656 10.305 1 95.81 666 VAL B C 1
ATOM 10688 O O . VAL B 1 666 ? 18.422 11.578 9.758 1 95.81 666 VAL B O 1
ATOM 10691 N N . ALA B 1 667 ? 17.875 13.156 11.18 1 95.75 667 ALA B N 1
ATOM 10692 C CA . ALA B 1 667 ? 16.562 12.617 11.523 1 95.75 667 ALA B CA 1
ATOM 10693 C C . ALA B 1 667 ? 15.641 13.703 12.062 1 95.75 667 ALA B C 1
ATOM 10695 O O . ALA B 1 667 ? 16.109 14.734 12.555 1 95.75 667 ALA B O 1
ATOM 10696 N N . LEU B 1 668 ? 14.406 13.523 11.891 1 95.12 668 LEU B N 1
ATOM 10697 C CA . LEU B 1 668 ? 13.398 14.453 12.398 1 95.12 668 LEU B CA 1
ATOM 10698 C C . LEU B 1 668 ? 12.391 13.734 13.289 1 95.12 668 LEU B C 1
ATOM 10700 O O . LEU B 1 668 ? 12.086 12.562 13.062 1 95.12 668 LEU B O 1
ATOM 10704 N N . TRP B 1 669 ? 11.945 14.383 14.336 1 92.75 669 TRP B N 1
ATOM 10705 C CA . TRP B 1 669 ? 10.875 13.812 15.133 1 92.75 669 TRP B CA 1
ATOM 10706 C C . TRP B 1 669 ? 9.992 14.898 15.727 1 92.75 669 TRP B C 1
ATOM 10708 O O . TRP B 1 669 ? 10.328 16.094 15.656 1 92.75 669 TRP B O 1
ATOM 10718 N N . ARG B 1 670 ? 8.852 14.562 16.141 1 89.94 670 ARG B N 1
ATOM 10719 C CA . ARG B 1 670 ? 7.902 15.453 16.797 1 89.94 670 ARG B CA 1
ATOM 10720 C C . ARG B 1 670 ? 7.793 15.125 18.281 1 89.94 670 ARG B C 1
ATOM 10722 O O . ARG B 1 670 ? 7.504 13.984 18.656 1 89.94 670 ARG B O 1
ATOM 10729 N N . ARG B 1 671 ? 8.078 16.25 19.078 1 85.19 671 ARG B N 1
ATOM 10730 C CA . ARG B 1 671 ? 7.961 16.094 20.531 1 85.19 671 ARG B CA 1
ATOM 10731 C C . ARG B 1 671 ? 6.516 16.281 20.984 1 85.19 671 ARG B C 1
ATOM 10733 O O . ARG B 1 671 ? 5.832 17.188 20.531 1 85.19 671 ARG B O 1
ATOM 10740 N N . GLY B 1 672 ? 6.016 15.484 21.859 1 69.94 672 GLY B N 1
ATOM 10741 C CA . GLY B 1 672 ? 4.742 15.711 22.531 1 69.94 672 GLY B CA 1
ATOM 10742 C C . GLY B 1 672 ? 3.549 15.352 21.656 1 69.94 672 GLY B C 1
ATOM 10743 O O . GLY B 1 672 ? 3.598 15.492 20.438 1 69.94 672 GLY B O 1
ATOM 10744 N N . TYR B 1 673 ? 2.887 14.281 22.047 1 61.53 673 TYR B N 1
ATOM 10745 C CA . TYR B 1 673 ? 1.689 13.883 21.312 1 61.53 673 TYR B CA 1
ATOM 10746 C C . TYR B 1 673 ? 0.446 14.531 21.906 1 61.53 673 TYR B C 1
ATOM 10748 O O . TYR B 1 673 ? 0.411 14.852 23.094 1 61.53 673 TYR B O 1
ATOM 10756 N N . GLY B 1 674 ? -0.253 15.391 21 1 60.62 674 GLY B N 1
ATOM 10757 C CA . GLY B 1 674 ? -1.596 15.805 21.375 1 60.62 674 GLY B CA 1
ATOM 10758 C C . GLY B 1 674 ? -2.396 14.703 22.047 1 60.62 674 GLY B C 1
ATOM 10759 O O . GLY B 1 674 ? -1.824 13.789 22.641 1 60.62 674 GLY B O 1
ATOM 10760 N N . LEU B 1 675 ? -3.602 14.883 22.219 1 64.44 675 LEU B N 1
ATOM 10761 C CA . LEU B 1 675 ? -4.543 13.875 22.703 1 64.44 675 LEU B CA 1
ATOM 10762 C C . LEU B 1 675 ? -4.379 12.57 21.938 1 64.44 675 LEU B C 1
ATOM 10764 O O . LEU B 1 675 ? -3.865 12.562 20.812 1 64.44 675 LEU B O 1
ATOM 10768 N N . PRO B 1 676 ? -4.617 11.484 22.562 1 64.38 676 PRO B N 1
ATOM 10769 C CA . PRO B 1 676 ? -4.484 10.172 21.938 1 64.38 676 PRO B CA 1
ATOM 10770 C C . PRO B 1 676 ? -5.16 10.102 20.562 1 64.38 676 PRO B C 1
ATOM 10772 O O . PRO B 1 676 ? -4.684 9.398 19.672 1 64.38 676 PRO B O 1
ATOM 10775 N N . GLU B 1 677 ? -6.172 10.898 20.391 1 68.06 677 GLU B N 1
ATOM 10776 C CA . GLU B 1 677 ? -6.949 10.773 19.156 1 68.06 677 GLU B CA 1
ATOM 10777 C C . GLU B 1 677 ? -6.52 11.812 18.125 1 68.06 677 GLU B C 1
ATOM 10779 O O . GLU B 1 677 ? -7.156 11.953 17.078 1 68.06 677 GLU B O 1
ATOM 10784 N N . THR B 1 678 ? -5.402 12.391 18.422 1 76.69 678 THR B N 1
ATOM 10785 C CA . THR B 1 678 ? -4.969 13.422 17.469 1 76.69 678 THR B CA 1
ATOM 10786 C C . THR B 1 678 ? -4.5 12.797 16.172 1 76.69 678 THR B C 1
ATOM 10788 O O . THR B 1 678 ? -3.779 11.797 16.172 1 76.69 678 THR B O 1
ATOM 10791 N N . VAL B 1 679 ? -5.062 13.336 15.109 1 83.06 679 VAL B N 1
ATOM 10792 C CA . VAL B 1 679 ? -4.68 12.859 13.781 1 83.06 679 VAL B CA 1
ATOM 10793 C C . VAL B 1 679 ? -3.299 13.398 13.422 1 83.06 679 VAL B C 1
ATOM 10795 O O . VAL B 1 679 ? -2.936 14.508 13.812 1 83.06 679 VAL B O 1
ATOM 10798 N N . CYS B 1 680 ? -2.518 12.609 12.695 1 88.5 680 CYS B N 1
ATOM 10799 C CA . CYS B 1 680 ? -1.143 13.008 12.414 1 88.5 680 CYS B CA 1
ATOM 10800 C C . CYS B 1 680 ? -0.886 13.055 10.914 1 88.5 680 CYS B C 1
ATOM 10802 O O . CYS B 1 680 ? 0.265 13.109 10.477 1 88.5 680 CYS B O 1
ATOM 10804 N N . GLY B 1 681 ? -1.897 13.008 10.156 1 89.5 681 GLY B N 1
ATOM 10805 C CA . GLY B 1 681 ? -1.729 13.039 8.711 1 89.5 681 GLY B CA 1
ATOM 10806 C C . GLY B 1 681 ? -1.006 14.273 8.219 1 89.5 681 GLY B C 1
ATOM 10807 O O . GLY B 1 681 ? -0.172 14.195 7.316 1 89.5 681 GLY B O 1
ATOM 10808 N N . GLU B 1 682 ? -1.336 15.445 8.812 1 90.81 682 GLU B N 1
ATOM 10809 C CA . GLU B 1 682 ? -0.695 16.688 8.414 1 90.81 682 GLU B CA 1
ATOM 10810 C C . GLU B 1 682 ? 0.795 16.688 8.742 1 90.81 682 GLU B C 1
ATOM 10812 O O . GLU B 1 682 ? 1.604 17.234 7.996 1 90.81 682 GLU B O 1
ATOM 10817 N N . PHE B 1 683 ? 1.115 16.078 9.867 1 91.25 683 PHE B N 1
ATOM 10818 C CA . PHE B 1 683 ? 2.527 15.961 10.211 1 91.25 683 PHE B CA 1
ATOM 10819 C C . PHE B 1 683 ? 3.262 15.109 9.18 1 91.25 683 PHE B C 1
ATOM 10821 O O . PHE B 1 683 ? 4.359 15.469 8.75 1 91.25 683 PHE B O 1
ATOM 10828 N N . HIS B 1 684 ? 2.717 13.992 8.836 1 92.25 684 HIS B N 1
ATOM 10829 C CA . HIS B 1 684 ? 3.326 13.117 7.84 1 92.25 684 HIS B CA 1
ATOM 10830 C C . HIS B 1 684 ? 3.518 13.844 6.512 1 92.25 684 HIS B C 1
ATOM 10832 O O . HIS B 1 684 ? 4.621 13.859 5.965 1 92.25 684 HIS B O 1
ATOM 10838 N N . ARG B 1 685 ? 2.49 14.438 6.035 1 90.75 685 ARG B N 1
ATOM 10839 C CA . ARG B 1 685 ? 2.547 15.148 4.758 1 90.75 685 ARG B CA 1
ATOM 10840 C C . ARG B 1 685 ? 3.516 16.328 4.824 1 90.75 685 ARG B C 1
ATOM 10842 O O . ARG B 1 685 ? 4.305 16.531 3.9 1 90.75 685 ARG B O 1
ATOM 10849 N N . GLY B 1 686 ? 3.408 17.125 5.906 1 91.12 686 GLY B N 1
ATOM 10850 C CA . GLY B 1 686 ? 4.281 18.281 6.078 1 91.12 686 GLY B CA 1
ATOM 10851 C C . GLY B 1 686 ? 5.754 17.922 6.086 1 91.12 686 GLY B C 1
ATOM 10852 O O . GLY B 1 686 ? 6.57 18.594 5.461 1 91.12 686 GLY B O 1
ATOM 10853 N N . THR B 1 687 ? 6.078 16.844 6.754 1 90.88 687 THR B N 1
ATOM 10854 C CA . THR B 1 687 ? 7.473 16.422 6.828 1 90.88 687 THR B CA 1
ATOM 10855 C C . THR B 1 687 ? 7.969 15.953 5.461 1 90.88 687 THR B C 1
ATOM 10857 O O . THR B 1 687 ? 9.094 16.266 5.066 1 90.88 687 THR B O 1
ATOM 10860 N N . LEU B 1 688 ? 7.16 15.234 4.801 1 88.38 688 LEU B N 1
ATOM 10861 C CA . LEU B 1 688 ? 7.539 14.789 3.465 1 88.38 688 LEU B CA 1
ATOM 10862 C C . LEU B 1 688 ? 7.816 15.977 2.549 1 88.38 688 LEU B C 1
ATOM 10864 O O . LEU B 1 688 ? 8.844 16.016 1.864 1 88.38 688 LEU B O 1
ATOM 10868 N N . ASP B 1 689 ? 7.004 16.922 2.621 1 87.44 689 ASP B N 1
ATOM 10869 C CA . ASP B 1 689 ? 7.117 18.078 1.733 1 87.44 689 ASP B CA 1
ATOM 10870 C C . ASP B 1 689 ? 8.297 18.969 2.131 1 87.44 689 ASP B C 1
ATOM 10872 O O . ASP B 1 689 ? 8.938 19.578 1.273 1 87.44 689 ASP B O 1
ATOM 10876 N N . GLN B 1 690 ? 8.508 19 3.426 1 82.94 690 GLN B N 1
ATOM 10877 C CA . GLN B 1 690 ? 9.578 19.875 3.92 1 82.94 690 GLN B CA 1
ATOM 10878 C C . GLN B 1 690 ? 10.945 19.234 3.711 1 82.94 690 GLN B C 1
ATOM 10880 O O . GLN B 1 690 ? 11.914 19.922 3.396 1 82.94 690 GLN B O 1
ATOM 10885 N N . ILE B 1 691 ? 11 17.938 3.967 1 79.75 691 ILE B N 1
ATOM 10886 C CA . ILE B 1 691 ? 12.273 17.234 3.916 1 79.75 691 ILE B CA 1
ATOM 10887 C C . ILE B 1 691 ? 12.656 16.953 2.463 1 79.75 691 ILE B C 1
ATOM 10889 O O . ILE B 1 691 ? 13.805 17.156 2.064 1 79.75 691 ILE B O 1
ATOM 10893 N N . ALA B 1 692 ? 11.578 16.484 1.804 1 75.12 692 ALA B N 1
ATOM 10894 C CA . ALA B 1 692 ? 11.867 16.078 0.433 1 75.12 692 ALA B CA 1
ATOM 10895 C C . ALA B 1 692 ? 12.203 17.281 -0.442 1 75.12 692 ALA B C 1
ATOM 10897 O O . ALA B 1 692 ? 11.711 18.375 -0.202 1 75.12 692 ALA B O 1
ATOM 10898 N N . GLY B 1 693 ? 13.195 17.281 -1.249 1 65 693 GLY B N 1
ATOM 10899 C CA . GLY B 1 693 ? 13.523 18.375 -2.156 1 65 693 GLY B CA 1
ATOM 10900 C C . GLY B 1 693 ? 14.867 18.188 -2.842 1 65 693 GLY B C 1
ATOM 10901 O O . GLY B 1 693 ? 15.648 17.312 -2.463 1 65 693 GLY B O 1
ATOM 10902 N N . PRO B 1 694 ? 14.836 18.75 -3.852 1 59.66 694 PRO B N 1
ATOM 10903 C CA . PRO B 1 694 ? 16.031 18.609 -4.672 1 59.66 694 PRO B CA 1
ATOM 10904 C C . PRO B 1 694 ? 17.297 19.078 -3.947 1 59.66 694 PRO B C 1
ATOM 10906 O O . PRO B 1 694 ? 18.406 18.625 -4.266 1 59.66 694 PRO B O 1
ATOM 10909 N N . ALA B 1 695 ? 16.891 20.062 -2.936 1 66.25 695 ALA B N 1
ATOM 10910 C CA . ALA B 1 695 ? 18.062 20.594 -2.246 1 66.25 695 ALA B CA 1
ATOM 10911 C C . ALA B 1 695 ? 18.516 19.656 -1.136 1 66.25 695 ALA B C 1
ATOM 10913 O O . ALA B 1 695 ? 17.703 18.922 -0.565 1 66.25 695 ALA B O 1
ATOM 10914 N N . GLY B 1 696 ? 19.656 19.016 -1.188 1 80.44 696 GLY B N 1
ATOM 10915 C CA . GLY B 1 696 ? 20.312 18.141 -0.231 1 80.44 696 GLY B CA 1
ATOM 10916 C C . GLY B 1 696 ? 19.969 18.469 1.21 1 80.44 696 GLY B C 1
ATOM 10917 O O . GLY B 1 696 ? 19.203 19.406 1.478 1 80.44 696 GLY B O 1
ATOM 10918 N N . ALA B 1 697 ? 20.266 17.812 2.23 1 90.12 697 ALA B N 1
ATOM 10919 C CA . ALA B 1 697 ? 19.953 17.891 3.654 1 90.12 697 ALA B CA 1
ATOM 10920 C C . ALA B 1 697 ? 20.562 19.125 4.289 1 90.12 697 ALA B C 1
ATOM 10922 O O . ALA B 1 697 ? 20.234 19.484 5.422 1 90.12 697 ALA B O 1
ATOM 10923 N N . HIS B 1 698 ? 21.359 19.938 3.553 1 89.75 698 HIS B N 1
ATOM 10924 C CA . HIS B 1 698 ? 22.031 21.094 4.109 1 89.75 698 HIS B CA 1
ATOM 10925 C C . HIS B 1 698 ? 21.031 22.203 4.434 1 89.75 698 HIS B C 1
ATOM 10927 O O . HIS B 1 698 ? 21.312 23.078 5.266 1 89.75 698 HIS B O 1
ATOM 10933 N N . ARG B 1 699 ? 19.922 22.219 3.848 1 91.06 699 ARG B N 1
ATOM 10934 C CA . ARG B 1 699 ? 18.938 23.281 4.016 1 91.06 699 ARG B CA 1
ATOM 10935 C C . ARG B 1 699 ? 18.047 23.016 5.223 1 91.06 699 ARG B C 1
ATOM 10937 O O . ARG B 1 699 ? 17.281 23.875 5.637 1 91.06 699 ARG B O 1
ATOM 10944 N N . LEU B 1 700 ? 18.078 21.828 5.785 1 93.19 700 LEU B N 1
ATOM 10945 C CA . LEU B 1 700 ? 17.078 21.375 6.746 1 93.19 700 LEU B CA 1
ATOM 10946 C C . LEU B 1 700 ? 17.125 22.203 8.016 1 93.19 700 LEU B C 1
ATOM 10948 O O . LEU B 1 700 ? 16.078 22.578 8.562 1 93.19 700 LEU B O 1
ATOM 10952 N N . PRO B 1 701 ? 18.344 22.625 8.562 1 94.19 701 PRO B N 1
ATOM 10953 C CA . PRO B 1 701 ? 18.359 23.453 9.766 1 94.19 701 PRO B CA 1
ATOM 10954 C C . PRO B 1 701 ? 17.609 24.766 9.586 1 94.19 701 PRO B C 1
ATOM 10956 O O . PRO B 1 701 ? 16.781 25.141 10.43 1 94.19 701 PRO B O 1
ATOM 10959 N N . GLU B 1 702 ? 17.828 25.406 8.5 1 93.06 702 GLU B N 1
ATOM 10960 C CA . GLU B 1 702 ? 17.125 26.656 8.25 1 93.06 702 GLU B CA 1
ATOM 10961 C C . GLU B 1 702 ? 15.656 26.422 7.957 1 93.06 702 GLU B C 1
ATOM 10963 O O . GLU B 1 702 ? 14.805 27.234 8.336 1 93.06 702 GLU B O 1
ATOM 10968 N N . ALA B 1 703 ? 15.406 25.391 7.27 1 92.81 703 ALA B N 1
ATOM 10969 C CA . ALA B 1 703 ? 14.016 25.062 6.961 1 92.81 703 ALA B CA 1
ATOM 10970 C C . ALA B 1 703 ? 13.203 24.859 8.242 1 92.81 703 ALA B C 1
ATOM 10972 O O . ALA B 1 703 ? 12.07 25.328 8.352 1 92.81 703 ALA B O 1
ATOM 10973 N N . VAL B 1 704 ? 13.773 24.172 9.172 1 94.75 704 VAL B N 1
ATOM 10974 C CA . VAL B 1 704 ? 13.094 23.891 10.438 1 94.75 704 VAL B CA 1
ATOM 10975 C C . VAL B 1 704 ? 12.922 25.188 11.219 1 94.75 704 VAL B C 1
ATOM 10977 O O . VAL B 1 704 ? 11.875 25.422 11.828 1 94.75 704 VAL B O 1
ATOM 10980 N N . ARG B 1 705 ? 13.906 26.047 11.242 1 94.88 705 ARG B N 1
ATOM 10981 C CA . ARG B 1 705 ? 13.789 27.359 11.883 1 94.88 705 ARG B CA 1
ATOM 10982 C C . ARG B 1 705 ? 12.648 28.172 11.281 1 94.88 705 ARG B C 1
ATOM 10984 O O . ARG B 1 705 ? 11.844 28.75 12.016 1 94.88 705 ARG B O 1
ATOM 10991 N N . ASP B 1 706 ? 12.641 28.203 10.016 1 93.81 706 ASP B N 1
ATOM 10992 C CA . ASP B 1 706 ? 11.594 28.953 9.328 1 93.81 706 ASP B CA 1
ATOM 10993 C C . ASP B 1 706 ? 10.211 28.406 9.68 1 93.81 706 ASP B C 1
ATOM 10995 O O . ASP B 1 706 ? 9.266 29.172 9.867 1 93.81 706 ASP B O 1
ATOM 10999 N N . LEU B 1 707 ? 10.117 27.141 9.727 1 93.81 707 LEU B N 1
ATOM 11000 C CA . LEU B 1 707 ? 8.859 26.516 10.117 1 93.81 707 LEU B CA 1
ATOM 11001 C C . LEU B 1 707 ? 8.438 26.969 11.516 1 93.81 707 LEU B C 1
ATOM 11003 O O . LEU B 1 707 ? 7.27 27.281 11.734 1 93.81 707 LEU B O 1
ATOM 11007 N N . ARG B 1 708 ? 9.336 26.969 12.398 1 94.19 708 ARG B N 1
ATOM 11008 C CA . ARG B 1 708 ? 9.047 27.406 13.766 1 94.19 708 ARG B CA 1
ATOM 11009 C C . ARG B 1 708 ? 8.617 28.859 13.797 1 94.19 708 ARG B C 1
ATOM 11011 O O . ARG B 1 708 ? 7.695 29.234 14.539 1 94.19 708 ARG B O 1
ATOM 11018 N N . HIS B 1 709 ? 9.289 29.625 13.047 1 93.56 709 HIS B N 1
ATOM 11019 C CA . HIS B 1 709 ? 8.953 31.047 12.977 1 93.56 709 HIS B CA 1
ATOM 11020 C C . HIS B 1 709 ? 7.531 31.25 12.469 1 93.56 709 HIS B C 1
ATOM 11022 O O . HIS B 1 709 ? 6.758 32 13.055 1 93.56 709 HIS B O 1
ATOM 11028 N N . ARG B 1 710 ? 7.223 30.578 11.469 1 91.88 710 ARG B N 1
ATOM 11029 C CA . ARG B 1 710 ? 5.891 30.703 10.891 1 91.88 710 ARG B CA 1
ATOM 11030 C C . ARG B 1 710 ? 4.828 30.156 11.836 1 91.88 710 ARG B C 1
ATOM 11032 O O . ARG B 1 710 ? 3.73 30.703 11.93 1 91.88 710 ARG B O 1
ATOM 11039 N N . LEU B 1 711 ? 5.168 29.109 12.461 1 91.5 711 LEU B N 1
ATOM 11040 C CA . LEU B 1 711 ? 4.266 28.531 13.445 1 91.5 711 LEU B CA 1
ATOM 11041 C C . LEU B 1 711 ? 3.939 29.547 14.547 1 91.5 711 LEU B C 1
ATOM 11043 O O . LEU B 1 711 ? 2.771 29.75 14.883 1 91.5 711 LEU B O 1
ATOM 11047 N N . ARG B 1 712 ? 4.926 30.234 15 1 90.38 712 ARG B N 1
ATOM 11048 C CA . ARG B 1 712 ? 4.75 31.188 16.094 1 90.38 712 ARG B CA 1
ATOM 11049 C C . ARG B 1 712 ? 4.07 32.469 15.602 1 90.38 712 ARG B C 1
ATOM 11051 O O . ARG B 1 712 ? 3.484 33.219 16.391 1 90.38 712 ARG B O 1
ATOM 11058 N N . SER B 1 713 ? 4.066 32.625 14.328 1 88.62 713 SER B N 1
ATOM 11059 C CA . SER B 1 713 ? 3.375 33.75 13.742 1 88.62 713 SER B CA 1
ATOM 11060 C C . SER B 1 713 ? 1.9 33.469 13.5 1 88.62 713 SER B C 1
ATOM 11062 O O . SER B 1 713 ? 1.181 34.25 12.906 1 88.62 713 SER B O 1
ATOM 11064 N N . GLY B 1 714 ? 1.474 32.312 13.859 1 87.62 714 GLY B N 1
ATOM 11065 C CA . GLY B 1 714 ? 0.064 31.969 13.797 1 87.62 714 GLY B CA 1
ATOM 11066 C C . GLY B 1 714 ? -0.382 31.516 12.422 1 87.62 714 GLY B C 1
ATOM 11067 O O . GLY B 1 714 ? -1.497 31.828 11.992 1 87.62 714 GLY B O 1
ATOM 11068 N N . ARG B 1 715 ? 0.424 30.828 11.711 1 86.12 715 ARG B N 1
ATOM 11069 C CA . ARG B 1 715 ? 0.088 30.312 10.391 1 86.12 715 ARG B CA 1
ATOM 11070 C C . ARG B 1 715 ? -0.339 28.844 10.461 1 86.12 715 ARG B C 1
ATOM 11072 O O . ARG B 1 715 ? 0.502 27.953 10.578 1 86.12 715 ARG B O 1
ATOM 11079 N N . PRO B 1 716 ? -1.56 28.562 10.227 1 87 716 PRO B N 1
ATOM 11080 C CA . PRO B 1 716 ? -2.082 27.203 10.461 1 87 716 PRO B CA 1
ATOM 11081 C C . PRO B 1 716 ? -1.411 26.156 9.586 1 87 716 PRO B C 1
ATOM 11083 O O . PRO B 1 716 ? -1.314 24.984 9.984 1 87 716 PRO B O 1
ATOM 11086 N N . GLU B 1 717 ? -0.926 26.547 8.43 1 86.69 717 GLU B N 1
ATOM 11087 C CA . GLU B 1 717 ? -0.299 25.578 7.527 1 86.69 717 GLU B CA 1
ATOM 11088 C C . GLU B 1 717 ? 0.982 25.016 8.125 1 86.69 717 GLU B C 1
ATOM 11090 O O . GLU B 1 717 ? 1.517 24.016 7.633 1 86.69 717 GLU B O 1
ATOM 11095 N N . THR B 1 718 ? 1.477 25.594 9.203 1 90.44 718 THR B N 1
ATOM 11096 C CA . THR B 1 718 ? 2.719 25.125 9.812 1 90.44 718 THR B CA 1
ATOM 11097 C C . THR B 1 718 ? 2.451 24.531 11.195 1 90.44 718 THR B C 1
ATOM 11099 O O . THR B 1 718 ? 3.373 24.047 11.852 1 90.44 718 THR B O 1
ATOM 11102 N N . PHE B 1 719 ? 1.229 24.531 11.648 1 89.94 719 PHE B N 1
ATOM 11103 C CA . PHE B 1 719 ? 0.906 24.109 13.008 1 89.94 719 PHE B CA 1
ATOM 11104 C C . PHE B 1 719 ? 1.254 22.641 13.203 1 89.94 719 PHE B C 1
ATOM 11106 O O . PHE B 1 719 ? 1.466 22.188 14.328 1 89.94 719 PHE B O 1
ATOM 11113 N N . TRP B 1 720 ? 1.342 21.922 12.086 1 88.75 720 TRP B N 1
ATOM 11114 C CA . TRP B 1 720 ? 1.704 20.516 12.172 1 88.75 720 TRP B CA 1
ATOM 11115 C C . TRP B 1 720 ? 3.113 20.344 12.734 1 88.75 720 TRP B C 1
ATOM 11117 O O . TRP B 1 720 ? 3.473 19.281 13.227 1 88.75 720 TRP B O 1
ATOM 11127 N N . ALA B 1 721 ? 3.916 21.344 12.672 1 91.31 721 ALA B N 1
ATOM 11128 C CA . ALA B 1 721 ? 5.328 21.266 13.023 1 91.31 721 ALA B CA 1
ATOM 11129 C C . ALA B 1 721 ? 5.543 21.578 14.5 1 91.31 721 ALA B C 1
ATOM 11131 O O . ALA B 1 721 ? 6.68 21.688 14.961 1 91.31 721 ALA B O 1
ATOM 11132 N N . HIS B 1 722 ? 4.441 21.781 15.195 1 90 722 HIS B N 1
ATOM 11133 C CA . HIS B 1 722 ? 4.59 22.016 16.625 1 90 722 HIS B CA 1
ATOM 11134 C C . HIS B 1 722 ? 5.379 20.891 17.297 1 90 722 HIS B C 1
ATOM 11136 O O . HIS B 1 722 ? 5.047 19.719 17.141 1 90 722 HIS B O 1
ATOM 11142 N N . GLY B 1 723 ? 6.496 21.219 17.922 1 89.94 723 GLY B N 1
ATOM 11143 C CA . GLY B 1 723 ? 7.316 20.25 18.641 1 89.94 723 GLY B CA 1
ATOM 11144 C C . GLY B 1 723 ? 8.359 19.594 17.766 1 89.94 723 GLY B C 1
ATOM 11145 O O . GLY B 1 723 ? 9.047 18.656 18.188 1 89.94 723 GLY B O 1
ATOM 11146 N N . ILE B 1 724 ? 8.562 20.016 16.578 1 92.94 724 ILE B N 1
ATOM 11147 C CA . ILE B 1 724 ? 9.477 19.391 15.625 1 92.94 724 ILE B CA 1
ATOM 11148 C C . ILE B 1 724 ? 10.914 19.562 16.109 1 92.94 724 ILE B C 1
ATOM 11150 O O . ILE B 1 724 ? 11.273 20.594 16.688 1 92.94 724 ILE B O 1
ATOM 11154 N N . ALA B 1 725 ? 11.672 18.531 15.984 1 94.44 725 ALA B N 1
ATOM 11155 C CA . ALA B 1 725 ? 13.086 18.531 16.328 1 94.44 725 ALA B CA 1
ATOM 11156 C C . ALA B 1 725 ? 13.922 17.906 15.219 1 94.44 725 ALA B C 1
ATOM 11158 O O . ALA B 1 725 ? 13.414 17.094 14.43 1 94.44 725 ALA B O 1
ATOM 11159 N N . LEU B 1 726 ? 15.188 18.312 15.125 1 95.94 726 LEU B N 1
ATOM 11160 C CA . LEU B 1 726 ? 16.062 17.875 14.039 1 95.94 726 LEU B CA 1
ATOM 11161 C C . LEU B 1 726 ? 17.391 17.375 14.586 1 95.94 726 LEU B C 1
ATOM 11163 O O . LEU B 1 726 ? 18.094 18.109 15.289 1 95.94 726 LEU B O 1
ATOM 11167 N N . LEU B 1 727 ? 17.672 16.141 14.352 1 96.19 727 LEU B N 1
ATOM 11168 C CA . LEU B 1 727 ? 19.016 15.633 14.523 1 96.19 727 LEU B CA 1
ATOM 11169 C C . LEU B 1 727 ? 19.891 15.961 13.312 1 96.19 727 LEU B C 1
ATOM 11171 O O . LEU B 1 727 ? 19.531 15.609 12.18 1 96.19 727 LEU B O 1
ATOM 11175 N N . TYR B 1 728 ? 20.844 16.641 13.453 1 96.44 728 TYR B N 1
ATOM 11176 C CA . TYR B 1 728 ? 21.812 17 12.422 1 96.44 728 TYR B CA 1
ATOM 11177 C C . TYR B 1 728 ? 23.234 16.875 12.93 1 96.44 728 TYR B C 1
ATOM 11179 O O . TYR B 1 728 ? 23.844 17.844 13.375 1 96.44 728 TYR B O 1
ATOM 11187 N N . ASP B 1 729 ? 23.75 15.688 12.805 1 95.38 729 ASP B N 1
ATOM 11188 C CA . ASP B 1 729 ? 25.047 15.32 13.383 1 95.38 729 ASP B CA 1
ATOM 11189 C C . ASP B 1 729 ? 26.062 14.984 12.297 1 95.38 729 ASP B C 1
ATOM 11191 O O . ASP B 1 729 ? 26.203 13.828 11.906 1 95.38 729 ASP B O 1
ATOM 11195 N N . ASP B 1 730 ? 26.844 15.938 11.945 1 92.12 730 ASP B N 1
ATOM 11196 C CA . ASP B 1 730 ? 27.844 15.789 10.891 1 92.12 730 ASP B CA 1
ATOM 11197 C C . ASP B 1 730 ? 29 14.914 11.359 1 92.12 730 ASP B C 1
ATOM 11199 O O . ASP B 1 730 ? 29.734 15.289 12.273 1 92.12 730 ASP B O 1
ATOM 11203 N N . PRO B 1 731 ? 29.156 13.781 10.711 1 90.69 731 PRO B N 1
ATOM 11204 C CA . PRO B 1 731 ? 30.234 12.891 11.141 1 90.69 731 PRO B CA 1
ATOM 11205 C C . PRO B 1 731 ? 31.625 13.453 10.836 1 90.69 731 PRO B C 1
ATOM 11207 O O . PRO B 1 731 ? 32.625 12.977 11.383 1 90.69 731 PRO B O 1
ATOM 11210 N N . HIS B 1 732 ? 31.734 14.43 10.062 1 87.88 732 HIS B N 1
ATOM 11211 C CA . HIS B 1 732 ? 33 15.023 9.695 1 87.88 732 HIS B CA 1
ATOM 11212 C C . HIS B 1 732 ? 33.406 16.125 10.664 1 87.88 732 HIS B C 1
ATOM 11214 O O . HIS B 1 732 ? 34.5 16.688 10.57 1 87.88 732 HIS B O 1
ATOM 11220 N N . GLN B 1 733 ? 32.531 16.438 11.57 1 87.88 733 GLN B N 1
ATOM 11221 C CA . GLN B 1 733 ? 32.781 17.422 12.609 1 87.88 733 GLN B CA 1
ATOM 11222 C C . GLN B 1 733 ? 32.719 16.797 13.992 1 87.88 733 GLN B C 1
ATOM 11224 O O . GLN B 1 733 ? 31.734 16.922 14.703 1 87.88 733 GLN B O 1
ATOM 11229 N N . PRO B 1 734 ? 33.781 16.266 14.336 1 87 734 PRO B N 1
ATOM 11230 C CA . PRO B 1 734 ? 33.781 15.625 15.656 1 87 734 PRO B CA 1
ATOM 11231 C C . PRO B 1 734 ? 33.562 16.625 16.797 1 87 734 PRO B C 1
ATOM 11233 O O . PRO B 1 734 ? 33.938 17.797 16.656 1 87 734 PRO B O 1
ATOM 11236 N N . LEU B 1 735 ? 33 16.156 17.859 1 90.31 735 LEU B N 1
ATOM 11237 C CA . LEU B 1 735 ? 32.812 16.984 19.031 1 90.31 735 LEU B CA 1
ATOM 11238 C C . LEU B 1 735 ? 34.125 17.25 19.734 1 90.31 735 LEU B C 1
ATOM 11240 O O . LEU B 1 735 ? 35.062 16.453 19.641 1 90.31 735 LEU B O 1
ATOM 11244 N N . PRO B 1 736 ? 34.188 18.359 20.328 1 84.62 736 PRO B N 1
ATOM 11245 C CA . PRO B 1 736 ? 35.438 18.656 21.031 1 84.62 736 PRO B CA 1
ATOM 11246 C C . PRO B 1 736 ? 35.781 17.578 22.062 1 84.62 736 PRO B C 1
ATOM 11248 O O . PRO B 1 736 ? 34.938 17.156 22.828 1 84.62 736 PRO B O 1
ATOM 11251 N N . GLY B 1 737 ? 37 17.016 22.047 1 68.5 737 GLY B N 1
ATOM 11252 C CA . GLY B 1 737 ? 37.5 16.016 22.984 1 68.5 737 GLY B CA 1
ATOM 11253 C C . GLY B 1 737 ? 37.312 14.594 22.484 1 68.5 737 GLY B C 1
ATOM 11254 O O . GLY B 1 737 ? 37.75 13.641 23.125 1 68.5 737 GLY B O 1
ATOM 11255 N N . ALA B 1 738 ? 36.469 14.273 21.531 1 62.53 738 ALA B N 1
ATOM 11256 C CA . ALA B 1 738 ? 36.156 12.93 21.047 1 62.53 738 ALA B CA 1
ATOM 11257 C C . ALA B 1 738 ? 37.438 12.25 20.516 1 62.53 738 ALA B C 1
ATOM 11259 O O . ALA B 1 738 ? 37.562 11.023 20.594 1 62.53 738 ALA B O 1
ATOM 11260 N N . GLY B 1 739 ? 38.344 12.828 19.812 1 50.09 739 GLY B N 1
ATOM 11261 C CA . GLY B 1 739 ? 39.562 12.195 19.359 1 50.09 739 GLY B CA 1
ATOM 11262 C C . GLY B 1 739 ? 40.531 11.82 20.484 1 50.09 739 GLY B C 1
ATOM 11263 O O . GLY B 1 739 ? 41.531 11.172 20.25 1 50.09 739 GLY B O 1
ATOM 11264 N N . ASP B 1 740 ? 40.562 12.445 21.516 1 42.44 740 ASP B N 1
ATOM 11265 C CA . ASP B 1 740 ? 41.594 12.195 22.516 1 42.44 740 ASP B CA 1
ATOM 11266 C C . ASP B 1 740 ? 41.375 10.852 23.203 1 42.44 740 ASP B C 1
ATOM 11268 O O . ASP B 1 740 ? 40.438 10.711 24.016 1 42.44 740 ASP B O 1
ATOM 11272 N N . LEU B 1 741 ? 41.5 9.844 22.469 1 37.12 741 LEU B N 1
ATOM 11273 C CA . LEU B 1 741 ? 41.688 8.562 23.141 1 37.12 741 LEU B CA 1
ATOM 11274 C C . LEU B 1 741 ? 42.531 8.719 24.406 1 37.12 741 LEU B C 1
ATOM 11276 O O . LEU B 1 741 ? 43.594 9.312 24.359 1 37.12 741 LEU B O 1
ATOM 11280 N N . LEU B 1 742 ? 41.969 8.773 25.547 1 31.94 742 LEU B N 1
ATOM 11281 C CA . LEU B 1 742 ? 42.812 8.648 26.734 1 31.94 742 LEU B CA 1
ATOM 11282 C C . LEU B 1 742 ? 43.938 7.637 26.5 1 31.94 742 LEU B C 1
ATOM 11284 O O . LEU B 1 742 ? 43.688 6.453 26.266 1 31.94 742 LEU B O 1
ATOM 11288 N N . GLU B 1 743 ? 44.906 7.941 25.781 1 29.27 743 GLU B N 1
ATOM 11289 C CA . GLU B 1 743 ? 46.094 7.156 26.016 1 29.27 743 GLU B CA 1
ATOM 11290 C C . GLU B 1 743 ? 46.344 6.949 27.516 1 29.27 743 GLU B C 1
ATOM 11292 O O . GLU B 1 743 ? 46.469 7.918 28.266 1 29.27 743 GLU B O 1
ATOM 11297 N N . ALA B 1 744 ? 45.781 6 28.094 1 26.53 744 ALA B N 1
ATOM 11298 C CA . ALA B 1 744 ? 46.438 5.641 29.359 1 26.53 744 ALA B CA 1
ATOM 11299 C C . ALA B 1 744 ? 47.938 5.793 29.25 1 26.53 744 ALA B C 1
ATOM 11301 O O . ALA B 1 744 ? 48.531 5.363 28.266 1 26.53 744 ALA B O 1
ATOM 11302 N N . PRO B 1 745 ? 48.469 6.617 30.219 1 24.95 745 PRO B N 1
ATOM 11303 C CA . PRO B 1 745 ? 49.906 6.348 30.359 1 24.95 745 PRO B CA 1
ATOM 11304 C C . PRO B 1 745 ? 50.188 4.867 30.594 1 24.95 745 PRO B C 1
ATOM 11306 O O . PRO B 1 745 ? 49.375 4.156 31.172 1 24.95 745 PRO B O 1
#

Solvent-accessible surface area (backbone atoms only — not comparable to full-atom values): 80837 Å² total; per-residue (Å²): 134,82,80,64,83,69,69,72,55,76,62,51,51,53,52,27,51,53,51,48,51,50,50,48,55,49,14,40,28,39,34,24,28,62,82,34,72,91,49,83,68,47,59,86,34,56,50,18,13,18,26,24,47,21,86,48,30,31,41,28,21,21,47,35,54,53,60,27,75,87,35,29,28,26,40,36,36,36,51,43,94,88,68,52,80,46,76,44,51,25,36,58,76,46,45,36,50,71,85,60,68,84,51,81,85,62,53,58,81,66,25,32,22,37,32,35,30,46,58,82,68,67,60,48,53,45,54,70,49,54,49,56,36,85,68,58,69,82,48,67,32,34,40,38,27,32,30,72,55,96,75,33,71,40,80,48,70,53,69,33,35,47,75,48,69,44,66,62,99,43,74,62,37,24,38,31,34,30,97,38,81,56,61,68,33,27,29,8,4,49,25,28,37,72,64,55,55,26,34,36,28,32,30,38,52,52,84,81,78,52,86,12,32,36,27,32,32,56,51,54,54,57,68,52,76,72,60,91,61,84,52,75,48,59,73,66,28,56,57,54,37,46,52,28,43,23,30,36,47,53,25,39,54,61,55,30,48,68,32,76,58,78,42,68,41,51,36,17,49,57,52,62,31,53,68,58,76,48,54,53,39,52,54,44,36,43,50,44,17,37,54,40,53,38,70,53,51,63,37,49,65,56,46,51,51,51,54,62,65,40,80,98,48,79,72,79,81,58,73,51,56,53,64,45,66,60,39,53,53,20,53,43,63,72,61,50,52,67,83,54,29,50,57,50,54,45,51,49,51,46,49,60,62,44,48,69,57,55,45,55,56,71,48,33,64,60,27,39,51,53,40,46,53,53,43,52,60,61,37,56,80,45,55,33,64,59,39,27,47,51,51,50,48,43,52,54,38,55,69,64,43,70,84,64,73,61,57,72,72,56,78,76,54,72,78,63,43,60,96,63,41,50,70,40,59,46,27,32,36,37,36,40,41,41,72,34,87,91,42,76,64,23,21,32,38,37,37,27,41,25,41,45,87,66,54,68,45,78,76,49,72,51,72,74,39,49,60,92,48,42,57,71,71,43,23,63,61,47,54,54,45,44,66,73,36,43,43,94,98,44,55,34,41,36,36,39,29,19,36,58,88,52,65,73,62,63,63,43,68,38,49,70,41,96,87,45,66,34,43,20,51,67,21,26,56,34,31,30,58,65,44,48,71,58,47,55,66,53,72,72,66,73,67,87,64,80,80,76,81,80,74,80,69,90,77,84,88,80,88,80,84,86,89,84,87,87,80,81,87,78,88,84,84,84,81,82,82,77,83,80,75,82,57,64,84,91,60,55,66,62,61,52,44,54,49,46,23,48,50,24,54,50,38,19,56,71,30,54,29,40,55,42,67,49,19,43,62,73,63,34,78,43,72,56,68,57,44,74,59,50,54,50,46,30,52,29,54,31,46,29,33,67,69,39,31,77,82,45,87,85,43,37,45,51,43,57,43,35,41,47,49,31,29,50,37,47,35,37,34,27,48,69,74,70,62,88,69,52,68,48,60,58,39,55,52,49,47,32,41,66,54,22,37,76,64,20,58,78,52,48,51,56,49,51,16,51,43,43,36,42,29,74,69,32,36,68,93,33,42,56,52,60,48,56,45,42,39,56,36,60,80,89,58,73,58,90,72,68,80,63,65,79,69,70,129,134,82,79,65,83,69,68,72,56,76,63,51,50,52,51,26,52,51,50,48,49,51,50,47,58,47,14,40,29,40,34,26,28,62,82,33,73,90,51,81,67,48,58,86,34,55,51,20,13,17,27,24,47,21,89,48,31,31,41,27,22,22,47,35,54,52,61,26,75,88,36,29,28,26,40,36,35,36,52,42,94,88,68,51,79,45,76,44,52,26,36,57,75,44,46,37,50,71,85,60,68,84,51,83,86,62,53,58,79,67,25,31,22,37,31,35,31,48,58,81,67,68,62,48,53,45,54,71,51,53,49,55,36,86,70,59,70,81,48,66,32,34,39,39,26,31,30,71,56,96,76,32,71,39,79,48,70,52,69,34,34,46,76,48,69,43,66,63,101,45,72,63,38,23,39,31,33,28,98,39,81,55,60,69,34,27,31,9,4,49,26,28,37,70,63,57,57,26,33,34,28,33,29,39,53,52,84,80,78,53,86,12,34,37,27,32,31,55,49,54,54,55,68,51,77,72,59,91,61,84,52,73,49,61,74,65,29,57,59,54,37,47,53,25,43,25,31,36,47,52,25,38,55,61,57,30,48,68,31,76,56,80,42,68,42,50,36,19,47,58,54,60,32,54,66,58,76,49,52,54,40,51,54,44,36,43,50,44,18,37,54,39,52,37,70,52,51,63,38,50,65,55,46,52,52,52,55,61,66,41,79,98,49,79,73,79,80,56,71,52,56,54,64,44,66,58,38,53,52,19,52,45,60,71,62,50,52,68,83,55,31,48,57,51,54,45,50,49,51,46,49,59,63,45,47,70,58,56,45,56,56,69,47,33,66,61,28,38,50,52,40,46,54,54,44,54,61,62,36,55,79,45,56,32,64,60,39,27,47,51,51,50,48,44,52,54,38,53,70,64,44,70,85,64,72,61,56,72,73,56,78,76,55,72,78,61,46,58,95,66,42,51,72,38,57,45,27,30,34,37,35,40,43,42,73,34,87,92,42,76,64,23,22,32,37,38,37,27,40,25,40,45,85,64,54,69,43,79,76,48,74,51,72,73,38,49,60,91,48,43,57,72,71,43,23,64,61,48,54,53,45,43,70,73,35,42,43,93,97,43,56,34,40,36,35,38,27,20,36,59,85,52,66,74,61,64,64,43,67,36,49,70,41,95,86,45,66,33,43,20,51,68,21,26,57,33,32,30,59,66,43,49,72,58,46,55,65,52,71,73,66,73,65,86,63,80,78,74,81,80,76,77,70,87,79,84,85,82,89,80,80,85,82,80,83,80,81,86,82,84,88,84,84,83,81,83,79,77,81,79,77,81,59,65,84,91,61,55,68,62,62,53,43,54,48,46,24,47,50,25,53,51,39,20,53,71,30,54,27,40,54,39,67,52,20,44,62,73,63,36,77,42,74,56,69,56,44,73,58,50,53,50,47,30,52,30,53,31,47,28,33,67,70,38,30,76,83,43,88,85,44,36,45,51,43,57,43,36,41,46,50,32,28,49,39,48,34,37,35,26,48,69,74,71,62,89,68,52,67,48,61,60,39,56,52,50,45,31,42,67,55,21,36,79,61,22,59,80,53,48,51,56,50,52,16,51,42,44,35,41,29,74,68,32,38,67,93,32,42,56,53,60,48,57,45,42,38,56,37,59,82,87,58,73,57,90,71,68,80,62,63,77,68,72,128

Foldseek 3Di:
DPPPPPDPDPVLLVVLLVQLVVLQQQFKKWKFAPVCPPVVWFCVRTQAMWGALFFQKTKFFQLSQLLYPPQKIKIWHDLDVPRDIDIFIKGWPDFPPPPQPSDHPDDDPPRMTMIGTQAGGHGHHFAAALAAPLLVPWDKKKWKIWAADPRTIDIDIDIWTFPAWDPPLAQRIKTWTFDAQDHPRHGHTFIADSLQSHTFFTWAHDPPRDTTTITRGPCNLVVQDDDPDQDQDQVSGVSLVSQLSSLLVLLLLVPAPPNPGDGSLRSSVSSVNCLLVADRSNLVSNLSNLQSLAAFARALVQLVVLQVPQPPDDDDARPPGDTGLSNSLNRLSSGPHSVCSNLSSLLSLLCSLLHAHSFDFLCSVVSSVVSVVSSLVSCVVPDPVSSVVSVVSSVVSNVVRDPHPHNPPPPPPPPCDDVCPNQLAFKAKEKEWEADPVHRQFIKMWIWIAGSVQDTDTDDIDGGHGPVCVLQVCLVVVVVSQVVGQDVVATHEYEYEYALLCLLPPQQQGDSDPPGHGNLLVHQYAYEHQCLLVLLVPPPDPPVDDPDDPPDDDDDDDDDDDDDDDDDDDDDDDDDDDPDPPPPPVNPSSVVLLVLLQVLLVDLQQFWAFEDEAQDDSLDGHDGDALVVLLVDDSRYAYEYEPQESPDPPCSSVNVSSNSSNNYQKYKYAYDDDDSSDGLPLVVSVCRRQRGDGRGNPCNSVSLSVLVNVSSSSDPSSSSCHRMHIRHHNSVNRDPPPPCPPPDD/DPPPPPDPDPVLLVVLLVQLVVLQQQFKKWKFAPVCPPVVWFCVRTQAMWGALFFQKTKFFLLSQLLYPPQKIKIWHDLDVPRDIDIFIKGWPDFPPPPQPSDHPDDDPPRMTMIGTQATGHGHHFAAALAACLPVPWDKKKWKIWAADPRTIDIDIDIWTFPAWDPPLAQRIKTWTFDAQDHPRHGHTFIADSLQSHTFFTWAHDPPSDTTTITRGPCNLVVQDDDPDQDQDQVSGVSLVSQLSSLLVLLLLVPAPPNPGDGSLRSSVSSVNCQLVADRSNLVSNLSNLQSLAAFARALVQLVVLQVPQPPDDDDARPPGDTGLSNSLNRLSVGPHSVCSNLRSLLSLLCSLLHAHSFDFLCSVVSSVVSVVSSLVSCVVPDPVSSVVSVVSSVVSNVVRDPHPHNPPPPPPPPQDDVCPDLLAFKAKEKEWEADPVHRQWIKMWIWIAGSVQDTDTDDIDGGHGPVCCLAVCLVVVVVSQVVGQDVPATHEYEYEYALLCLLPPQQQGDSDPPGHGNLLVHFYAYEHQCLLVLLVCPPPPPVPDPDDPPDDDDDDDDDDDDDDDDDDDDDDDDDPDPPPPPPPVPPSSVVLLVLLQVLLVDLQQFWAFEDEAQDDSLDGHAGDALVVLLVDDSRYAYEYEPQDSPDPPPSSVNSSSNSSNNYQKYKYAYDDDDSSDGLPLLVSVCRRQRGDGHGNPCNSVSLNVLVNVSSSSDPSSSSCHRMHIRHHNSVNRDPPVPPPPPDD

InterPro domains:
  IPR009003 Peptidase S1, PA clan [SSF50494] (41-214)
  IPR045450 vWA-MoxR associated protein, C-terminal domain [PF20028] (441-534)
  IPR045450 vWA-MoxR associated protein, C-terminal domain [PF20028] (593-731)

Radius of gyration: 36.63 Å; Cα contacts (8 Å, |Δi|>4): 2886; chains: 2; bounding box: 94×101×118 Å

pLDDT: mean 79.18, std 21.82, range [15.45, 98.31]

Secondary structure (DSSP, 8-state):
---------HHHHHHHHHHHHHHHHHHEEEEE-GGGTT-TT-GGGEEEEEEEEETTEEEE-HHHHTTSGGGEEEEEE-SSTTS--EEEEEEEEEEESTT----TT-PPTT-EEEEEESS------PPBPSS-GGG--SSEEEEEEEEEETTEEEEEEEEEEEEEEESTTSTT-EEEEESS---TT-TT-EEEETTTTEEEEEEEE-SSS-S-EEEEEGGGGGGSPPPSSPP-SGGGSHHHHHHHHHHHHHHHHHH-TT--S--HHHHHHHTT--STTSS-HHHHHHHHHHHHTSPPPS-HHHHHHHHHHSTT---PPPSSPP-SHHHHHHHHHHH--STTHHHHHHHHHHHHHTS--S---TTHHHHHHHHHHHHHHHHTTS-HHHHHHHHHHHHHHHHH----------S--S---STTTTTTT--EEEEEEEE-SS-TTEEEEEEEEEPTTS-EEEEEEEEEEEGGGHHHHHHHHHHHHHHHH-BTTBPPPEEEEE-GGGTT--GGG-BSSTTSPBHHHHS-EEEEETTHHHHHHHTT--------------------------------------------SS--HHHHHHHHHHHHHHHHHHS-BEEEE-SEETTEE-PPPPHHHHHTS-TTEEEEEEEE-TT-TT-HHHHHHHHHHTT-SEEEEEES--STT---HHHHHHHHHHH-BSS-GGGHHHHHHHHHHHHHTT-GGGGGGTTEEEEE--TTSPPTTTT------/---------HHHHHHHHHHHHHHHHHHEEEEE-GGGTT-TT-GGGEEEEEEEEETTEEEE-HHHHTTSGGGEEEEEE-SSTTS--EEEEEEEEEEESTT----SS-PPTT-EEEEEESS------PPBPSS-GGG--SEEEEEEEEEEETTEEEEEEEEEEEEEEESTTSTT-EEEEESS---TT-TT-EEEETTTTEEEEEEEE-SSS-S-EEEEEGGGGGGSPPPSSPP-SGGGSHHHHHHHHHHHHHHHHHH-TT--S--HHHHHHHTT--STTSS-HHHHHHHHHHHHTSPPPS-HHHHHHHHHHSTT---PPPSSPP-SHHHHHHHHHHH--STTHHHHHHHHHHHHHTS--S---TTHHHHHHHHHHHHHHHHTTS-HHHHHHHHHHHHHHHHH----------S--S---STTTTTTSS-EEEEEEEE-SS-TTEEEEEEEEEPTTS-EEEEEEEEEEEGGGHHHHHHHHHHHHHHHH-BTTBPPPEEEEE-GGGTT--GGG-BSSTTSPBHHHHS-EEEEETTHHHHHHHTT--------------------------------------------SS--HHHHHHHHHHHHHHHHHHS-BEEEE-SEETTEE-PPPPHHHHHTS-TTEEEEEEEE-TT-TT-HHHHHHHHHHTT-SEEEEEES--STT---HHHHHHHHHHH-BSS-GGGHHHHHHHHHHHHHTT-GGGGGGTTEEEEE--TTSPPTTTT------

Organism: Streptomyces coelicolor (strain ATCC BAA-471 / A3(2) / M145) (NCBI:txid100226)

Nearest PDB structures (foldseek):
  1dst-assembly1_A  TM=6.949E-01  e=2.311E-07  Homo sapiens
  2xwb-assembly1_J  TM=6.481E-01  e=9.579E-08  Homo sapiens
  1fdp-assembly3_C  TM=6.590E-01  e=6.456E-07  Homo sapiens
  1fxy-assembly1_A-2  TM=6.477E-01  e=1.718E-06  Homo sapiens
  1fdp-assembly2_B  TM=6.349E-01  e=1.412E-06  Homo sapiens